Protein 4YQZ (pdb70)

Organism: Thermus thermophilus (strain ATCC BAA-163 / DSM 7039 / HB27) (NCBI:txid262724)

Sequence (913 aa):
KLKGKKALVIAAGQGIGRAIAEAFQREGAEVLGATLHPEKLQGVVPAVRLDARDKEAVFRLIQGLDRLDVLVNAQGVVPVGGLLEATDQDWEEAFLLNAKSVFWAQAALPKAAQGGGSVINIASVAAFKTVPGRFIYSSATKAALVATKAAALEFAPKGVRVNAICPGTVDTPSLRERAGGEEGLRAFAERQLLKRLGRPEEIAALAVYLASDEGAFATGSAFVVDGGSLKLKGKKALVIAAGQGIGRAIAEAFQREGAEVLGATLHPEKLQGVVPAVRLDARDKEAVFRLIQGLDRLDVLVNAQGVVPVGGLLEATDQDWEEAFLLNAKSVFWAQAALPKAAQGGGSVINIASVAAFKTVPGRFIYSATKAALVATKAAALEFAPKGVRVNAICPGTVDTPSLRERAEGLRAFAERQLLKRLGRPEEIAALAVYLASDEGAFATGSAFVVDGGSLKLKGKKALVIAAGQGIGRAIAEAFQREGAEVLGATLHPEKLQGVVPAVRLDARDKEAVFRLIQGLDRLDVLVNAQGVVPVGGLLEATDQDWEEAFLLNAKSVFWAQAALPKAAQGGGSVINIASVAAFKTVPGRFIYSATKAALVATKAAALEFAPKGVRVNAICPGTVDTPSLRERAGGEEGLRAFAERQLLKRLGRPEEIAALAVYLASDEGAFATGSAFVVDGGSLKLKGKKALVIAAGQGIGRAIAEAFQREGAEVLGATLHPEKLQGVVPAVRLDARDKEAVFRLIQGLDRLDVLVNAQGVVPVGGLLEATDQDWEEAFLLNAKSVFWAQAALPKAAQGGGSVINIASVAAFKTVPGRFIYSATKAALVATKAAALEFAPKGVRVNAICPGTVDTPSLRERAGGEEGLRAFAERQLLKRLGRPEEIAALAVYLASDEGAFATGSAFVVDGGSL

B-factor: mean 26.88, std 14.96, range [7.17, 194.05]

Foldseek 3Di:
DQAPAEEEQEQCLWFLSVLLQQLNVVVHYQYEYEHCCCVSCVPRHHYDYDDLLDLVRLLCVQLVDPAHAEYEQPWFDAAWFDDVVDDPVNLVVGLSTLPVSVVSVCNHLVSLVVQEHEYEYEAACLCPFDDHTRHNNNVSRVNRLCLLVSQVVCVVSHYAGEYEHEAFEDIVNVCVVQPHVVSVQVVCCVAPVSHHHYSNVVSVVVCCCRDPNVSVDHSYYHYDYSPSD/DQAPAEEEQEQCQWFLNVLQQQLNVVVHYQYEYEHCCCVSCPPPHHYDYDDLLDLVRLLCVQLPDPAHAEYEQPWFDAAWADPVGDDVVNQVVGLSTLPVSVVSVCNHLVSLVHQEHEYEYEAACLCPFDDHGRVNNNVNRVNRLCLLVSQVVRVVSRYAGEYEHEAFEDIPNCCVVEVNQQVVLCPAPVSHHHYSNVVSVVVVCCRDPVNSVDHSYYHYHYSPSD/DQAPAEEEQEQCLWFLNVLQQQLNVVVHYQYEYEHCCQVSCVVNHHYDHDDLLDLVRLLCVQLPDPAHAEYEQPWFDAAWADPVVDDPVNQVVGLSTQPVSVVSVCNHQVSLVVQEHEYEYEAACLCPFDDHTRVNRNVSRVNRLVLLVSQVVSVVSLYAGEYEHEAFEDIPNVCVVQPNVPGVQVVLCPAPVSHHHYSNVVSVVVNCCRDPVNSPDHSYYHYHYSPSD/DQQPFEEEQEQCQWFLSVLLQQLNVVVRYQYEYEHCDQVSCVVRHHYDYDDLLDLVRLLCVLLVDPAHAEYELPWFDQQWFADVVDDPVNQVVGLSTLPVSVVSVCNHLVSLVVQEHEYEYEAACLCPFDDHGRHNNNVSSVNRLCLLVSQVVCVVSLYAGEYEHEAFEDIPNVQVVLVHPVSVQVVLCVAPNSGHHYSNVVSVVVCCRRDPNVSVDHSYYHYDHNPSD

Secondary structure (DSSP, 8-state):
--TT-EEEEET-SSHHHHHHHHHHHHTT-EEEEEES-GGGGTTTS-EEE--TT-HHHHHHHHHHSS--SEEEE-------B-TTT--HHHHHHHHIIIIIHHHH---TTT--TTS-EEEEEE--GGGT---TTBHHHHHHHHHHH--HHHHHHHGGGTEEEEEEEE-SB--HHHHHHHTHHHHHHHHHHHSTTSS-B-HHHHHHHHHHHHSGGGTT--S-EEEES----/--TT-EEEEET-SSHHHHHHHHHHHHTT-EEEEEES-GGGTTTTS-EEE--TT-HHHHHHHHHTSS--SEEEE-------B-TTT--HHHHHHHHIIIIIHHHH---TTT--TTS-EEEEEE--GGGTS--TTBHHHHHHHHHHH--HHHHHHHGGGTEEEEEEEE-SB--HHHHHH---HHHHHHTSTTSS-B-HHHHHHHHHHHHSGGGTT--S-EEEES----/--TT-EEEEET-SSHHHHHHHHHHHHTT-EEEEEES-GGGGTTTS-EEE--TT-HHHHHHHHHT-S--SEEEE-------B-TTT--HHHHHHHHIIIIIHHHH---TTT--TTS-EEEEEE--GGGT---TTBHHHHHHHHHHH--HHHHHHHGGGTEEEEEEEE-SB--HHHHHHH-SSTTTHHHHHHSTTSSPBPHHHHHHHHHHHHSGGGTT--S-EEEES----/--TT-EEEEET-SSHHHHHHHHHHHHTT-EEEEEES-GGGGTTTS-EEE--TT-HHHHHHHHHH-S--SEEEE-------B-TTT--HHHHHHHHIIIIIHHHH---TTT--TTS-EEEEEE--GGGTS--TTBHHHHHHHHHHH--HHHHHHHGGGTEEEEEEEE-SB--HHHHHHTTSGGGHHHHHHTSTTSS-B-HHHHHHHHHHHHSGGGTT--S-EEEES----

Nearest PDB structures (foldseek):
  4yqz-assembly1_D  TM=9.977E-01  e=5.794E-43  Thermus thermophilus HB27
  4yqz-assembly1_B  TM=9.839E-01  e=4.086E-43  Thermus thermophilus HB27
  8y11-assembly3_C  TM=9.469E-01  e=5.149E-25  Herbaspirillum huttiense
  4avy-assembly1_B  TM=9.047E-01  e=2.108E-19  Pseudomonas aeruginosa PAO1
  6pzm-assembly1_B  TM=8.733E-01  e=2.969E-17  Acinetobacter baumannii

InterPro domains:
  IPR002347 Short-chain dehydrogenase/reductase SDR [PF13561] (12-233)
  IPR002347 Short-chain dehydrogenase/reductase SDR [PR00080] (67-78)
  IPR002347 Short-chain dehydrogenase/reductase SDR [PR00080] (120-128)
  IPR002347 Short-chain dehydrogenase/reductase SDR [PR00080] (140-159)
  IPR002347 Short-chain dehydrogenase/reductase SDR [PR00081] (7-24)
  IPR002347 Short-chain dehydrogenase/reductase SDR [PR00081] (67-78)
  IPR002347 Short-chain dehydrogenase/reductase SDR [PR00081] (114-130)
  IPR002347 Short-chain dehydrogenase/reductase SDR [PR00081] (140-159)
  IPR002347 Short-chain dehydrogenase/reductase SDR [PR00081] (161-178)
  IPR002347 Short-chain dehydrogenase/reductase SDR [PR00081] (196-216)
  IPR020904 Short-chain dehydrogenase/reductase, conserved site [PS00061] (127-155)
  IPR036291 NAD(P)-binding domain superfamily [SSF51735] (4-234)
  IPR051122 SDR DHRS6-like [PTHR43477] (2-234)

Structure (mmCIF, N/CA/C/O backbone):
data_4YQZ
#
_entry.id   4YQZ
#
_cell.length_a   76.436
_cell.length_b   65.752
_cell.length_c   85.759
_cell.angle_alpha   90.000
_cell.angle_beta   95.430
_cell.angle_gamma   90.000
#
_symmetry.space_group_name_H-M   'P 1 21 1'
#
loop_
_entity.id
_entity.type
_entity.pdbx_description
1 polymer 'Putative oxidoreductase'
2 non-polymer 'CHLORIDE ION'
3 water water
#
loop_
_atom_site.group_PDB
_atom_site.id
_atom_site.type_symbol
_atom_site.label_atom_id
_atom_site.label_alt_id
_atom_site.label_comp_id
_atom_site.label_asym_id
_atom_site.label_entity_id
_atom_site.label_seq_id
_atom_site.pdbx_PDB_ins_code
_atom_site.Cartn_x
_atom_site.Cartn_y
_atom_site.Cartn_z
_atom_site.occupancy
_atom_site.B_iso_or_equiv
_atom_site.auth_seq_id
_atom_site.auth_comp_id
_atom_site.auth_asym_id
_atom_site.auth_atom_id
_atom_site.pdbx_PDB_model_num
ATOM 9 N N . LYS A 1 25 ? 20.303 36.334 72.272 1.00 43.06 2 LYS A N 1
ATOM 10 C CA . LYS A 1 25 ? 21.638 36.894 72.408 1.00 40.73 2 LYS A CA 1
ATOM 11 C C . LYS A 1 25 ? 21.904 38.160 71.581 1.00 38.31 2 LYS A C 1
ATOM 12 O O . LYS A 1 25 ? 22.829 38.907 71.894 1.00 33.88 2 LYS A O 1
ATOM 18 N N . LEU A 1 26 ? 21.086 38.437 70.566 1.00 23.17 3 LEU A N 1
ATOM 19 C CA . LEU A 1 26 ? 21.325 39.611 69.723 1.00 23.83 3 LEU A CA 1
ATOM 20 C C . LEU A 1 26 ? 20.152 40.596 69.659 1.00 25.41 3 LEU A C 1
ATOM 21 O O . LEU A 1 26 ? 20.095 41.434 68.757 1.00 22.99 3 LEU A O 1
ATOM 26 N N . LYS A 1 27 ? 19.225 40.515 70.609 1.00 26.29 4 LYS A N 1
ATOM 27 C CA . LYS A 1 27 ? 18.064 41.400 70.585 1.00 28.83 4 LYS A CA 1
ATOM 28 C C . LYS A 1 27 ? 18.487 42.869 70.604 1.00 33.57 4 LYS A C 1
ATOM 29 O O . LYS A 1 27 ? 19.325 43.278 71.405 1.00 33.61 4 LYS A O 1
ATOM 35 N N . GLY A 1 28 ? 17.920 43.653 69.696 1.00 32.28 5 GLY A N 1
ATOM 36 C CA . GLY A 1 28 ? 18.222 45.070 69.632 1.00 33.51 5 GLY A CA 1
ATOM 37 C C . GLY A 1 28 ? 19.431 45.387 68.770 1.00 37.26 5 GLY A C 1
ATOM 38 O O . GLY A 1 28 ? 19.823 46.549 68.654 1.00 46.65 5 GLY A O 1
ATOM 39 N N . LYS A 1 29 ? 20.036 44.364 68.168 1.00 27.48 6 LYS A N 1
ATOM 40 C CA . LYS A 1 29 ? 21.178 44.595 67.282 1.00 22.55 6 LYS A CA 1
ATOM 41 C C . LYS A 1 29 ? 20.741 44.702 65.819 1.00 27.38 6 LYS A C 1
ATOM 42 O O . LYS A 1 29 ? 19.892 43.940 65.357 1.00 34.57 6 LYS A O 1
ATOM 48 N N . LYS A 1 30 ? 21.315 45.664 65.102 1.00 19.46 7 LYS A N 1
ATOM 49 C CA . LYS A 1 30 ? 21.099 45.791 63.670 1.00 18.87 7 LYS A CA 1
ATOM 50 C C . LYS A 1 30 ? 22.313 45.227 62.945 1.00 17.61 7 LYS A C 1
ATOM 51 O O . LYS A 1 30 ? 23.434 45.675 63.160 1.00 23.89 7 LYS A O 1
ATOM 57 N N . ALA A 1 31 ? 22.079 44.233 62.097 1.00 16.94 8 ALA A N 1
ATOM 58 C CA . ALA A 1 31 ? 23.176 43.536 61.444 1.00 16.44 8 ALA A CA 1
ATOM 59 C C . ALA A 1 31 ? 23.037 43.605 59.938 1.00 15.49 8 ALA A C 1
ATOM 60 O O . ALA A 1 31 ? 21.940 43.544 59.406 1.00 17.17 8 ALA A O 1
ATOM 62 N N . LEU A 1 32 ? 24.166 43.740 59.255 1.00 14.88 9 LEU A N 1
ATOM 63 C CA . LEU A 1 32 ? 24.197 43.605 57.810 1.00 14.51 9 LEU A CA 1
ATOM 64 C C . LEU A 1 32 ? 25.116 42.444 57.467 1.00 18.52 9 LEU A C 1
ATOM 65 O O . LEU A 1 32 ? 26.249 42.392 57.939 1.00 16.11 9 LEU A O 1
ATOM 70 N N . VAL A 1 33 ? 24.638 41.509 56.653 1.00 15.96 10 VAL A N 1
ATOM 71 C CA . VAL A 1 33 ? 25.477 40.390 56.238 1.00 15.13 10 VAL A CA 1
ATOM 72 C C . VAL A 1 33 ? 25.696 40.468 54.733 1.00 13.87 10 VAL A C 1
ATOM 73 O O . VAL A 1 33 ? 24.745 40.407 53.956 1.00 15.76 10 VAL A O 1
ATOM 77 N N . ILE A 1 34 ? 26.948 40.653 54.332 1.00 13.26 11 ILE A N 1
ATOM 78 C CA . ILE A 1 34 ? 27.294 40.715 52.917 1.00 13.09 11 ILE A CA 1
ATOM 79 C C . ILE A 1 34 ? 27.598 39.313 52.386 1.00 15.46 11 ILE A C 1
ATOM 80 O O . ILE A 1 34 ? 28.363 38.567 52.992 1.00 17.01 11 ILE A O 1
ATOM 85 N N . ALA A 1 35 ? 26.979 38.987 51.254 1.00 18.70 12 ALA A N 1
ATOM 86 C CA . ALA A 1 35 ? 26.916 37.645 50.661 1.00 20.01 12 ALA A CA 1
ATOM 87 C C . ALA A 1 35 ? 26.104 36.709 51.543 1.00 18.39 12 ALA A C 1
ATOM 88 O O . ALA A 1 35 ? 26.541 35.619 51.910 1.00 17.84 12 ALA A O 1
ATOM 90 N N . ALA A 1 36 ? 24.890 37.145 51.849 1.00 15.55 13 ALA A N 1
ATOM 91 C CA . ALA A 1 36 ? 24.009 36.401 52.738 1.00 20.16 13 ALA A CA 1
ATOM 92 C C . ALA A 1 36 ? 23.152 35.388 51.996 1.00 17.34 13 ALA A C 1
ATOM 93 O O . ALA A 1 36 ? 22.342 34.708 52.611 1.00 19.44 13 ALA A O 1
ATOM 95 N N . GLY A 1 37 ? 23.314 35.300 50.682 1.00 19.32 14 GLY A N 1
ATOM 96 C CA . GLY A 1 37 ? 22.418 34.497 49.856 1.00 20.02 14 GLY A CA 1
ATOM 97 C C . GLY A 1 37 ? 22.516 32.986 50.018 1.00 22.49 14 GLY A C 1
ATOM 98 O O . GLY A 1 37 ? 21.532 32.263 49.824 1.00 23.34 14 GLY A O 1
ATOM 99 N N . GLN A 1 38 ? 23.694 32.493 50.381 1.00 21.10 15 GLN A N 1
ATOM 100 C CA . GLN A 1 38 ? 23.886 31.046 50.503 1.00 23.51 15 GLN A CA 1
ATOM 101 C C . GLN A 1 38 ? 25.045 30.698 51.436 1.00 23.11 15 GLN A C 1
ATOM 102 O O . GLN A 1 38 ? 25.785 31.582 51.866 1.00 19.23 15 GLN A O 1
ATOM 108 N N . GLY A 1 39 ? 25.177 29.411 51.751 1.00 19.50 16 GLY A N 1
ATOM 109 C CA . GLY A 1 39 ? 26.296 28.908 52.531 1.00 20.15 16 GLY A CA 1
ATOM 110 C C . GLY A 1 39 ? 26.479 29.575 53.886 1.00 17.49 16 GLY A C 1
ATOM 111 O O . GLY A 1 39 ? 25.519 29.778 54.628 1.00 18.45 16 GLY A O 1
ATOM 112 N N . ILE A 1 40 ? 27.722 29.911 54.208 1.00 14.88 17 ILE A N 1
ATOM 113 C CA . ILE A 1 40 ? 28.026 30.502 55.511 1.00 16.06 17 ILE A CA 1
ATOM 114 C C . ILE A 1 40 ? 27.311 31.836 55.706 1.00 15.93 17 ILE A C 1
ATOM 115 O O . ILE A 1 40 ? 26.786 32.109 56.790 1.00 15.50 17 ILE A O 1
ATOM 120 N N . GLY A 1 41 ? 27.298 32.669 54.669 1.00 13.96 18 GLY A N 1
ATOM 121 C CA . GLY A 1 41 ? 26.645 33.966 54.762 1.00 14.86 18 GLY A CA 1
ATOM 122 C C . GLY A 1 41 ? 25.195 33.801 55.172 1.00 16.59 18 GLY A C 1
ATOM 123 O O . GLY A 1 41 ? 24.701 34.471 56.080 1.00 17.89 18 GLY A O 1
ATOM 124 N N . ARG A 1 42 ? 24.505 32.878 54.513 1.00 17.33 19 ARG A N 1
ATOM 125 C CA . ARG A 1 42 ? 23.094 32.678 54.784 1.00 18.31 19 ARG A CA 1
ATOM 126 C C . ARG A 1 42 ? 22.864 32.128 56.192 1.00 21.16 19 ARG A C 1
ATOM 127 O O . ARG A 1 42 ? 21.951 32.562 56.910 1.00 20.67 19 ARG A O 1
ATOM 135 N N . ALA A 1 43 ? 23.712 31.185 56.590 1.00 18.32 20 ALA A N 1
ATOM 136 C CA . ALA A 1 43 ? 23.586 30.546 57.892 1.00 19.15 20 ALA A CA 1
ATOM 137 C C . ALA A 1 43 ? 23.754 31.579 59.001 1.00 18.20 20 ALA A C 1
ATOM 138 O O . ALA A 1 43 ? 23.059 31.537 60.007 1.00 15.68 20 ALA A O 1
ATOM 140 N N . ILE A 1 44 ? 24.671 32.516 58.800 1.00 16.50 21 ILE A N 1
ATOM 141 C CA . ILE A 1 44 ? 24.900 33.579 59.774 1.00 16.78 21 ILE A CA 1
ATOM 142 C C . ILE A 1 44 ? 23.718 34.543 59.829 1.00 22.25 21 ILE A C 1
ATOM 143 O O . ILE A 1 44 ? 23.320 34.979 60.913 1.00 16.01 21 ILE A O 1
ATOM 148 N N . ALA A 1 45 ? 23.152 34.884 58.672 1.00 12.99 22 ALA A N 1
ATOM 149 C CA . ALA A 1 45 ? 21.989 35.762 58.678 1.00 15.55 22 ALA A CA 1
ATOM 150 C C . ALA A 1 45 ? 20.810 35.112 59.412 1.00 21.45 22 ALA A C 1
ATOM 151 O O . ALA A 1 45 ? 20.137 35.746 60.236 1.00 19.89 22 ALA A O 1
ATOM 153 N N . GLU A 1 46 ? 20.571 33.838 59.126 1.00 21.99 23 GLU A N 1
ATOM 154 C CA . GLU A 1 46 ? 19.492 33.117 59.782 1.00 19.49 23 GLU A CA 1
ATOM 155 C C . GLU A 1 46 ? 19.727 32.953 61.280 1.00 17.17 23 GLU A C 1
ATOM 156 O O . GLU A 1 46 ? 18.780 33.072 62.078 1.00 21.62 23 GLU A O 1
ATOM 162 N N . ALA A 1 47 ? 20.971 32.689 61.667 1.00 16.57 24 ALA A N 1
ATOM 163 C CA . ALA A 1 47 ? 21.297 32.530 63.085 1.00 16.12 24 ALA A CA 1
ATOM 164 C C . ALA A 1 47 ? 21.122 33.862 63.819 1.00 21.68 24 ALA A C 1
ATOM 165 O O . ALA A 1 47 ? 20.538 33.904 64.896 1.00 23.42 24 ALA A O 1
ATOM 167 N N . PHE A 1 48 ? 21.611 34.948 63.220 1.00 16.37 25 PHE A N 1
ATOM 168 C CA . PHE A 1 48 ? 21.434 36.286 63.793 1.00 16.65 25 PHE A CA 1
ATOM 169 C C . PHE A 1 48 ? 19.962 36.642 64.041 1.00 22.15 25 PHE A C 1
ATOM 170 O O . PHE A 1 48 ? 19.604 37.188 65.082 1.00 22.54 25 PHE A O 1
ATOM 178 N N . GLN A 1 49 ? 19.124 36.362 63.056 1.00 18.98 26 GLN A N 1
ATOM 179 C CA . GLN A 1 49 ? 17.705 36.655 63.150 1.00 22.42 26 GLN A CA 1
ATOM 180 C C . GLN A 1 49 ? 17.038 35.809 64.235 1.00 27.33 26 GLN A C 1
ATOM 181 O O . GLN A 1 49 ? 16.170 36.275 64.974 1.00 24.07 26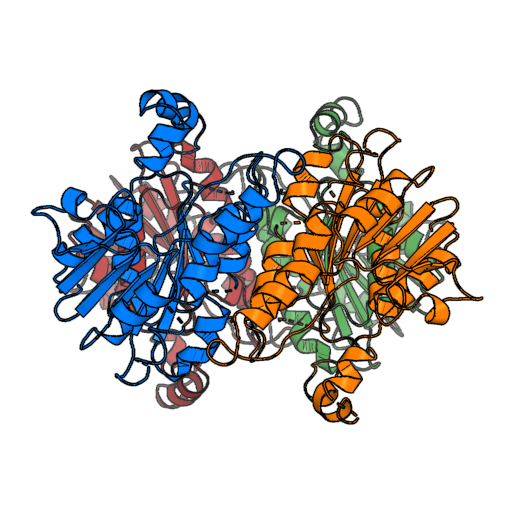 GLN A O 1
ATOM 187 N N . ARG A 1 50 ? 17.465 34.558 64.329 1.00 23.38 27 ARG A N 1
ATOM 188 C CA . ARG A 1 50 ? 16.969 33.650 65.350 1.00 24.16 27 ARG A CA 1
ATOM 189 C C . ARG A 1 50 ? 17.303 34.170 66.751 1.00 26.67 27 ARG A C 1
ATOM 190 O O . ARG A 1 50 ? 16.512 34.028 67.685 1.00 26.75 27 ARG A O 1
ATOM 198 N N . GLU A 1 51 ? 18.474 34.786 66.887 1.00 22.04 28 GLU A N 1
ATOM 199 C CA . GLU A 1 51 ? 18.903 35.359 68.161 1.00 22.89 28 GLU A CA 1
ATOM 200 C C . GLU A 1 51 ? 18.385 36.775 68.361 1.00 23.76 28 GLU A C 1
ATOM 201 O O . GLU A 1 51 ? 18.814 37.474 69.278 1.00 27.62 28 GLU A O 1
ATOM 207 N N . GLY A 1 52 ? 17.468 37.207 67.504 1.00 25.36 29 GLY A N 1
ATOM 208 C CA . GLY A 1 52 ? 16.761 38.443 67.758 1.00 27.88 29 GLY A CA 1
ATOM 209 C C . GLY A 1 52 ? 17.249 39.670 67.027 1.00 25.53 29 GLY A C 1
ATOM 210 O O . GLY A 1 52 ? 16.678 40.747 67.184 1.00 27.73 29 GLY A O 1
ATOM 211 N N . ALA A 1 53 ? 18.300 39.528 66.226 1.00 22.54 30 ALA A N 1
ATOM 212 C CA . ALA A 1 53 ? 18.819 40.668 65.486 1.00 20.40 30 ALA A CA 1
ATOM 213 C C . ALA A 1 53 ? 17.868 41.113 64.375 1.00 20.02 30 ALA A C 1
ATOM 214 O O . ALA A 1 53 ? 17.141 40.301 63.798 1.00 21.11 30 ALA A O 1
ATOM 216 N N . GLU A 1 54 ? 17.859 42.414 64.105 1.00 20.43 31 GLU A N 1
ATOM 217 C CA . GLU A 1 54 ? 17.282 42.936 62.872 1.00 19.47 31 GLU A CA 1
ATOM 218 C C . GLU A 1 54 ? 18.324 42.763 61.785 1.00 19.39 31 GLU A C 1
ATOM 219 O O . GLU A 1 54 ? 19.345 43.434 61.798 1.00 22.24 31 GLU A O 1
ATOM 225 N N . VAL A 1 55 ? 18.071 41.857 60.856 1.00 21.60 32 VAL A N 1
ATOM 226 C CA . VAL A 1 55 ? 19.092 41.478 59.895 1.00 21.69 32 VAL A CA 1
ATOM 227 C C . VAL A 1 55 ? 18.733 41.921 58.493 1.00 19.11 32 VAL A C 1
ATOM 228 O O . VAL A 1 55 ? 17.577 41.822 58.076 1.00 22.06 32 VAL A O 1
ATOM 232 N N . LEU A 1 56 ? 19.730 42.405 57.769 1.00 19.17 33 LEU A N 1
ATOM 233 C CA . LEU A 1 56 ? 19.594 42.630 56.340 1.00 17.48 33 LEU A CA 1
ATOM 234 C C . LEU A 1 56 ? 20.626 41.798 55.612 1.00 17.48 33 LEU A C 1
ATOM 235 O O . LEU A 1 56 ? 21.824 41.923 55.868 1.00 18.47 33 LEU A O 1
ATOM 240 N N . GLY A 1 57 ? 20.163 40.934 54.714 1.00 17.84 34 GLY A N 1
ATOM 241 C CA . GLY A 1 57 ? 21.077 40.128 53.933 1.00 15.53 34 GLY A CA 1
ATOM 242 C C . GLY A 1 57 ? 21.334 40.728 52.573 1.00 15.46 34 GLY A C 1
ATOM 243 O O . GLY A 1 57 ? 20.437 40.828 51.736 1.00 17.88 34 GLY A O 1
ATOM 244 N N . ALA A 1 58 ? 22.572 41.123 52.334 1.00 18.40 35 ALA A N 1
ATOM 245 C CA . ALA A 1 58 ? 22.945 41.652 51.029 1.00 20.27 35 ALA A CA 1
ATOM 246 C C . ALA A 1 58 ? 23.510 40.520 50.193 1.00 18.98 35 ALA A C 1
ATOM 247 O O . ALA A 1 58 ? 24.311 39.730 50.681 1.00 19.48 35 ALA A O 1
ATOM 249 N N . THR A 1 59 ? 23.100 40.442 48.936 1.00 15.96 36 THR A N 1
ATOM 250 C CA . THR A 1 59 ? 23.541 39.344 48.079 1.00 17.63 36 THR A CA 1
ATOM 251 C C . THR A 1 59 ? 23.260 39.666 46.621 1.00 21.62 36 THR A C 1
ATOM 252 O O . THR A 1 59 ? 22.437 40.530 46.326 1.00 24.19 36 THR A O 1
ATOM 256 N N . LEU A 1 60 ? 23.956 38.975 45.721 1.00 20.64 37 LEU A N 1
ATOM 257 C CA . LEU A 1 60 ? 23.666 39.044 44.297 1.00 23.18 37 LEU A CA 1
ATOM 258 C C . LEU A 1 60 ? 22.304 38.453 43.976 1.00 25.28 37 LEU A C 1
ATOM 259 O O . LEU A 1 60 ? 21.677 38.828 42.987 1.00 27.24 37 LEU A O 1
ATOM 264 N N . HIS A 1 61 ? 21.857 37.504 44.793 1.00 23.31 38 HIS A N 1
ATOM 265 C CA . HIS A 1 61 ? 20.593 36.817 44.516 1.00 29.51 38 HIS A CA 1
ATOM 266 C C . HIS A 1 61 ? 19.623 36.867 45.688 1.00 24.78 38 HIS A C 1
ATOM 267 O O . HIS A 1 61 ? 19.384 35.853 46.340 1.00 30.53 38 HIS A O 1
ATOM 274 N N . PRO A 1 62 ? 19.044 38.047 45.946 1.00 28.02 39 PRO A N 1
ATOM 275 C CA . PRO A 1 62 ? 18.117 38.240 47.068 1.00 29.58 39 PRO A CA 1
ATOM 276 C C . PRO A 1 62 ? 16.914 37.297 47.025 1.00 30.18 39 PRO A C 1
ATOM 277 O O . PRO A 1 62 ? 16.381 36.966 48.087 1.00 27.82 39 PRO A O 1
ATOM 281 N N . GLU A 1 63 ? 16.506 36.864 45.832 1.00 28.41 40 GLU A N 1
ATOM 282 C CA . GLU A 1 63 ? 15.383 35.928 45.717 1.00 34.61 40 GLU A CA 1
ATOM 283 C C . GLU A 1 63 ? 15.665 34.626 46.464 1.00 30.74 40 GLU A C 1
ATOM 284 O O . GLU A 1 63 ? 14.734 33.954 46.914 1.00 29.88 40 GLU A O 1
ATOM 290 N N . LYS A 1 64 ? 16.943 34.276 46.610 1.00 28.78 41 LYS A N 1
ATOM 291 C CA . LYS A 1 64 ? 17.324 33.093 47.376 1.00 28.50 41 LYS A CA 1
ATOM 292 C C . LYS A 1 64 ? 16.838 33.211 48.815 1.00 34.73 41 LYS A C 1
ATOM 293 O O . LYS A 1 64 ? 16.640 32.202 49.496 1.00 36.82 41 LYS A O 1
ATOM 299 N N . LEU A 1 65 ? 16.645 34.449 49.271 1.00 29.24 42 LEU A N 1
ATOM 300 C CA . LEU A 1 65 ? 16.262 34.703 50.656 1.00 28.90 42 LEU A CA 1
ATOM 301 C C . LEU A 1 65 ? 14.781 35.051 50.831 1.00 31.08 42 LEU A C 1
ATOM 302 O O . LEU A 1 65 ? 14.361 35.482 51.908 1.00 32.21 42 LEU A O 1
ATOM 307 N N . GLN A 1 66 ? 14.004 34.859 49.771 1.00 28.21 43 GLN A N 1
ATOM 308 C CA . GLN A 1 66 ? 12.562 35.086 49.814 1.00 34.19 43 GLN A CA 1
ATOM 309 C C . GLN A 1 66 ? 11.927 34.342 50.993 1.00 41.13 43 GLN A C 1
ATOM 310 O O . GLN A 1 66 ? 11.941 33.109 51.047 1.00 36.45 43 GLN A O 1
ATOM 316 N N . GLY A 1 67 ? 11.404 35.100 51.952 1.00 41.62 44 GLY A N 1
ATOM 317 C CA . GLY A 1 67 ? 10.741 34.522 53.106 1.00 46.78 44 GLY A CA 1
ATOM 318 C C . GLY A 1 67 ? 11.636 33.938 54.191 1.00 48.79 44 GLY A C 1
ATOM 319 O O . GLY A 1 67 ? 11.153 33.208 55.057 1.00 53.45 44 GLY A O 1
ATOM 320 N N . VAL A 1 68 ? 12.930 34.240 54.171 1.00 43.35 45 VAL A N 1
ATOM 321 C CA . VAL A 1 68 ? 13.774 33.775 55.271 1.00 40.31 45 VAL A CA 1
ATOM 322 C C . VAL A 1 68 ? 14.367 34.958 56.052 1.00 29.95 45 VAL A C 1
ATOM 323 O O . VAL A 1 68 ? 14.229 35.020 57.268 1.00 38.88 45 VAL A O 1
ATOM 327 N N . VAL A 1 69 ? 14.990 35.906 55.357 1.00 26.68 46 VAL A N 1
ATOM 328 C CA . VAL A 1 69 ? 15.595 37.077 55.981 1.00 24.96 46 VAL A CA 1
ATOM 329 C C . VAL A 1 69 ? 15.363 38.269 55.043 1.00 23.45 46 VAL A C 1
ATOM 330 O O . VAL A 1 69 ? 15.313 38.084 53.827 1.00 22.68 46 VAL A O 1
ATOM 334 N N . PRO A 1 70 ? 15.175 39.483 55.595 1.00 24.65 47 PRO A N 1
ATOM 335 C CA . PRO A 1 70 ? 15.115 40.659 54.717 1.00 20.15 47 PRO A CA 1
ATOM 336 C C . PRO A 1 70 ? 16.380 40.777 53.874 1.00 30.63 47 PRO A C 1
ATOM 337 O O . PRO A 1 70 ? 17.481 40.563 54.378 1.00 23.77 47 PRO A O 1
ATOM 341 N N . ALA A 1 71 ? 16.221 41.104 52.598 1.00 22.12 48 ALA A N 1
ATOM 342 C CA . ALA A 1 71 ? 17.348 41.045 51.685 1.00 19.54 48 ALA A CA 1
ATOM 343 C C . ALA A 1 71 ? 17.392 42.229 50.734 1.00 21.03 48 ALA A C 1
ATOM 344 O O . ALA A 1 71 ? 16.368 42.836 50.432 1.00 26.09 48 ALA A O 1
ATOM 346 N N . VAL A 1 72 ? 18.593 42.557 50.271 1.00 17.45 49 VAL A N 1
ATOM 347 C CA . VAL A 1 72 ? 18.770 43.620 49.300 1.00 25.76 49 VAL A CA 1
ATOM 348 C C . VAL A 1 72 ? 19.780 43.142 48.269 1.00 27.86 49 VAL A C 1
ATOM 349 O O . VAL A 1 72 ? 20.657 42.348 48.592 1.00 22.53 49 VAL A O 1
ATOM 353 N N . ARG A 1 73 ? 19.650 43.600 47.028 1.00 23.61 50 ARG A N 1
ATOM 354 C CA . ARG A 1 73 ? 20.618 43.226 46.012 1.00 23.35 50 ARG A CA 1
ATOM 355 C C . ARG A 1 73 ? 21.887 44.035 46.216 1.00 17.57 50 ARG A C 1
ATOM 356 O O . ARG A 1 73 ? 21.845 45.266 46.328 1.00 20.47 50 ARG A O 1
ATOM 364 N N . LEU A 1 74 ? 23.012 43.336 46.292 1.00 19.30 51 LEU A N 1
ATOM 365 C CA . LEU A 1 74 ? 24.314 43.990 46.366 1.00 22.64 51 LEU A CA 1
ATOM 366 C C . LEU A 1 74 ? 25.368 43.144 45.672 1.00 23.49 51 LEU A C 1
ATOM 367 O O . LEU A 1 74 ? 25.494 41.946 45.956 1.00 18.80 51 LEU A O 1
ATOM 372 N N . ASP A 1 75 ? 26.114 43.770 44.766 1.00 17.93 52 ASP A N 1
ATOM 373 C CA . ASP A 1 75 ? 27.290 43.149 44.173 1.00 18.97 52 ASP A CA 1
ATOM 374 C C . ASP A 1 75 ? 28.489 43.696 44.947 1.00 18.75 52 ASP A C 1
ATOM 375 O O . ASP A 1 75 ? 28.809 44.880 44.843 1.00 17.47 52 ASP A O 1
ATOM 380 N N . ALA A 1 76 ? 29.141 42.844 45.729 1.00 14.53 53 ALA A N 1
ATOM 381 C CA . ALA A 1 76 ? 30.204 43.302 46.609 1.00 17.27 53 ALA A CA 1
ATOM 382 C C . ALA A 1 76 ? 31.428 43.797 45.837 1.00 19.77 53 ALA A C 1
ATOM 383 O O . ALA A 1 76 ? 32.309 44.440 46.416 1.00 17.74 53 ALA A O 1
ATOM 385 N N . ARG A 1 77 ? 31.489 43.496 44.541 1.00 18.76 54 ARG A N 1
ATOM 386 C CA . ARG A 1 77 ? 32.554 44.019 43.679 1.00 20.10 54 ARG A CA 1
ATOM 387 C C . ARG A 1 77 ? 32.354 45.502 43.345 1.00 23.92 54 ARG A C 1
ATOM 388 O O . ARG A 1 77 ? 33.254 46.158 42.817 1.00 21.68 54 ARG A O 1
ATOM 396 N N . ASP A 1 78 ? 31.165 46.018 43.647 1.00 19.32 55 ASP A N 1
ATOM 397 C CA . ASP A 1 78 ? 30.770 47.387 43.284 1.00 22.90 55 ASP A CA 1
ATOM 398 C C . ASP A 1 78 ? 31.010 48.338 44.459 1.00 21.70 55 ASP A C 1
ATOM 399 O O . ASP A 1 78 ? 30.179 48.459 45.354 1.00 16.80 55 ASP A O 1
ATOM 404 N N . LYS A 1 79 ? 32.151 49.011 44.456 1.00 19.60 56 LYS A N 1
ATOM 405 C CA . LYS A 1 79 ? 32.489 49.902 45.556 1.00 16.14 56 LYS A CA 1
ATOM 406 C C . LYS A 1 79 ? 31.393 50.909 45.861 1.00 15.32 56 LYS A C 1
ATOM 407 O O . LYS A 1 79 ? 31.017 51.099 47.019 1.00 17.64 56 LYS A O 1
ATOM 413 N N . GLU A 1 80 ? 30.876 51.558 44.821 1.00 16.25 57 GLU A N 1
ATOM 414 C CA . GLU A 1 80 ? 29.875 52.577 45.026 1.00 16.94 57 GLU A CA 1
ATOM 415 C C . GLU A 1 80 ? 28.661 51.999 45.748 1.00 18.68 57 GLU A C 1
ATOM 416 O O . GLU A 1 80 ? 28.113 52.625 46.658 1.00 17.84 57 GLU A O 1
ATOM 422 N N . ALA A 1 81 ? 28.260 50.793 45.356 1.00 20.27 58 ALA A N 1
ATOM 423 C CA . ALA A 1 81 ? 27.073 50.167 45.936 1.00 19.31 58 ALA A CA 1
ATOM 424 C C . ALA A 1 81 ? 27.308 49.757 47.393 1.00 17.47 58 ALA A C 1
ATOM 425 O O . ALA A 1 81 ? 26.404 49.850 48.219 1.00 16.51 58 ALA A O 1
ATOM 427 N N . VAL A 1 82 ? 28.518 49.299 47.697 1.00 14.84 59 VAL A N 1
ATOM 428 C CA . VAL A 1 82 ? 28.902 48.947 49.067 1.00 14.06 59 VAL A CA 1
ATOM 429 C C . VAL A 1 82 ? 28.855 50.175 49.979 1.00 17.65 59 VAL A C 1
ATOM 430 O O . VAL A 1 82 ? 28.251 50.147 51.047 1.00 16.17 59 VAL A O 1
ATOM 434 N N . PHE A 1 83 ? 29.471 51.268 49.545 1.00 17.54 60 PHE A N 1
ATOM 435 C CA . PHE A 1 83 ? 29.440 52.496 50.333 1.00 19.17 60 PHE A CA 1
ATOM 436 C C . PHE A 1 83 ? 28.014 53.042 50.449 1.00 19.54 60 PHE A C 1
ATOM 437 O O . PHE A 1 83 ? 27.604 53.471 51.524 1.00 20.08 60 PHE A O 1
ATOM 445 N N . ARG A 1 84 ? 27.259 53.007 49.357 1.00 19.37 61 ARG A N 1
ATOM 446 C CA . ARG A 1 84 ? 25.886 53.513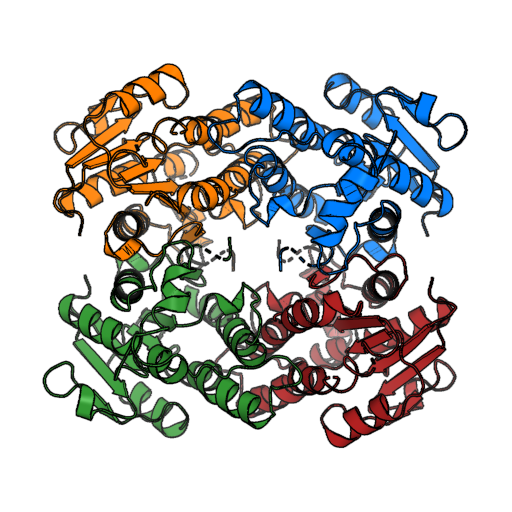 49.364 1.00 21.80 61 ARG A CA 1
ATOM 447 C C . ARG A 1 84 ? 25.014 52.753 50.362 1.00 28.17 61 ARG A C 1
ATOM 448 O O . ARG A 1 84 ? 24.315 53.364 51.182 1.00 18.74 61 ARG A O 1
ATOM 456 N N . LEU A 1 85 ? 25.048 51.423 50.290 1.00 16.45 62 LEU A N 1
ATOM 457 C CA . LEU A 1 85 ? 24.246 50.598 51.197 1.00 19.11 62 LEU A CA 1
ATOM 458 C C . LEU A 1 85 ? 24.552 50.868 52.673 1.00 20.01 62 LEU A C 1
ATOM 459 O O . LEU A 1 85 ? 23.642 51.149 53.446 1.00 21.24 62 LEU A O 1
ATOM 464 N N . ILE A 1 86 ? 25.828 50.766 53.055 1.00 16.03 63 ILE A N 1
ATOM 465 C CA . ILE A 1 86 ? 26.243 50.921 54.463 1.00 15.85 63 ILE A CA 1
ATOM 466 C C . ILE A 1 86 ? 25.991 52.331 54.998 1.00 23.47 63 ILE A C 1
ATOM 467 O O . ILE A 1 86 ? 25.507 52.504 56.119 1.00 22.75 63 ILE A O 1
ATOM 472 N N . GLN A 1 87 ? 26.286 53.338 54.187 1.00 17.99 64 GLN A N 1
ATOM 473 C CA . GLN A 1 87 ? 26.111 54.716 54.618 1.00 26.19 64 GLN A CA 1
ATOM 474 C C . GLN A 1 87 ? 24.624 55.086 54.664 1.00 26.18 64 GLN A C 1
ATOM 475 O O . GLN A 1 87 ? 24.241 56.034 55.338 1.00 28.05 64 GLN A O 1
ATOM 481 N N . GLY A 1 88 ? 23.790 54.309 53.978 1.00 24.90 65 GLY A N 1
ATOM 482 C CA . GLY A 1 88 ? 22.363 54.577 53.933 1.00 26.51 65 GLY A CA 1
ATOM 483 C C . GLY A 1 88 ? 21.581 54.022 55.111 1.00 27.53 65 GLY A C 1
ATOM 484 O O . GLY A 1 88 ? 20.457 54.454 55.364 1.00 24.35 65 GLY A O 1
ATOM 485 N N . LEU A 1 89 ? 22.173 53.069 55.829 1.00 26.44 66 LEU A N 1
ATOM 486 C CA . LEU A 1 89 ? 21.550 52.489 57.020 1.00 24.23 66 LEU A CA 1
ATOM 487 C C . LEU A 1 89 ? 21.501 53.488 58.170 1.00 24.79 66 LEU A C 1
ATOM 488 O O . LEU A 1 89 ? 22.365 54.359 58.282 1.00 23.10 66 LEU A O 1
ATOM 493 N N . ASP A 1 90 ? 20.487 53.374 59.026 1.00 25.67 67 ASP A N 1
ATOM 494 C CA . ASP A 1 90 ? 20.320 54.338 60.108 1.00 30.17 67 ASP A CA 1
ATOM 495 C C . ASP A 1 90 ? 21.269 54.035 61.264 1.00 31.80 67 ASP A C 1
ATOM 496 O O . ASP A 1 90 ? 21.907 54.931 61.815 1.00 38.37 67 ASP A O 1
ATOM 501 N N . ARG A 1 91 ? 21.366 52.763 61.624 1.00 25.33 68 ARG A N 1
ATOM 502 C CA . ARG A 1 91 ? 22.344 52.333 62.604 1.00 25.00 68 ARG A CA 1
ATOM 503 C C . ARG A 1 91 ? 22.825 50.942 62.224 1.00 23.42 68 ARG A C 1
ATOM 504 O O . ARG A 1 91 ? 22.037 50.120 61.751 1.00 26.06 68 ARG A O 1
ATOM 512 N N . LEU A 1 92 ? 24.117 50.695 62.409 1.00 23.00 69 LEU A N 1
ATOM 513 C CA . LEU A 1 92 ? 24.694 49.394 62.111 1.00 21.27 69 LEU A CA 1
ATOM 514 C C . LEU A 1 92 ? 25.512 48.918 63.309 1.00 23.69 69 LEU A C 1
ATOM 515 O O . LEU A 1 92 ? 26.521 49.531 63.649 1.00 21.83 69 LEU A O 1
ATOM 520 N N . ASP A 1 93 ? 25.070 47.838 63.955 1.00 21.64 70 ASP A N 1
ATOM 521 C CA . ASP A 1 93 ? 25.768 47.292 65.119 1.00 19.69 70 ASP A CA 1
ATOM 522 C C . ASP A 1 93 ? 26.737 46.165 64.776 1.00 20.02 70 ASP A C 1
ATOM 523 O O . ASP A 1 93 ? 27.765 46.003 65.432 1.00 18.95 70 ASP A O 1
ATOM 528 N N . VAL A 1 94 ? 26.387 45.358 63.779 1.00 19.17 71 VAL A N 1
ATOM 529 C CA . VAL A 1 94 ? 27.233 44.227 63.393 1.00 14.68 71 VAL A CA 1
ATOM 530 C C . VAL A 1 94 ? 27.343 44.203 61.879 1.00 17.17 71 VAL A C 1
ATOM 531 O O . VAL A 1 94 ? 26.347 44.307 61.170 1.00 15.83 71 VAL A O 1
ATOM 535 N N . LEU A 1 95 ? 28.568 44.104 61.380 1.00 13.66 72 LEU A N 1
ATOM 536 C CA . LEU A 1 95 ? 28.786 43.889 59.962 1.00 11.59 72 LEU A CA 1
ATOM 537 C C . LEU A 1 95 ? 29.478 42.545 59.746 1.00 13.20 72 LEU A C 1
ATOM 538 O O . LEU A 1 95 ? 30.501 42.277 60.367 1.00 14.21 72 LEU A O 1
ATOM 543 N N . VAL A 1 96 ? 28.927 41.706 58.876 1.00 15.84 73 VAL A N 1
ATOM 544 C CA . VAL A 1 96 ? 29.574 40.445 58.523 1.00 12.59 73 VAL A CA 1
ATOM 545 C C . VAL A 1 96 ? 29.976 40.431 57.051 1.00 10.39 73 VAL A C 1
ATOM 546 O O . VAL A 1 96 ? 29.126 40.592 56.170 1.00 12.74 73 VAL A O 1
ATOM 550 N N . ASN A 1 97 ? 31.265 40.229 56.794 1.00 10.15 74 ASN A N 1
ATOM 551 C CA . ASN A 1 97 ? 31.758 40.073 55.436 1.00 9.82 74 ASN A CA 1
ATOM 552 C C . ASN A 1 97 ? 31.937 38.596 55.081 1.00 15.71 74 ASN A C 1
ATOM 553 O O . ASN A 1 97 ? 32.937 37.970 55.447 1.00 12.88 74 ASN A O 1
ATOM 558 N N . ALA A 1 98 ? 30.961 38.040 54.373 1.00 16.71 75 ALA A N 1
ATOM 559 C CA . ALA A 1 98 ? 30.995 36.627 54.006 1.00 14.33 75 ALA A CA 1
ATOM 560 C C . ALA A 1 98 ? 31.252 36.430 52.510 1.00 18.72 75 ALA A C 1
ATOM 561 O O . ALA A 1 98 ? 31.191 35.308 52.004 1.00 18.47 75 ALA A O 1
ATOM 563 N N . GLN A 1 99 ? 31.549 37.520 51.805 1.00 12.62 76 GLN A N 1
ATOM 564 C CA . GLN A 1 99 ? 31.775 37.440 50.368 1.00 13.34 76 GLN A CA 1
ATOM 565 C C . GLN A 1 99 ? 33.124 36.810 50.069 1.00 16.93 76 GLN A C 1
ATOM 566 O O . GLN A 1 99 ? 34.062 36.906 50.866 1.00 16.06 76 GLN A O 1
ATOM 572 N N . GLY A 1 100 ? 33.227 36.158 48.918 1.00 16.51 77 GLY A N 1
ATOM 573 C CA . GLY A 1 100 ? 34.477 35.495 48.584 1.00 14.35 77 GLY A CA 1
ATOM 574 C C . GLY A 1 100 ? 34.365 34.604 47.371 1.00 18.41 77 GLY A C 1
ATOM 575 O O . GLY A 1 100 ? 33.270 34.224 46.957 1.00 19.87 77 GLY A O 1
ATOM 576 N N . VAL A 1 101 ? 35.515 34.270 46.796 1.00 14.93 78 VAL A N 1
ATOM 577 C CA . VAL A 1 101 ? 35.565 33.370 45.659 1.00 14.39 78 VAL A CA 1
ATOM 578 C C . VAL A 1 101 ? 36.818 32.520 45.826 1.00 20.04 78 VAL A C 1
ATOM 579 O O . VAL A 1 101 ? 37.786 32.978 46.428 1.00 12.89 78 VAL A O 1
ATOM 583 N N . VAL A 1 102 ? 36.779 31.273 45.358 1.00 16.48 79 VAL A N 1
ATOM 584 C CA . VAL A 1 102 ? 37.921 30.371 45.516 1.00 17.93 79 VAL A CA 1
ATOM 585 C C . VAL A 1 102 ? 38.522 30.032 44.161 1.00 14.18 79 VAL A C 1
ATOM 586 O O . VAL A 1 102 ? 38.094 29.081 43.514 1.00 16.87 79 VAL A O 1
ATOM 590 N N . PRO A 1 103 ? 39.507 30.819 43.705 1.00 14.20 80 PRO A N 1
ATOM 591 C CA . PRO A 1 103 ? 40.227 30.381 42.510 1.00 16.53 80 PRO A CA 1
ATOM 592 C C . PRO A 1 103 ? 41.010 29.108 42.814 1.00 20.17 80 PRO A C 1
ATOM 593 O O . PRO A 1 103 ? 41.367 28.869 43.975 1.00 16.85 80 PRO A O 1
ATOM 597 N N . VAL A 1 104 ? 41.249 28.285 41.800 1.00 16.00 81 VAL A N 1
ATOM 598 C CA . VAL A 1 104 ? 42.009 27.064 42.009 1.00 15.47 81 VAL A CA 1
ATOM 599 C C . VAL A 1 104 ? 43.234 27.040 41.109 1.00 14.72 81 VAL A C 1
ATOM 600 O O . VAL A 1 104 ? 43.245 27.615 40.015 1.00 17.35 81 VAL A O 1
ATOM 604 N N . GLY A 1 105 ? 44.282 26.388 41.585 1.00 13.36 82 GLY A N 1
ATOM 605 C CA . GLY A 1 105 ? 45.483 26.228 40.791 1.00 13.89 82 GLY A CA 1
ATOM 606 C C . GLY A 1 105 ? 46.724 26.521 41.603 1.00 16.96 82 GLY A C 1
ATOM 607 O O . GLY A 1 105 ? 46.670 27.292 42.568 1.00 14.27 82 GLY A O 1
ATOM 608 N N . GLY A 1 106 ? 47.833 25.898 41.206 1.00 14.30 83 GLY A N 1
ATOM 609 C CA . GLY A 1 106 ? 49.138 26.171 41.777 1.00 12.83 83 GLY A CA 1
ATOM 610 C C . GLY A 1 106 ? 49.724 27.434 41.153 1.00 16.53 83 GLY A C 1
ATOM 611 O O . GLY A 1 106 ? 49.036 28.178 40.458 1.00 15.00 83 GLY A O 1
ATOM 612 N N . LEU A 1 107 ? 51.008 27.665 41.393 1.00 13.68 84 LEU A N 1
ATOM 613 C CA . LEU A 1 107 ? 51.655 28.901 40.979 1.00 17.01 84 LEU A CA 1
ATOM 614 C C . LEU A 1 107 ? 51.577 29.153 39.475 1.00 17.69 84 LEU A C 1
ATOM 615 O O . LEU A 1 107 ? 51.323 30.280 39.032 1.00 12.83 84 LEU A O 1
ATOM 620 N N . LEU A 1 108 ? 51.816 28.108 38.692 1.00 13.51 85 LEU A N 1
ATOM 621 C CA . LEU A 1 108 ? 51.865 28.267 37.245 1.00 19.27 85 LEU A CA 1
ATOM 622 C C . LEU A 1 108 ? 50.477 28.218 36.609 1.00 21.99 85 LEU A C 1
ATOM 623 O O . LEU A 1 108 ? 50.274 28.740 35.513 1.00 22.86 85 LEU A O 1
ATOM 628 N N . GLU A 1 109 ? 49.528 27.579 37.280 1.00 16.03 86 GLU A N 1
ATOM 629 C CA . GLU A 1 109 ? 48.145 27.564 36.789 1.00 17.93 86 GLU A CA 1
ATOM 630 C C . GLU A 1 109 ? 47.470 28.909 37.003 1.00 24.01 86 GLU A C 1
ATOM 631 O O . GLU A 1 109 ? 46.594 29.310 36.229 1.00 20.64 86 GLU A O 1
ATOM 637 N N . ALA A 1 110 ? 47.859 29.591 38.077 1.00 15.53 87 ALA A N 1
ATOM 638 C CA . ALA A 1 110 ? 47.231 30.860 38.442 1.00 17.39 87 ALA A CA 1
ATOM 639 C C . ALA A 1 110 ? 47.444 31.904 37.360 1.00 15.65 87 ALA A C 1
ATOM 640 O O . ALA A 1 110 ? 48.523 31.974 36.773 1.00 17.95 87 ALA A O 1
ATOM 642 N N . THR A 1 111 ? 46.422 32.713 37.090 1.00 13.10 88 THR A N 1
ATOM 643 C CA . THR A 1 111 ? 46.562 33.810 36.118 1.00 18.18 88 THR A CA 1
ATOM 644 C C . THR A 1 111 ? 46.426 35.198 36.745 1.00 14.79 88 THR A C 1
ATOM 645 O O . THR A 1 111 ? 45.940 35.336 37.869 1.00 14.33 88 THR A O 1
ATOM 649 N N . ASP A 1 112 ? 46.814 36.229 35.990 1.00 14.34 89 ASP A N 1
ATOM 650 C CA . ASP A 1 112 ? 46.568 37.606 36.411 1.00 18.11 89 ASP A CA 1
ATOM 651 C C . ASP A 1 112 ? 45.071 37.881 36.607 1.00 17.07 89 ASP A C 1
ATOM 652 O O . ASP A 1 112 ? 44.695 38.609 37.518 1.00 18.95 89 ASP A O 1
ATOM 657 N N . GLN A 1 113 ? 44.220 37.299 35.765 1.00 15.83 90 GLN A N 1
ATOM 658 C CA . GLN A 1 113 ? 42.772 37.474 35.948 1.00 16.50 90 GLN A CA 1
ATOM 659 C C . GLN A 1 113 ? 42.273 36.835 37.260 1.00 17.06 90 GLN A C 1
ATOM 660 O O . GLN A 1 113 ? 41.441 37.426 37.956 1.00 17.75 90 GLN A O 1
ATOM 666 N N . ASP A 1 114 ? 42.763 35.635 37.587 1.00 16.53 91 ASP A N 1
ATOM 667 C CA . ASP A 1 114 ? 42.500 35.018 38.903 1.00 15.71 91 ASP A CA 1
ATOM 668 C C . ASP A 1 114 ? 42.910 35.952 40.038 1.00 15.84 91 ASP A C 1
ATOM 669 O O . ASP A 1 114 ? 42.161 36.172 41.003 1.00 15.92 91 ASP A O 1
ATOM 674 N N . TRP A 1 115 ? 44.133 36.458 39.935 1.00 11.42 92 TRP A N 1
ATOM 675 C CA . TRP A 1 115 ? 44.692 37.339 40.946 1.00 10.93 92 TRP A CA 1
ATOM 676 C C . TRP A 1 115 ? 43.760 38.522 41.183 1.00 12.18 92 TRP A C 1
ATOM 677 O O . TRP A 1 115 ? 43.356 38.813 42.320 1.00 15.30 92 TRP A O 1
ATOM 688 N N . GLU A 1 116 ? 43.422 39.217 40.109 1.00 14.46 93 GLU A N 1
ATOM 689 C CA . GLU A 1 116 ? 42.673 40.447 40.253 1.00 15.22 93 GLU A CA 1
ATOM 690 C C . GLU A 1 116 ? 41.246 40.198 40.740 1.00 17.17 93 GLU A C 1
ATOM 691 O O . GLU A 1 116 ? 40.742 40.952 41.560 1.00 18.81 93 GLU A O 1
ATOM 697 N N . GLU A 1 117 ? 40.603 39.148 40.237 1.00 13.68 94 GLU A N 1
ATOM 698 C CA . GLU A 1 117 ? 39.236 38.843 40.638 1.00 14.17 94 GLU A CA 1
ATOM 699 C C . GLU A 1 117 ? 39.172 38.466 42.113 1.00 16.82 94 GLU A C 1
ATOM 700 O O . GLU A 1 117 ? 38.295 38.927 42.858 1.00 15.06 94 GLU A O 1
ATOM 706 N N . ALA A 1 118 ? 40.104 37.626 42.534 1.00 14.67 95 ALA A N 1
ATOM 707 C CA . ALA A 1 118 ? 40.110 37.141 43.901 1.00 16.08 95 ALA A CA 1
ATOM 708 C C . ALA A 1 118 ? 40.506 38.226 44.908 1.00 14.87 95 ALA A C 1
ATOM 709 O O . ALA A 1 118 ? 39.905 38.327 45.974 1.00 15.66 95 ALA A O 1
ATOM 711 N N . PHE A 1 119 ? 41.524 39.016 44.603 1.00 14.00 96 PHE A N 1
ATOM 712 C CA . PHE A 1 119 ? 41.906 40.071 45.539 1.00 13.45 96 PHE A CA 1
ATOM 713 C C . PHE A 1 119 ? 40.804 41.116 45.633 1.00 13.19 96 PHE A C 1
ATOM 714 O O . PHE A 1 119 ? 40.603 41.720 46.691 1.00 16.47 96 PHE A O 1
ATOM 722 N N . LEU A 1 120 ? 40.091 41.339 44.530 1.00 12.61 97 LEU A N 1
ATOM 723 C CA . LEU A 1 120 ? 38.970 42.278 44.553 1.00 16.76 97 LEU A CA 1
ATOM 724 C C . LEU A 1 120 ? 37.873 41.847 45.524 1.00 15.02 97 LEU A C 1
ATOM 725 O O . LEU A 1 120 ? 37.486 42.608 46.406 1.00 19.99 97 LEU A O 1
ATOM 730 N N . LEU A 1 121 ? 37.365 40.635 45.346 1.00 16.91 98 LEU A N 1
ATOM 731 C CA . LEU A 1 121 ? 36.224 40.190 46.139 1.00 19.28 98 LEU A CA 1
ATOM 732 C C . LEU A 1 121 ? 36.619 39.739 47.556 1.00 19.47 98 LEU A C 1
ATOM 733 O O . LEU A 1 121 ? 35.916 40.054 48.517 1.00 17.51 98 LEU A O 1
ATOM 738 N N . ASN A 1 122 ? 37.726 39.004 47.683 1.00 13.72 99 ASN A N 1
ATOM 739 C CA . ASN A 1 122 ? 38.116 38.431 48.974 1.00 11.39 99 ASN A CA 1
ATOM 740 C C . ASN A 1 122 ? 38.709 39.457 49.946 1.00 19.60 99 ASN A C 1
ATOM 741 O O . ASN A 1 122 ? 38.639 39.263 51.164 1.00 13.93 99 ASN A O 1
ATOM 746 N N . ALA A 1 123 ? 39.293 40.533 49.419 1.00 13.05 100 ALA A N 1
ATOM 747 C CA . ALA A 1 123 ? 40.046 41.467 50.261 1.00 13.34 100 ALA A CA 1
ATOM 748 C C . ALA A 1 123 ? 39.649 42.925 50.033 1.00 16.90 100 ALA A C 1
ATOM 749 O O . ALA A 1 123 ? 39.268 43.625 50.979 1.00 15.90 100 ALA A O 1
ATOM 751 N N . LYS A 1 124 ? 39.727 43.396 48.794 1.00 14.74 101 LYS A N 1
ATOM 752 C CA . LYS A 1 124 ? 39.420 44.806 48.529 1.00 13.55 101 LYS A CA 1
ATOM 753 C C . LYS A 1 124 ? 37.972 45.145 48.878 1.00 13.23 101 LYS A C 1
ATOM 754 O O . LYS A 1 124 ? 37.708 46.210 49.432 1.00 19.27 101 LYS A O 1
ATOM 760 N N . SER A 1 125 ? 37.034 44.253 48.546 1.00 12.88 102 SER A N 1
ATOM 761 C CA . SER A 1 125 ? 35.617 44.424 48.941 1.00 14.03 102 SER A CA 1
ATOM 762 C C . SER A 1 125 ? 35.458 44.671 50.442 1.00 16.03 102 SER A C 1
ATOM 763 O O . SER A 1 125 ? 34.674 45.520 50.874 1.00 15.91 102 SER A O 1
ATOM 766 N N . VAL A 1 126 ? 36.194 43.899 51.237 1.00 13.03 103 VAL A N 1
ATOM 767 C CA . VAL A 1 126 ? 36.161 44.037 52.691 1.00 15.94 103 VAL A CA 1
ATOM 768 C C . VAL A 1 126 ? 36.794 45.359 53.152 1.00 13.72 103 VAL A C 1
ATOM 769 O O . VAL A 1 126 ? 36.320 45.992 54.085 1.00 14.46 103 VAL A O 1
ATOM 773 N N . PHE A 1 127 ? 37.879 45.754 52.499 1.00 13.76 104 PHE A N 1
ATOM 774 C CA . PHE A 1 127 ? 38.496 47.071 52.684 1.00 14.29 104 PHE A CA 1
ATOM 775 C C . PHE A 1 127 ? 37.444 48.166 52.579 1.00 18.26 104 PHE A C 1
ATOM 776 O O . PHE A 1 127 ? 37.294 48.996 53.488 1.00 14.97 104 PHE A O 1
ATOM 784 N N . TRP A 1 128 ? 36.677 48.140 51.491 1.00 14.49 105 TRP A N 1
ATOM 785 C CA . TRP A 1 128 ? 35.631 49.151 51.283 1.00 14.56 105 TRP A CA 1
ATOM 786 C C . TRP A 1 128 ? 34.547 49.080 52.353 1.00 14.75 105 TRP A C 1
ATOM 787 O O . TRP A 1 128 ? 34.103 50.104 52.874 1.00 16.38 105 TRP A O 1
ATOM 798 N N . ALA A 1 129 ? 34.099 47.868 52.661 1.00 14.41 106 ALA A N 1
ATOM 799 C CA . ALA A 1 129 ? 33.006 47.696 53.620 1.00 17.07 106 ALA A CA 1
ATOM 800 C C . ALA A 1 129 ? 33.414 48.249 54.987 1.00 16.43 106 ALA A C 1
ATOM 801 O O . ALA A 1 129 ? 32.633 48.939 55.645 1.00 16.12 106 ALA A O 1
ATOM 811 N N . GLN A 1 131 ? 35.924 50.516 55.515 1.00 17.65 108 GLN A N 1
ATOM 812 C CA . GLN A 1 131 ? 36.025 51.975 55.348 1.00 16.91 108 GLN A CA 1
ATOM 813 C C . GLN A 1 131 ? 34.678 52.667 55.544 1.00 21.24 108 GLN A C 1
ATOM 814 O O . GLN A 1 131 ? 34.596 53.723 56.169 1.00 18.37 108 GLN A O 1
ATOM 820 N N . ALA A 1 132 ? 33.631 52.067 54.988 1.00 17.09 109 ALA A N 1
ATOM 821 C CA . ALA A 1 132 ? 32.287 52.630 55.070 1.00 19.03 109 ALA A CA 1
ATOM 822 C C . ALA A 1 132 ? 31.694 52.495 56.467 1.00 19.88 109 ALA A C 1
ATOM 823 O O . ALA A 1 132 ? 31.109 53.435 56.989 1.00 19.51 109 ALA A O 1
ATOM 825 N N . ALA A 1 133 ? 31.850 51.321 57.063 1.00 18.05 110 ALA A N 1
ATOM 826 C CA . ALA A 1 133 ? 31.145 50.983 58.290 1.00 18.85 110 ALA A CA 1
ATOM 827 C C . ALA A 1 133 ? 31.832 51.456 59.575 1.00 22.82 110 ALA A C 1
ATOM 828 O O . ALA A 1 133 ? 31.154 51.884 60.503 1.00 21.19 110 ALA A O 1
ATOM 830 N N . LEU A 1 134 ? 33.157 51.349 59.655 1.00 19.06 111 LEU A N 1
ATOM 831 C CA . LEU A 1 134 ? 33.849 51.646 60.920 1.00 19.87 111 LEU A CA 1
ATOM 832 C C . LEU A 1 134 ? 33.658 53.091 61.427 1.00 24.06 111 LEU A C 1
ATOM 833 O O . LEU A 1 134 ? 33.390 53.288 62.612 1.00 22.96 111 LEU A O 1
ATOM 838 N N . PRO A 1 135 ? 33.786 54.107 60.550 1.00 24.56 112 PRO A N 1
ATOM 839 C CA . PRO A 1 135 ? 33.562 55.473 61.037 1.00 25.92 112 PRO A CA 1
ATOM 840 C C . PRO A 1 135 ? 32.141 55.681 61.536 1.00 30.00 112 PRO A C 1
ATOM 841 O O . PRO A 1 135 ? 31.908 56.328 62.566 1.00 27.56 112 PRO A O 1
ATOM 845 N N . LYS A 1 136 ? 31.205 55.150 60.757 1.00 31.11 113 LYS A N 1
ATOM 846 C CA . LYS A 1 136 ? 29.790 55.139 61.085 1.00 36.68 113 LYS A CA 1
ATOM 847 C C . LYS A 1 136 ? 29.569 54.532 62.465 1.00 28.10 113 LYS A C 1
ATOM 848 O O . LYS A 1 136 ? 28.876 55.098 63.294 1.00 30.46 113 LYS A O 1
ATOM 862 N N . ALA A 1 138 ? 31.980 53.871 64.901 1.00 24.90 115 ALA A N 1
ATOM 863 C CA . ALA A 1 138 ? 32.672 54.706 65.875 1.00 29.67 115 ALA A CA 1
ATOM 864 C C . ALA A 1 138 ? 31.809 55.899 66.291 1.00 33.46 115 ALA A C 1
ATOM 865 O O . ALA A 1 138 ? 31.729 56.228 67.471 1.00 39.71 115 ALA A O 1
ATOM 867 N N . ALA A 1 139 ? 31.149 56.526 65.319 1.00 36.12 116 ALA A N 1
ATOM 868 C CA . ALA A 1 139 ? 30.328 57.716 65.568 1.00 38.52 116 ALA A CA 1
ATOM 869 C C . ALA A 1 139 ? 28.960 57.370 66.153 1.00 43.04 116 ALA A C 1
ATOM 870 O O . ALA A 1 139 ? 28.189 58.260 66.519 1.00 36.32 116 ALA A O 1
ATOM 872 N N . GLN A 1 140 ? 28.648 56.082 66.233 1.00 43.79 117 GLN A N 1
ATOM 873 C CA . GLN A 1 140 ? 27.398 55.651 66.835 1.00 51.28 117 GLN A CA 1
ATOM 874 C C . GLN A 1 140 ? 27.701 54.850 68.102 1.00 50.83 117 GLN A C 1
ATOM 875 O O . GLN A 1 140 ? 26.877 54.071 68.564 1.00 58.25 117 GLN A O 1
ATOM 881 N N . GLY A 1 141 ? 28.910 55.011 68.634 1.00 38.68 118 GLY A N 1
ATOM 882 C CA . GLY A 1 141 ? 29.252 54.442 69.931 1.00 42.85 118 GLY A CA 1
ATOM 883 C C . GLY A 1 141 ? 30.176 53.236 69.889 1.00 47.82 118 GLY A C 1
ATOM 884 O O . GLY A 1 141 ? 31.152 53.180 70.635 1.00 51.15 118 GLY A O 1
ATOM 885 N N . GLY A 1 142 ? 29.872 52.274 69.018 1.00 41.29 119 GLY A N 1
ATOM 886 C CA . GLY A 1 142 ? 30.677 51.066 68.888 1.00 32.98 119 GLY A CA 1
ATOM 887 C C . GLY A 1 142 ? 30.060 50.058 67.932 1.00 24.02 119 GLY A C 1
ATOM 888 O O . GLY A 1 142 ? 29.074 50.368 67.262 1.00 27.14 119 GLY A O 1
ATOM 889 N N . GLY A 1 143 ? 30.627 48.851 67.868 1.00 22.94 120 GLY A N 1
ATOM 890 C CA . GLY A 1 143 ? 30.097 47.813 66.999 1.00 22.55 120 GLY A CA 1
ATOM 891 C C . GLY A 1 143 ? 30.972 46.569 66.897 1.00 17.58 120 GLY A C 1
ATOM 892 O O . GLY A 1 143 ? 31.970 46.430 67.614 1.00 20.67 120 GLY A O 1
ATOM 893 N N . SER A 1 144 ? 30.595 45.659 66.001 1.00 16.63 121 SER A N 1
ATOM 894 C CA . SER A 1 144 ? 31.355 44.424 65.796 1.00 16.05 121 SER A CA 1
ATOM 895 C C . SER A 1 144 ? 31.429 44.112 64.300 1.00 15.32 121 SER A C 1
ATOM 896 O O . SER A 1 144 ? 30.407 44.067 63.625 1.00 18.69 121 SER A O 1
ATOM 899 N N . VAL A 1 145 ? 32.644 43.922 63.784 1.00 15.24 122 VAL A N 1
ATOM 900 C CA . VAL A 1 145 ? 32.825 43.512 62.394 1.00 14.59 122 VAL A CA 1
ATOM 901 C C . VAL A 1 145 ? 33.409 42.096 62.352 1.00 14.07 122 VAL A C 1
ATOM 902 O O . VAL A 1 145 ? 34.397 41.823 63.015 1.00 14.37 122 VAL A O 1
ATOM 906 N N . ILE A 1 146 ? 32.792 41.216 61.567 1.00 13.38 123 ILE A N 1
ATOM 907 C CA . ILE A 1 146 ? 33.202 39.815 61.486 1.00 12.94 123 ILE A CA 1
ATOM 908 C C . ILE A 1 146 ? 33.512 39.463 60.042 1.00 13.32 123 ILE A C 1
ATOM 909 O O . ILE A 1 146 ? 32.638 39.492 59.175 1.00 13.11 123 ILE A O 1
ATOM 914 N N . ASN A 1 147 ? 34.779 39.159 59.783 1.00 13.80 124 ASN A N 1
ATOM 915 C CA . ASN A 1 147 ? 35.224 38.803 58.451 1.00 12.97 124 ASN A CA 1
ATOM 916 C C . ASN A 1 147 ? 35.401 37.301 58.315 1.00 13.68 124 ASN A C 1
ATOM 917 O O . ASN A 1 147 ? 36.121 36.691 59.103 1.00 14.71 124 ASN A O 1
ATOM 922 N N . ILE A 1 148 ? 34.757 36.700 57.325 1.00 11.29 125 ILE A N 1
ATOM 923 C CA . ILE A 1 148 ? 34.941 35.273 57.102 1.00 11.01 125 ILE A CA 1
ATOM 924 C C . ILE A 1 148 ? 36.151 35.104 56.197 1.00 15.57 125 ILE A C 1
ATOM 925 O O . ILE A 1 148 ? 36.126 35.440 55.010 1.00 15.19 125 ILE A O 1
ATOM 930 N N . ALA A 1 149 ? 37.237 34.627 56.789 1.00 11.93 126 ALA A N 1
ATOM 931 C CA . ALA A 1 149 ? 38.466 34.445 56.048 1.00 13.28 126 ALA A CA 1
ATOM 932 C C . ALA A 1 149 ? 38.526 32.989 55.620 1.00 17.81 126 ALA A C 1
ATOM 933 O O . ALA A 1 149 ? 37.617 32.492 54.937 1.00 17.22 126 ALA A O 1
ATOM 935 N N . SER A 1 150 ? 39.557 32.294 56.084 1.00 18.27 127 SER A N 1
ATOM 936 C CA . SER A 1 150 ? 39.762 30.880 55.762 1.00 18.10 127 SER A CA 1
ATOM 937 C C . SER A 1 150 ? 40.998 30.404 56.491 1.00 15.81 127 SER A C 1
ATOM 938 O O . SER A 1 150 ? 41.908 31.194 56.760 1.00 14.88 127 SER A O 1
ATOM 941 N N . VAL A 1 151 ? 41.058 29.109 56.776 1.00 15.70 128 VAL A N 1
ATOM 942 C CA . VAL A 1 151 ? 42.246 28.552 57.407 1.00 17.67 128 VAL A CA 1
ATOM 943 C C . VAL A 1 151 ? 43.404 28.600 56.406 1.00 17.49 128 VAL A C 1
ATOM 944 O O . VAL A 1 151 ? 44.564 28.501 56.783 1.00 16.13 128 VAL A O 1
ATOM 948 N N . ALA A 1 152 ? 43.083 28.796 55.132 1.00 17.58 129 ALA A N 1
ATOM 949 C CA . ALA A 1 152 ? 44.106 28.973 54.094 1.00 19.31 129 ALA A CA 1
ATOM 950 C C . ALA A 1 152 ? 45.025 30.172 54.352 1.00 20.85 129 ALA A C 1
ATOM 951 O O . ALA A 1 152 ? 46.126 30.247 53.786 1.00 18.06 129 ALA A O 1
ATOM 953 N N . ALA A 1 153 ? 44.581 31.108 55.192 1.00 11.91 130 ALA A N 1
ATOM 954 C CA . ALA A 1 153 ? 45.423 32.234 55.589 1.00 13.87 130 ALA A CA 1
ATOM 955 C C . ALA A 1 153 ? 46.647 31.769 56.377 1.00 17.87 130 ALA A C 1
ATOM 956 O O . ALA A 1 153 ? 47.655 32.471 56.433 1.00 24.12 130 ALA A O 1
ATOM 958 N N . PHE A 1 154 ? 46.541 30.588 56.988 1.00 15.17 131 PHE A N 1
ATOM 959 C CA . PHE A 1 154 ? 47.606 30.040 57.836 1.00 18.07 131 PHE A CA 1
ATOM 960 C C . PHE A 1 154 ? 48.207 28.750 57.267 1.00 18.21 131 PHE A C 1
ATOM 961 O O . PHE A 1 154 ? 49.404 28.492 57.400 1.00 23.94 131 PHE A O 1
ATOM 969 N N . LYS A 1 155 ? 47.369 27.938 56.639 1.00 17.41 132 LYS A N 1
ATOM 970 C CA . LYS A 1 155 ? 47.767 26.588 56.243 1.00 13.03 132 LYS A CA 1
ATOM 971 C C . LYS A 1 155 ? 47.840 26.424 54.718 1.00 18.96 132 LYS A C 1
ATOM 972 O O . LYS A 1 155 ? 46.852 26.570 54.003 1.00 16.28 132 LYS A O 1
ATOM 978 N N . THR A 1 156 ? 49.041 26.144 54.236 1.00 15.00 133 THR A N 1
ATOM 979 C CA . THR A 1 156 ? 49.300 25.894 52.827 1.00 12.83 133 THR A CA 1
ATOM 980 C C . THR A 1 156 ? 48.768 24.545 52.348 1.00 21.46 133 THR A C 1
ATOM 981 O O . THR A 1 156 ? 49.125 23.505 52.903 1.00 18.80 133 THR A O 1
ATOM 985 N N . VAL A 1 157 ? 47.940 24.551 51.311 1.00 16.39 134 VAL A N 1
ATOM 986 C CA . VAL A 1 157 ? 47.502 23.298 50.696 1.00 19.01 134 VAL A CA 1
ATOM 987 C C . VAL A 1 157 ? 47.660 23.388 49.195 1.00 19.96 134 VAL A C 1
ATOM 988 O O . VAL A 1 157 ? 47.636 24.488 48.633 1.00 24.29 134 VAL A O 1
ATOM 992 N N . PRO A 1 158 ? 47.805 22.233 48.534 1.00 20.91 135 PRO A N 1
ATOM 993 C CA . PRO A 1 158 ? 48.016 22.265 47.086 1.00 20.22 135 PRO A CA 1
ATOM 994 C C . PRO A 1 158 ? 46.875 22.959 46.349 1.00 21.44 135 PRO A C 1
ATOM 995 O O . PRO A 1 158 ? 45.691 22.866 46.731 1.00 18.77 135 PRO A O 1
ATOM 999 N N . GLY A 1 159 ? 47.258 23.717 45.336 1.00 17.55 136 GLY A N 1
ATOM 1000 C CA . GLY A 1 159 ? 46.322 24.260 44.376 1.00 19.94 136 GLY A CA 1
ATOM 1001 C C . GLY A 1 159 ? 45.498 25.421 44.889 1.00 18.85 136 GLY A C 1
ATOM 1002 O O . GLY A 1 159 ? 44.410 25.672 44.379 1.00 15.37 136 GLY A O 1
ATOM 1003 N N . ARG A 1 160 ? 46.007 26.131 45.890 1.00 14.61 137 ARG A N 1
ATOM 1004 C CA . ARG A 1 160 ? 45.301 27.299 46.412 1.00 11.46 137 ARG A CA 1
ATOM 1005 C C . ARG A 1 160 ? 46.203 28.523 46.506 1.00 11.54 137 ARG A C 1
ATOM 1006 O O . ARG A 1 160 ? 46.125 29.277 47.476 1.00 13.88 137 ARG A O 1
ATOM 1014 N N . PHE A 1 161 ? 47.029 28.739 45.485 1.00 13.12 138 PHE A N 1
ATOM 1015 C CA . PHE A 1 161 ? 48.040 29.785 45.538 1.00 11.87 138 PHE A CA 1
ATOM 1016 C C . PHE A 1 161 ? 47.417 31.168 45.756 1.00 11.92 138 PHE A C 1
ATOM 1017 O O . PHE A 1 161 ? 47.742 31.857 46.735 1.00 11.91 138 PHE A O 1
ATOM 1025 N N . ILE A 1 162 ? 46.536 31.568 44.844 1.00 10.45 139 ILE A N 1
ATOM 1026 C CA . ILE A 1 162 ? 45.919 32.887 44.922 1.00 13.36 139 ILE A CA 1
ATOM 1027 C C . ILE A 1 162 ? 45.018 32.972 46.146 1.00 12.99 139 ILE A C 1
ATOM 1028 O O . ILE A 1 162 ? 45.014 33.979 46.866 1.00 11.54 139 ILE A O 1
ATOM 1033 N N . TYR A 1 163 ? 44.227 31.930 46.373 1.00 8.58 140 TYR A N 1
ATOM 1034 C CA . TYR A 1 163 ? 43.254 31.970 47.469 1.00 13.61 140 TYR A CA 1
ATOM 1035 C C . TYR A 1 163 ? 43.899 32.238 48.829 1.00 11.95 140 TYR A C 1
ATOM 1036 O O . TYR A 1 163 ? 43.389 33.066 49.601 1.00 11.45 140 TYR A O 1
ATOM 1045 N N A SER A 1 164 ? 45.011 31.565 49.112 0.46 9.81 141 SER A N 1
ATOM 1046 N N B SER A 1 164 ? 45.003 31.552 49.115 0.54 9.51 141 SER A N 1
ATOM 1047 C CA A SER A 1 164 ? 45.682 31.720 50.405 0.46 11.33 141 SER A CA 1
ATOM 1048 C CA B SER A 1 164 ? 45.690 31.712 50.401 0.54 11.37 141 SER A CA 1
ATOM 1049 C C A SER A 1 164 ? 46.250 33.130 50.567 0.46 11.13 141 SER A C 1
ATOM 1050 C C B SER A 1 164 ? 46.239 33.131 50.562 0.54 11.10 141 SER A C 1
ATOM 1051 O O A SER A 1 164 ? 46.177 33.716 51.651 0.46 11.04 141 SER A O 1
ATOM 1052 O O B SER A 1 164 ? 46.140 33.724 51.641 0.54 10.69 141 SER A O 1
ATOM 1057 N N . ALA A 1 165 ? 46.809 33.674 49.492 1.00 11.14 142 ALA A N 1
ATOM 1058 C CA . ALA A 1 165 ? 47.343 35.032 49.533 1.00 9.63 142 ALA A CA 1
ATOM 1059 C C . ALA A 1 165 ? 46.257 36.047 49.886 1.00 12.10 142 ALA A C 1
ATOM 1060 O O . ALA A 1 165 ? 46.493 36.934 50.704 1.00 9.24 142 ALA A O 1
ATOM 1062 N N . THR A 1 166 ? 45.080 35.917 49.269 1.00 11.60 143 THR A N 1
ATOM 1063 C CA . THR A 1 166 ? 43.988 36.859 49.542 1.00 12.51 143 THR A CA 1
ATOM 1064 C C . THR A 1 166 ? 43.539 36.723 50.986 1.00 14.86 143 THR A C 1
ATOM 1065 O O . THR A 1 166 ? 43.235 37.701 51.663 1.00 10.41 143 THR A O 1
ATOM 1069 N N . LYS A 1 167 ? 43.488 35.500 51.469 1.00 10.93 144 LYS A N 1
ATOM 1070 C CA . LYS A 1 167 ? 42.974 35.295 52.818 1.00 14.10 144 LYS A CA 1
ATOM 1071 C C . LYS A 1 167 ? 44.003 35.704 53.900 1.00 9.25 144 LYS A C 1
ATOM 1072 O O . LYS A 1 167 ? 43.613 36.145 54.983 1.00 10.89 144 LYS A O 1
ATOM 1078 N N . ALA A 1 168 ? 45.297 35.598 53.611 1.00 9.73 145 ALA A N 1
ATOM 1079 C CA . ALA A 1 168 ? 46.303 36.097 54.546 1.00 10.37 145 ALA A CA 1
ATOM 1080 C C . ALA A 1 168 ? 46.225 37.626 54.606 1.00 8.57 145 ALA A C 1
ATOM 1081 O O . ALA A 1 168 ? 46.335 38.237 55.692 1.00 10.78 145 ALA A O 1
ATOM 1083 N N . ALA A 1 169 ? 46.001 38.241 53.444 1.00 9.39 146 ALA A N 1
ATOM 1084 C CA . ALA A 1 169 ? 45.825 39.688 53.390 1.00 12.84 146 ALA A CA 1
ATOM 1085 C C . ALA A 1 169 ? 44.631 40.072 54.254 1.00 14.13 146 ALA A C 1
ATOM 1086 O O . ALA A 1 169 ? 44.725 41.000 55.053 1.00 10.80 146 ALA A O 1
ATOM 1088 N N . LEU A 1 170 ? 43.527 39.339 54.109 1.00 12.92 147 LEU A N 1
ATOM 1089 C CA . LEU A 1 170 ? 42.310 39.639 54.863 1.00 9.63 147 LEU A CA 1
ATOM 1090 C C . LEU A 1 170 ? 42.522 39.566 56.377 1.00 12.44 147 LEU A C 1
ATOM 1091 O O . LEU A 1 170 ? 42.004 40.406 57.127 1.00 9.95 147 LEU A O 1
ATOM 1096 N N . VAL A 1 171 ? 43.258 38.557 56.844 1.00 10.75 148 VAL A N 1
ATOM 1097 C CA . VAL A 1 171 ? 43.506 38.443 58.283 1.00 10.69 148 VAL A CA 1
ATOM 1098 C C . VAL A 1 171 ? 44.362 39.621 58.783 1.00 7.50 148 VAL A C 1
ATOM 1099 O O . VAL A 1 171 ? 44.095 40.170 59.848 1.00 10.42 148 VAL A O 1
ATOM 1103 N N . ALA A 1 172 ? 45.374 40.020 58.009 1.00 10.05 149 ALA A N 1
ATOM 1104 C CA . ALA A 1 172 ? 46.224 41.150 58.385 1.00 13.95 149 ALA A CA 1
ATOM 1105 C C . ALA A 1 172 ? 45.402 42.443 58.481 1.00 12.70 149 ALA A C 1
ATOM 1106 O O . ALA A 1 172 ? 45.599 43.270 59.390 1.00 11.01 149 ALA A O 1
ATOM 1116 N N . THR A 1 174 ? 42.151 42.617 59.072 1.00 10.38 151 THR A N 1
ATOM 1117 C CA . THR A 1 174 ? 41.271 42.472 60.232 1.00 13.51 151 THR A CA 1
ATOM 1118 C C . THR A 1 174 ? 41.979 42.959 61.497 1.00 14.91 151 THR A C 1
ATOM 1119 O O . THR A 1 174 ? 41.416 43.705 62.315 1.00 11.53 151 THR A O 1
ATOM 1123 N N . LYS A 1 175 ? 43.219 42.520 61.660 1.00 9.23 152 LYS A N 1
ATOM 1124 C CA . LYS A 1 175 ? 43.999 42.885 62.834 1.00 13.63 152 LYS A CA 1
ATOM 1125 C C . LYS A 1 175 ? 44.368 44.364 62.825 1.00 12.68 152 LYS A C 1
ATOM 1126 O O . LYS A 1 175 ? 44.341 45.022 63.866 1.00 10.69 152 LYS A O 1
ATOM 1132 N N . ALA A 1 176 ? 44.718 44.892 61.660 1.00 12.96 153 ALA A N 1
ATOM 1133 C CA . ALA A 1 176 ? 45.020 46.323 61.552 1.00 15.06 153 ALA A CA 1
ATOM 1134 C C . ALA A 1 176 ? 43.812 47.186 61.921 1.00 14.31 153 ALA A C 1
ATOM 1135 O O . ALA A 1 176 ? 43.927 48.165 62.662 1.00 14.58 153 ALA A O 1
ATOM 1137 N N . ALA A 1 177 ? 42.655 46.837 61.374 1.00 13.85 154 ALA A N 1
ATOM 1138 C CA . ALA A 1 177 ? 41.418 47.553 61.694 1.00 14.97 154 ALA A CA 1
ATOM 1139 C C . ALA A 1 177 ? 41.100 47.442 63.185 1.00 19.11 154 ALA A C 1
ATOM 1140 O O . ALA A 1 177 ? 40.703 48.423 63.823 1.00 17.38 154 ALA A O 1
ATOM 1142 N N . ALA A 1 178 ? 41.297 46.252 63.740 1.00 13.34 155 ALA A N 1
ATOM 1143 C CA . ALA A 1 178 ? 41.014 46.015 65.165 1.00 17.29 155 ALA A CA 1
ATOM 1144 C C . ALA A 1 178 ? 41.834 46.931 66.057 1.00 16.14 155 ALA A C 1
ATOM 1145 O O . ALA A 1 178 ? 41.299 47.572 66.955 1.00 16.46 155 ALA A O 1
ATOM 1147 N N . LEU A 1 179 ? 43.140 46.998 65.809 1.00 16.19 156 LEU A N 1
ATOM 1148 C CA . LEU A 1 179 ? 43.988 47.867 66.607 1.00 18.05 156 LEU A CA 1
ATOM 1149 C C . LEU A 1 179 ? 43.547 49.319 66.527 1.00 22.12 156 LEU A C 1
ATOM 1150 O O . LEU A 1 179 ? 43.456 50.009 67.553 1.00 18.84 156 LEU A O 1
ATOM 1155 N N . GLU A 1 180 ? 43.288 49.789 65.311 1.00 17.33 157 GLU A N 1
ATOM 1156 C CA . GLU A 1 180 ? 43.045 51.217 65.119 1.00 18.57 157 GLU A CA 1
ATOM 1157 C C . GLU A 1 180 ? 41.718 51.634 65.766 1.00 20.89 157 GLU A C 1
ATOM 1158 O O . GLU A 1 180 ? 41.614 52.722 66.333 1.00 19.61 157 GLU A O 1
ATOM 1164 N N . PHE A 1 181 ? 40.717 50.762 65.726 1.00 21.41 158 PHE A N 1
ATOM 1165 C CA . PHE A 1 181 ? 39.385 51.151 66.194 1.00 23.99 158 PHE A CA 1
ATOM 1166 C C . PHE A 1 181 ? 38.978 50.603 67.565 1.00 20.40 158 PHE A C 1
ATOM 1167 O O . PHE A 1 181 ? 37.876 50.882 68.049 1.00 25.92 158 PHE A O 1
ATOM 1175 N N . ALA A 1 182 ? 39.875 49.870 68.214 1.00 19.12 159 ALA A N 1
ATOM 1176 C CA . ALA A 1 182 ? 39.623 49.391 69.569 1.00 28.45 159 ALA A CA 1
ATOM 1177 C C . ALA A 1 182 ? 39.297 50.541 70.536 1.00 32.32 159 ALA A C 1
ATOM 1178 O O . ALA A 1 182 ? 38.334 50.441 71.294 1.00 29.40 159 ALA A O 1
ATOM 1180 N N . PRO A 1 183 ? 40.069 51.650 70.499 1.00 34.88 160 PRO A N 1
ATOM 1181 C CA . PRO A 1 183 ? 39.699 52.740 71.415 1.00 33.28 160 PRO A CA 1
ATOM 1182 C C . PRO A 1 183 ? 38.339 53.374 71.102 1.00 35.36 160 PRO A C 1
ATOM 1183 O O . PRO A 1 183 ? 37.873 54.222 71.864 1.00 35.12 160 PRO A O 1
ATOM 1187 N N . LYS A 1 184 ? 37.722 52.984 69.992 1.00 29.33 161 LYS A N 1
ATOM 1188 C CA . LYS A 1 184 ? 36.459 53.578 69.574 1.00 33.81 161 LYS A CA 1
ATOM 1189 C C . LYS A 1 184 ? 35.267 52.644 69.780 1.00 36.82 161 LYS A C 1
ATOM 1190 O O . LYS A 1 184 ? 34.153 52.955 69.360 1.00 44.67 161 LYS A O 1
ATOM 1196 N N . GLY A 1 185 ? 35.503 51.498 70.412 1.00 34.00 162 GLY A N 1
ATOM 1197 C CA . GLY A 1 185 ? 34.433 50.554 70.686 1.00 32.99 162 GLY A CA 1
ATOM 1198 C C . GLY A 1 185 ? 34.035 49.631 69.541 1.00 36.00 162 GLY A C 1
ATOM 1199 O O . GLY A 1 185 ? 32.992 48.969 69.601 1.00 32.12 162 GLY A O 1
ATOM 1200 N N . VAL A 1 186 ? 34.847 49.570 68.489 1.00 24.82 163 VAL A N 1
ATOM 1201 C CA . VAL A 1 186 ? 34.530 48.669 67.396 1.00 22.75 163 VAL A CA 1
ATOM 1202 C C . VAL A 1 186 ? 35.480 47.472 67.394 1.00 23.95 163 VAL A C 1
ATOM 1203 O O . VAL A 1 186 ? 36.691 47.631 67.252 1.00 26.78 163 VAL A O 1
ATOM 1207 N N . ARG A 1 187 ? 34.920 46.286 67.590 1.00 14.85 164 ARG A N 1
ATOM 1208 C CA . ARG A 1 187 ? 35.683 45.040 67.542 1.00 14.08 164 ARG A CA 1
ATOM 1209 C C . ARG A 1 187 ? 35.764 44.562 66.097 1.00 15.86 164 ARG A C 1
ATOM 1210 O O . ARG A 1 187 ? 34.793 44.666 65.349 1.00 17.96 164 ARG A O 1
ATOM 1218 N N . VAL A 1 188 ? 36.923 44.049 65.696 1.00 13.10 165 VAL A N 1
ATOM 1219 C CA . VAL A 1 188 ? 37.054 43.460 64.376 1.00 12.73 165 VAL A CA 1
ATOM 1220 C C . VAL A 1 188 ? 37.719 42.091 64.516 1.00 12.18 165 VAL A C 1
ATOM 1221 O O . VAL A 1 188 ? 38.803 41.985 65.074 1.00 17.63 165 VAL A O 1
ATOM 1225 N N . ASN A 1 189 ? 37.073 41.048 64.013 1.00 11.96 166 ASN A N 1
ATOM 1226 C CA . ASN A 1 189 ? 37.597 39.691 64.146 1.00 11.58 166 ASN A CA 1
ATOM 1227 C C . ASN A 1 189 ? 37.388 38.896 62.880 1.00 11.32 166 ASN A C 1
ATOM 1228 O O . ASN A 1 189 ? 36.523 39.233 62.074 1.00 11.47 166 ASN A O 1
ATOM 1233 N N . ALA A 1 190 ? 38.154 37.820 62.726 1.00 13.45 167 ALA A N 1
ATO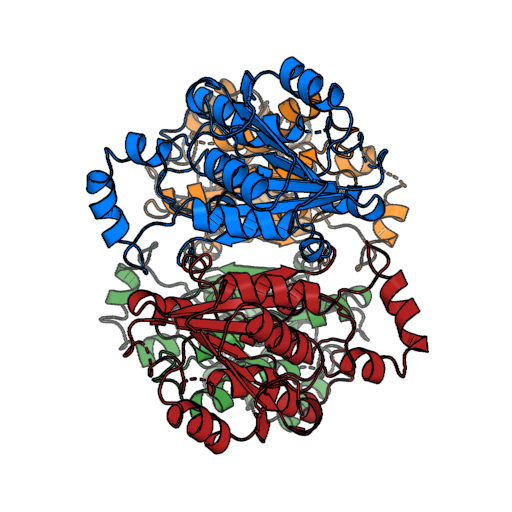M 1234 C CA . ALA A 1 190 ? 37.969 36.938 61.588 1.00 12.27 167 ALA A CA 1
ATOM 1235 C C . ALA A 1 190 ? 37.664 35.525 62.063 1.00 14.54 167 ALA A C 1
ATOM 1236 O O . ALA A 1 190 ? 38.181 35.079 63.087 1.00 17.85 167 ALA A O 1
ATOM 1238 N N . ILE A 1 191 ? 36.792 34.836 61.333 1.00 11.49 168 ILE A N 1
ATOM 1239 C CA . ILE A 1 191 ? 36.615 33.406 61.524 1.00 12.39 168 ILE A CA 1
ATOM 1240 C C . ILE A 1 191 ? 37.255 32.725 60.316 1.00 14.92 168 ILE A C 1
ATOM 1241 O O . ILE A 1 191 ? 37.042 33.142 59.170 1.00 15.94 168 ILE A O 1
ATOM 1246 N N . CYS A 1 192 ? 38.053 31.701 60.578 1.00 10.67 169 CYS A N 1
ATOM 1247 C CA . CYS A 1 192 ? 38.833 31.036 59.539 1.00 10.72 169 CYS A CA 1
ATOM 1248 C C . CYS A 1 192 ? 38.373 29.604 59.375 1.00 14.25 169 CYS A C 1
ATOM 1249 O O . CYS A 1 192 ? 38.962 28.701 59.960 1.00 12.84 169 CYS A O 1
ATOM 1252 N N . PRO A 1 193 ? 37.309 29.393 58.593 1.00 15.14 170 PRO A N 1
ATOM 1253 C CA . PRO A 1 193 ? 36.812 28.028 58.411 1.00 16.35 170 PRO A CA 1
ATOM 1254 C C . PRO A 1 193 ? 37.738 27.137 57.607 1.00 20.16 170 PRO A C 1
ATOM 1255 O O . PRO A 1 193 ? 38.495 27.607 56.739 1.00 13.14 170 PRO A O 1
ATOM 1259 N N . GLY A 1 194 ? 37.645 25.840 57.879 1.00 13.38 171 GLY A N 1
ATOM 1260 C CA . GLY A 1 194 ? 38.247 24.845 57.012 1.00 15.47 171 GLY A CA 1
ATOM 1261 C C . GLY A 1 194 ? 37.266 24.490 55.913 1.00 21.29 171 GLY A C 1
ATOM 1262 O O . GLY A 1 194 ? 36.628 25.365 55.333 1.00 20.64 171 GLY A O 1
ATOM 1263 N N . THR A 1 195 ? 37.120 23.198 55.646 1.00 18.44 172 THR A N 1
ATOM 1264 C CA . THR A 1 195 ? 36.243 22.724 54.584 1.00 17.46 172 THR A CA 1
ATOM 1265 C C . THR A 1 195 ? 34.815 22.585 55.092 1.00 22.71 172 THR A C 1
ATOM 1266 O O . THR A 1 195 ? 34.521 21.675 55.864 1.00 20.07 172 THR A O 1
ATOM 1270 N N . VAL A 1 196 ? 33.950 23.506 54.669 1.00 22.47 173 VAL A N 1
ATOM 1271 C CA . VAL A 1 196 ? 32.554 23.546 55.097 1.00 18.90 173 VAL A CA 1
ATOM 1272 C C . VAL A 1 196 ? 31.625 23.247 53.922 1.00 15.87 173 VAL A C 1
ATOM 1273 O O . VAL A 1 196 ? 31.767 23.820 52.840 1.00 19.23 173 VAL A O 1
ATOM 1277 N N . ASP A 1 197 ? 30.681 22.336 54.140 1.00 17.67 174 ASP A N 1
ATOM 1278 C CA . ASP A 1 197 ? 29.720 21.939 53.114 1.00 16.01 174 ASP A CA 1
ATOM 1279 C C . ASP A 1 197 ? 28.807 23.109 52.766 1.00 20.82 174 ASP A C 1
ATOM 1280 O O . ASP A 1 197 ? 27.940 23.501 53.551 1.00 24.09 174 ASP A O 1
ATOM 1285 N N . THR A 1 198 ? 29.038 23.682 51.591 1.00 21.69 175 THR A N 1
ATOM 1286 C CA . THR A 1 198 ? 28.294 24.845 51.122 1.00 24.22 175 THR A CA 1
ATOM 1287 C C . THR A 1 198 ? 27.918 24.625 49.671 1.00 22.00 175 THR A C 1
ATOM 1288 O O . THR A 1 198 ? 28.489 23.763 49.013 1.00 19.83 175 THR A O 1
ATOM 1292 N N . PRO A 1 199 ? 26.955 25.403 49.162 1.00 22.07 176 PRO A N 1
ATOM 1293 C CA . PRO A 1 199 ? 26.681 25.262 47.729 1.00 25.70 176 PRO A CA 1
ATOM 1294 C C . PRO A 1 199 ? 27.904 25.552 46.854 1.00 25.21 176 PRO A C 1
ATOM 1295 O O . PRO A 1 199 ? 28.043 24.926 45.809 1.00 21.84 176 PRO A O 1
ATOM 1299 N N . SER A 1 200 ? 28.791 26.453 47.264 1.00 18.19 177 SER A N 1
ATOM 1300 C CA . SER A 1 200 ? 29.920 26.754 46.391 1.00 18.02 177 SER A CA 1
ATOM 1301 C C . SER A 1 200 ? 30.908 25.591 46.426 1.00 26.03 177 SER A C 1
ATOM 1302 O O . SER A 1 200 ? 31.525 25.269 45.413 1.00 26.54 177 SER A O 1
ATOM 1305 N N . LEU A 1 201 ? 31.039 24.947 47.582 1.00 21.35 178 LEU A N 1
ATOM 1306 C CA . LEU A 1 201 ? 31.889 23.768 47.675 1.00 21.99 178 LEU A CA 1
ATOM 1307 C C . LEU A 1 201 ? 31.345 22.620 46.829 1.00 18.36 178 LEU A C 1
ATOM 1308 O O . LEU A 1 201 ? 32.103 21.930 46.153 1.00 19.40 178 LEU A O 1
ATOM 1313 N N . ARG A 1 202 ? 30.029 22.421 46.878 1.00 19.61 179 ARG A N 1
ATOM 1314 C CA . ARG A 1 202 ? 29.397 21.340 46.140 1.00 23.84 179 ARG A CA 1
ATOM 1315 C C . ARG A 1 202 ? 29.615 21.499 44.644 1.00 27.31 179 ARG A C 1
ATOM 1316 O O . ARG A 1 202 ? 29.866 20.518 43.958 1.00 26.67 179 ARG A O 1
ATOM 1324 N N . GLU A 1 203 ? 29.519 22.723 44.132 1.00 23.29 180 GLU A N 1
ATOM 1325 C CA . GLU A 1 203 ? 29.711 22.905 42.700 1.00 22.71 180 GLU A CA 1
ATOM 1326 C C . GLU A 1 203 ? 31.188 22.702 42.332 1.00 20.94 180 GLU A C 1
ATOM 1327 O O . GLU A 1 203 ? 31.476 22.205 41.255 1.00 23.92 180 GLU A O 1
ATOM 1333 N N . ARG A 1 204 ? 32.121 23.056 43.218 1.00 18.82 181 ARG A N 1
ATOM 1334 C CA . ARG A 1 204 ? 33.542 22.757 42.947 1.00 22.88 181 ARG A CA 1
ATOM 1335 C C . ARG A 1 204 ? 33.876 21.264 43.029 1.00 20.80 181 ARG A C 1
ATOM 1336 O O . ARG A 1 204 ? 34.673 20.757 42.232 1.00 25.81 181 ARG A O 1
ATOM 1344 N N . ALA A 1 205 ? 33.255 20.562 43.970 1.00 19.74 182 ALA A N 1
ATOM 1345 C CA . ALA A 1 205 ? 33.543 19.142 44.186 1.00 23.49 182 ALA A CA 1
ATOM 1346 C C . ALA A 1 205 ? 32.498 18.177 43.595 1.00 24.48 182 ALA A C 1
ATOM 1347 O O . ALA A 1 205 ? 32.653 16.963 43.692 1.00 38.45 182 ALA A O 1
ATOM 1349 N N . GLY A 1 206 ? 31.441 18.709 42.992 1.00 23.07 183 GLY A N 1
ATOM 1350 C CA . GLY A 1 206 ? 30.469 17.892 42.282 1.00 30.47 183 GLY A CA 1
ATOM 1351 C C . GLY A 1 206 ? 29.441 17.160 43.131 1.00 34.26 183 GLY A C 1
ATOM 1352 O O . GLY A 1 206 ? 29.313 15.927 43.058 1.00 32.62 183 GLY A O 1
ATOM 1353 N N . GLY A 1 207 ? 28.695 17.909 43.934 1.00 41.21 184 GLY A N 1
ATOM 1354 C CA . GLY A 1 207 ? 27.623 17.320 44.716 1.00 40.06 184 GLY A CA 1
ATOM 1355 C C . GLY A 1 207 ? 28.110 16.810 46.057 1.00 40.64 184 GLY A C 1
ATOM 1356 O O . GLY A 1 207 ? 29.306 16.834 46.339 1.00 42.21 184 GLY A O 1
ATOM 1357 N N . GLU A 1 208 ? 27.194 16.331 46.891 1.00 41.06 185 GLU A N 1
ATOM 1358 C CA . GLU A 1 208 ? 27.594 15.933 48.232 1.00 45.01 185 GLU A CA 1
ATOM 1359 C C . GLU A 1 208 ? 28.244 14.553 48.262 1.00 39.96 185 GLU A C 1
ATOM 1360 O O . GLU A 1 208 ? 28.946 14.218 49.217 1.00 41.81 185 GLU A O 1
ATOM 1366 N N . GLU A 1 209 ? 28.043 13.742 47.233 1.00 36.84 186 GLU A N 1
ATOM 1367 C CA . GLU A 1 209 ? 28.794 12.499 47.229 1.00 43.17 186 GLU A CA 1
ATOM 1368 C C . GLU A 1 209 ? 30.148 12.687 46.570 1.00 45.01 186 GLU A C 1
ATOM 1369 O O . GLU A 1 209 ? 31.075 11.924 46.836 1.00 45.03 186 GLU A O 1
ATOM 1375 N N . GLY A 1 210 ? 30.270 13.714 45.734 1.00 41.80 187 GLY A N 1
ATOM 1376 C CA . GLY A 1 210 ? 31.590 14.207 45.391 1.00 43.28 187 GLY A CA 1
ATOM 1377 C C . GLY A 1 210 ? 32.296 14.541 46.700 1.00 35.59 187 GLY A C 1
ATOM 1378 O O . GLY A 1 210 ? 33.471 14.248 46.882 1.00 38.83 187 GLY A O 1
ATOM 1379 N N . LEU A 1 211 ? 31.544 15.120 47.633 1.00 30.41 188 LEU A N 1
ATOM 1380 C CA . LEU A 1 211 ? 32.081 15.511 48.929 1.00 34.82 188 LEU A CA 1
ATOM 1381 C C . LEU A 1 211 ? 32.314 14.338 49.870 1.00 36.27 188 LEU A C 1
ATOM 1382 O O . LEU A 1 211 ? 33.069 14.468 50.827 1.00 34.91 188 LEU A O 1
ATOM 1387 N N . ARG A 1 212 ? 31.680 13.199 49.611 1.00 44.00 189 ARG A N 1
ATOM 1388 C CA . ARG A 1 212 ? 31.834 12.068 50.519 1.00 46.02 189 ARG A CA 1
ATOM 1389 C C . ARG A 1 212 ? 33.285 11.602 50.515 1.00 46.10 189 ARG A C 1
ATOM 1390 O O . ARG A 1 212 ? 33.812 11.194 51.551 1.00 38.42 189 ARG A O 1
ATOM 1398 N N . ALA A 1 213 ? 33.930 11.707 49.352 1.00 57.67 190 ALA A N 1
ATOM 1399 C CA . ALA A 1 213 ? 35.327 11.309 49.178 1.00 58.52 190 ALA A CA 1
ATOM 1400 C C . ALA A 1 213 ? 36.263 12.086 50.088 1.00 54.81 190 ALA A C 1
ATOM 1401 O O . ALA A 1 213 ? 37.063 11.504 50.814 1.00 59.95 190 ALA A O 1
ATOM 1403 N N . PHE A 1 214 ? 36.176 13.409 50.020 1.00 54.45 191 PHE A N 1
ATOM 1404 C CA . PHE A 1 214 ? 37.037 14.267 50.824 1.00 61.01 191 PHE A CA 1
ATOM 1405 C C . PHE A 1 214 ? 36.657 14.233 52.300 1.00 57.35 191 PHE A C 1
ATOM 1406 O O . PHE A 1 214 ? 37.532 14.328 53.158 1.00 61.98 191 PHE A O 1
ATOM 1414 N N . ALA A 1 215 ? 35.363 14.098 52.590 1.00 52.18 192 ALA A N 1
ATOM 1415 C CA . ALA A 1 215 ? 34.901 13.921 53.960 1.00 43.13 192 ALA A CA 1
ATOM 1416 C C . ALA A 1 215 ? 35.561 12.689 54.582 1.00 39.56 192 ALA A C 1
ATOM 1417 O O . ALA A 1 215 ? 35.856 12.657 55.779 1.00 37.71 192 ALA A O 1
ATOM 1419 N N . GLU A 1 216 ? 35.777 11.672 53.758 1.00 34.43 193 GLU A N 1
ATOM 1420 C CA . GLU A 1 216 ? 36.507 10.486 54.175 1.00 45.96 193 GLU A CA 1
ATOM 1421 C C . GLU A 1 216 ? 37.965 10.786 54.522 1.00 44.40 193 GLU A C 1
ATOM 1422 O O . GLU A 1 216 ? 38.559 10.076 55.322 1.00 40.96 193 GLU A O 1
ATOM 1428 N N . ARG A 1 217 ? 38.539 11.829 53.926 1.00 52.26 194 ARG A N 1
ATOM 1429 C CA . ARG A 1 217 ? 39.939 12.167 54.192 1.00 59.81 194 ARG A CA 1
ATOM 1430 C C . ARG A 1 217 ? 40.146 13.004 55.453 1.00 58.91 194 ARG A C 1
ATOM 1431 O O . ARG A 1 217 ? 41.244 13.034 56.005 1.00 69.75 194 ARG A O 1
ATOM 1439 N N . GLN A 1 218 ? 39.091 13.662 55.917 1.00 47.02 195 GLN A N 1
ATOM 1440 C CA . GLN A 1 218 ? 39.175 14.481 57.118 1.00 42.20 195 GLN A CA 1
ATOM 1441 C C . GLN A 1 218 ? 39.416 13.651 58.377 1.00 44.62 195 GLN A C 1
ATOM 1442 O O . GLN A 1 218 ? 39.060 12.476 58.434 1.00 40.03 195 GLN A O 1
ATOM 1448 N N . LEU A 1 219 ? 40.024 14.273 59.384 1.00 45.05 196 LEU A N 1
ATOM 1449 C CA . LEU A 1 219 ? 40.245 13.626 60.673 1.00 41.52 196 LEU A CA 1
ATOM 1450 C C . LEU A 1 219 ? 38.931 13.198 61.302 1.00 36.67 196 LEU A C 1
ATOM 1451 O O . LEU A 1 219 ? 38.797 12.078 61.793 1.00 40.66 196 LEU A O 1
ATOM 1456 N N . LEU A 1 220 ? 37.962 14.105 61.280 1.00 30.42 197 LEU A N 1
ATOM 1457 C CA . LEU A 1 220 ? 36.658 13.866 61.890 1.00 36.33 197 LEU A CA 1
ATOM 1458 C C . LEU A 1 220 ? 35.739 13.067 60.990 1.00 34.06 197 LEU A C 1
ATOM 1459 O O . LEU A 1 220 ? 34.579 12.850 61.329 1.00 37.25 197 LEU A O 1
ATOM 1464 N N . LYS A 1 221 ? 36.257 12.670 59.829 1.00 34.53 198 LYS A N 1
ATOM 1465 C CA . LYS A 1 221 ? 35.506 11.893 58.848 1.00 32.86 198 LYS A CA 1
ATOM 1466 C C . LYS A 1 221 ? 34.229 12.594 58.373 1.00 31.79 198 LYS A C 1
ATOM 1467 O O . LYS A 1 221 ? 33.299 11.950 57.890 1.00 34.74 198 LYS A O 1
ATOM 1473 N N . ARG A 1 222 ? 34.199 13.917 58.492 1.00 30.43 199 ARG A N 1
ATOM 1474 C CA . ARG A 1 222 ? 33.093 14.703 57.967 1.00 29.16 199 ARG A CA 1
ATOM 1475 C C . ARG A 1 222 ? 33.509 16.149 57.751 1.00 30.01 199 ARG A C 1
ATOM 1476 O O . ARG A 1 222 ? 34.523 16.602 58.286 1.00 29.49 199 ARG A O 1
ATOM 1484 N N . LEU A 1 223 ? 32.711 16.864 56.963 1.00 23.42 200 LEU A N 1
ATOM 1485 C CA . LEU A 1 223 ? 32.954 18.270 56.678 1.00 22.77 200 LEU A CA 1
ATOM 1486 C C . LEU A 1 223 ? 32.206 19.164 57.661 1.00 22.58 200 LEU A C 1
ATOM 1487 O O . LEU A 1 223 ? 31.230 18.738 58.283 1.00 25.97 200 LEU A O 1
ATOM 1492 N N . GLY A 1 224 ? 32.647 20.413 57.778 1.00 20.74 201 GLY A N 1
ATOM 1493 C CA . GLY A 1 224 ? 31.993 21.354 58.655 1.00 19.76 201 GLY A CA 1
ATOM 1494 C C . GLY A 1 224 ? 30.613 21.733 58.151 1.00 23.15 201 GLY A C 1
ATOM 1495 O O . GLY A 1 224 ? 30.282 21.559 56.978 1.00 20.64 201 GLY A O 1
ATOM 1496 N N . ARG A 1 225 ? 29.801 22.249 59.061 1.00 19.49 202 ARG A N 1
ATOM 1497 C CA . ARG A 1 225 ? 28.478 22.730 58.720 1.00 19.59 202 ARG A CA 1
ATOM 1498 C C . ARG A 1 225 ? 28.432 24.248 58.824 1.00 19.11 202 ARG A C 1
ATOM 1499 O O . ARG A 1 225 ? 29.045 24.815 59.727 1.00 18.71 202 ARG A O 1
ATOM 1507 N N . PRO A 1 226 ? 27.711 24.914 57.902 1.00 17.36 203 PRO A N 1
ATOM 1508 C CA . PRO A 1 226 ? 27.573 26.371 57.999 1.00 17.71 203 PRO A CA 1
ATOM 1509 C C . PRO A 1 226 ? 27.042 26.808 59.366 1.00 17.29 203 PRO A C 1
ATOM 1510 O O . PRO A 1 226 ? 27.446 27.851 59.851 1.00 15.25 203 PRO A O 1
ATOM 1514 N N . GLU A 1 227 ? 26.149 26.019 59.969 1.00 14.57 204 GLU A N 1
ATOM 1515 C CA . GLU A 1 227 ? 25.618 26.333 61.299 1.00 18.04 204 GLU A CA 1
ATOM 1516 C C . GLU A 1 227 ? 26.712 26.406 62.377 1.00 21.06 204 GLU A C 1
ATOM 1517 O O . GLU A 1 227 ? 26.608 27.187 63.327 1.00 17.30 204 GLU A O 1
ATOM 1523 N N . GLU A 1 228 ? 27.749 25.581 62.234 1.00 17.41 205 GLU A N 1
ATOM 1524 C CA . GLU A 1 228 ? 28.856 25.569 63.191 1.00 17.93 205 GLU A CA 1
ATOM 1525 C C . GLU A 1 228 ? 29.627 26.887 63.122 1.00 22.00 205 GLU A C 1
ATOM 1526 O O . GLU A 1 228 ? 30.089 27.414 64.136 1.00 19.33 205 GLU A O 1
ATOM 1532 N N . ILE A 1 229 ? 29.728 27.441 61.923 1.00 17.09 206 ILE A N 1
ATOM 1533 C CA . ILE A 1 229 ? 30.385 28.731 61.766 1.00 13.39 206 ILE A CA 1
ATOM 1534 C C . ILE A 1 229 ? 29.476 29.858 62.251 1.00 15.46 206 ILE A C 1
ATOM 1535 O O . ILE A 1 229 ? 29.929 30.796 62.911 1.00 15.33 206 ILE A O 1
ATOM 1540 N N . ALA A 1 230 ? 28.185 29.745 61.958 1.00 15.87 207 ALA A N 1
ATOM 1541 C CA . ALA A 1 230 ? 27.230 30.781 62.350 1.00 19.13 207 ALA A CA 1
ATOM 1542 C C . ALA A 1 230 ? 27.185 30.961 63.867 1.00 18.21 207 ALA A C 1
ATOM 1543 O O . ALA A 1 230 ? 27.087 32.090 64.363 1.00 15.24 207 ALA A O 1
ATOM 1545 N N . ALA A 1 231 ? 27.265 29.857 64.609 1.00 12.16 208 ALA A N 1
ATOM 1546 C CA . ALA A 1 231 ? 27.135 29.946 66.066 1.00 13.91 208 ALA A CA 1
ATOM 1547 C C . ALA A 1 231 ? 28.308 30.732 66.640 1.00 15.80 208 ALA A C 1
ATOM 1548 O O . ALA A 1 231 ? 28.170 31.429 67.640 1.00 14.36 208 ALA A O 1
ATOM 1550 N N . LEU A 1 232 ? 29.470 30.618 65.997 1.00 15.41 209 LEU A N 1
ATOM 1551 C CA . LEU A 1 232 ? 30.638 31.336 66.480 1.00 11.32 209 LEU A CA 1
ATOM 1552 C C . LEU A 1 232 ? 30.477 32.817 66.154 1.00 13.71 209 LEU A C 1
ATOM 1553 O O . LEU A 1 232 ? 30.840 33.666 66.961 1.00 13.13 209 LEU A O 1
ATOM 1558 N N . ALA A 1 233 ? 29.920 33.129 64.984 1.00 12.19 210 ALA A N 1
ATOM 1559 C CA . ALA A 1 233 ? 29.641 34.528 64.635 1.00 14.55 210 ALA A CA 1
ATOM 1560 C C . ALA A 1 233 ? 28.671 35.157 65.641 1.00 13.96 210 ALA A C 1
ATOM 1561 O O . ALA A 1 233 ? 28.807 36.327 66.003 1.00 16.20 210 ALA A O 1
ATOM 1563 N N . VAL A 1 234 ? 27.678 34.386 66.079 1.00 11.80 211 VAL A N 1
ATOM 1564 C CA . VAL A 1 234 ? 26.707 34.906 67.041 1.00 13.61 211 VAL A CA 1
ATOM 1565 C C . VAL A 1 234 ? 27.475 35.337 68.288 1.00 15.65 211 VAL A C 1
ATOM 1566 O O . VAL A 1 234 ? 27.280 36.446 68.790 1.00 18.14 211 VAL A O 1
ATOM 1570 N N . TYR A 1 235 ? 28.386 34.481 68.748 1.00 14.56 212 TYR A N 1
ATOM 1571 C CA . TYR A 1 235 ? 29.238 34.830 69.877 1.00 16.04 212 TYR A CA 1
ATOM 1572 C C . TYR A 1 235 ? 29.966 36.167 69.670 1.00 13.41 212 TYR A C 1
ATOM 1573 O O . TYR A 1 235 ? 29.896 37.038 70.535 1.00 15.48 212 TYR A O 1
ATOM 1582 N N . LEU A 1 236 ? 30.659 36.325 68.544 1.00 15.06 213 LEU A N 1
ATOM 1583 C CA . LEU A 1 236 ? 31.425 37.549 68.275 1.00 15.29 213 LEU A CA 1
ATOM 1584 C C . LEU A 1 236 ? 30.526 38.790 68.166 1.00 20.35 213 LEU A C 1
ATOM 1585 O O . LEU A 1 236 ? 30.941 39.891 68.532 1.00 16.01 213 LEU A O 1
ATOM 1590 N N . ALA A 1 237 ? 29.301 38.615 67.671 1.00 13.45 214 ALA A N 1
ATOM 1591 C CA . ALA A 1 237 ? 28.371 39.735 67.530 1.00 18.88 214 ALA A CA 1
ATOM 1592 C C . ALA A 1 237 ? 27.741 40.118 68.872 1.00 21.43 214 ALA A C 1
ATOM 1593 O O . ALA A 1 237 ? 27.301 41.255 69.061 1.00 22.13 214 ALA A O 1
ATOM 1595 N N . SER A 1 238 ? 27.702 39.164 69.796 1.00 18.26 215 SER A N 1
ATOM 1596 C CA . SER A 1 238 ? 26.984 39.344 71.060 1.00 20.61 215 SER A CA 1
ATOM 1597 C C . SER A 1 238 ? 27.751 40.228 72.039 1.00 19.93 215 SER A C 1
ATOM 1598 O O . SER A 1 238 ? 28.960 40.459 71.879 1.00 14.68 215 SER A O 1
ATOM 1601 N N . ASP A 1 239 ? 27.044 40.697 73.064 1.00 18.88 216 ASP A N 1
ATOM 1602 C CA . ASP A 1 239 ? 27.672 41.451 74.135 1.00 19.89 216 ASP A CA 1
ATOM 1603 C C . ASP A 1 239 ? 28.763 40.619 74.828 1.00 22.44 216 ASP A C 1
ATOM 1604 O O . ASP A 1 239 ? 29.758 41.170 75.292 1.00 22.65 216 ASP A O 1
ATOM 1609 N N . GLU A 1 240 ? 28.585 39.298 74.883 1.00 16.57 217 GLU A N 1
ATOM 1610 C CA . GLU A 1 240 ? 29.612 38.413 75.452 1.00 17.13 217 GLU A CA 1
ATOM 1611 C C . GLU A 1 240 ? 30.852 38.237 74.565 1.00 15.38 217 GLU A C 1
ATOM 1612 O O . GLU A 1 240 ? 31.874 37.715 75.019 1.00 18.76 217 GLU A O 1
ATOM 1618 N N . GLY A 1 241 ? 30.773 38.663 73.310 1.00 16.13 218 GLY A N 1
ATOM 1619 C CA . GLY A 1 241 ? 31.937 38.631 72.429 1.00 15.84 218 GLY A CA 1
ATOM 1620 C C . GLY A 1 241 ? 32.773 39.900 72.474 1.00 19.52 218 GLY A C 1
ATOM 1621 O O . GLY A 1 241 ? 33.739 40.054 71.722 1.00 17.70 218 GLY A O 1
ATOM 1622 N N . ALA A 1 242 ? 32.430 40.799 73.390 1.00 17.52 219 ALA A N 1
ATOM 1623 C CA . ALA A 1 242 ? 32.965 42.163 73.376 1.00 18.57 219 ALA A CA 1
ATOM 1624 C C . ALA A 1 242 ? 34.439 42.291 73.770 1.00 19.99 219 ALA A C 1
ATOM 1625 O O . ALA A 1 242 ? 35.039 43.348 73.565 1.00 16.75 219 ALA A O 1
ATOM 1627 N N . PHE A 1 243 ? 35.032 41.238 74.329 1.00 12.80 220 PHE A N 1
ATOM 1628 C CA . PHE A 1 243 ? 36.445 41.322 74.718 1.00 15.87 220 PHE A CA 1
ATOM 1629 C C . PHE A 1 243 ? 37.338 40.677 73.672 1.00 18.70 220 PHE A C 1
ATOM 1630 O O . PHE A 1 243 ? 38.543 40.608 73.845 1.00 17.53 220 PHE A O 1
ATOM 1638 N N . ALA A 1 244 ? 36.735 40.179 72.598 1.00 15.74 221 ALA A N 1
ATOM 1639 C CA . ALA A 1 244 ? 37.506 39.607 71.505 1.00 17.89 221 ALA A CA 1
ATOM 1640 C C . ALA A 1 244 ? 37.668 40.642 70.410 1.00 13.96 221 ALA A C 1
ATOM 1641 O O . ALA A 1 244 ? 36.676 41.150 69.861 1.00 14.50 221 ALA A O 1
ATOM 1643 N N . THR A 1 245 ? 38.910 40.998 70.105 1.00 17.64 222 THR A N 1
ATOM 1644 C CA . THR A 1 245 ? 39.152 41.826 68.935 1.00 15.48 222 THR A CA 1
ATOM 1645 C C . THR A 1 245 ? 40.536 41.522 68.412 1.00 16.38 222 THR A C 1
ATOM 1646 O O . THR A 1 245 ? 41.470 41.246 69.179 1.00 17.03 222 THR A O 1
ATOM 1650 N N . GLY A 1 246 ? 40.666 41.549 67.094 1.00 14.32 223 GLY A N 1
ATOM 1651 C CA . GLY A 1 246 ? 41.939 41.211 66.487 1.00 11.58 223 GLY A CA 1
ATOM 1652 C C . GLY A 1 246 ? 42.207 39.725 66.445 1.00 11.30 223 GLY A C 1
ATOM 1653 O O . GLY A 1 246 ? 43.308 39.306 66.082 1.00 17.47 223 GLY A O 1
ATOM 1654 N N . SER A 1 247 ? 41.203 38.915 66.780 1.00 15.37 224 SER A N 1
ATOM 1655 C CA . SER A 1 247 ? 41.385 37.464 66.756 1.00 10.33 224 SER A CA 1
ATOM 1656 C C . SER A 1 247 ? 41.028 36.822 65.409 1.00 12.26 224 SER A C 1
ATOM 1657 O O . SER A 1 247 ? 40.182 37.323 64.681 1.00 14.01 224 SER A O 1
ATOM 1660 N N . ALA A 1 248 ? 41.674 35.703 65.110 1.00 13.39 225 ALA A N 1
ATOM 1661 C CA . ALA A 1 248 ? 41.333 34.867 63.965 1.00 13.28 225 ALA A CA 1
ATOM 1662 C C . ALA A 1 248 ? 40.982 33.475 64.464 1.00 22.48 225 ALA A C 1
ATOM 1663 O O . ALA A 1 248 ? 41.867 32.686 64.779 1.00 18.48 225 ALA A O 1
ATOM 1665 N N . PHE A 1 249 ? 39.692 33.185 64.545 1.00 14.54 226 PHE A N 1
ATOM 1666 C CA . PHE A 1 249 ? 39.197 31.931 65.085 1.00 16.99 226 PHE A CA 1
ATOM 1667 C C . PHE A 1 249 ? 39.187 30.803 64.067 1.00 17.03 226 PHE A C 1
ATOM 1668 O O . PHE A 1 249 ? 38.391 30.829 63.128 1.00 15.08 226 PHE A O 1
ATOM 1676 N N . VAL A 1 250 ? 40.037 29.802 64.261 1.00 11.89 227 VAL A N 1
ATOM 1677 C CA . VAL A 1 250 ? 40.088 28.688 63.320 1.00 14.15 227 VAL A CA 1
ATOM 1678 C C . VAL A 1 250 ? 39.045 27.636 63.680 1.00 19.91 227 VAL A C 1
ATOM 1679 O O . VAL A 1 250 ? 39.004 27.170 64.813 1.00 18.38 227 VAL A O 1
ATOM 1683 N N . VAL A 1 251 ? 38.212 27.266 62.709 1.00 15.78 228 VAL A N 1
ATOM 1684 C CA . VAL A 1 251 ? 37.269 26.164 62.861 1.00 16.32 228 VAL A CA 1
ATOM 1685 C C . VAL A 1 251 ? 37.410 25.265 61.637 1.00 17.73 228 VAL A C 1
ATOM 1686 O O . VAL A 1 251 ? 36.796 25.526 60.598 1.00 14.86 228 VAL A O 1
ATOM 1690 N N . ASP A 1 252 ? 38.243 24.229 61.752 1.00 14.60 229 ASP A N 1
ATOM 1691 C CA . ASP A 1 252 ? 38.727 23.519 60.572 1.00 18.05 229 ASP A CA 1
ATOM 1692 C C . ASP A 1 252 ? 38.818 22.007 60.743 1.00 14.39 229 ASP A C 1
ATOM 1693 O O . ASP A 1 252 ? 39.422 21.338 59.915 1.00 13.85 229 ASP A O 1
ATOM 1698 N N . GLY A 1 253 ? 38.222 21.485 61.814 1.00 15.91 230 GLY A N 1
ATOM 1699 C CA . GLY A 1 253 ? 38.185 20.056 62.040 1.00 23.01 230 GLY A CA 1
ATOM 1700 C C . GLY A 1 253 ? 39.552 19.436 62.237 1.00 17.91 230 GLY A C 1
ATOM 1701 O O . GLY A 1 253 ? 39.737 18.241 62.017 1.00 16.91 230 GLY A O 1
ATOM 1702 N N . GLY A 1 254 ? 40.511 20.259 62.644 1.00 15.03 231 GLY A N 1
ATOM 1703 C CA . GLY A 1 254 ? 41.867 19.814 62.867 1.00 17.46 231 GLY A CA 1
ATOM 1704 C C . GLY A 1 254 ? 42.706 19.675 61.610 1.00 16.90 231 GLY A C 1
ATOM 1705 O O . GLY A 1 254 ? 43.831 19.205 61.684 1.00 21.00 231 GLY A O 1
ATOM 1714 N N . SER A 1 256 ? 44.348 21.735 59.813 1.00 19.61 233 SER A N 1
ATOM 1715 C CA . SER A 1 256 ? 45.624 22.452 59.773 1.00 19.41 233 SER A CA 1
ATOM 1716 C C . SER A 1 256 ? 46.609 21.982 60.844 1.00 23.59 233 SER A C 1
ATOM 1717 O O . SER A 1 256 ? 47.682 22.564 60.996 1.00 25.18 233 SER A O 1
ATOM 1720 N N . LEU A 1 257 ? 46.265 20.926 61.576 1.00 15.98 234 LEU A N 1
ATOM 1721 C CA . LEU A 1 257 ? 47.203 20.386 62.554 1.00 19.68 234 LEU A CA 1
ATOM 1722 C C . LEU A 1 257 ? 48.336 19.660 61.822 1.00 30.84 234 LEU A C 1
ATOM 1723 O O . LEU A 1 257 ? 48.096 18.822 60.948 1.00 36.41 234 LEU A O 1
ATOM 1737 N N . LYS B 1 25 ? 80.954 31.265 50.830 1.00 21.00 2 LYS B N 1
ATOM 1738 C CA . LYS B 1 25 ? 79.622 30.676 51.011 1.00 15.27 2 LYS B CA 1
ATOM 1739 C C . LYS B 1 25 ? 78.858 30.486 49.688 1.00 23.87 2 LYS B C 1
ATOM 1740 O O . LYS B 1 25 ? 78.010 29.594 49.586 1.00 22.64 2 LYS B O 1
ATOM 1746 N N . LEU B 1 26 ? 79.143 31.312 48.679 1.00 20.21 3 LEU B N 1
ATOM 1747 C CA . LEU B 1 26 ? 78.367 31.258 47.428 1.00 21.70 3 LEU B CA 1
ATOM 1748 C C . LEU B 1 26 ? 79.227 31.099 46.180 1.00 21.20 3 LEU B C 1
ATOM 1749 O O . LEU B 1 26 ? 78.814 31.519 45.102 1.00 19.10 3 LEU B O 1
ATOM 1754 N N . LYS B 1 27 ? 80.405 30.492 46.320 1.00 21.03 4 LYS B N 1
ATOM 1755 C CA . LYS B 1 27 ? 81.304 30.292 45.183 1.00 27.93 4 LYS B CA 1
ATOM 1756 C C . LYS B 1 27 ? 80.619 29.600 44.013 1.00 26.82 4 LYS B C 1
ATOM 1757 O O . LYS B 1 27 ? 80.113 28.488 44.148 1.00 23.08 4 LYS B O 1
ATOM 1763 N N . GLY B 1 28 ? 80.612 30.257 42.863 1.00 30.15 5 GLY B N 1
ATOM 1764 C CA . GLY B 1 28 ? 80.090 29.643 41.660 1.00 35.73 5 GLY B CA 1
ATOM 1765 C C . GLY B 1 28 ? 78.593 29.775 41.444 1.00 37.82 5 GLY B C 1
ATOM 1766 O O . GLY B 1 28 ? 78.091 29.400 40.384 1.00 41.93 5 GLY B O 1
ATOM 1767 N N . LYS B 1 29 ? 77.873 30.293 42.437 1.00 25.89 6 LYS B N 1
ATOM 1768 C CA . LYS B 1 29 ? 76.437 30.509 42.288 1.00 23.56 6 LYS B CA 1
ATOM 1769 C C . LYS B 1 29 ? 76.148 31.730 41.427 1.00 21.19 6 LYS B C 1
ATOM 1770 O O . LYS B 1 29 ? 76.823 32.750 41.532 1.00 28.31 6 LYS B O 1
ATOM 1776 N N . LYS B 1 30 ? 75.132 31.625 40.579 1.00 18.17 7 LYS B N 1
ATOM 1777 C CA . LYS B 1 30 ? 74.637 32.775 39.822 1.00 15.53 7 LYS B CA 1
ATOM 1778 C C . LYS B 1 30 ? 73.376 33.315 40.491 1.00 13.96 7 LYS B C 1
ATOM 1779 O O . LYS B 1 30 ? 72.400 32.576 40.661 1.00 18.89 7 LYS B O 1
ATOM 1785 N N . ALA B 1 31 ? 73.395 34.592 40.871 1.00 12.84 8 ALA B N 1
ATOM 1786 C CA . ALA B 1 31 ? 72.275 35.189 41.601 1.00 10.28 8 ALA B CA 1
ATOM 1787 C C . ALA B 1 31 ? 71.666 36.369 40.840 1.00 16.56 8 ALA B C 1
ATOM 1788 O O . ALA B 1 31 ? 72.380 37.136 40.203 1.00 16.40 8 ALA B O 1
ATOM 1790 N N . LEU B 1 32 ? 70.340 36.489 40.881 1.00 11.20 9 LEU B N 1
ATOM 1791 C CA . LEU B 1 32 ? 69.664 37.689 40.403 1.00 11.40 9 LEU B CA 1
ATOM 1792 C C . LEU B 1 32 ? 69.017 38.353 41.613 1.00 16.85 9 LEU B C 1
ATOM 1793 O O . LEU B 1 32 ? 68.280 37.697 42.352 1.00 13.87 9 LEU B O 1
ATOM 1798 N N . VAL B 1 33 ? 69.295 39.641 41.822 1.00 9.44 10 VAL B N 1
ATOM 1799 C CA . VAL B 1 33 ? 68.639 40.392 42.895 1.00 9.14 10 VAL B CA 1
ATOM 1800 C C . VAL B 1 33 ? 67.755 41.475 42.265 1.00 17.21 10 VAL B C 1
ATOM 1801 O O . VAL B 1 33 ? 68.241 42.338 41.533 1.00 14.02 10 VAL B O 1
ATOM 1805 N N . ILE B 1 34 ? 66.454 41.417 42.527 1.00 12.62 11 ILE B N 1
ATOM 1806 C CA . ILE B 1 34 ? 65.547 42.415 41.968 1.00 12.25 11 ILE B CA 1
ATOM 1807 C C . ILE B 1 34 ? 65.398 43.552 42.971 1.00 12.07 11 ILE B C 1
ATOM 1808 O O . ILE B 1 34 ? 65.200 43.296 44.161 1.00 16.97 11 ILE B O 1
ATOM 1813 N N . ALA B 1 35 ? 65.495 44.791 42.475 1.00 13.39 12 ALA B N 1
ATOM 1814 C CA . ALA B 1 35 ? 65.601 46.027 43.274 1.00 12.29 12 ALA B CA 1
ATOM 1815 C C . ALA B 1 35 ? 66.894 46.021 44.083 1.00 14.68 12 ALA B C 1
ATOM 1816 O O . ALA B 1 35 ? 66.901 46.216 45.299 1.00 17.95 12 ALA B O 1
ATOM 1818 N N . ALA B 1 36 ? 68.000 45.805 43.374 1.00 15.80 13 ALA B N 1
ATOM 1819 C CA . ALA B 1 36 ? 69.321 45.712 43.977 1.00 18.78 13 ALA B CA 1
ATOM 1820 C C . ALA B 1 36 ? 69.995 47.075 44.110 1.00 16.48 13 ALA B C 1
ATOM 1821 O O . ALA B 1 36 ? 71.143 47.160 44.529 1.00 17.39 13 ALA B O 1
ATOM 1823 N N . GLY B 1 37 ? 69.291 48.135 43.747 1.00 15.98 14 GLY B N 1
ATOM 1824 C CA . GLY B 1 37 ? 69.925 49.437 43.608 1.00 18.02 14 GLY B CA 1
ATOM 1825 C C . GLY B 1 37 ? 70.209 50.155 44.918 1.00 22.06 14 GLY B C 1
ATOM 1826 O O . GLY B 1 37 ? 71.133 50.953 45.013 1.00 22.11 14 GLY B O 1
ATOM 1827 N N . GLN B 1 38 ? 69.415 49.879 45.944 1.00 15.28 15 GLN B N 1
ATOM 1828 C CA . GLN B 1 38 ? 69.624 50.574 47.197 1.00 21.09 15 GLN B CA 1
ATOM 1829 C C . GLN B 1 38 ? 69.140 49.746 48.367 1.00 19.63 15 GLN B C 1
ATOM 1830 O O . GLN B 1 38 ? 68.512 48.706 48.173 1.00 22.46 15 GLN B O 1
ATOM 1836 N N . GLY B 1 39 ? 69.448 50.205 49.572 1.00 17.85 16 GLY B N 1
ATOM 1837 C CA . GLY B 1 39 ? 68.886 49.598 50.769 1.00 16.65 16 GLY B CA 1
ATOM 1838 C C . GLY B 1 39 ? 69.190 48.116 50.935 1.00 15.81 16 GLY B C 1
ATOM 1839 O O . GLY B 1 39 ? 70.319 47.681 50.741 1.00 14.84 16 GLY B O 1
ATOM 1840 N N . ILE B 1 40 ? 68.177 47.339 51.302 1.00 19.31 17 ILE B N 1
ATOM 1841 C CA . ILE B 1 40 ? 68.395 45.925 51.579 1.00 10.90 17 ILE B CA 1
ATOM 1842 C C . ILE B 1 40 ? 68.821 45.173 50.317 1.00 13.84 17 ILE B C 1
ATOM 1843 O O . ILE B 1 40 ? 69.723 44.336 50.371 1.00 17.41 17 ILE B O 1
ATOM 1848 N N . GLY B 1 41 ? 68.196 45.477 49.180 1.00 11.36 18 GLY B N 1
ATOM 1849 C CA . GLY B 1 41 ? 68.539 44.799 47.933 1.00 15.34 18 GLY B CA 1
ATOM 1850 C C . GLY B 1 41 ? 70.005 44.997 47.576 1.00 13.20 18 GLY B C 1
ATOM 1851 O O . GLY B 1 41 ? 70.712 44.067 47.172 1.00 10.66 18 GLY B O 1
ATOM 1852 N N . ARG B 1 42 ? 70.465 46.231 47.710 1.00 11.95 19 ARG B N 1
ATOM 1853 C CA . ARG B 1 42 ? 71.861 46.522 47.449 1.00 12.82 19 ARG B CA 1
ATOM 1854 C C . ARG B 1 42 ? 72.803 45.791 48.400 1.00 11.59 19 ARG B C 1
ATOM 1855 O O . ARG B 1 42 ? 73.817 45.265 47.970 1.00 13.68 19 ARG B O 1
ATOM 1863 N N . ALA B 1 43 ? 72.481 45.777 49.689 1.00 14.32 20 ALA B N 1
ATOM 1864 C CA . ALA B 1 43 ? 73.339 45.101 50.653 1.00 17.12 20 ALA B CA 1
ATOM 1865 C C . ALA B 1 43 ? 73.418 43.624 50.318 1.00 18.44 20 ALA B C 1
ATOM 1866 O O . ALA B 1 43 ? 74.471 43.007 50.445 1.00 14.76 20 ALA B O 1
ATOM 1868 N N . ILE B 1 44 ? 72.299 43.054 49.877 1.00 15.27 21 ILE B N 1
ATOM 1869 C CA . ILE B 1 44 ? 72.282 41.638 49.535 1.00 13.60 21 ILE B CA 1
ATOM 1870 C C . ILE B 1 44 ? 73.138 41.378 48.289 1.00 10.22 21 ILE B C 1
ATOM 1871 O O . ILE B 1 44 ? 73.941 40.453 48.264 1.00 13.03 21 ILE B O 1
ATOM 1876 N N . ALA B 1 45 ? 73.013 42.222 47.274 1.00 13.26 22 ALA B N 1
ATOM 1877 C CA . ALA B 1 45 ? 73.835 42.048 46.071 1.00 16.00 22 ALA B CA 1
ATOM 1878 C C . ALA B 1 45 ? 75.336 42.134 46.384 1.00 18.11 22 ALA B C 1
ATOM 1879 O O . ALA B 1 45 ? 76.125 41.316 45.906 1.00 14.78 22 ALA B O 1
ATOM 1881 N N . GLU B 1 46 ? 75.737 43.110 47.195 1.00 17.15 23 GLU B N 1
ATOM 1882 C CA . GLU B 1 46 ? 77.157 43.243 47.559 1.00 16.01 23 GLU B CA 1
ATOM 1883 C C . GLU B 1 46 ? 77.655 42.090 48.428 1.00 19.05 23 GLU B C 1
ATOM 1884 O O . GLU B 1 46 ? 78.763 41.583 48.227 1.00 19.63 23 GLU B O 1
ATOM 1890 N N . ALA B 1 47 ? 76.838 41.667 49.387 1.00 14.29 24 ALA B N 1
ATOM 1891 C CA . ALA B 1 47 ? 77.195 40.529 50.235 1.00 15.34 24 ALA B CA 1
ATOM 1892 C C . ALA B 1 47 ? 77.374 39.245 49.416 1.00 15.22 24 ALA B C 1
ATOM 1893 O O . ALA B 1 47 ? 78.309 38.466 49.657 1.00 15.42 24 ALA B O 1
ATOM 1895 N N . PHE B 1 48 ? 76.483 39.025 48.450 1.00 16.08 25 PHE B N 1
ATOM 1896 C CA . PHE B 1 48 ? 76.552 37.834 47.600 1.00 16.43 25 PHE B CA 1
ATOM 1897 C C . PHE B 1 48 ? 77.865 37.816 46.826 1.00 19.18 25 PHE B C 1
ATOM 1898 O O . PHE B 1 48 ? 78.540 36.787 46.694 1.00 15.68 25 PHE B O 1
ATOM 1906 N N . GLN B 1 49 ? 78.239 38.980 46.326 1.00 16.30 26 GLN B N 1
ATOM 1907 C CA . GLN B 1 49 ? 79.485 39.095 45.578 1.00 22.54 26 GLN B CA 1
ATOM 1908 C C . GLN B 1 49 ? 80.714 38.836 46.454 1.00 27.37 26 GLN B C 1
ATOM 1909 O O . GLN B 1 49 ? 81.655 38.168 46.018 1.00 28.40 26 GLN B O 1
ATOM 1915 N N . ARG B 1 50 ? 80.701 39.339 47.691 1.00 20.82 27 ARG B N 1
ATOM 1916 C CA . ARG B 1 50 ? 81.806 39.097 48.620 1.00 20.42 27 ARG B CA 1
ATOM 1917 C C . ARG B 1 50 ? 81.915 37.620 48.947 1.00 18.04 27 ARG B C 1
ATOM 1918 O O . ARG B 1 50 ? 82.996 37.136 49.261 1.00 25.43 27 ARG B O 1
ATOM 1926 N N . GLU B 1 51 ? 80.795 36.904 48.864 1.00 15.00 28 GLU B N 1
ATOM 1927 C CA . GLU B 1 51 ? 80.778 35.465 49.148 1.00 14.88 28 GLU B CA 1
ATOM 1928 C C . GLU B 1 51 ? 80.935 34.617 47.886 1.00 17.66 28 GLU B C 1
ATOM 1929 O O . GLU B 1 51 ? 80.645 33.418 47.894 1.00 24.61 28 GLU B O 1
ATOM 1935 N N . GLY B 1 52 ? 81.410 35.231 46.811 1.00 20.79 29 GLY B N 1
ATOM 1936 C CA . GLY B 1 52 ? 81.834 34.483 45.638 1.00 24.23 29 GLY B CA 1
ATOM 1937 C C . GLY B 1 52 ? 80.819 34.249 44.529 1.00 26.12 29 GLY B C 1
ATOM 1938 O O . GLY B 1 52 ? 81.134 33.601 43.538 1.00 23.93 29 GLY B O 1
ATOM 1939 N N . ALA B 1 53 ? 79.600 34.760 44.677 1.00 22.58 30 ALA B N 1
ATOM 1940 C CA . ALA B 1 53 ? 78.557 34.527 43.667 1.00 16.08 30 ALA B CA 1
ATOM 1941 C C . ALA B 1 53 ? 78.727 35.455 42.472 1.00 17.98 30 ALA B C 1
ATOM 1942 O O . ALA B 1 53 ? 79.251 36.562 42.610 1.00 18.30 30 ALA B O 1
ATOM 1944 N N . GLU B 1 54 ? 78.322 34.984 41.301 1.00 20.63 31 GLU B N 1
ATOM 1945 C CA . GLU B 1 54 ? 78.158 35.861 40.144 1.00 21.62 31 GLU B CA 1
ATOM 1946 C C . GLU B 1 54 ? 76.804 36.516 40.259 1.00 18.93 31 GLU B C 1
ATOM 1947 O O . GLU B 1 54 ? 75.778 35.844 40.138 1.00 22.59 31 GLU B O 1
ATOM 1953 N N . VAL B 1 55 ? 76.797 37.823 40.479 1.00 14.47 32 VAL B N 1
ATOM 1954 C CA . VAL B 1 55 ? 75.554 38.531 40.794 1.00 14.58 32 VAL B CA 1
ATOM 1955 C C . VAL B 1 55 ? 75.135 39.442 39.656 1.00 15.37 32 VAL B C 1
ATOM 1956 O O . VAL B 1 55 ? 75.963 40.145 39.085 1.00 16.94 32 VAL B O 1
ATOM 1960 N N . LEU B 1 56 ? 73.848 39.425 39.333 1.00 12.31 33 LEU B N 1
ATOM 1961 C CA . LEU B 1 56 ? 73.270 40.447 38.479 1.00 13.33 33 LEU B CA 1
ATOM 1962 C C . LEU B 1 56 ? 72.258 41.238 39.303 1.00 17.90 33 LEU B C 1
ATOM 1963 O O . LEU B 1 56 ? 71.305 40.670 39.842 1.00 13.91 33 LEU B O 1
ATOM 1968 N N . GLY B 1 57 ? 72.468 42.540 39.427 1.00 14.27 34 GLY B N 1
ATOM 1969 C CA . GLY B 1 57 ? 71.531 43.364 40.176 1.00 12.28 34 GLY B CA 1
ATOM 1970 C C . GLY B 1 57 ? 70.565 44.041 39.224 1.00 16.98 34 GLY B C 1
ATOM 1971 O O . GLY B 1 57 ? 70.992 44.770 38.339 1.00 18.89 34 GLY B O 1
ATOM 1972 N N . ALA B 1 58 ? 69.270 43.804 39.390 1.00 14.09 35 ALA B N 1
ATOM 1973 C CA . ALA B 1 58 ? 68.284 44.457 38.538 1.00 14.39 35 ALA B CA 1
ATOM 1974 C C . ALA B 1 58 ? 67.568 45.536 39.321 1.00 17.68 35 ALA B C 1
ATOM 1975 O O . ALA B 1 58 ? 67.223 45.337 40.478 1.00 23.08 35 ALA B O 1
ATOM 1977 N N . THR B 1 59 ? 67.336 46.682 38.690 1.00 16.52 36 THR B N 1
ATOM 1978 C CA . THR B 1 59 ? 66.879 47.843 39.437 1.00 17.57 36 THR B CA 1
ATOM 1979 C C . THR B 1 59 ? 66.421 48.962 38.509 1.00 19.32 36 THR B C 1
ATOM 1980 O O . THR B 1 59 ? 66.822 49.018 37.344 1.00 17.01 36 THR B O 1
ATOM 1984 N N . LEU B 1 60 ? 65.570 49.848 39.018 1.00 17.48 37 LEU B N 1
ATOM 1985 C CA . LEU B 1 60 ? 65.228 51.048 38.266 1.00 19.13 37 LEU B CA 1
ATOM 1986 C C . LEU B 1 60 ? 66.434 51.955 38.110 1.00 19.01 37 LEU B C 1
ATOM 1987 O O . LEU B 1 60 ? 66.433 52.847 37.260 1.00 23.61 37 LEU B O 1
ATOM 1992 N N . HIS B 1 61 ? 67.456 51.741 38.937 1.00 19.89 38 HIS B N 1
ATOM 1993 C CA . HIS B 1 61 ? 68.611 52.643 38.960 1.00 20.69 38 HIS B CA 1
ATOM 1994 C C . HIS B 1 61 ? 69.942 51.914 38.894 1.00 17.26 38 HIS B C 1
ATOM 1995 O O . HIS B 1 61 ? 70.673 51.865 39.884 1.00 18.25 38 HIS B O 1
ATOM 2002 N N . PRO B 1 62 ? 70.255 51.320 37.736 1.00 18.87 39 PRO B N 1
ATOM 2003 C CA . PRO B 1 62 ? 71.486 50.524 37.673 1.00 19.17 39 PRO B CA 1
ATOM 2004 C C . PRO B 1 62 ? 72.733 51.380 37.880 1.00 19.88 39 PRO B C 1
ATOM 2005 O O . PRO B 1 62 ? 73.772 50.864 38.290 1.00 20.87 39 PRO B O 1
ATOM 2009 N N . GLU B 1 63 ? 72.621 52.679 37.611 1.00 16.09 40 GLU B N 1
ATOM 2010 C CA . GLU B 1 63 ? 73.734 53.591 37.828 1.00 19.99 40 GLU B CA 1
ATOM 2011 C C . GLU B 1 63 ? 74.215 53.555 39.289 1.00 22.00 40 GLU B C 1
ATOM 2012 O O . GLU B 1 63 ? 75.364 53.878 39.570 1.00 23.56 40 GLU B O 1
ATOM 2018 N N . LYS B 1 64 ? 73.344 53.156 40.215 1.00 17.61 41 LYS B N 1
ATOM 2019 C CA . LYS B 1 64 ? 73.740 53.096 41.615 1.00 23.11 41 LYS B CA 1
ATOM 2020 C C . LYS B 1 64 ? 74.711 51.933 41.872 1.00 26.54 41 LYS B C 1
ATOM 2021 O O . LYS B 1 64 ? 75.529 51.998 42.795 1.00 22.32 41 LYS B O 1
ATOM 2027 N N . LEU B 1 65 ? 74.636 50.896 41.036 1.00 14.22 42 LEU B N 1
ATOM 2028 C CA . LEU B 1 65 ? 75.442 49.681 41.207 1.00 16.38 42 LEU B CA 1
ATOM 2029 C C . LEU B 1 65 ? 76.697 49.619 40.342 1.00 18.89 42 LEU B C 1
ATOM 2030 O O . LEU B 1 65 ? 77.586 48.799 40.576 1.00 20.67 42 LEU B O 1
ATOM 2035 N N . GLN B 1 66 ? 76.771 50.470 39.327 1.00 20.31 43 GLN B N 1
ATOM 2036 C CA . GLN B 1 66 ? 77.788 50.276 38.312 1.00 17.29 43 GLN B CA 1
ATOM 2037 C C . GLN B 1 66 ? 79.203 50.385 38.900 1.00 17.84 43 GLN B C 1
ATOM 2038 O O . GLN B 1 66 ? 79.449 51.128 39.862 1.00 19.11 43 GLN B O 1
ATOM 2044 N N . GLY B 1 67 ? 80.110 49.574 38.360 1.00 18.62 44 GLY B N 1
ATOM 2045 C CA . GLY B 1 67 ? 81.484 49.511 38.824 1.00 19.92 44 GLY B CA 1
ATOM 2046 C C . GLY B 1 67 ? 81.646 48.520 39.966 1.00 21.34 44 GLY B C 1
ATOM 2047 O O . GLY B 1 67 ? 82.703 47.902 40.135 1.00 25.27 44 GLY B O 1
ATOM 2048 N N . VAL B 1 68 ? 80.588 48.376 40.745 1.00 15.61 45 VAL B N 1
ATOM 2049 C CA . VAL B 1 68 ? 80.606 47.550 41.953 1.00 17.70 45 VAL B CA 1
ATOM 2050 C C . VAL B 1 68 ? 79.970 46.191 41.692 1.00 18.98 45 VAL B C 1
ATOM 2051 O O . VAL B 1 68 ? 80.587 45.153 41.959 1.00 25.93 45 VAL B O 1
ATOM 2055 N N . VAL B 1 69 ? 78.755 46.201 41.144 1.00 19.49 46 VAL B N 1
ATOM 2056 C CA . VAL B 1 69 ? 78.010 44.982 40.837 1.00 17.73 46 VAL B CA 1
ATOM 2057 C C . VAL B 1 69 ? 77.489 45.042 39.401 1.00 17.81 46 VAL B C 1
ATOM 2058 O O . VAL B 1 69 ? 76.999 46.086 38.978 1.00 17.88 46 VAL B O 1
ATOM 2062 N N . PRO B 1 70 ? 77.573 43.928 38.649 1.00 18.69 47 PRO B N 1
ATOM 2063 C CA . PRO B 1 70 ? 76.945 43.939 37.322 1.00 14.45 47 PRO B CA 1
ATOM 2064 C C . PRO B 1 70 ? 75.460 44.249 37.450 1.00 17.07 47 PRO B C 1
ATOM 2065 O O . PRO B 1 70 ? 74.798 43.679 38.306 1.00 13.22 47 PRO B O 1
ATOM 2069 N N . ALA B 1 71 ? 74.946 45.147 36.616 1.00 16.16 48 ALA B N 1
ATOM 2070 C CA . ALA B 1 71 ? 73.596 45.648 36.814 1.00 15.49 48 ALA B CA 1
ATOM 2071 C C . ALA B 1 71 ? 72.847 45.790 35.503 1.00 15.56 48 ALA B C 1
ATOM 2072 O O . ALA B 1 71 ? 73.450 46.029 34.447 1.00 17.67 48 ALA B O 1
ATOM 2074 N N . VAL B 1 72 ? 71.525 45.656 35.583 1.00 14.51 49 VAL B N 1
ATOM 2075 C CA . VAL B 1 72 ? 70.639 45.912 34.443 1.00 17.00 49 VAL B CA 1
ATOM 2076 C C . VAL B 1 72 ? 69.419 46.706 34.893 1.00 17.06 49 VAL B C 1
ATOM 2077 O O . VAL B 1 72 ? 69.020 46.626 36.047 1.00 16.44 49 VAL B O 1
ATOM 2081 N N . ARG B 1 73 ? 68.824 47.477 33.984 1.00 17.66 50 ARG B N 1
ATOM 2082 C CA . ARG B 1 73 ? 67.614 48.201 34.334 1.00 14.05 50 ARG B CA 1
ATOM 2083 C C . ARG B 1 73 ? 66.419 47.259 34.251 1.00 16.92 50 ARG B C 1
ATOM 2084 O O . ARG B 1 73 ? 66.263 46.529 33.272 1.00 16.39 50 ARG B O 1
ATOM 2092 N N . LEU B 1 74 ? 65.607 47.254 35.304 1.00 17.07 51 LEU B N 1
ATOM 2093 C CA . LEU B 1 74 ? 64.351 46.513 35.319 1.00 16.85 51 LEU B CA 1
ATOM 2094 C C . LEU B 1 74 ? 63.332 47.260 36.161 1.00 20.01 51 LEU B C 1
ATOM 2095 O O . LEU B 1 74 ? 63.604 47.621 37.306 1.00 17.64 51 LEU B O 1
ATOM 2100 N N . ASP B 1 75 ? 62.160 47.475 35.585 1.00 16.86 52 ASP B N 1
ATOM 2101 C CA . ASP B 1 75 ? 60.997 47.927 36.331 1.00 14.92 52 ASP B CA 1
ATOM 2102 C C . ASP B 1 75 ? 60.188 46.705 36.724 1.00 16.83 52 ASP B C 1
ATOM 2103 O O . ASP B 1 75 ? 59.565 46.067 35.862 1.00 16.11 52 ASP B O 1
ATOM 2108 N N . ALA B 1 76 ? 60.175 46.381 38.013 1.00 16.53 53 ALA B N 1
ATOM 2109 C CA . ALA B 1 76 ? 59.508 45.162 38.456 1.00 18.16 53 ALA B CA 1
ATOM 2110 C C . ALA B 1 76 ? 57.980 45.233 38.265 1.00 18.32 53 ALA B C 1
ATOM 2111 O O . ALA B 1 76 ? 57.301 44.215 38.356 1.00 17.31 53 ALA B O 1
ATOM 2113 N N . ARG B 1 77 ? 57.440 46.418 37.981 1.00 17.31 54 ARG B N 1
ATOM 2114 C CA . ARG B 1 77 ? 56.003 46.558 37.706 1.00 16.60 54 ARG B CA 1
ATOM 2115 C C . ARG B 1 77 ? 55.604 46.049 36.315 1.00 18.95 54 ARG B C 1
ATOM 2116 O O . ARG B 1 77 ? 54.425 45.867 36.037 1.00 20.23 54 ARG B O 1
ATOM 2124 N N . ASP B 1 78 ? 56.594 45.845 35.443 1.00 19.20 55 ASP B N 1
ATOM 2125 C CA . ASP B 1 78 ? 56.373 45.461 34.044 1.00 16.42 55 ASP B CA 1
ATOM 2126 C C . ASP B 1 78 ? 56.507 43.944 33.892 1.00 20.33 55 ASP B C 1
ATOM 2127 O O . ASP B 1 78 ? 57.621 43.419 33.869 1.00 17.01 55 ASP B O 1
ATOM 2132 N N . LYS B 1 79 ? 55.380 43.248 33.752 1.00 20.58 56 LYS B N 1
ATOM 2133 C CA . LYS B 1 79 ? 55.391 41.782 33.751 1.00 21.39 56 LYS B CA 1
ATOM 2134 C C . LYS B 1 79 ? 56.265 41.195 32.639 1.00 19.00 56 LYS B C 1
ATOM 2135 O O . LYS B 1 79 ? 57.025 40.255 32.878 1.00 18.85 56 LYS B O 1
ATOM 2141 N N . GLU B 1 80 ? 56.140 41.752 31.439 1.00 19.81 57 GLU B N 1
ATOM 2142 C CA . GLU B 1 80 ? 56.883 41.292 30.261 1.00 20.56 57 GLU B CA 1
ATOM 2143 C C . GLU B 1 80 ? 58.381 41.407 30.489 1.00 18.99 57 GLU B C 1
ATOM 2144 O O . GLU B 1 80 ? 59.137 40.504 30.141 1.00 20.52 57 GLU B O 1
ATOM 2150 N N . ALA B 1 81 ? 58.796 42.520 31.089 1.00 21.32 58 ALA B N 1
ATOM 2151 C CA . ALA B 1 81 ? 60.207 42.774 31.380 1.00 21.93 58 ALA B CA 1
ATOM 2152 C C . ALA B 1 81 ? 60.762 41.768 32.372 1.00 15.10 58 ALA B C 1
ATOM 2153 O O . ALA B 1 81 ? 61.901 41.323 32.255 1.00 16.90 58 ALA B O 1
ATOM 2155 N N . VAL B 1 82 ? 59.961 41.437 33.377 1.00 16.31 59 VAL B N 1
ATOM 2156 C CA . VAL B 1 82 ? 60.387 40.499 34.398 1.00 15.94 59 VAL B CA 1
ATOM 2157 C C . VAL B 1 82 ? 60.613 39.113 33.798 1.00 18.13 59 VAL B C 1
ATOM 2158 O O . VAL B 1 82 ? 61.645 38.484 34.035 1.00 15.72 59 VAL B O 1
ATOM 2162 N N . PHE B 1 83 ? 59.656 38.639 33.007 1.00 19.75 60 PHE B N 1
ATOM 2163 C CA . PHE B 1 83 ? 59.803 37.320 32.398 1.00 16.57 60 PHE B CA 1
ATOM 2164 C C . PHE B 1 83 ? 60.982 37.295 31.422 1.00 17.37 60 PHE B C 1
ATOM 2165 O O . PHE B 1 83 ? 61.703 36.302 31.342 1.00 21.10 60 PHE B O 1
ATOM 2173 N N . ARG B 1 84 ? 61.161 38.384 30.679 1.00 19.59 61 ARG B N 1
ATOM 2174 C CA . ARG B 1 84 ? 62.194 38.446 29.647 1.00 21.98 61 ARG B CA 1
ATOM 2175 C C . ARG B 1 84 ? 63.575 38.340 30.270 1.00 22.17 61 ARG B C 1
ATOM 2176 O O . ARG B 1 84 ? 64.437 37.592 29.794 1.00 19.30 61 ARG B O 1
ATOM 2184 N N . LEU B 1 85 ? 63.790 39.096 31.340 1.00 19.80 62 LEU B N 1
ATOM 2185 C CA . LEU B 1 85 ? 65.075 39.053 32.026 1.00 18.50 62 LEU B CA 1
ATOM 2186 C C . LEU B 1 85 ? 65.358 37.672 32.569 1.00 17.01 62 LEU B C 1
ATOM 2187 O O . LEU B 1 85 ? 66.419 37.120 32.339 1.00 19.36 62 LEU B O 1
ATOM 2192 N N . ILE B 1 86 ? 64.403 37.123 33.311 1.00 15.54 63 ILE B N 1
ATOM 2193 C CA . ILE B 1 86 ? 64.637 35.850 33.974 1.00 18.82 63 ILE B CA 1
ATOM 2194 C C . ILE B 1 86 ? 64.795 34.696 32.981 1.00 19.42 63 ILE B C 1
ATOM 2195 O O . ILE B 1 86 ? 65.726 33.908 33.096 1.00 17.75 63 ILE B O 1
ATOM 2200 N N . GLN B 1 87 ? 63.905 34.612 31.996 1.00 19.72 64 GLN B N 1
ATOM 2201 C CA . GLN B 1 87 ? 63.956 33.509 31.053 1.00 21.41 64 GLN B CA 1
ATOM 2202 C C . GLN B 1 87 ? 65.164 33.634 30.127 1.00 26.45 64 GLN B C 1
ATOM 2203 O O . GLN B 1 87 ? 65.599 32.650 29.533 1.00 25.31 64 GLN B O 1
ATOM 2209 N N . GLY B 1 88 ? 65.719 34.838 30.037 1.00 24.85 65 GLY B N 1
ATOM 2210 C CA . GLY B 1 88 ? 66.904 35.068 29.226 1.00 25.90 65 GLY B CA 1
ATOM 2211 C C . GLY B 1 88 ? 68.224 34.678 29.879 1.00 29.19 65 GLY B C 1
ATOM 2212 O O . GLY B 1 88 ? 69.269 34.649 29.220 1.00 31.45 65 GLY B O 1
ATOM 2213 N N . LEU B 1 89 ? 68.200 34.379 31.173 1.00 24.38 66 LEU B N 1
ATOM 2214 C CA . LEU B 1 89 ? 69.435 34.036 31.865 1.00 27.55 66 LEU B CA 1
ATOM 2215 C C . LEU B 1 89 ? 69.826 32.602 31.541 1.00 32.60 66 LEU B C 1
ATOM 2216 O O . LEU B 1 89 ? 68.964 31.737 31.380 1.00 34.98 66 LEU B O 1
ATOM 2221 N N . ASP B 1 90 ? 71.130 32.375 31.401 1.00 33.09 67 ASP B N 1
ATOM 2222 C CA . ASP B 1 90 ? 71.684 31.052 31.122 1.00 47.48 67 ASP B CA 1
ATOM 2223 C C . ASP B 1 90 ? 71.292 30.056 32.204 1.00 46.45 67 ASP B C 1
ATOM 2224 O O . ASP B 1 90 ? 70.801 28.954 31.932 1.00 56.96 67 ASP B O 1
ATOM 2229 N N . ARG B 1 91 ? 71.518 30.473 33.440 1.00 34.12 68 ARG B N 1
ATOM 2230 C CA . ARG B 1 91 ? 71.355 29.638 34.612 1.00 43.47 68 ARG B CA 1
ATOM 2231 C C . ARG B 1 91 ? 71.037 30.579 35.743 1.00 33.00 68 ARG B C 1
ATOM 2232 O O . ARG B 1 91 ? 71.485 31.728 35.741 1.00 28.54 68 ARG B O 1
ATOM 2240 N N . LEU B 1 92 ? 70.268 30.101 36.705 1.00 23.31 69 LEU B N 1
ATOM 2241 C CA . LEU B 1 92 ? 69.883 30.947 37.815 1.00 19.63 69 LEU B CA 1
ATOM 2242 C C . LEU B 1 92 ? 69.813 30.120 39.097 1.00 21.62 69 LEU B C 1
ATOM 2243 O O . LEU B 1 92 ? 68.891 29.329 39.264 1.00 26.02 69 LEU B O 1
ATOM 2248 N N . ASP B 1 93 ? 70.797 30.285 39.983 1.00 17.64 70 ASP B N 1
ATOM 2249 C CA . ASP B 1 93 ? 70.827 29.518 41.239 1.00 15.26 70 ASP B CA 1
ATOM 2250 C C . ASP B 1 93 ? 70.049 30.187 42.381 1.00 17.36 70 ASP B C 1
ATOM 2251 O O . ASP B 1 93 ? 69.504 29.505 43.252 1.00 15.84 70 ASP B O 1
ATOM 2256 N N . VAL B 1 94 ? 70.037 31.516 42.391 1.00 12.57 71 VAL B N 1
ATOM 2257 C CA . VAL B 1 94 ? 69.444 32.283 43.494 1.00 11.75 71 VAL B CA 1
ATOM 2258 C C . VAL B 1 94 ? 68.649 33.465 42.945 1.00 11.45 71 VAL B C 1
ATOM 2259 O O . VAL B 1 94 ? 69.142 34.198 42.073 1.00 13.11 71 VAL B O 1
ATOM 2263 N N . LEU B 1 95 ? 67.424 33.629 43.432 1.00 11.11 72 LEU B N 1
ATOM 2264 C CA . LEU B 1 95 ? 66.625 34.797 43.089 1.00 12.96 72 LEU B CA 1
ATOM 2265 C C . LEU B 1 95 ? 66.238 35.524 44.356 1.00 10.38 72 LEU B C 1
ATOM 2266 O O . LEU B 1 95 ? 65.662 34.922 45.252 1.00 12.26 72 LEU B O 1
ATOM 2271 N N . VAL B 1 96 ? 66.528 36.817 44.421 1.00 9.93 73 VAL B N 1
ATOM 2272 C CA . VAL B 1 96 ? 66.081 37.634 45.545 1.00 9.48 73 VAL B CA 1
ATOM 2273 C C . VAL B 1 96 ? 65.083 38.669 45.080 1.00 13.11 73 VAL B C 1
ATOM 2274 O O . VAL B 1 96 ? 65.395 39.468 44.185 1.00 15.29 73 VAL B O 1
ATOM 2278 N N . ASN B 1 97 ? 63.890 38.665 45.675 1.00 8.94 74 ASN B N 1
ATOM 2279 C CA . ASN B 1 97 ? 62.908 39.703 45.418 1.00 9.14 74 ASN B CA 1
ATOM 2280 C C . ASN B 1 97 ? 62.948 40.728 46.532 1.00 14.09 74 ASN B C 1
ATOM 2281 O O . ASN B 1 97 ? 62.350 40.525 47.586 1.00 11.52 74 ASN B O 1
ATOM 2286 N N . ALA B 1 98 ? 63.680 41.812 46.318 1.00 9.89 75 ALA B N 1
ATOM 2287 C CA . ALA B 1 98 ? 63.800 42.852 47.328 1.00 9.42 75 ALA B CA 1
ATOM 2288 C C . ALA B 1 98 ? 63.009 44.108 46.951 1.00 10.93 75 ALA B C 1
ATOM 2289 O O . ALA B 1 98 ? 63.158 45.156 47.583 1.00 14.50 75 ALA B O 1
ATOM 2291 N N . GLN B 1 99 ? 62.169 44.004 45.933 1.00 12.70 76 GLN B N 1
ATOM 2292 C CA . GLN B 1 99 ? 61.358 45.147 45.497 1.00 15.45 76 GLN B CA 1
ATOM 2293 C C . GLN B 1 99 ? 60.236 45.442 46.496 1.00 19.69 76 GLN B C 1
ATOM 2294 O O . GLN B 1 99 ? 59.708 44.533 47.127 1.00 15.45 76 GLN B O 1
ATOM 2300 N N . GLY B 1 100 ? 59.867 46.711 46.642 1.00 18.25 77 GLY B N 1
ATOM 2301 C CA . GLY B 1 100 ? 58.724 47.050 47.479 1.00 13.03 77 GLY B CA 1
ATOM 2302 C C . GLY B 1 100 ? 58.500 48.533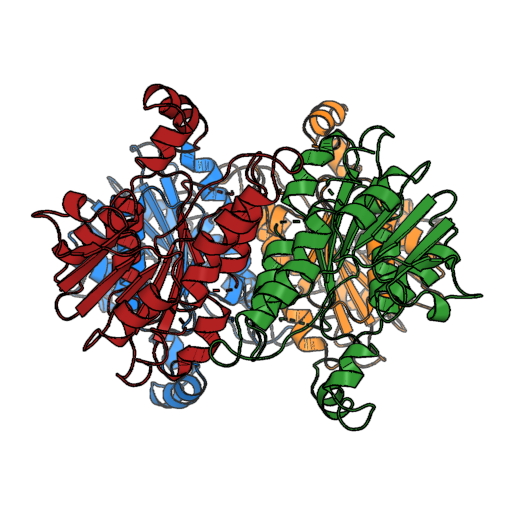 47.701 1.00 18.01 77 GLY B C 1
ATOM 2303 O O . GLY B 1 100 ? 59.361 49.367 47.393 1.00 17.40 77 GLY B O 1
ATOM 2304 N N . VAL B 1 101 ? 57.328 48.857 48.233 1.00 12.52 78 VAL B N 1
ATOM 2305 C CA . VAL B 1 101 ? 56.978 50.235 48.556 1.00 17.75 78 VAL B CA 1
ATOM 2306 C C . VAL B 1 101 ? 56.222 50.226 49.886 1.00 21.38 78 VAL B C 1
ATOM 2307 O O . VAL B 1 101 ? 55.533 49.259 50.200 1.00 16.05 78 VAL B O 1
ATOM 2311 N N . VAL B 1 102 ? 56.370 51.286 50.676 1.00 17.41 79 VAL B N 1
ATOM 2312 C CA . VAL B 1 102 ? 55.725 51.355 51.983 1.00 19.49 79 VAL B CA 1
ATOM 2313 C C . VAL B 1 102 ? 54.729 52.499 52.004 1.00 22.65 79 VAL B C 1
ATOM 2314 O O . VAL B 1 102 ? 55.096 53.631 52.336 1.00 15.93 79 VAL B O 1
ATOM 2318 N N . PRO B 1 103 ? 53.468 52.224 51.635 1.00 18.96 80 PRO B N 1
ATOM 2319 C CA . PRO B 1 103 ? 52.495 53.314 51.774 1.00 17.03 80 PRO B CA 1
ATOM 2320 C C . PRO B 1 103 ? 52.211 53.552 53.249 1.00 20.85 80 PRO B C 1
ATOM 2321 O O . PRO B 1 103 ? 52.389 52.646 54.062 1.00 19.32 80 PRO B O 1
ATOM 2325 N N . VAL B 1 104 ? 51.810 54.762 53.605 1.00 23.65 81 VAL B N 1
ATOM 2326 C CA . VAL B 1 104 ? 51.532 55.041 55.001 1.00 23.39 81 VAL B CA 1
ATOM 2327 C C . VAL B 1 104 ? 50.075 55.427 55.139 1.00 21.69 81 VAL B C 1
ATOM 2328 O O . VAL B 1 104 ? 49.480 55.994 54.220 1.00 20.23 81 VAL B O 1
ATOM 2332 N N . GLY B 1 105 ? 49.504 55.102 56.287 1.00 21.32 82 GLY B N 1
ATOM 2333 C CA . GLY B 1 105 ? 48.138 55.481 56.580 1.00 20.43 82 GLY B CA 1
ATOM 2334 C C . GLY B 1 105 ? 47.325 54.380 57.229 1.00 22.11 82 GLY B C 1
ATOM 2335 O O . GLY B 1 105 ? 47.574 53.190 57.027 1.00 17.36 82 GLY B O 1
ATOM 2336 N N . GLY B 1 106 ? 46.352 54.792 58.029 1.00 20.11 83 GLY B N 1
ATOM 2337 C CA . GLY B 1 106 ? 45.363 53.883 58.573 1.00 23.74 83 GLY B CA 1
ATOM 2338 C C . GLY B 1 106 ? 44.278 53.553 57.563 1.00 22.07 83 GLY B C 1
ATOM 2339 O O . GLY B 1 106 ? 44.367 53.922 56.384 1.00 20.01 83 GLY B O 1
ATOM 2340 N N . LEU B 1 107 ? 43.257 52.840 58.029 1.00 21.03 84 LEU B N 1
ATOM 2341 C CA . LEU B 1 107 ? 42.167 52.365 57.186 1.00 21.22 84 LEU B CA 1
ATOM 2342 C C . LEU B 1 107 ? 41.530 53.473 56.351 1.00 23.93 84 LEU B C 1
ATOM 2343 O O . LEU B 1 107 ? 41.320 53.319 55.144 1.00 21.89 84 LEU B O 1
ATOM 2348 N N . LEU B 1 108 ? 41.232 54.598 56.988 1.00 20.87 85 LEU B N 1
ATOM 2349 C CA . LEU B 1 108 ? 40.482 55.651 56.305 1.00 24.69 85 LEU B CA 1
ATOM 2350 C C . LEU B 1 108 ? 41.396 56.513 55.449 1.00 28.27 85 LEU B C 1
ATOM 2351 O O . LEU B 1 108 ? 40.950 57.170 54.503 1.00 29.76 85 LEU B O 1
ATOM 2356 N N . GLU B 1 109 ? 42.678 56.511 55.792 1.00 26.60 86 GLU B N 1
ATOM 2357 C CA . GLU B 1 109 ? 43.680 57.272 55.058 1.00 28.43 86 GLU B CA 1
ATOM 2358 C C . GLU B 1 109 ? 44.002 56.567 53.756 1.00 26.95 86 GLU B C 1
ATOM 2359 O O . GLU B 1 109 ? 44.183 57.210 52.724 1.00 28.39 86 GLU B O 1
ATOM 2365 N N . ALA B 1 110 ? 44.085 55.239 53.825 1.00 24.18 87 ALA B N 1
ATOM 2366 C CA . ALA B 1 110 ? 44.437 54.415 52.674 1.00 22.89 87 ALA B CA 1
ATOM 2367 C C . ALA B 1 110 ? 43.514 54.645 51.480 1.00 21.13 87 ALA B C 1
ATOM 2368 O O . ALA B 1 110 ? 42.299 54.736 51.626 1.00 22.10 87 ALA B O 1
ATOM 2370 N N . THR B 1 111 ? 44.101 54.710 50.292 1.00 16.99 88 THR B N 1
ATOM 2371 C CA . THR B 1 111 ? 43.337 54.915 49.067 1.00 23.40 88 THR B CA 1
ATOM 2372 C C . THR B 1 111 ? 43.392 53.694 48.157 1.00 28.31 88 THR B C 1
ATOM 2373 O O . THR B 1 111 ? 44.265 52.841 48.314 1.00 20.55 88 THR B O 1
ATOM 2377 N N . ASP B 1 112 ? 42.479 53.619 47.189 1.00 21.82 89 ASP B N 1
ATOM 2378 C CA . ASP B 1 112 ? 42.531 52.525 46.221 1.00 28.10 89 ASP B CA 1
ATOM 2379 C C . ASP B 1 112 ? 43.812 52.580 45.383 1.00 23.15 89 ASP B C 1
ATOM 2380 O O . ASP B 1 112 ? 44.342 51.549 44.989 1.00 17.74 89 ASP B O 1
ATOM 2385 N N . GLN B 1 113 ? 44.309 53.782 45.111 1.00 17.54 90 GLN B N 1
ATOM 2386 C CA . GLN B 1 113 ? 45.584 53.910 44.402 1.00 26.27 90 GLN B CA 1
ATOM 2387 C C . GLN B 1 113 ? 46.753 53.341 45.220 1.00 18.74 90 GLN B C 1
ATOM 2388 O O . GLN B 1 113 ? 47.633 52.663 44.654 1.00 20.43 90 GLN B O 1
ATOM 2394 N N . ASP B 1 114 ? 46.774 53.630 46.530 1.00 20.83 91 ASP B N 1
ATOM 2395 C CA . ASP B 1 114 ? 47.747 53.030 47.457 1.00 20.10 91 ASP B CA 1
ATOM 2396 C C . ASP B 1 114 ? 47.689 51.518 47.363 1.00 17.24 91 ASP B C 1
ATOM 2397 O O . ASP B 1 114 ? 48.713 50.834 47.247 1.00 18.16 91 ASP B O 1
ATOM 2402 N N . TRP B 1 115 ? 46.467 51.004 47.424 1.00 16.47 92 TRP B N 1
ATOM 2403 C CA . TRP B 1 115 ? 46.222 49.563 47.350 1.00 15.61 92 TRP B CA 1
ATOM 2404 C C . TRP B 1 115 ? 46.807 48.953 46.081 1.00 16.33 92 TRP B C 1
ATOM 2405 O O . TRP B 1 115 ? 47.581 48.005 46.138 1.00 17.94 92 TRP B O 1
ATOM 2416 N N . GLU B 1 116 ? 46.408 49.482 44.929 1.00 19.68 93 GLU B N 1
ATOM 2417 C CA . GLU B 1 116 ? 46.860 48.945 43.652 1.00 20.35 93 GLU B CA 1
ATOM 2418 C C . GLU B 1 116 ? 48.374 49.010 43.518 1.00 18.26 93 GLU B C 1
ATOM 2419 O O . GLU B 1 116 ? 48.999 48.040 43.118 1.00 17.82 93 GLU B O 1
ATOM 2425 N N . GLU B 1 117 ? 48.964 50.146 43.861 1.00 15.55 94 GLU B N 1
ATOM 2426 C CA . GLU B 1 117 ? 50.402 50.300 43.649 1.00 17.86 94 GLU B CA 1
ATOM 2427 C C . GLU B 1 117 ? 51.195 49.389 44.578 1.00 18.58 94 GLU B C 1
ATOM 2428 O O . GLU B 1 117 ? 52.197 48.804 44.177 1.00 20.04 94 GLU B O 1
ATOM 2434 N N . ALA B 1 118 ? 50.750 49.258 45.820 1.00 14.30 95 ALA B N 1
ATOM 2435 C CA . ALA B 1 118 ? 51.497 48.439 46.766 1.00 12.63 95 ALA B CA 1
ATOM 2436 C C . ALA B 1 118 ? 51.268 46.957 46.490 1.00 14.57 95 ALA B C 1
ATOM 2437 O O . ALA B 1 118 ? 52.202 46.180 46.568 1.00 14.47 95 ALA B O 1
ATOM 2439 N N . PHE B 1 119 ? 50.044 46.547 46.162 1.00 12.65 96 PHE B N 1
ATOM 2440 C CA . PHE B 1 119 ? 49.857 45.134 45.836 1.00 13.84 96 PHE B CA 1
ATOM 2441 C C . PHE B 1 119 ? 50.575 44.744 44.534 1.00 13.44 96 PHE B C 1
ATOM 2442 O O . PHE B 1 119 ? 51.034 43.615 44.412 1.00 16.76 96 PHE B O 1
ATOM 2450 N N . LEU B 1 120 ? 50.665 45.657 43.575 1.00 14.42 97 LEU B N 1
ATOM 2451 C CA . LEU B 1 120 ? 51.411 45.387 42.338 1.00 10.99 97 LEU B CA 1
ATOM 2452 C C . LEU B 1 120 ? 52.896 45.128 42.602 1.00 13.34 97 LEU B C 1
ATOM 2453 O O . LEU B 1 120 ? 53.437 44.088 42.217 1.00 17.45 97 LEU B O 1
ATOM 2458 N N . LEU B 1 121 ? 53.548 46.055 43.279 1.00 12.64 98 LEU B N 1
ATOM 2459 C CA . LEU B 1 121 ? 54.994 45.952 43.479 1.00 17.94 98 LEU B CA 1
ATOM 2460 C C . LEU B 1 121 ? 55.364 44.948 44.565 1.00 19.67 98 LEU B C 1
ATOM 2461 O O . LEU B 1 121 ? 56.304 44.166 44.391 1.00 15.14 98 LEU B O 1
ATOM 2466 N N . ASN B 1 122 ? 54.650 44.985 45.691 1.00 14.60 99 ASN B N 1
ATOM 2467 C CA . ASN B 1 122 ? 55.020 44.157 46.859 1.00 11.89 99 ASN B CA 1
ATOM 2468 C C . ASN B 1 122 ? 54.674 42.696 46.715 1.00 11.69 99 ASN B C 1
ATOM 2469 O O . ASN B 1 122 ? 55.286 41.831 47.379 1.00 12.44 99 ASN B O 1
ATOM 2474 N N . ALA B 1 123 ? 53.683 42.407 45.881 1.00 10.15 100 ALA B N 1
ATOM 2475 C CA . ALA B 1 123 ? 53.169 41.040 45.799 1.00 8.21 100 ALA B CA 1
ATOM 2476 C C . ALA B 1 123 ? 53.033 40.505 44.376 1.00 8.94 100 ALA B C 1
ATOM 2477 O O . ALA B 1 123 ? 53.587 39.452 44.052 1.00 11.83 100 ALA B O 1
ATOM 2479 N N . LYS B 1 124 ? 52.298 41.205 43.515 1.00 9.59 101 LYS B N 1
ATOM 2480 C CA . LYS B 1 124 ? 52.065 40.684 42.173 1.00 10.30 101 LYS B CA 1
ATOM 2481 C C . LYS B 1 124 ? 53.368 40.541 41.372 1.00 16.80 101 LYS B C 1
ATOM 2482 O O . LYS B 1 124 ? 53.535 39.575 40.632 1.00 13.60 101 LYS B O 1
ATOM 2488 N N . SER B 1 125 ? 54.306 41.465 41.539 1.00 10.74 102 SER B N 1
ATOM 2489 C CA . SER B 1 125 ? 55.562 41.364 40.803 1.00 14.79 102 SER B CA 1
ATOM 2490 C C . SER B 1 125 ? 56.398 40.167 41.277 1.00 11.73 102 SER B C 1
ATOM 2491 O O . SER B 1 125 ? 57.175 39.606 40.509 1.00 11.75 102 SER B O 1
ATOM 2494 N N . VAL B 1 126 ? 56.210 39.771 42.535 1.00 13.01 103 VAL B N 1
ATOM 2495 C CA . VAL B 1 126 ? 56.870 38.590 43.075 1.00 13.60 103 VAL B CA 1
ATOM 2496 C C . VAL B 1 126 ? 56.203 37.314 42.528 1.00 13.40 103 VAL B C 1
ATOM 2497 O O . VAL B 1 126 ? 56.877 36.323 42.221 1.00 11.75 103 VAL B O 1
ATOM 2501 N N . PHE B 1 127 ? 54.879 37.350 42.424 1.00 14.03 104 PHE B N 1
ATOM 2502 C CA . PHE B 1 127 ? 54.103 36.329 41.710 1.00 17.43 104 PHE B CA 1
ATOM 2503 C C . PHE B 1 127 ? 54.723 36.077 40.332 1.00 13.81 104 PHE B C 1
ATOM 2504 O O . PHE B 1 127 ? 55.004 34.935 39.962 1.00 10.15 104 PHE B O 1
ATOM 2512 N N . TRP B 1 128 ? 54.956 37.152 39.594 1.00 11.01 105 TRP B N 1
ATOM 2513 C CA . TRP B 1 128 ? 55.503 37.046 38.230 1.00 15.46 105 TRP B CA 1
ATOM 2514 C C . TRP B 1 128 ? 56.922 36.502 38.226 1.00 15.81 105 TRP B C 1
ATOM 2515 O O . TRP B 1 128 ? 57.251 35.592 37.453 1.00 12.60 105 TRP B O 1
ATOM 2526 N N . ALA B 1 129 ? 57.762 37.063 39.097 1.00 11.98 106 ALA B N 1
ATOM 2527 C CA . ALA B 1 129 ? 59.160 36.637 39.185 1.00 14.75 106 ALA B CA 1
ATOM 2528 C C . ALA B 1 129 ? 59.238 35.141 39.502 1.00 15.27 106 ALA B C 1
ATOM 2529 O O . ALA B 1 129 ? 60.072 34.421 38.957 1.00 14.19 106 ALA B O 1
ATOM 2539 N N . GLN B 1 131 ? 56.810 32.862 38.895 1.00 13.81 108 GLN B N 1
ATOM 2540 C CA . GLN B 1 131 ? 56.278 32.138 37.736 1.00 12.79 108 GLN B CA 1
ATOM 2541 C C . GLN B 1 131 ? 57.346 31.989 36.683 1.00 14.22 108 GLN B C 1
ATOM 2542 O O . GLN B 1 131 ? 57.430 30.962 36.010 1.00 14.55 108 GLN B O 1
ATOM 2548 N N . ALA B 1 132 ? 58.166 33.022 36.523 1.00 11.76 109 ALA B N 1
ATOM 2549 C CA . ALA B 1 132 ? 59.248 32.939 35.547 1.00 13.10 109 ALA B CA 1
ATOM 2550 C C . ALA B 1 132 ? 60.376 32.023 36.033 1.00 17.44 109 ALA B C 1
ATOM 2551 O O . ALA B 1 132 ? 60.859 31.164 35.283 1.00 21.93 109 ALA B O 1
ATOM 2553 N N . ALA B 1 133 ? 60.779 32.175 37.291 1.00 15.43 110 ALA B N 1
ATOM 2554 C CA . ALA B 1 133 ? 62.011 31.554 37.765 1.00 20.04 110 ALA B CA 1
ATOM 2555 C C . ALA B 1 133 ? 61.863 30.109 38.211 1.00 20.48 110 ALA B C 1
ATOM 2556 O O . ALA B 1 133 ? 62.744 29.299 37.945 1.00 20.38 110 ALA B O 1
ATOM 2558 N N . LEU B 1 134 ? 60.779 29.780 38.908 1.00 13.62 111 LEU B N 1
ATOM 2559 C CA . LEU B 1 134 ? 60.687 28.449 39.520 1.00 13.20 111 LEU B CA 1
ATOM 2560 C C . LEU B 1 134 ? 60.739 27.290 38.509 1.00 18.55 111 LEU B C 1
ATOM 2561 O O . LEU B 1 134 ? 61.491 26.341 38.732 1.00 19.91 111 LEU B O 1
ATOM 2566 N N . PRO B 1 135 ? 59.965 27.354 37.403 1.00 19.50 112 PRO B N 1
ATOM 2567 C CA . PRO B 1 135 ? 60.061 26.275 36.402 1.00 20.95 112 PRO B CA 1
ATOM 2568 C C . PRO B 1 135 ? 61.456 26.130 35.803 1.00 21.98 112 PRO B C 1
ATOM 2569 O O . PRO B 1 135 ? 61.914 25.025 35.502 1.00 22.31 112 PRO B O 1
ATOM 2573 N N . LYS B 1 136 ? 62.111 27.266 35.604 1.00 16.86 113 LYS B N 1
ATOM 2574 C CA . LYS B 1 136 ? 63.464 27.294 35.059 1.00 21.42 113 LYS B CA 1
ATOM 2575 C C . LYS B 1 136 ? 64.433 26.619 36.028 1.00 18.95 113 LYS B C 1
ATOM 2576 O O . LYS B 1 136 ? 65.224 25.762 35.634 1.00 24.23 113 LYS B O 1
ATOM 2590 N N . ALA B 1 138 ? 63.630 24.513 38.418 1.00 21.70 115 ALA B N 1
ATOM 2591 C CA . ALA B 1 138 ? 63.230 23.113 38.550 1.00 24.83 115 ALA B CA 1
ATOM 2592 C C . ALA B 1 138 ? 63.873 22.258 37.459 1.00 29.18 115 ALA B C 1
ATOM 2593 O O . ALA B 1 138 ? 64.305 21.138 37.705 1.00 31.34 115 ALA B O 1
ATOM 2595 N N . ALA B 1 139 ? 63.956 22.807 36.257 1.00 21.97 116 ALA B N 1
ATOM 2596 C CA . ALA B 1 139 ? 64.502 22.066 35.130 1.00 26.12 116 ALA B CA 1
ATOM 2597 C C . ALA B 1 139 ? 66.035 22.111 35.086 1.00 29.38 116 ALA B C 1
ATOM 2598 O O . ALA B 1 139 ? 66.658 21.361 34.334 1.00 30.41 116 ALA B O 1
ATOM 2600 N N . GLN B 1 140 ? 66.640 22.980 35.890 1.00 27.29 117 GLN B N 1
ATOM 2601 C CA . GLN B 1 140 ? 68.095 23.155 35.867 1.00 34.06 117 GLN B CA 1
ATOM 2602 C C . GLN B 1 140 ? 68.764 22.926 37.214 1.00 41.67 117 GLN B C 1
ATOM 2603 O O . GLN B 1 140 ? 69.632 23.705 37.604 1.00 48.43 117 GLN B O 1
ATOM 2609 N N . GLY B 1 141 ? 68.368 21.885 37.935 1.00 42.33 118 GLY B N 1
ATOM 2610 C CA . GLY B 1 141 ? 69.048 21.548 39.177 1.00 47.87 118 GLY B CA 1
ATOM 2611 C C . GLY B 1 141 ? 68.754 22.435 40.383 1.00 41.04 118 GLY B C 1
ATOM 2612 O O . GLY B 1 141 ? 69.623 22.651 41.241 1.00 39.33 118 GLY B O 1
ATOM 2613 N N . GLY B 1 142 ? 67.535 22.963 40.439 1.00 28.95 119 GLY B N 1
ATOM 2614 C CA . GLY B 1 142 ? 67.038 23.624 41.630 1.00 25.56 119 GLY B CA 1
ATOM 2615 C C . GLY B 1 142 ? 67.585 25.011 41.876 1.00 23.40 119 GLY B C 1
ATOM 2616 O O . GLY B 1 142 ? 68.182 25.622 40.991 1.00 26.15 119 GLY B O 1
ATOM 2617 N N . GLY B 1 143 ? 67.391 25.505 43.095 1.00 21.86 120 GLY B N 1
ATOM 2618 C CA . GLY B 1 143 ? 67.825 26.843 43.439 1.00 16.60 120 GLY B CA 1
ATOM 2619 C C . GLY B 1 143 ? 67.119 27.360 44.678 1.00 19.71 120 GLY B C 1
ATOM 2620 O O . GLY B 1 143 ? 66.414 26.621 45.367 1.00 15.87 120 GLY B O 1
ATOM 2621 N N . SER B 1 144 ? 67.308 28.643 44.946 1.00 11.52 121 SER B N 1
ATOM 2622 C CA . SER B 1 144 ? 66.856 29.260 46.184 1.00 10.48 121 SER B CA 1
ATOM 2623 C C . SER B 1 144 ? 66.231 30.605 45.855 1.00 18.21 121 SER B C 1
ATOM 2624 O O . SER B 1 144 ? 66.845 31.417 45.162 1.00 13.69 121 SER B O 1
ATOM 2627 N N . VAL B 1 145 ? 65.004 30.826 46.329 1.00 11.17 122 VAL B N 1
ATOM 2628 C CA . VAL B 1 145 ? 64.303 32.079 46.111 1.00 11.86 122 VAL B CA 1
ATOM 2629 C C . VAL B 1 145 ? 64.103 32.731 47.464 1.00 12.65 122 VAL B C 1
ATOM 2630 O O . VAL B 1 145 ? 63.585 32.110 48.387 1.00 11.77 122 VAL B O 1
ATOM 2634 N N . ILE B 1 146 ? 64.544 33.977 47.596 1.00 8.64 123 ILE B N 1
ATOM 2635 C CA . ILE B 1 146 ? 64.428 34.671 48.867 1.00 8.37 123 ILE B CA 1
ATOM 2636 C C . ILE B 1 146 ? 63.554 35.918 48.691 1.00 11.96 123 ILE B C 1
ATOM 2637 O O . ILE B 1 146 ? 63.916 36.832 47.950 1.00 10.57 123 ILE B O 1
ATOM 2642 N N . ASN B 1 147 ? 62.405 35.955 49.371 1.00 8.97 124 ASN B N 1
ATOM 2643 C CA . ASN B 1 147 ? 61.526 37.106 49.281 1.00 9.28 124 ASN B CA 1
ATOM 2644 C C . ASN B 1 147 ? 61.718 38.020 50.496 1.00 13.76 124 ASN B C 1
ATOM 2645 O O . ASN B 1 147 ? 61.712 37.559 51.630 1.00 15.06 124 ASN B O 1
ATOM 2650 N N . ILE B 1 148 ? 61.940 39.309 50.261 1.00 10.98 125 ILE B N 1
ATOM 2651 C CA . ILE B 1 148 ? 62.067 40.237 51.382 1.00 9.73 125 ILE B CA 1
ATOM 2652 C C . ILE B 1 148 ? 60.661 40.749 51.697 1.00 15.09 125 ILE B C 1
ATOM 2653 O O . ILE B 1 148 ? 60.076 41.539 50.945 1.00 15.84 125 ILE B O 1
ATOM 2658 N N . ALA B 1 149 ? 60.082 40.231 52.772 1.00 11.64 126 ALA B N 1
ATOM 2659 C CA . ALA B 1 149 ? 58.749 40.648 53.179 1.00 9.70 126 ALA B CA 1
ATOM 2660 C C . ALA B 1 149 ? 58.869 41.753 54.225 1.00 17.01 126 ALA B C 1
ATOM 2661 O O . ALA B 1 149 ? 59.453 42.798 53.954 1.00 14.42 126 ALA B O 1
ATOM 2663 N N . SER B 1 150 ? 58.313 41.516 55.410 1.00 15.29 127 SER B N 1
ATOM 2664 C CA . SER B 1 150 ? 58.361 42.469 56.520 1.00 15.21 127 SER B CA 1
ATOM 2665 C C . SER B 1 150 ? 57.730 41.825 57.730 1.00 12.84 127 SER B C 1
ATOM 2666 O O . SER B 1 150 ? 56.872 40.952 57.604 1.00 14.68 127 SER B O 1
ATOM 2669 N N . VAL B 1 151 ? 58.137 42.279 58.905 1.00 10.00 128 VAL B N 1
ATOM 2670 C CA . VAL B 1 151 ? 57.541 41.758 60.121 1.00 10.40 128 VAL B CA 1
ATOM 2671 C C . VAL B 1 151 ? 56.094 42.259 60.212 1.00 16.39 128 VAL B C 1
ATOM 2672 O O . VAL B 1 151 ? 55.286 41.702 60.942 1.00 19.21 128 VAL B O 1
ATOM 2676 N N . ALA B 1 152 ? 55.763 43.275 59.416 1.00 17.04 129 ALA B N 1
ATOM 2677 C CA . ALA B 1 152 ? 54.376 43.736 59.285 1.00 17.47 129 ALA B CA 1
ATOM 2678 C C . ALA B 1 152 ? 53.422 42.635 58.807 1.00 15.35 129 ALA B C 1
ATOM 2679 O O . ALA B 1 152 ? 52.204 42.775 58.939 1.00 19.30 129 ALA B O 1
ATOM 2681 N N . ALA B 1 153 ? 53.959 41.554 58.246 1.00 13.86 130 ALA B N 1
ATOM 2682 C CA . ALA B 1 153 ? 53.119 40.429 57.857 1.00 17.45 130 ALA B CA 1
ATOM 2683 C C . ALA B 1 153 ? 52.515 39.756 59.083 1.00 20.97 130 ALA B C 1
ATOM 2684 O O . ALA B 1 153 ? 51.495 39.079 58.980 1.00 20.79 130 ALA B O 1
ATOM 2686 N N . PHE B 1 154 ? 53.164 39.934 60.232 1.00 18.41 131 PHE B N 1
ATOM 2687 C CA . PHE B 1 154 ? 52.764 39.252 61.467 1.00 21.34 131 PHE B CA 1
ATOM 2688 C C . PHE B 1 154 ? 52.347 40.222 62.561 1.00 21.56 131 PHE B C 1
ATOM 2689 O O . PHE B 1 154 ? 51.475 39.918 63.376 1.00 20.27 131 PHE B O 1
ATOM 2697 N N . LYS B 1 155 ? 53.002 41.375 62.592 1.00 18.15 132 LYS B N 1
ATOM 2698 C CA . LYS B 1 155 ? 52.839 42.330 63.679 1.00 18.00 132 LYS B CA 1
ATOM 2699 C C . LYS B 1 155 ? 52.114 43.586 63.201 1.00 24.19 132 LYS B C 1
ATOM 2700 O O . LYS B 1 155 ? 52.571 44.278 62.289 1.00 17.61 132 LYS B O 1
ATOM 2706 N N . THR B 1 156 ? 50.974 43.856 63.823 1.00 23.31 133 THR B N 1
ATOM 2707 C CA . THR B 1 156 ? 50.185 45.053 63.562 1.00 24.89 133 THR B CA 1
ATOM 2708 C C . THR B 1 156 ? 50.797 46.313 64.186 1.00 27.25 133 THR B C 1
ATOM 2709 O O . THR B 1 156 ? 51.038 46.357 65.400 1.00 27.87 133 THR B O 1
ATOM 2713 N N . VAL B 1 157 ? 51.024 47.336 63.370 1.00 27.84 134 VAL B N 1
ATOM 2714 C CA . VAL B 1 157 ? 51.459 48.641 63.873 1.00 32.96 134 VAL B CA 1
ATOM 2715 C C . VAL B 1 157 ? 50.636 49.759 63.218 1.00 32.95 134 VAL B C 1
ATOM 2716 O O . VAL B 1 157 ? 50.150 49.599 62.098 1.00 37.78 134 VAL B O 1
ATOM 2720 N N . PRO B 1 158 ? 50.469 50.893 63.916 1.00 30.76 135 PRO B N 1
ATOM 2721 C CA . PRO B 1 158 ? 49.606 51.944 63.351 1.00 31.94 135 PRO B CA 1
ATOM 2722 C C . PRO B 1 158 ? 50.143 52.496 62.030 1.00 27.63 135 PRO B C 1
ATOM 2723 O O . PRO B 1 158 ? 51.358 52.516 61.809 1.00 25.96 135 PRO B O 1
ATOM 2727 N N . GLY B 1 159 ? 49.238 52.901 61.146 1.00 22.55 136 GLY B N 1
ATOM 2728 C CA . GLY B 1 159 ? 49.638 53.598 59.942 1.00 18.83 136 GLY B CA 1
ATOM 2729 C C . GLY B 1 159 ? 50.183 52.692 58.860 1.00 25.09 136 GLY B C 1
ATOM 2730 O O . GLY B 1 159 ? 50.809 53.168 57.921 1.00 27.59 136 GLY B O 1
ATOM 2731 N N . ARG B 1 160 ? 49.936 51.391 58.969 1.00 16.57 137 ARG B N 1
ATOM 2732 C CA . ARG B 1 160 ? 50.451 50.460 57.969 1.00 16.76 137 ARG B CA 1
ATOM 2733 C C . ARG B 1 160 ? 49.387 49.517 57.443 1.00 19.80 137 ARG B C 1
ATOM 2734 O O . ARG B 1 160 ? 49.654 48.330 57.232 1.00 16.46 137 ARG B O 1
ATOM 2742 N N . PHE B 1 161 ? 48.183 50.038 57.208 1.00 15.79 138 PHE B N 1
ATOM 2743 C CA . PHE B 1 161 ? 47.088 49.163 56.809 1.00 15.53 138 PHE B CA 1
ATOM 2744 C C . PHE B 1 161 ? 47.396 48.438 55.491 1.00 17.81 138 PHE B C 1
ATOM 2745 O O . PHE B 1 161 ? 47.405 47.208 55.449 1.00 12.75 138 PHE B O 1
ATOM 2753 N N . ILE B 1 162 ? 47.649 49.185 54.420 1.00 12.22 139 ILE B N 1
ATOM 2754 C CA . ILE B 1 162 ? 47.929 48.538 53.135 1.00 16.43 139 ILE B CA 1
ATOM 2755 C C . ILE B 1 162 ? 49.211 47.682 53.169 1.00 15.66 139 ILE B C 1
ATOM 2756 O O . ILE B 1 162 ? 49.218 46.522 52.739 1.00 12.41 139 ILE B O 1
ATOM 2761 N N . TYR B 1 163 ? 50.289 48.258 53.685 1.00 16.18 140 TYR B N 1
ATOM 2762 C CA . TYR B 1 163 ? 51.584 47.570 53.731 1.00 17.76 140 TYR B CA 1
ATOM 2763 C C . TYR B 1 163 ? 51.488 46.183 54.373 1.00 12.98 140 TYR B C 1
ATOM 2764 O O . TYR B 1 163 ? 51.979 45.199 53.808 1.00 14.23 140 TYR B O 1
ATOM 2773 N N . SER B 1 164 ? 50.845 46.110 55.534 1.00 12.59 141 SER B N 1
ATOM 2774 C CA . SER B 1 164 ? 50.682 44.848 56.251 1.00 18.58 141 SER B CA 1
ATOM 2775 C C . SER B 1 164 ? 49.949 43.794 55.423 1.00 14.94 141 SER B C 1
ATOM 2776 O O . SER B 1 164 ? 50.328 42.615 55.422 1.00 10.56 141 SER B O 1
ATOM 2779 N N . ALA B 1 165 ? 48.880 44.214 54.752 1.00 11.03 142 ALA B N 1
ATOM 2780 C CA . ALA B 1 165 ? 48.121 43.298 53.896 1.00 12.66 142 ALA B CA 1
ATOM 2781 C C . ALA B 1 165 ? 48.994 42.702 52.786 1.00 12.41 142 ALA B C 1
ATOM 2782 O O . ALA B 1 165 ? 48.950 41.489 52.532 1.00 8.86 142 ALA B O 1
ATOM 2784 N N . THR B 1 166 ? 49.777 43.538 52.120 1.00 11.47 143 THR B N 1
ATOM 2785 C CA . THR B 1 166 ? 50.612 43.044 51.018 1.00 10.66 143 THR B CA 1
ATOM 2786 C C . THR B 1 166 ? 51.674 42.071 51.507 1.00 11.21 143 THR B C 1
ATOM 2787 O O . THR B 1 166 ? 51.939 41.066 50.860 1.00 11.71 143 THR B O 1
ATOM 2791 N N . LYS B 1 167 ? 52.272 42.347 52.659 1.00 11.29 144 LYS B N 1
ATOM 2792 C CA . LYS B 1 167 ? 53.365 41.500 53.132 1.00 10.13 144 LYS B CA 1
ATOM 2793 C C . LYS B 1 167 ? 52.859 40.181 53.709 1.00 11.76 144 LYS B C 1
ATOM 2794 O O . LYS B 1 167 ? 53.536 39.155 53.609 1.00 10.47 144 LYS B O 1
ATOM 2800 N N . ALA B 1 168 ? 51.668 40.189 54.305 1.00 10.64 145 ALA B N 1
ATOM 2801 C CA . ALA B 1 168 ? 51.034 38.934 54.675 1.00 9.32 145 ALA B CA 1
ATOM 2802 C C . ALA B 1 168 ? 50.708 38.097 53.428 1.00 10.35 145 ALA B C 1
ATOM 2803 O O . ALA B 1 168 ? 50.878 36.875 53.429 1.00 8.56 145 ALA B O 1
ATOM 2805 N N . ALA B 1 169 ? 50.196 38.736 52.374 1.00 9.66 146 ALA B N 1
ATOM 2806 C CA . ALA B 1 169 ? 49.970 37.994 51.130 1.00 9.43 146 ALA B CA 1
ATOM 2807 C C . ALA B 1 169 ? 51.287 37.371 50.657 1.00 12.09 146 ALA B C 1
ATOM 2808 O O . ALA B 1 169 ? 51.326 36.203 50.271 1.00 10.72 146 ALA B O 1
ATOM 2810 N N . LEU B 1 170 ? 52.368 38.139 50.736 1.00 8.77 147 LEU B N 1
ATOM 2811 C CA . LEU B 1 170 ? 53.659 37.678 50.221 1.00 11.08 147 LEU B CA 1
ATOM 2812 C C . LEU B 1 170 ? 54.170 36.469 51.019 1.00 11.85 147 LEU B C 1
ATOM 2813 O O . LEU B 1 170 ? 54.712 35.529 50.462 1.00 11.03 147 LEU B O 1
ATOM 2818 N N . VAL B 1 171 ? 53.976 36.472 52.326 1.00 10.32 148 VAL B N 1
ATOM 2819 C CA . VAL B 1 171 ? 54.442 35.331 53.117 1.00 7.17 148 VAL B CA 1
ATOM 2820 C C . VAL B 1 171 ? 53.628 34.089 52.770 1.00 10.77 148 VAL B C 1
ATOM 2821 O O . VAL B 1 171 ? 54.176 32.995 52.636 1.00 11.49 148 VAL B O 1
ATOM 2825 N N . ALA B 1 172 ? 52.321 34.258 52.586 1.00 9.58 149 ALA B N 1
ATOM 2826 C CA . ALA B 1 172 ? 51.484 33.126 52.173 1.00 11.11 149 ALA B CA 1
ATOM 2827 C C . ALA B 1 172 ? 51.931 32.561 50.818 1.00 10.52 149 ALA B C 1
ATOM 2828 O O . ALA B 1 172 ? 51.982 31.335 50.621 1.00 10.11 149 ALA B O 1
ATOM 2838 N N . THR B 1 174 ? 54.939 32.762 49.524 1.00 8.96 151 THR B N 1
ATOM 2839 C CA . THR B 1 174 ? 56.235 32.131 49.758 1.00 10.71 151 THR B CA 1
ATOM 2840 C C . THR B 1 174 ? 56.038 30.682 50.192 1.00 9.54 151 THR B C 1
ATOM 2841 O O . THR B 1 174 ? 56.632 29.766 49.626 1.00 10.29 151 THR B O 1
ATOM 2845 N N . LYS B 1 175 ? 55.173 30.470 51.171 1.00 7.35 152 LYS B N 1
ATOM 2846 C CA . LYS B 1 175 ? 54.919 29.121 51.670 1.00 12.00 152 LYS B CA 1
ATOM 2847 C C . LYS B 1 175 ? 54.254 28.235 50.613 1.00 9.77 152 LYS B C 1
ATOM 2848 O O . LYS B 1 175 ? 54.582 27.048 50.475 1.00 9.60 152 LYS B O 1
ATOM 2854 N N . ALA B 1 176 ? 53.327 28.807 49.854 1.00 11.17 153 ALA B N 1
ATOM 2855 C CA . ALA B 1 176 ? 52.653 28.032 48.814 1.00 13.93 153 ALA B CA 1
ATOM 2856 C C . ALA B 1 176 ? 53.634 27.567 47.741 1.00 12.19 153 ALA B C 1
ATOM 2857 O O . ALA B 1 176 ? 53.604 26.410 47.310 1.00 12.05 153 ALA B O 1
ATOM 2859 N N . ALA B 1 177 ? 54.499 28.474 47.318 1.00 10.04 154 ALA B N 1
ATOM 2860 C CA . ALA B 1 177 ? 55.481 28.149 46.294 1.00 9.37 154 ALA B CA 1
ATOM 2861 C C . ALA B 1 177 ? 56.467 27.128 46.843 1.00 9.58 154 ALA B C 1
ATOM 2862 O O . ALA B 1 177 ? 56.897 26.238 46.124 1.00 10.79 154 ALA B O 1
ATOM 2864 N N . ALA B 1 178 ? 56.831 27.278 48.114 1.00 11.23 155 ALA B N 1
ATOM 2865 C CA . ALA B 1 178 ? 57.801 26.381 48.724 1.00 10.45 155 ALA B CA 1
ATOM 2866 C C . ALA B 1 178 ? 57.259 24.958 48.730 1.00 9.07 155 ALA B C 1
ATOM 2867 O O . ALA B 1 178 ? 57.956 24.026 48.323 1.00 9.99 155 ALA B O 1
ATOM 2869 N N . LEU B 1 179 ? 56.006 24.780 49.148 1.00 9.36 156 LEU B N 1
ATOM 2870 C CA . LEU B 1 179 ? 55.418 23.435 49.118 1.00 13.45 156 LEU B CA 1
ATOM 2871 C C . LEU B 1 179 ? 55.384 22.846 47.716 1.00 9.71 156 LEU B C 1
ATOM 2872 O O . LEU B 1 179 ? 55.747 21.682 47.514 1.00 10.63 156 LEU B O 1
ATOM 2877 N N . GLU B 1 180 ? 54.946 23.644 46.746 1.00 12.21 157 GLU B N 1
ATOM 2878 C CA . GLU B 1 180 ? 54.754 23.134 45.387 1.00 13.10 157 GLU B CA 1
ATOM 2879 C C . GLU B 1 180 ? 56.072 22.773 44.725 1.00 17.92 157 GLU B C 1
ATOM 2880 O O . GLU B 1 180 ? 56.139 21.789 43.992 1.00 15.02 157 GLU B O 1
ATOM 2886 N N . PHE B 1 181 ? 57.129 23.540 44.989 1.00 13.75 158 PHE B N 1
ATOM 2887 C CA . PHE B 1 181 ? 58.388 23.267 44.292 1.00 18.90 158 PHE B CA 1
ATOM 2888 C C . PHE B 1 181 ? 59.480 22.596 45.117 1.00 15.22 158 PHE B C 1
ATOM 2889 O O . PHE B 1 181 ? 60.573 22.338 44.589 1.00 12.87 158 PHE B O 1
ATOM 2897 N N . ALA B 1 182 ? 59.204 22.303 46.388 1.00 10.70 159 ALA B N 1
ATOM 2898 C CA . ALA B 1 182 ? 60.151 21.502 47.170 1.00 23.05 159 ALA B CA 1
ATOM 2899 C C . ALA B 1 182 ? 60.561 20.204 46.445 1.00 22.71 159 ALA B C 1
ATOM 2900 O O . ALA B 1 182 ? 61.746 19.841 46.460 1.00 18.21 159 ALA B O 1
ATOM 2902 N N . PRO B 1 183 ? 59.597 19.505 45.797 1.00 19.12 160 PRO B N 1
ATOM 2903 C CA . PRO B 1 183 ? 60.044 18.259 45.162 1.00 14.57 160 PRO B CA 1
ATOM 2904 C C . PRO B 1 183 ? 60.980 18.445 43.975 1.00 21.67 160 PRO B C 1
ATOM 2905 O O . PRO B 1 183 ? 61.476 17.448 43.466 1.00 20.76 160 PRO B O 1
ATOM 2909 N N . LYS B 1 184 ? 61.210 19.684 43.553 1.00 17.99 161 LYS B N 1
ATOM 2910 C CA . LYS B 1 184 ? 62.020 19.976 42.376 1.00 20.43 161 LYS B CA 1
ATOM 2911 C C . LYS B 1 184 ? 63.348 20.649 42.721 1.00 24.35 161 LYS B C 1
ATOM 2912 O O . LYS B 1 184 ? 63.999 21.237 41.856 1.00 24.67 161 LYS B O 1
ATOM 2918 N N . GLY B 1 185 ? 63.748 20.563 43.984 1.00 18.72 162 GLY B N 1
ATOM 2919 C CA . GLY B 1 185 ? 65.015 21.131 44.417 1.00 21.52 162 GLY B CA 1
ATOM 2920 C C . GLY B 1 185 ? 65.048 22.646 44.560 1.00 19.72 162 GLY B C 1
ATOM 2921 O O . GLY B 1 185 ? 66.130 23.239 44.663 1.00 20.69 162 GLY B O 1
ATOM 2922 N N . VAL B 1 186 ? 63.874 23.276 44.576 1.00 17.25 163 VAL B N 1
ATOM 2923 C CA . VAL B 1 186 ? 63.786 24.723 44.774 1.00 14.69 163 VAL B CA 1
ATOM 2924 C C . VAL B 1 186 ? 63.348 25.059 46.202 1.00 16.99 163 VAL B C 1
ATOM 2925 O O . VAL B 1 186 ? 62.411 24.470 46.729 1.00 23.23 163 VAL B O 1
ATOM 2929 N N . ARG B 1 187 ? 64.053 25.978 46.840 1.00 9.19 164 ARG B N 1
ATOM 2930 C CA . ARG B 1 187 ? 63.671 26.438 48.168 1.00 8.70 164 ARG B CA 1
ATOM 2931 C C . ARG B 1 187 ? 63.054 27.813 48.011 1.00 16.47 164 ARG B C 1
ATOM 2932 O O . ARG B 1 187 ? 63.536 28.621 47.210 1.00 12.92 164 ARG B O 1
ATOM 2940 N N . VAL B 1 188 ? 61.983 28.080 48.751 1.00 9.09 165 VAL B N 1
ATOM 2941 C CA . VAL B 1 188 ? 61.424 29.429 48.765 1.00 10.51 165 VAL B CA 1
ATOM 2942 C C . VAL B 1 188 ? 61.221 29.902 50.201 1.00 10.11 165 VAL B C 1
ATOM 2943 O O . VAL B 1 188 ? 60.492 29.272 50.969 1.00 9.77 165 VAL B O 1
ATOM 2947 N N . ASN B 1 189 ? 61.840 31.030 50.553 1.00 8.01 166 ASN B N 1
ATOM 2948 C CA . ASN B 1 189 ? 61.815 31.542 51.927 1.00 8.91 166 ASN B CA 1
ATOM 2949 C C . ASN B 1 189 ? 61.625 33.045 51.958 1.00 10.56 166 ASN B C 1
ATOM 2950 O O . ASN B 1 189 ? 61.892 33.740 50.972 1.00 12.01 166 ASN B O 1
ATOM 2955 N N . ALA B 1 190 ? 61.160 33.554 53.091 1.00 7.88 167 ALA B N 1
ATOM 2956 C CA . ALA B 1 190 ? 61.022 34.984 53.228 1.00 10.08 167 ALA B CA 1
ATOM 2957 C C . ALA B 1 190 ? 61.867 35.448 54.402 1.00 14.79 167 ALA B C 1
ATOM 2958 O O . ALA B 1 190 ? 61.966 34.744 55.405 1.00 15.95 167 ALA B O 1
ATOM 2960 N N . ILE B 1 191 ? 62.470 36.623 54.275 1.00 10.95 168 ILE B N 1
ATOM 2961 C CA . ILE B 1 191 ? 63.019 37.303 55.437 1.00 14.04 168 ILE B CA 1
ATOM 2962 C C . ILE B 1 191 ? 62.077 38.436 55.769 1.00 11.50 168 ILE B C 1
ATOM 2963 O O . ILE B 1 191 ? 61.617 39.143 54.861 1.00 11.19 168 ILE B O 1
ATOM 2968 N N . CYS B 1 192 ? 61.789 38.621 57.059 1.00 9.31 169 CYS B N 1
ATOM 2969 C CA . CYS B 1 192 ? 60.827 39.634 57.484 1.00 12.50 169 CYS B CA 1
ATOM 2970 C C . CYS B 1 192 ? 61.498 40.671 58.387 1.00 11.80 169 CYS B C 1
ATOM 2971 O O . CYS B 1 192 ? 61.518 40.517 59.615 1.00 10.56 169 CYS B O 1
ATOM 2974 N N . PRO B 1 193 ? 62.061 41.727 57.780 1.00 14.62 170 PRO B N 1
ATOM 2975 C CA . PRO B 1 193 ? 62.800 42.724 58.563 1.00 13.58 170 PRO B CA 1
ATOM 2976 C C . PRO B 1 193 ? 61.889 43.621 59.372 1.00 16.44 170 PRO B C 1
ATOM 2977 O O . PRO B 1 193 ? 60.735 43.840 58.993 1.00 14.18 170 PRO B O 1
ATOM 2981 N N . GLY B 1 194 ? 62.425 44.166 60.456 1.00 12.74 171 GLY B N 1
ATOM 2982 C CA . GLY B 1 194 ? 61.743 45.206 61.195 1.00 15.26 171 GLY B CA 1
ATOM 2983 C C . GLY B 1 194 ? 62.152 46.504 60.537 1.00 22.36 171 GLY B C 1
ATOM 2984 O O . GLY B 1 194 ? 62.210 46.591 59.310 1.00 20.71 171 GLY B O 1
ATOM 2985 N N . THR B 1 195 ? 62.463 47.505 61.348 1.00 18.83 172 THR B N 1
ATOM 2986 C CA . THR B 1 195 ? 62.787 48.831 60.831 1.00 19.35 172 THR B CA 1
ATOM 2987 C C . THR B 1 195 ? 64.268 48.943 60.526 1.00 19.82 172 THR B C 1
ATOM 2988 O O . THR B 1 195 ? 65.095 48.967 61.442 1.00 22.11 172 THR B O 1
ATOM 2992 N N . VAL B 1 196 ? 64.592 49.007 59.233 1.00 17.92 173 VAL B N 1
ATOM 2993 C CA . VAL B 1 196 ? 65.980 49.025 58.781 1.00 15.83 173 VAL B CA 1
ATOM 2994 C C . VAL B 1 196 ? 66.325 50.395 58.193 1.00 16.93 173 VAL B C 1
ATOM 2995 O O . VAL B 1 196 ? 65.576 50.941 57.393 1.00 20.29 173 VAL B O 1
ATOM 2999 N N . ASP B 1 197 ? 67.443 50.960 58.636 1.00 17.90 174 ASP B N 1
ATOM 3000 C CA . ASP B 1 197 ? 67.948 52.221 58.095 1.00 18.69 174 ASP B CA 1
ATOM 3001 C C . ASP B 1 197 ? 68.247 52.082 56.602 1.00 27.03 174 ASP B C 1
ATOM 3002 O O . ASP B 1 197 ? 69.178 51.378 56.213 1.00 23.77 174 ASP B O 1
ATOM 3007 N N . THR B 1 198 ? 67.440 52.742 55.777 1.00 25.59 175 THR B N 1
ATOM 3008 C CA . THR B 1 198 ? 67.579 52.707 54.321 1.00 31.96 175 THR B CA 1
ATOM 3009 C C . THR B 1 198 ? 67.305 54.102 53.797 1.00 33.70 175 THR B C 1
ATOM 3010 O O . THR B 1 198 ? 66.725 54.921 54.514 1.00 24.41 175 THR B O 1
ATOM 3014 N N . PRO B 1 199 ? 67.715 54.389 52.546 1.00 36.78 176 PRO B N 1
ATOM 3015 C CA . PRO B 1 199 ? 67.411 55.717 52.005 1.00 40.25 176 PRO B CA 1
ATOM 3016 C C . PRO B 1 199 ? 65.911 56.014 51.995 1.00 34.43 176 PRO B C 1
ATOM 3017 O O . PRO B 1 199 ? 65.519 57.147 52.274 1.00 31.39 176 PRO B O 1
ATOM 3021 N N . SER B 1 200 ? 65.086 55.010 51.705 1.00 34.21 177 SER B N 1
ATOM 3022 C CA . SER B 1 200 ? 63.640 55.219 51.669 1.00 35.57 177 SER B CA 1
ATOM 3023 C C . SER B 1 200 ? 63.089 55.552 53.057 1.00 28.80 177 SER B C 1
ATOM 3024 O O . SER B 1 200 ? 62.246 56.437 53.197 1.00 33.79 177 SER B O 1
ATOM 3027 N N . LEU B 1 201 ? 63.583 54.862 54.081 1.00 33.22 178 LEU B N 1
ATOM 3028 C CA . LEU B 1 201 ? 63.203 55.165 55.462 1.00 31.43 178 LEU B CA 1
ATOM 3029 C C . LEU B 1 201 ? 63.594 56.583 55.865 1.00 32.23 178 LEU B C 1
ATOM 3030 O O . LEU B 1 201 ? 62.811 57.306 56.495 1.00 29.68 178 LEU B O 1
ATOM 3035 N N . ARG B 1 202 ? 64.814 56.975 55.514 1.00 29.49 179 ARG B N 1
ATOM 3036 C CA . ARG B 1 202 ? 65.310 58.303 55.867 1.00 42.01 179 ARG B CA 1
ATOM 3037 C C . ARG B 1 202 ? 64.458 59.390 55.213 1.00 52.23 179 ARG B C 1
ATOM 3038 O O . ARG B 1 202 ? 64.168 60.416 55.829 1.00 57.60 179 ARG B O 1
ATOM 3046 N N . GLU B 1 203 ? 64.047 59.153 53.970 1.00 54.23 180 GLU B N 1
ATOM 3047 C CA . GLU B 1 203 ? 63.166 60.088 53.273 1.00 58.66 180 GLU B CA 1
ATOM 3048 C C . GLU B 1 203 ? 61.786 60.106 53.916 1.00 59.47 180 GLU B C 1
ATOM 3049 O O . GLU B 1 203 ? 61.170 61.165 54.040 1.00 64.25 180 GLU B O 1
ATOM 3055 N N . ARG B 1 204 ? 61.305 58.929 54.311 1.00 56.12 181 ARG B N 1
ATOM 3056 C CA . ARG B 1 204 ? 60.039 58.817 55.020 1.00 53.83 181 ARG B CA 1
ATOM 3057 C C . ARG B 1 204 ? 60.106 59.622 56.312 1.00 57.03 181 ARG B C 1
ATOM 3058 O O . ARG B 1 204 ? 59.262 60.480 56.566 1.00 62.39 181 ARG B O 1
ATOM 3066 N N . ALA B 1 205 ? 61.126 59.352 57.118 1.00 54.86 182 ALA B N 1
ATOM 3067 C CA . ALA B 1 205 ? 61.347 60.113 58.338 1.00 57.23 182 ALA B CA 1
ATOM 3068 C C . ALA B 1 205 ? 61.775 61.538 58.002 1.00 58.39 182 ALA B C 1
ATOM 3069 O O . ALA B 1 205 ? 61.409 62.486 58.693 1.00 58.19 182 ALA B O 1
ATOM 3071 N N . GLU B 1 209 ? 66.038 63.220 60.131 1.00 75.71 186 GLU B N 1
ATOM 3072 C CA . GLU B 1 209 ? 66.941 63.038 61.267 1.00 79.83 186 GLU B CA 1
ATOM 3073 C C . GLU B 1 209 ? 66.353 63.291 62.675 1.00 83.27 186 GLU B C 1
ATOM 3074 O O . GLU B 1 209 ? 67.041 63.887 63.506 1.00 87.67 186 GLU B O 1
ATOM 3076 N N . GLY B 1 210 ? 65.131 62.840 62.984 1.00 83.06 187 GLY B N 1
ATOM 3077 C CA . GLY B 1 210 ? 64.275 62.046 62.116 1.00 80.09 187 GLY B CA 1
ATOM 3078 C C . GLY B 1 210 ? 64.407 60.570 62.412 1.00 77.96 187 GLY B C 1
ATOM 3079 O O . GLY B 1 210 ? 63.497 59.948 62.961 1.00 79.36 187 GLY B O 1
ATOM 3080 N N . LEU B 1 211 ? 65.550 60.010 62.032 1.00 74.72 188 LEU B N 1
ATOM 3081 C CA . LEU B 1 211 ? 65.894 58.640 62.379 1.00 70.74 188 LEU B CA 1
ATOM 3082 C C . LEU B 1 211 ? 65.999 58.503 63.891 1.00 66.03 188 LEU B C 1
ATOM 3083 O O . LEU B 1 211 ? 65.609 57.485 64.462 1.00 60.07 188 LEU B O 1
ATOM 3088 N N . ARG B 1 212 ? 66.531 59.547 64.522 1.00 66.13 189 ARG B N 1
ATOM 3089 C CA . ARG B 1 212 ? 66.809 59.546 65.953 1.00 59.92 189 ARG B CA 1
ATOM 3090 C C . ARG B 1 212 ? 65.557 59.266 66.780 1.00 56.87 189 ARG B C 1
ATOM 3091 O O . ARG B 1 212 ? 65.553 58.376 67.629 1.00 50.90 189 ARG B O 1
ATOM 3093 N N . ALA B 1 213 ? 64.496 60.022 66.521 1.00 61.34 190 ALA B N 1
ATOM 3094 C CA . ALA B 1 213 ? 63.239 59.844 67.235 1.00 64.25 190 ALA B CA 1
ATOM 3095 C C . ALA B 1 213 ? 62.665 58.446 67.011 1.00 70.33 190 ALA B C 1
ATOM 3096 O O . ALA B 1 213 ? 61.969 57.909 67.872 1.00 75.82 190 ALA B O 1
ATOM 3098 N N . PHE B 1 214 ? 62.964 57.858 65.858 1.00 69.92 191 PHE B N 1
ATOM 3099 C CA . PHE B 1 214 ? 62.468 56.524 65.534 1.00 74.20 191 PHE B CA 1
ATOM 3100 C C . PHE B 1 214 ? 63.371 55.419 66.080 1.00 66.97 191 PHE B C 1
ATOM 3101 O O . PHE B 1 214 ? 62.940 54.276 66.233 1.00 66.57 191 PHE B O 1
ATOM 3109 N N . ALA B 1 215 ? 64.621 55.762 66.373 1.00 58.84 192 ALA B N 1
ATOM 3110 C CA . ALA B 1 215 ? 65.551 54.806 66.963 1.00 50.34 192 ALA B CA 1
ATOM 3111 C C . ALA B 1 215 ? 65.374 54.735 68.481 1.00 46.74 192 ALA B C 1
ATOM 3112 O O . ALA B 1 215 ? 65.556 53.677 69.083 1.00 41.90 192 ALA B O 1
ATOM 3114 N N . GLU B 1 216 ? 65.020 55.865 69.091 1.00 48.64 193 GLU B N 1
ATOM 3115 C CA . GLU B 1 216 ? 64.793 55.920 70.534 1.00 52.23 193 GLU B CA 1
ATOM 3116 C C . GLU B 1 216 ? 63.683 54.961 70.960 1.00 53.48 193 GLU B C 1
ATOM 3117 O O . GLU B 1 216 ? 63.778 54.315 72.000 1.00 55.51 193 GLU B O 1
ATOM 3123 N N . ARG B 1 217 ? 62.637 54.850 70.149 1.00 58.19 194 ARG B N 1
ATOM 3124 C CA . ARG B 1 217 ? 61.533 53.961 70.494 1.00 63.49 194 ARG B CA 1
ATOM 3125 C C . ARG B 1 217 ? 61.701 52.560 69.903 1.00 55.92 194 ARG B C 1
ATOM 3126 O O . ARG B 1 217 ? 60.718 51.896 69.580 1.00 54.55 194 ARG B O 1
ATOM 3134 N N . GLN B 1 218 ? 62.953 52.127 69.763 1.00 50.61 195 GLN B N 1
ATOM 3135 C CA . GLN B 1 218 ? 63.280 50.732 69.460 1.00 38.91 195 GLN B CA 1
ATOM 3136 C C . GLN B 1 218 ? 63.894 50.104 70.712 1.00 34.34 195 GLN B C 1
ATOM 3137 O O . GLN B 1 218 ? 64.618 50.779 71.445 1.00 3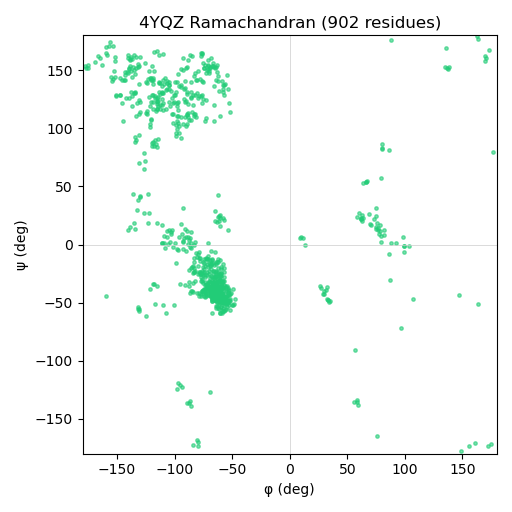0.53 195 GLN B O 1
ATOM 3143 N N . LEU B 1 219 ? 63.589 48.833 70.971 1.00 36.99 196 LEU B N 1
ATOM 3144 C CA . LEU B 1 219 ? 64.124 48.134 72.147 1.00 37.82 196 LEU B CA 1
ATOM 3145 C C . LEU B 1 219 ? 65.635 48.220 72.214 1.00 36.52 196 LEU B C 1
ATOM 3146 O O . LEU B 1 219 ? 66.212 48.434 73.280 1.00 42.43 196 LEU B O 1
ATOM 3151 N N . LEU B 1 220 ? 66.273 48.061 71.061 1.00 33.19 197 LEU B N 1
ATOM 3152 C CA . LEU B 1 220 ? 67.724 48.073 70.989 1.00 31.46 197 LEU B CA 1
ATOM 3153 C C . LEU B 1 220 ? 68.238 49.497 70.863 1.00 31.86 197 LEU B C 1
ATOM 3154 O O . LEU B 1 220 ? 69.444 49.725 70.766 1.00 40.27 197 LEU B O 1
ATOM 3159 N N . LYS B 1 221 ? 67.309 50.449 70.864 1.00 34.27 198 LYS B N 1
ATOM 3160 C CA . LYS B 1 221 ? 67.625 51.876 70.760 1.00 31.19 198 LYS B CA 1
ATOM 3161 C C . LYS B 1 221 ? 68.362 52.237 69.465 1.00 33.45 198 LYS B C 1
ATOM 3162 O O . LYS B 1 221 ? 69.100 53.228 69.410 1.00 29.83 198 LYS B O 1
ATOM 3168 N N . ARG B 1 222 ? 68.139 51.446 68.420 1.00 32.93 199 ARG B N 1
ATOM 3169 C CA . ARG B 1 222 ? 68.770 51.701 67.131 1.00 34.51 199 ARG B CA 1
ATOM 3170 C C . ARG B 1 222 ? 68.007 51.014 66.004 1.00 34.76 199 ARG B C 1
ATOM 3171 O O . ARG B 1 222 ? 67.196 50.129 66.248 1.00 34.73 199 ARG B O 1
ATOM 3179 N N . LEU B 1 223 ? 68.284 51.415 64.770 1.00 30.05 200 LEU B N 1
ATOM 3180 C CA . LEU B 1 223 ? 67.632 50.817 63.612 1.00 30.06 200 LEU B CA 1
ATOM 3181 C C . LEU B 1 223 ? 68.410 49.607 63.118 1.00 19.87 200 LEU B C 1
ATOM 3182 O O . LEU B 1 223 ? 69.604 49.485 63.375 1.00 22.23 200 LEU B O 1
ATOM 3187 N N . GLY B 1 224 ? 67.743 48.727 62.384 1.00 19.20 201 GLY B N 1
ATOM 3188 C CA . GLY B 1 224 ? 68.429 47.609 61.758 1.00 15.98 201 GLY B CA 1
ATOM 3189 C C . GLY B 1 224 ? 69.385 48.108 60.684 1.00 20.78 201 GLY B C 1
ATOM 3190 O O . GLY B 1 224 ? 69.221 49.223 60.164 1.00 16.84 201 GLY B O 1
ATOM 3191 N N . ARG B 1 225 ? 70.403 47.307 60.381 1.00 15.37 202 ARG B N 1
ATOM 3192 C CA . ARG B 1 225 ? 71.311 47.590 59.266 1.00 22.91 202 ARG B CA 1
ATOM 3193 C C . ARG B 1 225 ? 71.045 46.638 58.088 1.00 14.20 202 ARG B C 1
ATOM 3194 O O . ARG B 1 225 ? 70.768 45.461 58.291 1.00 17.93 202 ARG B O 1
ATOM 3202 N N . PRO B 1 226 ? 71.111 47.156 56.853 1.00 16.31 203 PRO B N 1
ATOM 3203 C CA . PRO B 1 226 ? 70.898 46.332 55.658 1.00 17.39 203 PRO B CA 1
ATOM 3204 C C . PRO B 1 226 ? 71.821 45.125 55.662 1.00 16.32 203 PRO B C 1
ATOM 3205 O O . PRO B 1 226 ? 71.419 44.030 55.271 1.00 14.34 203 PRO B O 1
ATOM 3209 N N . GLU B 1 227 ? 73.048 45.330 56.137 1.00 17.44 204 GLU B N 1
ATOM 3210 C CA . GLU B 1 227 ? 74.016 44.243 56.233 1.00 16.89 204 GLU B CA 1
ATOM 3211 C C . GLU B 1 227 ? 73.540 43.099 57.127 1.00 19.07 204 GLU B C 1
ATOM 3212 O O . GLU B 1 227 ? 73.890 41.937 56.894 1.00 15.03 204 GLU B O 1
ATOM 3218 N N . GLU B 1 228 ? 72.749 43.417 58.152 1.00 13.42 205 GLU B N 1
ATOM 3219 C CA . GLU B 1 228 ? 72.223 42.392 59.050 1.00 15.42 205 GLU B CA 1
ATOM 3220 C C . GLU B 1 228 ? 71.218 41.494 58.322 1.00 16.27 205 GLU B C 1
ATOM 3221 O O . GLU B 1 228 ? 71.162 40.284 58.555 1.00 15.10 205 GLU B O 1
ATOM 3227 N N . ILE B 1 229 ? 70.440 42.076 57.420 1.00 11.17 206 ILE B N 1
ATOM 3228 C CA . ILE B 1 229 ? 69.527 41.282 56.604 1.00 10.56 206 ILE B CA 1
ATOM 3229 C C . ILE B 1 229 ? 70.314 40.499 55.555 1.00 13.36 206 ILE B C 1
ATOM 3230 O O . ILE B 1 229 ? 70.030 39.315 55.276 1.00 13.60 206 ILE B O 1
ATOM 3235 N N . ALA B 1 230 ? 71.317 41.149 54.973 1.00 13.33 207 ALA B N 1
ATOM 3236 C CA . ALA B 1 230 ? 72.044 40.533 53.865 1.00 11.50 207 ALA B CA 1
ATOM 3237 C C . ALA B 1 230 ? 72.753 39.244 54.287 1.00 12.87 207 ALA B C 1
ATOM 3238 O O . ALA B 1 230 ? 72.790 38.283 53.517 1.00 13.34 207 ALA B O 1
ATOM 3240 N N . ALA B 1 231 ? 73.297 39.215 55.505 1.00 11.27 208 ALA B N 1
ATOM 3241 C CA . ALA B 1 231 ? 74.033 38.037 55.976 1.00 14.42 208 ALA B CA 1
ATOM 3242 C C . ALA B 1 231 ? 73.089 36.850 56.131 1.00 14.52 208 ALA B C 1
ATOM 3243 O O . ALA B 1 231 ? 73.469 35.697 55.910 1.00 12.89 208 ALA B O 1
ATOM 3245 N N . LEU B 1 232 ? 71.847 37.130 56.503 1.00 14.27 209 LEU B N 1
ATOM 3246 C CA . LEU B 1 232 ? 70.855 36.058 56.554 1.00 9.36 209 LEU B CA 1
ATOM 3247 C C . LEU B 1 232 ? 70.488 35.588 55.141 1.00 11.99 209 LEU B C 1
ATOM 3248 O O . LEU B 1 232 ? 70.280 34.389 54.913 1.00 11.31 209 LEU B O 1
ATOM 3253 N N . ALA B 1 233 ? 70.406 36.511 54.182 1.00 10.74 210 ALA B N 1
ATOM 3254 C CA . ALA B 1 233 ? 70.113 36.121 52.801 1.00 11.53 210 ALA B CA 1
ATOM 3255 C C . ALA B 1 233 ? 71.232 35.218 52.262 1.00 12.88 210 ALA B C 1
ATOM 3256 O O . ALA B 1 233 ? 70.973 34.267 51.519 1.00 11.38 210 ALA B O 1
ATOM 3258 N N . VAL B 1 234 ? 72.472 35.502 52.655 1.00 10.22 211 VAL B N 1
ATOM 3259 C CA . VAL B 1 234 ? 73.591 34.647 52.258 1.00 12.17 211 VAL B CA 1
ATOM 3260 C C . VAL B 1 234 ? 73.401 33.219 52.774 1.00 13.48 211 VAL B C 1
ATOM 3261 O O . VAL B 1 234 ? 73.609 32.251 52.026 1.00 14.37 211 VAL B O 1
ATOM 3265 N N . TYR B 1 235 ? 72.976 33.076 54.029 1.00 13.03 212 TYR B N 1
ATOM 3266 C CA . TYR B 1 235 ? 72.708 31.741 54.566 1.00 13.21 212 TYR B CA 1
ATOM 3267 C C . TYR B 1 235 ? 71.654 31.030 53.711 1.00 12.61 212 TYR B C 1
ATOM 3268 O O . TYR B 1 235 ? 71.847 29.884 53.297 1.00 12.80 212 TYR B O 1
ATOM 3277 N N . LEU B 1 236 ? 70.542 31.716 53.449 1.00 10.10 213 LEU B N 1
ATOM 3278 C CA . LEU B 1 236 ? 69.442 31.111 52.703 1.00 12.84 213 LEU B CA 1
ATOM 3279 C C . LEU B 1 236 ? 69.849 30.759 51.269 1.00 14.64 213 LEU B C 1
ATOM 3280 O O . LEU B 1 236 ? 69.388 29.758 50.709 1.00 15.14 213 LEU B O 1
ATOM 3285 N N . ALA B 1 237 ? 70.706 31.582 50.679 1.00 9.05 214 ALA B N 1
ATOM 3286 C CA . ALA B 1 237 ? 71.162 31.345 49.309 1.00 15.10 214 ALA B CA 1
ATOM 3287 C C . ALA B 1 237 ? 72.152 30.181 49.227 1.00 14.40 214 ALA B C 1
ATOM 3288 O O . ALA B 1 237 ? 72.270 29.531 48.183 1.00 14.71 214 ALA B O 1
ATOM 3290 N N . SER B 1 238 ? 72.869 29.947 50.321 1.00 15.72 215 SER B N 1
ATOM 3291 C CA . SER B 1 238 ? 73.972 28.998 50.365 1.00 13.79 215 SER B CA 1
ATOM 3292 C C . SER B 1 238 ? 73.518 27.537 50.436 1.00 18.73 215 SER B C 1
ATOM 3293 O O . SER B 1 238 ? 72.377 27.239 50.772 1.00 13.79 215 SER B O 1
ATOM 3296 N N . ASP B 1 239 ? 74.433 26.627 50.117 1.00 16.75 216 ASP B N 1
ATOM 3297 C CA . ASP B 1 239 ? 74.168 25.202 50.254 1.00 20.76 216 ASP B CA 1
ATOM 3298 C C . ASP B 1 239 ? 73.751 24.839 51.677 1.00 17.76 216 ASP B C 1
ATOM 3299 O O . ASP B 1 239 ? 72.907 23.966 51.886 1.00 19.58 216 ASP B O 1
ATOM 3304 N N . GLU B 1 240 ? 74.333 25.523 52.657 1.00 16.97 217 GLU B N 1
ATOM 3305 C CA . GLU B 1 240 ? 74.018 25.253 54.050 1.00 14.02 217 GLU B CA 1
ATOM 3306 C C . GLU B 1 240 ? 72.620 25.759 54.449 1.00 12.78 217 GLU B C 1
ATOM 3307 O O . GLU B 1 240 ? 72.120 25.424 55.525 1.00 14.65 217 GLU B O 1
ATOM 3313 N N . GLY B 1 241 ? 71.997 26.560 53.587 1.00 15.70 218 GLY B N 1
ATOM 3314 C CA . GLY B 1 241 ? 70.637 27.035 53.834 1.00 15.54 218 GLY B CA 1
ATOM 3315 C C . GLY B 1 241 ? 69.582 26.142 53.196 1.00 15.03 218 GLY B C 1
ATOM 3316 O O . GLY B 1 241 ? 68.388 26.406 53.286 1.00 13.54 218 GLY B O 1
ATOM 3317 N N . ALA B 1 242 ? 70.023 25.053 52.573 1.00 12.56 219 ALA B N 1
ATOM 3318 C CA . ALA B 1 242 ? 69.122 24.238 51.744 1.00 10.33 219 ALA B CA 1
ATOM 3319 C C . ALA B 1 242 ? 68.006 23.497 52.473 1.00 12.54 219 ALA B C 1
ATOM 3320 O O . ALA B 1 242 ? 67.073 23.023 51.820 1.00 15.62 219 ALA B O 1
ATOM 3322 N N . PHE B 1 243 ? 68.104 23.362 53.800 1.00 13.22 220 PHE B N 1
ATOM 3323 C CA . PHE B 1 243 ? 67.075 22.647 54.552 1.00 8.94 220 PHE B CA 1
ATOM 3324 C C . PHE B 1 243 ? 65.983 23.587 55.016 1.00 15.73 220 PHE B C 1
ATOM 3325 O O . PHE B 1 243 ? 64.985 23.166 55.605 1.00 14.47 220 PHE B O 1
ATOM 3333 N N . ALA B 1 244 ? 66.185 24.876 54.784 1.00 11.47 221 ALA B N 1
ATOM 3334 C CA . ALA B 1 244 ? 65.134 25.841 55.060 1.00 11.41 221 ALA B CA 1
ATOM 3335 C C . ALA B 1 244 ? 64.301 26.032 53.813 1.00 15.40 221 ALA B C 1
ATOM 3336 O O . ALA B 1 244 ? 64.832 26.404 52.763 1.00 13.47 221 ALA B O 1
ATOM 3338 N N . THR B 1 245 ? 63.004 25.783 53.924 1.00 11.16 222 THR B N 1
ATOM 3339 C CA . THR B 1 245 ? 62.084 26.186 52.865 1.00 10.42 222 THR B CA 1
ATOM 3340 C C . THR B 1 245 ? 60.682 26.392 53.435 1.00 10.59 222 THR B C 1
ATOM 3341 O O . THR B 1 245 ? 60.238 25.651 54.312 1.00 11.85 222 THR B O 1
ATOM 3345 N N . GLY B 1 246 ? 59.994 27.419 52.941 1.00 9.03 223 GLY B N 1
ATOM 3346 C CA . GLY B 1 246 ? 58.684 27.777 53.459 1.00 10.48 223 GLY B CA 1
ATOM 3347 C C . GLY B 1 246 ? 58.766 28.537 54.770 1.00 10.18 223 GLY B C 1
ATOM 3348 O O . GLY B 1 246 ? 57.753 28.695 55.452 1.00 13.00 223 GLY B O 1
ATOM 3349 N N . SER B 1 247 ? 59.970 28.976 55.134 1.00 11.05 224 SER B N 1
ATOM 3350 C CA . SER B 1 247 ? 60.182 29.701 56.382 1.00 13.14 224 SER B CA 1
ATOM 3351 C C . SER B 1 247 ? 60.084 31.202 56.198 1.00 11.92 224 SER B C 1
ATOM 3352 O O . SER B 1 247 ? 60.408 31.740 55.143 1.00 14.80 224 SER B O 1
ATOM 3355 N N . ALA B 1 248 ? 59.659 31.873 57.257 1.00 9.91 225 ALA B N 1
ATOM 3356 C CA . ALA B 1 248 ? 59.649 33.327 57.298 1.00 12.11 225 ALA B CA 1
ATOM 3357 C C . ALA B 1 248 ? 60.502 33.748 58.479 1.00 17.26 225 ALA B C 1
ATOM 3358 O O . ALA B 1 248 ? 60.091 33.599 59.630 1.00 20.46 225 ALA B O 1
ATOM 3360 N N . PHE B 1 249 ? 61.709 34.214 58.193 1.00 9.81 226 PHE B N 1
ATOM 3361 C CA . PHE B 1 249 ? 62.681 34.562 59.237 1.00 12.59 226 PHE B CA 1
ATOM 3362 C C . PHE B 1 249 ? 62.519 36.016 59.680 1.00 14.71 226 PHE B C 1
ATOM 3363 O O . PHE B 1 249 ? 62.805 36.939 58.906 1.00 15.35 226 PHE B O 1
ATOM 3371 N N . VAL B 1 250 ? 62.098 36.221 60.925 1.00 13.48 227 VAL B N 1
ATOM 3372 C CA . VAL B 1 250 ? 61.926 37.576 61.454 1.00 13.99 227 VAL B CA 1
ATOM 3373 C C . VAL B 1 250 ? 63.255 38.149 61.946 1.00 12.87 227 VAL B C 1
ATOM 3374 O O . VAL B 1 250 ? 63.982 37.485 62.688 1.00 14.33 227 VAL B O 1
ATOM 3378 N N . VAL B 1 251 ? 63.593 39.359 61.495 1.00 10.23 228 VAL B N 1
ATOM 3379 C CA . VAL B 1 251 ? 64.775 40.068 62.002 1.00 10.63 228 VAL B CA 1
ATOM 3380 C C . VAL B 1 251 ? 64.343 41.492 62.271 1.00 13.74 228 VAL B C 1
ATOM 3381 O O . VAL B 1 251 ? 64.375 42.342 61.363 1.00 12.69 228 VAL B O 1
ATOM 3385 N N . ASP B 1 252 ? 63.919 41.758 63.508 1.00 14.77 229 ASP B N 1
ATOM 3386 C CA . ASP B 1 252 ? 63.158 42.968 63.781 1.00 14.80 229 ASP B CA 1
ATOM 3387 C C . ASP B 1 252 ? 63.532 43.667 65.073 1.00 15.08 229 ASP B C 1
ATOM 3388 O O . ASP B 1 252 ? 62.764 44.498 65.548 1.00 19.05 229 ASP B O 1
ATOM 3393 N N . GLY B 1 253 ? 64.677 43.315 65.661 1.00 13.66 230 GLY B N 1
ATOM 3394 C CA . GLY B 1 253 ? 65.117 43.989 66.881 1.00 14.83 230 GLY B CA 1
ATOM 3395 C C . GLY B 1 253 ? 64.148 43.802 68.032 1.00 17.65 230 GLY B C 1
ATOM 3396 O O . GLY B 1 253 ? 64.095 44.605 68.969 1.00 19.78 230 GLY B O 1
ATOM 3397 N N . GLY B 1 254 ? 63.360 42.739 67.951 1.00 14.42 231 GLY B N 1
ATOM 3398 C CA . GLY B 1 254 ? 62.443 42.388 69.016 1.00 14.86 231 GLY B CA 1
ATOM 3399 C C . GLY B 1 254 ? 61.176 43.213 68.984 1.00 21.49 231 GLY B C 1
ATOM 3400 O O . GLY B 1 254 ? 60.389 43.153 69.918 1.00 23.22 231 GLY B O 1
ATOM 3409 N N . SER B 1 256 ? 58.417 42.941 67.495 1.00 18.10 233 SER B N 1
ATOM 3410 C CA . SER B 1 256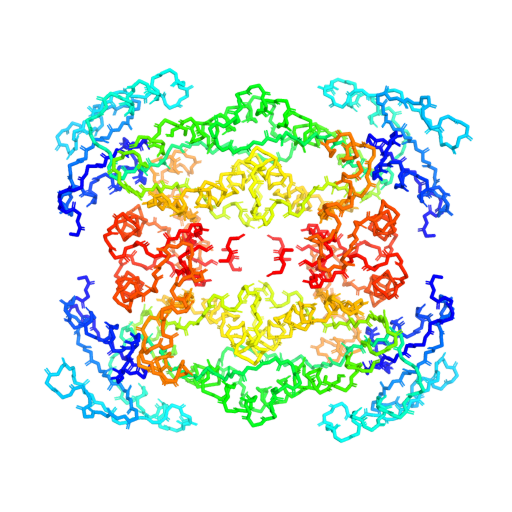 ? 57.122 42.265 67.478 1.00 23.39 233 SER B CA 1
ATOM 3411 C C . SER B 1 256 ? 56.875 41.427 68.735 1.00 26.31 233 SER B C 1
ATOM 3412 O O . SER B 1 256 ? 55.864 40.729 68.834 1.00 22.72 233 SER B O 1
ATOM 3415 N N . LEU B 1 257 ? 57.784 41.515 69.701 1.00 19.13 234 LEU B N 1
ATOM 3416 C CA . LEU B 1 257 ? 57.614 40.811 70.973 1.00 22.56 234 LEU B CA 1
ATOM 3417 C C . LEU B 1 257 ? 56.506 41.462 71.788 1.00 32.45 234 LEU B C 1
ATOM 3418 O O . LEU B 1 257 ? 55.640 40.775 72.333 1.00 30.77 234 LEU B O 1
ATOM 3432 N N . LYS C 1 25 ? 83.953 35.308 60.870 1.00 35.11 2 LYS C N 1
ATOM 3433 C CA . LYS C 1 25 ? 82.670 35.847 61.322 1.00 21.87 2 LYS C CA 1
ATOM 3434 C C . LYS C 1 25 ? 82.479 35.876 62.846 1.00 28.79 2 LYS C C 1
ATOM 3435 O O . LYS C 1 25 ? 81.615 36.608 63.343 1.00 27.54 2 LYS C O 1
ATOM 3441 N N . LEU C 1 26 ? 83.280 35.108 63.588 1.00 23.46 3 LEU C N 1
ATOM 3442 C CA . LEU C 1 26 ? 83.158 35.104 65.040 1.00 23.20 3 LEU C CA 1
ATOM 3443 C C . LEU C 1 26 ? 84.470 35.498 65.741 1.00 26.54 3 LEU C C 1
ATOM 3444 O O . LEU C 1 26 ? 84.721 35.111 66.884 1.00 23.74 3 LEU C O 1
ATOM 3449 N N . LYS C 1 27 ? 85.286 36.291 65.056 1.00 22.56 4 LYS C N 1
ATOM 3450 C CA . LYS C 1 27 ? 86.586 36.681 65.576 1.00 26.01 4 LYS C CA 1
ATOM 3451 C C . LYS C 1 27 ? 86.491 37.383 66.927 1.00 26.90 4 LYS C C 1
ATOM 3452 O O . LYS C 1 27 ? 85.731 38.327 67.086 1.00 25.59 4 LYS C O 1
ATOM 3458 N N . GLY C 1 28 ? 87.264 36.913 67.900 1.00 30.95 5 GLY C N 1
ATOM 3459 C CA . GLY C 1 28 ? 87.256 37.502 69.228 1.00 31.48 5 GLY C CA 1
ATOM 3460 C C . GLY C 1 28 ? 85.997 37.246 70.043 1.00 31.39 5 GLY C C 1
ATOM 3461 O O . GLY C 1 28 ? 85.755 37.944 71.023 1.00 35.46 5 GLY C O 1
ATOM 3462 N N . LYS C 1 29 ? 85.192 36.257 69.651 1.00 26.47 6 LYS C N 1
ATOM 3463 C CA . LYS C 1 29 ? 84.037 35.874 70.464 1.00 29.79 6 LYS C CA 1
ATOM 3464 C C . LYS C 1 29 ? 84.355 34.655 71.340 1.00 29.73 6 LYS C C 1
ATOM 3465 O O . LYS C 1 29 ? 85.024 33.711 70.904 1.00 28.15 6 LYS C O 1
ATOM 3471 N N . LYS C 1 30 ? 83.860 34.688 72.573 1.00 20.53 7 LYS C N 1
ATOM 3472 C CA . LYS C 1 30 ? 83.941 33.548 73.478 1.00 22.40 7 LYS C CA 1
ATOM 3473 C C . LYS C 1 30 ? 82.578 32.870 73.577 1.00 19.08 7 LYS C C 1
ATOM 3474 O O . LYS C 1 30 ? 81.588 33.495 73.950 1.00 20.90 7 LYS C O 1
ATOM 3480 N N . ALA C 1 31 ? 82.542 31.587 73.246 1.00 18.35 8 ALA C N 1
ATOM 3481 C CA . ALA C 1 31 ? 81.296 30.846 73.148 1.00 17.73 8 ALA C CA 1
ATOM 3482 C C . ALA C 1 31 ? 81.290 29.595 74.025 1.00 22.75 8 ALA C C 1
ATOM 3483 O O . ALA C 1 31 ? 82.280 28.872 74.108 1.00 27.92 8 ALA C O 1
ATOM 3485 N N . LEU C 1 32 ? 80.153 29.343 74.658 1.00 17.98 9 LEU C N 1
ATOM 3486 C CA . LEU C 1 32 ? 79.935 28.113 75.395 1.00 19.16 9 LEU C CA 1
ATOM 3487 C C . LEU C 1 32 ? 78.814 27.343 74.699 1.00 20.79 9 LEU C C 1
ATOM 3488 O O . LEU C 1 32 ? 77.723 27.880 74.514 1.00 21.03 9 LEU C O 1
ATOM 3493 N N . VAL C 1 33 ? 79.084 26.106 74.297 1.00 19.65 10 VAL C N 1
ATOM 3494 C CA . VAL C 1 33 ? 78.040 25.248 73.741 1.00 18.71 10 VAL C CA 1
ATOM 3495 C C . VAL C 1 33 ? 77.707 24.119 74.709 1.00 21.06 10 VAL C C 1
ATOM 3496 O O . VAL C 1 33 ? 78.558 23.274 74.993 1.00 19.00 10 VAL C O 1
ATOM 3500 N N . ILE C 1 34 ? 76.476 24.106 75.218 1.00 15.94 11 ILE C N 1
ATOM 3501 C CA . ILE C 1 34 ? 76.031 23.020 76.089 1.00 19.24 11 ILE C CA 1
ATOM 3502 C C . ILE C 1 34 ? 75.489 21.829 75.265 1.00 14.56 11 ILE C C 1
ATOM 3503 O O . ILE C 1 34 ? 74.666 22.006 74.359 1.00 16.31 11 ILE C O 1
ATOM 3508 N N . ALA C 1 35 ? 75.970 20.632 75.600 1.00 19.85 12 ALA C N 1
ATOM 3509 C CA . ALA C 1 35 ? 75.766 19.390 74.829 1.00 19.53 12 ALA C CA 1
ATOM 3510 C C . ALA C 1 35 ? 76.464 19.458 73.472 1.00 20.45 12 ALA C C 1
ATOM 3511 O O . ALA C 1 35 ? 75.854 19.232 72.424 1.00 20.15 12 ALA C O 1
ATOM 3513 N N . ALA C 1 36 ? 77.757 19.752 73.518 1.00 21.04 13 ALA C N 1
ATOM 3514 C CA . ALA C 1 36 ? 78.565 19.970 72.329 1.00 20.71 13 ALA C CA 1
ATOM 3515 C C . ALA C 1 36 ? 79.232 18.691 71.859 1.00 22.10 13 ALA C C 1
ATOM 3516 O O . ALA C 1 36 ? 80.038 18.721 70.934 1.00 20.03 13 ALA C O 1
ATOM 3518 N N . GLY C 1 37 ? 78.905 17.581 72.511 1.00 25.61 14 GLY C N 1
ATOM 3519 C CA . GLY C 1 37 ? 79.618 16.332 72.309 1.00 26.53 14 GLY C CA 1
ATOM 3520 C C . GLY C 1 37 ? 79.246 15.569 71.052 1.00 27.47 14 GLY C C 1
ATOM 3521 O O . GLY C 1 37 ? 80.033 14.765 70.555 1.00 26.26 14 GLY C O 1
ATOM 3522 N N . GLN C 1 38 ? 78.047 15.812 70.533 1.00 21.41 15 GLN C N 1
ATOM 3523 C CA . GLN C 1 38 ? 77.588 15.132 69.333 1.00 20.49 15 GLN C CA 1
ATOM 3524 C C . GLN C 1 38 ? 76.455 15.891 68.661 1.00 21.40 15 GLN C C 1
ATOM 3525 O O . GLN C 1 38 ? 75.910 16.836 69.229 1.00 24.37 15 GLN C O 1
ATOM 3531 N N . GLY C 1 39 ? 76.114 15.467 67.449 1.00 18.85 16 GLY C N 1
ATOM 3532 C CA . GLY C 1 39 ? 74.964 16.000 66.732 1.00 20.13 16 GLY C CA 1
ATOM 3533 C C . GLY C 1 39 ? 75.025 17.488 66.472 1.00 21.48 16 GLY C C 1
ATOM 3534 O O . GLY C 1 39 ? 76.060 18.021 66.095 1.00 19.69 16 GLY C O 1
ATOM 3535 N N . ILE C 1 40 ? 73.898 18.166 66.659 1.00 19.85 17 ILE C N 1
ATOM 3536 C CA . ILE C 1 40 ? 73.819 19.598 66.367 1.00 14.18 17 ILE C CA 1
ATOM 3537 C C . ILE C 1 40 ? 74.767 20.409 67.246 1.00 15.70 17 ILE C C 1
ATOM 3538 O O . ILE C 1 40 ? 75.421 21.333 66.767 1.00 18.69 17 ILE C O 1
ATOM 3543 N N . GLY C 1 41 ? 74.883 20.036 68.518 1.00 15.46 18 GLY C N 1
ATOM 3544 C CA . GLY C 1 41 ? 75.788 20.741 69.416 1.00 15.57 18 GLY C CA 1
ATOM 3545 C C . GLY C 1 41 ? 77.227 20.716 68.938 1.00 19.24 18 GLY C C 1
ATOM 3546 O O . GLY C 1 41 ? 77.918 21.733 68.953 1.00 15.74 18 GLY C O 1
ATOM 3547 N N . ARG C 1 42 ? 77.678 19.548 68.502 1.00 17.23 19 ARG C N 1
ATOM 3548 C CA . ARG C 1 42 ? 79.036 19.404 68.008 1.00 19.79 19 ARG C CA 1
ATOM 3549 C C . ARG C 1 42 ? 79.268 20.191 66.723 1.00 19.09 19 ARG C C 1
ATOM 3550 O O . ARG C 1 42 ? 80.313 20.828 66.554 1.00 17.02 19 ARG C O 1
ATOM 3558 N N . ALA C 1 43 ? 78.295 20.154 65.816 1.00 18.05 20 ALA C N 1
ATOM 3559 C CA . ALA C 1 43 ? 78.426 20.896 64.572 1.00 17.67 20 ALA C CA 1
ATOM 3560 C C . ALA C 1 43 ? 78.525 22.395 64.843 1.00 17.56 20 ALA C C 1
ATOM 3561 O O . ALA C 1 43 ? 79.291 23.094 64.197 1.00 18.63 20 ALA C O 1
ATOM 3563 N N . ILE C 1 44 ? 77.737 22.884 65.791 1.00 14.40 21 ILE C N 1
ATOM 3564 C CA . ILE C 1 44 ? 77.811 24.292 66.161 1.00 15.34 21 ILE C CA 1
ATOM 3565 C C . ILE C 1 44 ? 79.188 24.656 66.758 1.00 18.09 21 ILE C C 1
ATOM 3566 O O . ILE C 1 44 ? 79.783 25.673 66.379 1.00 16.48 21 ILE C O 1
ATOM 3571 N N . ALA C 1 45 ? 79.711 23.829 67.667 1.00 18.15 22 ALA C N 1
ATOM 3572 C CA . ALA C 1 45 ? 81.018 24.122 68.258 1.00 20.40 22 ALA C CA 1
ATOM 3573 C C . ALA C 1 45 ? 82.113 24.127 67.184 1.00 22.04 22 ALA C C 1
ATOM 3574 O O . ALA C 1 45 ? 82.929 25.040 67.141 1.00 20.86 22 ALA C O 1
ATOM 3576 N N . GLU C 1 46 ? 82.109 23.126 66.306 1.00 17.06 23 GLU C N 1
ATOM 3577 C CA . GLU C 1 46 ? 83.094 23.053 65.223 1.00 21.88 23 GLU C CA 1
ATOM 3578 C C . GLU C 1 46 ? 82.988 24.254 64.274 1.00 21.10 23 GLU C C 1
ATOM 3579 O O . GLU C 1 46 ? 84.009 24.819 63.860 1.00 23.04 23 GLU C O 1
ATOM 3585 N N . ALA C 1 47 ? 81.760 24.637 63.934 1.00 17.52 24 ALA C N 1
ATOM 3586 C CA . ALA C 1 47 ? 81.534 25.765 63.029 1.00 20.98 24 ALA C CA 1
ATOM 3587 C C . ALA C 1 47 ? 81.969 27.073 63.675 1.00 20.92 24 ALA C C 1
ATOM 3588 O O . ALA C 1 47 ? 82.555 27.930 63.012 1.00 22.74 24 ALA C O 1
ATOM 3590 N N . PHE C 1 48 ? 81.672 27.224 64.965 1.00 21.22 25 PHE C N 1
ATOM 3591 C CA . PHE C 1 48 ? 82.043 28.429 65.697 1.00 16.11 25 PHE C CA 1
ATOM 3592 C C . PHE C 1 48 ? 83.557 28.581 65.663 1.00 20.47 25 PHE C C 1
ATOM 3593 O O . PHE C 1 48 ? 84.067 29.664 65.411 1.00 22.04 25 PHE C O 1
ATOM 3601 N N . GLN C 1 49 ? 84.261 27.479 65.899 1.00 19.66 26 GLN C N 1
ATOM 3602 C CA . GLN C 1 49 ? 85.727 27.505 65.988 1.00 21.04 26 GLN C CA 1
ATOM 3603 C C . GLN C 1 49 ? 86.330 27.796 64.623 1.00 22.39 26 GLN C C 1
ATOM 3604 O O . GLN C 1 49 ? 87.328 28.499 64.507 1.00 22.15 26 GLN C O 1
ATOM 3610 N N . ARG C 1 50 ? 85.701 27.259 63.583 1.00 22.70 27 ARG C N 1
ATOM 3611 C CA . ARG C 1 50 ? 86.133 27.521 62.223 1.00 28.24 27 ARG C CA 1
ATOM 3612 C C . ARG C 1 50 ? 85.998 29.005 61.878 1.00 23.86 27 ARG C C 1
ATOM 3613 O O . ARG C 1 50 ? 86.795 29.546 61.115 1.00 23.83 27 ARG C O 1
ATOM 3621 N N . GLU C 1 51 ? 85.000 29.662 62.458 1.00 22.19 28 GLU C N 1
ATOM 3622 C CA . GLU C 1 51 ? 84.742 31.073 62.192 1.00 22.42 28 GLU C CA 1
ATOM 3623 C C . GLU C 1 51 ? 85.461 32.023 63.149 1.00 26.54 28 GLU C C 1
ATOM 3624 O O . GLU C 1 51 ? 85.133 33.210 63.215 1.00 27.28 28 GLU C O 1
ATOM 3630 N N . GLY C 1 52 ? 86.426 31.502 63.902 1.00 25.98 29 GLY C N 1
ATOM 3631 C CA . GLY C 1 52 ? 87.281 32.347 64.719 1.00 25.96 29 GLY C CA 1
ATOM 3632 C C . GLY C 1 52 ? 86.970 32.470 66.197 1.00 22.87 29 GLY C C 1
ATOM 3633 O O . GLY C 1 52 ? 87.735 33.077 66.935 1.00 24.01 29 GLY C O 1
ATOM 3634 N N . ALA C 1 53 ? 85.858 31.898 66.646 1.00 21.02 30 ALA C N 1
ATOM 3635 C CA . ALA C 1 53 ? 85.489 31.987 68.055 1.00 19.16 30 ALA C CA 1
ATOM 3636 C C . ALA C 1 53 ? 86.379 31.131 68.950 1.00 26.53 30 ALA C C 1
ATOM 3637 O O . ALA C 1 53 ? 86.887 30.102 68.519 1.00 27.73 30 ALA C O 1
ATOM 3639 N N . GLU C 1 54 ? 86.566 31.567 70.196 1.00 20.49 31 GLU C N 1
ATOM 3640 C CA . GLU C 1 54 ? 87.085 30.688 71.235 1.00 22.71 31 GLU C CA 1
ATOM 3641 C C . GLU C 1 54 ? 85.908 29.914 71.794 1.00 26.63 31 GLU C C 1
ATOM 3642 O O . GLU C 1 54 ? 84.969 30.508 72.321 1.00 28.08 31 GLU C O 1
ATOM 3648 N N . VAL C 1 55 ? 85.950 28.594 71.689 1.00 24.09 32 VAL C N 1
ATOM 3649 C CA . VAL C 1 55 ? 84.792 27.795 72.047 1.00 20.62 32 VAL C CA 1
ATOM 3650 C C . VAL C 1 55 ? 85.087 26.826 73.178 1.00 22.36 32 VAL C C 1
ATOM 3651 O O . VAL C 1 55 ? 86.147 26.229 73.220 1.00 25.97 32 VAL C O 1
ATOM 3655 N N . LEU C 1 56 ? 84.120 26.659 74.074 1.00 24.85 33 LEU C N 1
ATOM 3656 C CA . LEU C 1 56 ? 84.169 25.614 75.083 1.00 26.43 33 LEU C CA 1
ATOM 3657 C C . LEU C 1 56 ? 82.942 24.729 74.915 1.00 26.58 33 LEU C C 1
ATOM 3658 O O . LEU C 1 56 ? 81.802 25.195 74.998 1.00 23.18 33 LEU C O 1
ATOM 3663 N N . GLY C 1 57 ? 83.177 23.457 74.634 1.00 21.77 34 GLY C N 1
ATOM 3664 C CA . GLY C 1 57 ? 82.094 22.513 74.467 1.00 20.32 34 GLY C CA 1
ATOM 3665 C C . GLY C 1 57 ? 81.835 21.741 75.743 1.00 22.31 34 GLY C C 1
ATOM 3666 O O . GLY C 1 57 ? 82.667 20.932 76.165 1.00 24.00 34 GLY C O 1
ATOM 3667 N N . ALA C 1 58 ? 80.695 22.021 76.373 1.00 21.42 35 ALA C N 1
ATOM 3668 C CA . ALA C 1 58 ? 80.303 21.338 77.597 1.00 20.89 35 ALA C CA 1
ATOM 3669 C C . ALA C 1 58 ? 79.487 20.125 77.213 1.00 20.36 35 ALA C C 1
ATOM 3670 O O . ALA C 1 58 ? 78.612 20.209 76.351 1.00 19.58 35 ALA C O 1
ATOM 3672 N N . THR C 1 59 ? 79.771 18.991 77.836 1.00 21.25 36 THR C N 1
ATOM 3673 C CA . THR C 1 59 ? 79.121 17.750 77.446 1.00 22.33 36 THR C CA 1
ATOM 3674 C C . THR C 1 59 ? 79.256 16.671 78.519 1.00 24.36 36 THR C C 1
ATOM 3675 O O . THR C 1 59 ? 80.185 16.699 79.319 1.00 27.25 36 THR C O 1
ATOM 3679 N N . LEU C 1 60 ? 78.315 15.728 78.541 1.00 23.90 37 LEU C N 1
ATOM 3680 C CA . LEU C 1 60 ? 78.464 14.541 79.380 1.00 23.28 37 LEU C CA 1
ATOM 3681 C C . LEU C 1 60 ? 79.671 13.731 78.950 1.00 26.22 37 LEU C C 1
ATOM 3682 O O . LEU C 1 60 ? 80.232 12.977 79.740 1.00 28.76 37 LEU C O 1
ATOM 3687 N N . HIS C 1 61 ? 80.071 13.895 77.693 1.00 25.93 38 HIS C N 1
ATOM 3688 C CA . HIS C 1 61 ? 81.065 13.014 77.091 1.00 29.53 38 HIS C CA 1
ATOM 3689 C C . HIS C 1 61 ? 82.248 13.756 76.462 1.00 30.97 38 HIS C C 1
ATOM 3690 O O . HIS C 1 61 ? 82.472 13.673 75.252 1.00 27.88 38 HIS C O 1
ATOM 3697 N N . PRO C 1 62 ? 83.046 14.442 77.297 1.00 31.14 39 PRO C N 1
ATOM 3698 C CA . PRO C 1 62 ? 84.133 15.284 76.789 1.00 30.46 39 PRO C CA 1
ATOM 3699 C C . PRO C 1 62 ? 85.161 14.496 75.972 1.00 32.06 39 PRO C C 1
ATOM 3700 O O . PRO C 1 62 ? 85.870 15.076 75.155 1.00 31.85 39 PRO C O 1
ATOM 3704 N N . GLU C 1 63 ? 85.220 13.185 76.171 1.00 27.87 40 GLU C N 1
ATOM 3705 C CA . GLU C 1 63 ? 86.156 12.360 75.416 1.00 28.97 40 GLU C CA 1
ATOM 3706 C C . GLU C 1 63 ? 85.913 12.450 73.906 1.00 28.39 40 GLU C C 1
ATOM 3707 O O . GLU C 1 63 ? 86.831 12.269 73.115 1.00 31.44 40 GLU C O 1
ATOM 3713 N N . LYS C 1 64 ? 84.689 12.766 73.507 1.00 27.80 41 LYS C N 1
ATOM 3714 C CA . LYS C 1 64 ? 84.356 12.826 72.081 1.00 31.02 41 LYS C CA 1
ATOM 3715 C C . LYS C 1 64 ? 84.925 14.058 71.377 1.00 32.17 41 LYS C C 1
ATOM 3716 O O . LYS C 1 64 ? 84.971 14.113 70.154 1.00 33.59 41 LYS C O 1
ATOM 3722 N N . LEU C 1 65 ? 85.348 15.048 72.152 1.00 28.61 42 LEU C N 1
ATOM 3723 C CA . LEU C 1 65 ? 85.799 16.310 71.583 1.00 26.38 42 LEU C CA 1
ATOM 3724 C C . LEU C 1 65 ? 87.306 16.542 71.673 1.00 32.54 42 LEU C C 1
ATOM 3725 O O . LEU C 1 65 ? 87.799 17.563 71.191 1.00 32.11 42 LEU C O 1
ATOM 3730 N N . GLN C 1 66 ? 88.036 15.629 72.307 1.00 34.70 43 GLN C N 1
ATOM 3731 C CA . GLN C 1 66 ? 89.467 15.847 72.487 1.00 43.33 43 GLN C CA 1
ATOM 3732 C C . GLN C 1 66 ? 90.151 15.944 71.122 1.00 42.71 43 GLN C C 1
ATOM 3733 O O . GLN C 1 66 ? 89.893 15.139 70.226 1.00 40.43 43 GLN C O 1
ATOM 3739 N N . GLY C 1 67 ? 90.990 16.964 70.959 1.00 42.46 44 GLY C N 1
ATOM 3740 C CA . GLY C 1 67 ? 91.601 17.247 69.672 1.00 44.67 44 GLY C CA 1
ATOM 3741 C C . GLY C 1 67 ? 90.628 17.775 68.627 1.00 50.70 44 GLY C C 1
ATOM 3742 O O . GLY C 1 67 ? 90.919 17.745 67.433 1.00 53.61 44 GLY C O 1
ATOM 3743 N N . VAL C 1 68 ? 89.464 18.248 69.067 1.00 49.44 45 VAL C N 1
ATOM 3744 C CA . VAL C 1 68 ? 88.486 18.845 68.155 1.00 44.85 45 VAL C CA 1
ATOM 3745 C C . VAL C 1 68 ? 88.114 20.252 68.620 1.00 44.13 45 VAL C C 1
ATOM 3746 O O . VAL C 1 68 ? 88.320 21.232 67.903 1.00 43.37 45 VAL C O 1
ATOM 3750 N N . VAL C 1 69 ? 87.551 20.333 69.821 1.00 37.66 46 VAL C N 1
ATOM 3751 C CA . VAL C 1 69 ? 87.281 21.602 70.484 1.00 30.97 46 VAL C CA 1
ATOM 3752 C C . VAL C 1 69 ? 87.612 21.448 71.959 1.00 32.17 46 VAL C C 1
ATOM 3753 O O . VAL C 1 69 ? 87.539 20.342 72.496 1.00 30.02 46 VAL C O 1
ATOM 3757 N N . PRO C 1 70 ? 87.988 22.552 72.620 1.00 32.45 47 PRO C N 1
ATOM 3758 C CA . PRO C 1 70 ? 88.186 22.496 74.072 1.00 29.49 47 PRO C CA 1
ATOM 3759 C C . PRO C 1 70 ? 86.903 22.026 74.764 1.00 29.57 47 PRO C C 1
ATOM 3760 O O . PRO C 1 70 ? 85.810 22.440 74.377 1.00 26.13 47 PRO C O 1
ATOM 3764 N N . ALA C 1 71 ? 87.031 21.148 75.752 1.00 29.48 48 ALA C N 1
ATOM 3765 C CA . ALA C 1 71 ? 85.859 20.472 76.299 1.00 28.91 48 ALA C CA 1
ATOM 3766 C C . ALA C 1 71 ? 85.804 20.529 77.816 1.00 28.35 48 ALA C C 1
ATOM 3767 O O . ALA C 1 71 ? 86.828 20.630 78.478 1.00 28.43 48 ALA C O 1
ATOM 3769 N N . VAL C 1 72 ? 84.601 20.454 78.368 1.00 29.36 49 VAL C N 1
ATOM 3770 C CA . VAL C 1 72 ? 84.457 20.385 79.813 1.00 32.97 49 VAL C CA 1
ATOM 3771 C C . VAL C 1 72 ? 83.293 19.459 80.129 1.00 31.25 49 VAL C C 1
ATOM 3772 O O . VAL C 1 72 ? 82.300 19.444 79.408 1.00 25.23 49 VAL C O 1
ATOM 3776 N N . ARG C 1 73 ? 83.431 18.656 81.176 1.00 30.70 50 ARG C N 1
ATOM 3777 C CA . ARG C 1 73 ? 82.359 17.755 81.558 1.00 24.87 50 ARG C CA 1
ATOM 3778 C C . ARG C 1 73 ? 81.273 18.554 82.245 1.00 25.28 50 ARG C C 1
ATOM 3779 O O . ARG C 1 73 ? 81.553 19.324 83.170 1.00 26.16 50 ARG C O 1
ATOM 3787 N N . LEU C 1 74 ? 80.038 18.384 81.777 1.00 25.26 51 LEU C N 1
ATOM 3788 C CA . LEU C 1 74 ? 78.892 19.077 82.345 1.00 29.15 51 LEU C CA 1
ATOM 3789 C C . LEU C 1 74 ? 77.623 18.261 82.171 1.00 28.99 51 LEU C C 1
ATOM 3790 O O . LEU C 1 74 ? 77.297 17.831 81.062 1.00 24.68 51 LEU C O 1
ATOM 3795 N N . ASP C 1 75 ? 76.917 18.045 83.273 1.00 23.43 52 ASP C N 1
ATOM 3796 C CA . ASP C 1 75 ? 75.597 17.439 83.222 1.00 24.98 52 ASP C CA 1
ATOM 3797 C C . ASP C 1 75 ? 74.576 18.544 83.370 1.00 23.90 52 ASP C C 1
ATOM 3798 O O . ASP C 1 75 ? 74.361 19.036 84.470 1.00 26.46 52 ASP C O 1
ATOM 3803 N N . ALA C 1 76 ? 73.936 18.913 82.265 1.00 22.64 53 ALA C N 1
ATOM 3804 C CA . ALA C 1 76 ? 73.034 20.059 82.234 1.00 27.31 53 ALA C CA 1
ATOM 3805 C C . ALA C 1 76 ? 71.831 19.882 83.171 1.00 30.88 53 ALA C C 1
ATOM 3806 O O . ALA C 1 76 ? 71.109 20.841 83.467 1.00 24.95 53 ALA C O 1
ATOM 3808 N N . ARG C 1 77 ? 71.630 18.662 83.659 1.00 27.24 54 ARG C N 1
ATOM 3809 C CA . ARG C 1 77 ? 70.557 18.397 84.613 1.00 24.76 54 ARG C CA 1
ATOM 3810 C C . ARG C 1 77 ? 70.937 18.840 86.020 1.00 25.97 54 ARG C C 1
ATOM 3811 O O . ARG C 1 77 ? 70.093 18.888 86.914 1.00 26.03 54 ARG C O 1
ATOM 3819 N N . ASP C 1 78 ? 72.216 19.158 86.204 1.00 26.65 55 ASP C N 1
ATOM 3820 C CA . ASP C 1 78 ? 72.758 19.559 87.498 1.00 23.10 55 ASP C CA 1
ATOM 3821 C C . ASP C 1 78 ? 72.797 21.081 87.591 1.00 21.03 55 ASP C C 1
ATOM 3822 O O . ASP C 1 78 ? 73.686 21.714 87.016 1.00 26.33 55 ASP C O 1
ATOM 3827 N N . LYS C 1 79 ? 71.837 21.666 88.308 1.00 20.68 56 LYS C N 1
ATOM 3828 C CA . LYS C 1 79 ? 71.714 23.125 88.375 1.00 19.85 56 LYS C CA 1
ATOM 3829 C C . LYS C 1 79 ? 72.986 23.797 88.874 1.00 27.87 56 LYS C C 1
ATOM 3830 O O . LYS C 1 79 ? 73.451 24.788 88.297 1.00 25.56 56 LYS C O 1
ATOM 3836 N N . GLU C 1 80 ? 73.547 23.254 89.949 1.00 32.27 57 GLU C N 1
ATOM 3837 C CA . GLU C 1 80 ? 74.726 23.845 90.571 1.00 32.10 57 GLU C CA 1
ATOM 3838 C C . GLU C 1 80 ? 75.912 23.854 89.615 1.00 29.52 57 GLU C C 1
ATOM 3839 O O . GLU C 1 80 ? 76.637 24.845 89.531 1.00 26.13 57 GLU C O 1
ATOM 3845 N N . ALA C 1 81 ? 76.101 22.746 88.899 1.00 28.90 58 ALA C N 1
ATOM 3846 C CA . ALA C 1 81 ? 77.192 22.633 87.937 1.00 28.45 58 ALA C CA 1
ATOM 3847 C C . ALA C 1 81 ? 77.017 23.614 86.783 1.00 22.82 58 ALA C C 1
ATOM 3848 O O . ALA C 1 81 ? 77.997 24.154 86.267 1.00 26.50 58 ALA C O 1
ATOM 3850 N N . VAL C 1 82 ? 75.772 23.841 86.375 1.00 27.50 59 VAL C N 1
ATOM 3851 C CA . VAL C 1 82 ? 75.512 24.754 85.277 1.00 28.76 59 VAL C CA 1
ATOM 3852 C C . VAL C 1 82 ? 75.854 26.185 85.688 1.00 24.40 59 VAL C C 1
ATOM 3853 O O . VAL C 1 82 ? 76.544 26.904 84.962 1.00 22.53 59 VAL C O 1
ATOM 3857 N N . PHE C 1 83 ? 75.371 26.601 86.852 1.00 23.23 60 PHE C N 1
ATOM 3858 C CA . PHE C 1 83 ? 75.697 27.934 87.356 1.00 27.70 60 PHE C CA 1
ATOM 3859 C C . PHE C 1 83 ? 77.194 28.114 87.587 1.00 28.58 60 PHE C C 1
ATOM 3860 O O . PHE C 1 83 ? 77.748 29.158 87.271 1.00 29.93 60 PHE C O 1
ATOM 3868 N N . ARG C 1 84 ? 77.842 27.093 88.135 1.00 29.30 61 ARG C N 1
ATOM 3869 C CA . ARG C 1 84 ? 79.259 27.193 88.474 1.00 30.40 61 ARG C CA 1
ATOM 3870 C C . ARG C 1 84 ? 80.139 27.363 87.235 1.00 35.87 61 ARG C C 1
ATOM 3871 O O . ARG C 1 84 ? 81.102 28.136 87.251 1.00 27.36 61 ARG C O 1
ATOM 3879 N N . LEU C 1 85 ? 79.822 26.639 86.167 1.00 30.11 62 LEU C N 1
ATOM 3880 C CA . LEU C 1 85 ? 80.605 26.762 84.953 1.00 27.49 62 LEU C CA 1
ATOM 3881 C C . LEU C 1 85 ? 80.403 28.146 84.337 1.00 24.65 62 LEU C C 1
ATOM 3882 O O . LEU C 1 85 ? 81.357 28.827 83.982 1.00 28.29 62 LEU C O 1
ATOM 3887 N N . ILE C 1 86 ? 79.149 28.558 84.212 1.00 25.07 63 ILE C N 1
ATOM 3888 C CA . ILE C 1 86 ? 78.843 29.800 83.521 1.00 25.56 63 ILE C CA 1
ATOM 3889 C C . ILE C 1 86 ? 79.381 30.993 84.318 1.00 29.64 63 ILE C C 1
ATOM 3890 O O . ILE C 1 86 ? 80.027 31.884 83.762 1.00 31.46 63 ILE C O 1
ATOM 3895 N N . GLN C 1 87 ? 79.160 30.989 85.625 1.00 30.51 64 GLN C N 1
ATOM 3896 C CA . GLN C 1 87 ? 79.622 32.099 86.456 1.00 31.98 64 GLN C CA 1
ATOM 3897 C C . GLN C 1 87 ? 81.142 32.118 86.573 1.00 30.67 64 GLN C C 1
ATOM 3898 O O . GLN C 1 87 ? 81.734 33.162 86.828 1.00 34.49 64 GLN C O 1
ATOM 3904 N N . GLY C 1 88 ? 81.771 30.971 86.348 1.00 30.72 65 GLY C N 1
ATOM 3905 C CA . GLY C 1 88 ? 83.220 30.870 86.405 1.00 35.07 65 GLY C CA 1
ATOM 3906 C C . GLY C 1 88 ? 83.966 31.319 85.157 1.00 37.13 65 GLY C C 1
ATOM 3907 O O . GLY C 1 88 ? 85.190 31.386 85.157 1.00 39.82 65 GLY C O 1
ATOM 3908 N N . LEU C 1 89 ? 83.240 31.625 84.088 1.00 35.21 66 LEU C N 1
ATOM 3909 C CA . LEU C 1 89 ? 83.870 32.112 82.857 1.00 31.86 66 LEU C CA 1
ATOM 3910 C C . LEU C 1 89 ? 84.167 33.611 82.950 1.00 35.39 66 LEU C C 1
ATOM 3911 O O . LEU C 1 89 ? 83.380 34.367 83.517 1.00 33.74 66 LEU C O 1
ATOM 3916 N N . ASP C 1 90 ? 85.308 34.031 82.410 1.00 42.26 67 ASP C N 1
ATOM 3917 C CA . ASP C 1 90 ? 85.717 35.438 82.450 1.00 49.82 67 ASP C CA 1
ATOM 3918 C C . ASP C 1 90 ? 84.749 36.317 81.667 1.00 50.72 67 ASP C C 1
ATOM 3919 O O . ASP C 1 90 ? 84.249 37.328 82.162 1.00 55.82 67 ASP C O 1
ATOM 3924 N N . ARG C 1 91 ? 84.522 35.926 80.421 1.00 37.93 68 ARG C N 1
ATOM 3925 C CA . ARG C 1 91 ? 83.619 36.635 79.532 1.00 32.35 68 ARG C CA 1
ATOM 3926 C C . ARG C 1 91 ? 82.913 35.596 78.679 1.00 25.08 68 ARG C C 1
ATOM 3927 O O . ARG C 1 91 ? 83.526 34.611 78.268 1.00 26.93 68 ARG C O 1
ATOM 3935 N N . LEU C 1 92 ? 81.628 35.820 78.429 1.00 25.96 69 LEU C N 1
ATOM 3936 C CA . LEU C 1 92 ? 80.828 34.946 77.582 1.00 21.05 69 LEU C CA 1
ATOM 3937 C C . LEU C 1 92 ? 80.077 35.793 76.568 1.00 21.33 69 LEU C C 1
ATOM 3938 O O . LEU C 1 92 ? 79.204 36.581 76.938 1.00 27.73 69 LEU C O 1
ATOM 3943 N N . ASP C 1 93 ? 80.440 35.653 75.297 1.00 18.37 70 ASP C N 1
ATOM 3944 C CA . ASP C 1 93 ? 79.774 36.372 74.220 1.00 19.28 70 ASP C CA 1
ATOM 3945 C C . ASP C 1 93 ? 78.608 35.579 73.634 1.00 17.89 70 ASP C C 1
ATOM 3946 O O . ASP C 1 93 ? 77.615 36.156 73.216 1.00 17.61 70 ASP C O 1
ATOM 3951 N N . VAL C 1 94 ? 78.744 34.259 73.578 1.00 15.40 71 VAL C N 1
ATOM 3952 C CA . VAL C 1 94 ? 77.730 33.428 72.949 1.00 19.12 71 VAL C CA 1
ATOM 3953 C C . VAL C 1 94 ? 77.429 32.228 73.843 1.00 21.35 71 VAL C C 1
ATOM 3954 O O . VAL C 1 94 ? 78.344 31.573 74.330 1.00 19.23 71 VAL C O 1
ATOM 3958 N N . LEU C 1 95 ? 76.149 31.965 74.088 1.00 18.07 72 LEU C N 1
ATOM 3959 C CA . LEU C 1 95 ? 75.743 30.742 74.778 1.00 13.99 72 LEU C CA 1
ATOM 3960 C C . LEU C 1 95 ? 74.830 29.933 73.861 1.00 15.42 72 LEU C C 1
ATOM 3961 O O . LEU C 1 95 ? 73.864 30.472 73.323 1.00 14.71 72 LEU C O 1
ATOM 3966 N N . VAL C 1 96 ? 75.130 28.650 73.673 1.00 13.90 73 VAL C N 1
ATOM 3967 C CA . VAL C 1 96 ? 74.255 27.792 72.887 1.00 15.37 73 VAL C CA 1
ATOM 3968 C C . VAL C 1 96 ? 73.724 26.648 73.738 1.00 20.80 73 VAL C C 1
ATOM 3969 O O . VAL C 1 96 ? 74.496 25.878 74.297 1.00 19.12 73 VAL C O 1
ATOM 3973 N N . ASN C 1 97 ? 72.403 26.541 73.836 1.00 13.02 74 ASN C N 1
ATOM 3974 C CA . ASN C 1 97 ? 71.777 25.438 74.548 1.00 12.16 74 ASN C CA 1
ATOM 3975 C C . ASN C 1 97 ? 71.336 24.366 73.568 1.00 20.44 74 ASN C C 1
ATOM 3976 O O . ASN C 1 97 ? 70.247 24.451 73.003 1.00 15.24 74 ASN C O 1
ATOM 3981 N N . ALA C 1 98 ? 72.188 23.373 73.343 1.00 15.87 75 ALA C N 1
ATOM 3982 C CA . ALA C 1 98 ? 71.865 22.316 72.389 1.00 12.92 75 ALA C CA 1
ATOM 3983 C C . ALA C 1 98 ? 71.482 21.014 73.081 1.00 17.33 75 ALA C C 1
ATOM 3984 O O . ALA C 1 98 ? 71.385 19.963 72.430 1.00 14.94 75 ALA C O 1
ATOM 3986 N N . GLN C 1 99 ? 71.248 21.084 74.389 1.00 20.20 76 GLN C N 1
ATOM 3987 C CA . GLN C 1 99 ? 70.902 19.896 75.149 1.00 20.17 76 GLN C CA 1
ATOM 3988 C C . GLN C 1 99 ? 69.471 19.516 74.831 1.00 19.84 76 GLN C C 1
ATOM 3989 O O . GLN C 1 99 ? 68.672 20.363 74.475 1.00 18.27 76 GLN C O 1
ATOM 3995 N N . GLY C 1 100 ? 69.148 18.233 74.929 1.00 20.29 77 GLY C N 1
ATOM 3996 C CA . GLY C 1 100 ? 67.784 17.816 74.690 1.00 19.08 77 GLY C CA 1
ATOM 3997 C C . GLY C 1 100 ? 67.620 16.318 74.602 1.00 26.81 77 GLY C C 1
ATOM 3998 O O . GLY C 1 100 ? 68.576 15.586 74.343 1.00 21.62 77 GLY C O 1
ATOM 3999 N N . VAL C 1 101 ? 66.398 15.862 74.844 1.00 20.11 78 VAL C N 1
ATOM 4000 C CA . VAL C 1 101 ? 66.070 14.454 74.689 1.00 20.29 78 VAL C CA 1
ATOM 4001 C C . VAL C 1 101 ? 64.742 14.388 73.943 1.00 19.21 78 VAL C C 1
ATOM 4002 O O . VAL C 1 101 ? 63.929 15.310 74.051 1.00 20.83 78 VAL C O 1
ATOM 4006 N N . VAL C 1 102 ? 64.530 13.323 73.171 1.00 18.07 79 VAL C N 1
ATOM 4007 C CA . VAL C 1 102 ? 63.303 13.184 72.395 1.00 12.07 79 VAL C CA 1
ATOM 4008 C C . VAL C 1 102 ? 62.539 11.938 72.791 1.00 21.80 79 VAL C C 1
ATOM 4009 O O . VAL C 1 102 ? 62.730 10.875 72.179 1.00 18.61 79 VAL C O 1
ATOM 4013 N N . PRO C 1 103 ? 61.671 12.048 73.818 1.00 19.96 80 PRO C N 1
ATOM 4014 C CA . PRO C 1 103 ? 60.808 10.905 74.119 1.00 22.38 80 PRO C CA 1
ATOM 4015 C C . PRO C 1 103 ? 59.795 10.721 73.005 1.00 20.04 80 PRO C C 1
ATOM 4016 O O . PRO C 1 103 ? 59.457 11.688 72.329 1.00 16.67 80 PRO C O 1
ATOM 4020 N N . VAL C 1 104 ? 59.333 9.497 72.796 1.00 21.61 81 VAL C N 1
ATOM 4021 C CA . VAL C 1 104 ? 58.325 9.261 71.776 1.00 16.87 81 VAL C CA 1
ATOM 4022 C C . VAL C 1 104 ? 57.070 8.674 72.394 1.00 16.51 81 VAL C C 1
ATOM 4023 O O . VAL C 1 104 ? 57.118 8.023 73.437 1.00 20.52 81 VAL C O 1
ATOM 4027 N N . GLY C 1 105 ? 55.936 8.911 71.749 1.00 16.61 82 GLY C N 1
ATOM 4028 C CA . GLY C 1 105 ? 54.687 8.355 72.220 1.00 18.69 82 GLY C CA 1
ATOM 4029 C C . GLY C 1 105 ? 53.556 9.351 72.129 1.00 16.86 82 GLY C C 1
ATOM 4030 O O . GLY C 1 105 ? 53.768 10.573 72.179 1.00 19.82 82 GLY C O 1
ATOM 4031 N N . GLY C 1 106 ? 52.349 8.822 71.979 1.00 17.68 83 GLY C N 1
ATOM 4032 C CA . GLY C 1 106 ? 51.156 9.645 72.012 1.00 17.37 83 GLY C CA 1
ATOM 4033 C C . GLY C 1 106 ? 50.742 9.863 73.456 1.00 20.83 83 GLY C C 1
ATOM 4034 O O . GLY C 1 106 ? 51.457 9.475 74.381 1.00 22.74 83 GLY C O 1
ATOM 4035 N N . LEU C 1 107 ? 49.578 10.466 73.649 1.00 23.83 84 LEU C N 1
ATOM 4036 C CA . LEU C 1 107 ? 49.141 10.865 74.983 1.00 25.51 84 LEU C CA 1
ATOM 4037 C C . LEU C 1 107 ? 49.159 9.712 75.979 1.00 20.16 84 LEU C C 1
ATOM 4038 O O . LEU C 1 107 ? 49.617 9.869 77.112 1.00 25.44 84 LEU C O 1
ATOM 4043 N N . LEU C 1 108 ? 48.657 8.554 75.557 1.00 18.91 85 LEU C N 1
ATOM 4044 C CA . LEU C 1 108 ? 48.473 7.434 76.471 1.00 20.36 85 LEU C CA 1
ATOM 4045 C C . LEU C 1 108 ? 49.744 6.605 76.631 1.00 20.55 85 LEU C C 1
ATOM 4046 O O . LEU C 1 108 ? 49.884 5.865 77.602 1.00 28.21 85 LEU C O 1
ATOM 4051 N N . GLU C 1 109 ? 50.668 6.728 75.685 1.00 19.75 86 GLU C N 1
ATOM 4052 C CA . GLU C 1 109 ? 51.956 6.026 75.777 1.00 19.67 86 GLU C CA 1
ATOM 4053 C C . GLU C 1 109 ? 52.935 6.787 76.661 1.00 20.30 86 GLU C C 1
ATOM 4054 O O . GLU C 1 109 ? 53.757 6.181 77.352 1.00 23.98 86 GLU C O 1
ATOM 4060 N N . ALA C 1 110 ? 52.812 8.113 76.664 1.00 17.09 87 ALA C N 1
ATOM 4061 C CA . ALA C 1 110 ? 53.683 8.986 77.452 1.00 17.24 87 ALA C CA 1
ATOM 4062 C C . ALA C 1 110 ? 53.540 8.767 78.958 1.00 17.76 87 ALA C C 1
ATOM 4063 O O . ALA C 1 110 ? 52.437 8.553 79.480 1.00 19.99 87 ALA C O 1
ATOM 4065 N N . THR C 1 111 ? 54.664 8.841 79.659 1.00 17.37 88 THR C N 1
ATOM 4066 C CA . THR C 1 111 ? 54.684 8.595 81.095 1.00 21.64 88 THR C CA 1
ATOM 4067 C C . THR C 1 111 ? 55.143 9.822 81.882 1.00 21.52 88 THR C C 1
ATOM 4068 O O . THR C 1 111 ? 55.676 10.773 81.310 1.00 19.10 88 THR C O 1
ATOM 4072 N N . ASP C 1 112 ? 54.916 9.791 83.192 1.00 22.89 89 ASP C N 1
ATOM 4073 C CA . ASP C 1 112 ? 55.434 10.817 84.099 1.00 20.26 89 ASP C CA 1
ATOM 4074 C C . ASP C 1 112 ? 56.958 10.864 84.058 1.00 22.01 89 ASP C C 1
ATOM 4075 O O . ASP C 1 112 ? 57.577 11.915 84.247 1.00 18.41 89 ASP C O 1
ATOM 4080 N N . GLN C 1 113 ? 57.560 9.706 83.819 1.00 18.16 90 GLN C N 1
ATOM 4081 C CA . GLN C 1 113 ? 59.004 9.616 83.709 1.00 22.69 90 GLN C CA 1
ATOM 4082 C C . GLN C 1 113 ? 59.468 10.413 82.500 1.00 20.48 90 GLN C C 1
ATOM 4083 O O . GLN C 1 113 ? 60.406 11.207 82.598 1.00 19.16 90 GLN C O 1
ATOM 4089 N N . ASP C 1 114 ? 58.796 10.192 81.366 1.00 18.05 91 ASP C N 1
ATOM 4090 C CA . ASP C 1 114 ? 59.050 10.945 80.141 1.00 19.55 91 ASP C CA 1
ATOM 4091 C C . ASP C 1 114 ? 58.891 12.430 80.405 1.00 20.12 91 ASP C C 1
ATOM 4092 O O . ASP C 1 114 ? 59.703 13.231 79.975 1.00 17.63 91 ASP C O 1
ATOM 4097 N N . TRP C 1 115 ? 57.802 12.786 81.077 1.00 17.44 92 TRP C N 1
ATOM 4098 C CA . TRP C 1 115 ? 57.485 14.191 81.356 1.00 16.07 92 TRP C CA 1
ATOM 4099 C C . TRP C 1 115 ? 58.597 14.849 82.155 1.00 18.63 92 TRP C C 1
ATOM 4100 O O . TRP C 1 115 ? 59.162 15.866 81.743 1.00 18.27 92 TRP C O 1
ATOM 4111 N N . GLU C 1 116 ? 58.904 14.267 83.310 1.00 16.25 93 GLU C N 1
ATOM 4112 C CA . GLU C 1 116 ? 59.900 14.846 84.200 1.00 19.08 93 GLU C CA 1
ATOM 4113 C C . GLU C 1 116 ? 61.274 14.932 83.543 1.00 22.42 93 GLU C C 1
ATOM 4114 O O . GLU C 1 116 ? 61.940 15.948 83.665 1.00 17.51 93 GLU C O 1
ATOM 4120 N N . GLU C 1 117 ? 61.691 13.878 82.842 1.00 17.29 94 GLU C N 1
ATOM 4121 C CA . GLU C 1 117 ? 63.021 13.865 82.237 1.00 19.37 94 GLU C CA 1
ATOM 4122 C C . GLU C 1 117 ? 63.158 14.899 81.117 1.00 21.78 94 GLU C C 1
ATOM 4123 O O . GLU C 1 117 ? 64.169 15.605 81.038 1.00 19.90 94 GLU C O 1
ATOM 4129 N N . ALA C 1 118 ? 62.138 14.985 80.261 1.00 18.75 95 ALA C N 1
ATOM 4130 C CA . ALA C 1 118 ? 62.165 15.891 79.119 1.00 18.66 95 ALA C CA 1
ATOM 4131 C C . ALA C 1 118 ? 62.012 17.348 79.553 1.00 15.91 95 ALA C C 1
ATOM 4132 O O . ALA C 1 118 ? 62.705 18.220 79.062 1.00 14.19 95 ALA C O 1
ATOM 4134 N N . PHE C 1 119 ? 61.115 17.627 80.487 1.00 16.36 96 PHE C N 1
ATOM 4135 C CA . PHE C 1 119 ? 61.004 19.007 80.940 1.00 16.14 96 PHE C CA 1
ATOM 4136 C C . PHE C 1 119 ? 62.260 19.469 81.683 1.00 19.58 96 PHE C C 1
ATOM 4137 O O . PHE C 1 119 ? 62.654 20.638 81.573 1.00 18.30 96 PHE C O 1
ATOM 4145 N N . LEU C 1 120 ? 62.898 18.556 82.414 1.00 16.57 97 LEU C N 1
ATOM 4146 C CA . LEU C 1 120 ? 64.154 18.875 83.092 1.00 19.91 97 LEU C CA 1
ATOM 4147 C C . LEU C 1 120 ? 65.224 19.279 82.093 1.00 20.85 97 LEU C C 1
ATOM 4148 O O . LEU C 1 120 ? 65.756 20.387 82.159 1.00 16.70 97 LEU C O 1
ATOM 4153 N N . LEU C 1 121 ? 65.536 18.389 81.155 1.00 18.70 98 LEU C N 1
ATOM 4154 C CA . LEU C 1 121 ? 66.643 18.657 80.228 1.00 24.45 98 LEU C CA 1
ATOM 4155 C C . LEU C 1 121 ? 66.298 19.678 79.132 1.00 24.45 98 LEU C C 1
ATOM 4156 O O . LEU C 1 121 ? 67.124 20.529 78.799 1.00 16.94 98 LEU C O 1
ATOM 4161 N N . ASN C 1 122 ? 65.099 19.589 78.558 1.00 14.24 99 ASN C N 1
ATOM 4162 C CA . ASN C 1 122 ? 64.795 20.401 77.382 1.00 14.23 99 ASN C CA 1
ATOM 4163 C C . ASN C 1 122 ? 64.476 21.848 77.711 1.00 18.53 99 ASN C C 1
ATOM 4164 O O . ASN C 1 122 ? 64.580 22.711 76.845 1.00 18.25 99 ASN C O 1
ATOM 4169 N N . ALA C 1 123 ? 64.037 22.092 78.942 1.00 17.95 100 ALA C N 1
ATOM 4170 C CA . ALA C 1 123 ? 63.489 23.396 79.314 1.00 15.88 100 ALA C CA 1
ATOM 4171 C C . ALA C 1 123 ? 64.078 23.930 80.620 1.00 14.36 100 ALA C C 1
ATOM 4172 O O . ALA C 1 123 ? 64.604 25.040 80.660 1.00 16.87 100 ALA C O 1
ATOM 4174 N N . LYS C 1 124 ? 64.016 23.152 81.696 1.00 16.64 101 LYS C N 1
ATOM 4175 C CA . LYS C 1 124 ? 64.480 23.685 82.980 1.00 18.87 101 LYS C CA 1
ATOM 4176 C C . LYS C 1 124 ? 65.993 23.946 82.962 1.00 17.87 101 LYS C C 1
ATOM 4177 O O . LYS C 1 124 ? 66.467 24.920 83.542 1.00 16.88 101 LYS C O 1
ATOM 4183 N N . SER C 1 125 ? 66.756 23.079 82.300 1.00 16.78 102 SER C N 1
ATOM 4184 C CA . SER C 1 125 ? 68.198 23.296 82.242 1.00 20.00 102 SER C CA 1
ATOM 4185 C C . SER C 1 125 ? 68.532 24.582 81.473 1.00 19.87 102 SER C C 1
ATOM 4186 O O . SER C 1 125 ? 69.541 25.232 81.745 1.00 20.75 102 SER C O 1
ATOM 4189 N N . VAL C 1 126 ? 67.686 24.942 80.509 1.00 17.06 103 VAL C N 1
ATOM 4190 C CA . VAL C 1 126 ? 67.883 26.175 79.747 1.00 17.00 103 VAL C CA 1
ATOM 4191 C C . VAL C 1 126 ? 67.506 27.387 80.596 1.00 18.07 103 VAL C C 1
ATOM 4192 O O . VAL C 1 126 ? 68.160 28.429 80.543 1.00 20.04 103 VAL C O 1
ATOM 4196 N N . PHE C 1 127 ? 66.440 27.241 81.382 1.00 14.51 104 PHE C N 1
ATOM 4197 C CA . PHE C 1 127 ? 66.066 28.221 82.407 1.00 18.04 104 PHE C CA 1
ATOM 4198 C C . PHE C 1 127 ? 67.273 28.556 83.284 1.00 20.73 104 PHE C C 1
ATOM 4199 O O . PHE C 1 127 ? 67.627 29.729 83.454 1.00 19.46 104 PHE C O 1
ATOM 4207 N N . TRP C 1 128 ? 67.916 27.518 83.810 1.00 16.84 105 TRP C N 1
ATOM 4208 C CA . TRP C 1 128 ? 69.085 27.694 84.669 1.00 21.80 105 TRP C CA 1
ATOM 4209 C C . TRP C 1 128 ? 70.210 28.401 83.917 1.00 17.68 105 TRP C C 1
ATOM 4210 O O . TRP C 1 128 ? 70.765 29.381 84.403 1.00 19.54 105 TRP C O 1
ATOM 4221 N N . ALA C 1 129 ? 70.527 27.908 82.724 1.00 18.90 106 ALA C N 1
ATOM 4222 C CA . ALA C 1 129 ? 71.647 28.452 81.960 1.00 19.23 106 ALA C CA 1
ATOM 4223 C C . ALA C 1 129 ? 71.446 29.934 81.637 1.00 20.33 106 ALA C C 1
ATOM 4224 O O . ALA C 1 129 ? 72.392 30.725 81.706 1.00 19.09 106 ALA C O 1
ATOM 4234 N N . GLN C 1 131 ? 69.434 32.012 83.375 1.00 16.69 108 GLN C N 1
ATOM 4235 C CA . GLN C 1 131 ? 69.513 32.732 84.644 1.00 18.23 108 GLN C CA 1
ATOM 4236 C C . GLN C 1 131 ? 70.964 33.083 84.980 1.00 23.31 108 GLN C C 1
ATOM 4237 O O . GLN C 1 131 ? 71.261 34.179 85.478 1.00 21.00 108 GLN C O 1
ATOM 4243 N N . ALA C 1 132 ? 71.863 32.146 84.699 1.00 18.35 109 ALA C N 1
ATOM 4244 C CA . ALA C 1 132 ? 73.281 32.331 84.985 1.00 26.57 109 ALA C CA 1
ATOM 4245 C C . ALA C 1 132 ? 73.951 33.269 83.986 1.00 26.26 109 ALA C C 1
ATOM 4246 O O . ALA C 1 132 ? 74.782 34.103 84.352 1.00 25.64 109 ALA C O 1
ATOM 4248 N N . ALA C 1 133 ? 73.589 33.135 82.717 1.00 18.28 110 ALA C N 1
ATOM 4249 C CA . ALA C 1 133 ? 74.332 33.811 81.655 1.00 17.62 110 ALA C CA 1
ATOM 4250 C C . ALA C 1 133 ? 73.865 35.236 81.371 1.00 21.71 110 ALA C C 1
ATOM 4251 O O . ALA C 1 133 ? 74.675 36.117 81.136 1.00 22.23 110 ALA C O 1
ATOM 4253 N N . LEU C 1 134 ? 72.559 35.456 81.350 1.00 21.09 111 LEU C N 1
ATOM 4254 C CA . LEU C 1 134 ? 72.026 36.731 80.851 1.00 20.74 111 LEU C CA 1
ATOM 4255 C C . LEU C 1 134 ? 72.424 37.983 81.694 1.00 26.14 111 LEU C C 1
ATOM 4256 O O . LEU C 1 134 ? 72.793 39.017 81.117 1.00 23.32 111 LEU C O 1
ATOM 4261 N N . PRO C 1 135 ? 72.360 37.904 83.041 1.00 26.67 112 PRO C N 1
ATOM 4262 C CA . PRO C 1 135 ? 72.821 39.088 83.786 1.00 27.47 112 PRO C CA 1
ATOM 4263 C C . PRO C 1 135 ? 74.296 39.385 83.528 1.00 26.39 112 PRO C C 1
ATOM 4264 O O . PRO C 1 135 ? 74.702 40.544 83.467 1.00 26.53 112 PRO C O 1
ATOM 4268 N N . LYS C 1 136 ? 75.082 38.326 83.373 1.00 22.06 113 LYS C N 1
ATOM 4269 C CA . LYS C 1 136 ? 76.501 38.442 83.052 1.00 23.48 113 LYS C CA 1
ATOM 4270 C C . LYS C 1 136 ? 76.694 39.157 81.720 1.00 26.32 113 LYS C C 1
ATOM 4271 O O . LYS C 1 136 ? 77.415 40.150 81.639 1.00 22.84 113 LYS C O 1
ATOM 4285 N N . ALA C 1 138 ? 74.493 40.934 80.073 1.00 21.78 115 ALA C N 1
ATOM 4286 C CA . ALA C 1 138 ? 73.928 42.268 80.183 1.00 27.67 115 ALA C CA 1
ATOM 4287 C C . ALA C 1 138 ? 74.944 43.262 80.751 1.00 31.41 115 ALA C C 1
ATOM 4288 O O . ALA C 1 138 ? 74.988 44.415 80.333 1.00 28.07 115 ALA C O 1
ATOM 4290 N N . ALA C 1 139 ? 75.765 42.815 81.694 1.00 28.94 116 ALA C N 1
ATOM 4291 C CA . ALA C 1 139 ? 76.717 43.719 82.334 1.00 31.59 116 ALA C CA 1
ATOM 4292 C C . ALA C 1 139 ? 77.887 44.064 81.417 1.00 37.14 116 ALA C C 1
ATOM 4293 O O . ALA C 1 139 ? 78.530 45.098 81.588 1.00 36.58 116 ALA C O 1
ATOM 4295 N N . GLN C 1 140 ? 78.171 43.204 80.444 1.00 35.01 117 GLN C N 1
ATOM 4296 C CA . GLN C 1 140 ? 79.292 43.461 79.544 1.00 42.85 117 GLN C CA 1
ATOM 4297 C C . GLN C 1 140 ? 78.818 44.209 78.299 1.00 41.58 117 GLN C C 1
ATOM 4298 O O . GLN C 1 140 ? 79.617 44.590 77.443 1.00 41.55 117 GLN C O 1
ATOM 4304 N N . GLY C 1 141 ? 77.510 44.422 78.209 1.00 32.80 118 GLY C N 1
ATOM 4305 C CA . GLY C 1 141 ? 76.956 45.266 77.172 1.00 35.98 118 GLY C CA 1
ATOM 4306 C C . GLY C 1 141 ? 76.409 44.537 75.961 1.00 34.00 118 GLY C C 1
ATOM 4307 O O . GLY C 1 141 ? 76.020 45.163 74.976 1.00 29.53 118 GLY C O 1
ATOM 4308 N N . GLY C 1 142 ? 76.370 43.212 76.013 1.00 24.50 119 GLY C N 1
ATOM 4309 C CA . GLY C 1 142 ? 75.749 42.491 74.923 1.00 20.01 119 GLY C CA 1
ATOM 4310 C C . GLY C 1 142 ? 76.105 41.029 74.911 1.00 19.70 119 GLY C C 1
ATOM 4311 O O . GLY C 1 142 ? 76.907 40.565 75.713 1.00 24.00 119 GLY C O 1
ATOM 4312 N N . GLY C 1 143 ? 75.515 40.296 73.980 1.00 16.02 120 GLY C N 1
ATOM 4313 C CA . GLY C 1 143 ? 75.798 38.881 73.885 1.00 17.10 120 GLY C CA 1
ATOM 4314 C C . GLY C 1 143 ? 74.714 38.227 73.071 1.00 18.83 120 GLY C C 1
ATOM 4315 O O . GLY C 1 143 ? 73.782 38.895 72.631 1.00 17.69 120 GLY C O 1
ATOM 4316 N N . SER C 1 144 ? 74.835 36.919 72.875 1.00 15.21 121 SER C N 1
ATOM 4317 C CA . SER C 1 144 ? 73.866 36.197 72.072 1.00 15.83 121 SER C CA 1
ATOM 4318 C C . SER C 1 144 ? 73.608 34.831 72.685 1.00 18.59 121 SER C C 1
ATOM 4319 O O . SER C 1 144 ? 74.540 34.074 72.932 1.00 18.89 121 SER C O 1
ATOM 4322 N N . VAL C 1 145 ? 72.339 34.537 72.939 1.00 16.31 122 VAL C N 1
ATOM 4323 C CA . VAL C 1 145 ? 71.937 33.225 73.397 1.00 14.48 122 VAL C CA 1
ATOM 4324 C C . VAL C 1 145 ? 71.145 32.538 72.288 1.00 20.17 122 VAL C C 1
ATOM 4325 O O . VAL C 1 145 ? 70.241 33.129 71.700 1.00 15.02 122 VAL C O 1
ATOM 4329 N N . ILE C 1 146 ? 71.507 31.297 71.989 1.00 11.33 123 ILE C N 1
ATOM 4330 C CA . ILE C 1 146 ? 70.878 30.543 70.916 1.00 10.66 123 ILE C CA 1
ATOM 4331 C C . ILE C 1 146 ? 70.348 29.238 71.480 1.00 21.04 123 ILE C C 1
ATOM 4332 O O . ILE C 1 146 ? 71.123 28.392 71.913 1.00 16.13 123 ILE C O 1
ATOM 4337 N N . ASN C 1 147 ? 69.029 29.086 71.491 1.00 14.62 124 ASN C N 1
ATOM 4338 C CA . ASN C 1 147 ? 68.406 27.878 72.017 1.00 15.55 124 ASN C CA 1
ATOM 4339 C C . ASN C 1 147 ? 68.007 26.958 70.872 1.00 13.10 124 ASN C C 1
ATOM 4340 O O . ASN C 1 147 ? 67.347 27.376 69.917 1.00 12.88 124 ASN C O 1
ATOM 4345 N N . ILE C 1 148 ? 68.406 25.701 70.951 1.00 13.36 125 ILE C N 1
ATOM 4346 C CA . ILE C 1 148 ? 67.993 24.756 69.931 1.00 12.34 125 ILE C CA 1
ATOM 4347 C C . ILE C 1 148 ? 66.684 24.112 70.363 1.00 14.98 125 ILE C C 1
ATOM 4348 O O . ILE C 1 148 ? 66.656 23.219 71.225 1.00 15.33 125 ILE C O 1
ATOM 4353 N N . ALA C 1 149 ? 65.595 24.595 69.771 1.00 10.80 126 ALA C N 1
ATOM 4354 C CA . ALA C 1 149 ? 64.273 24.098 70.085 1.00 13.24 126 ALA C CA 1
ATOM 4355 C C . ALA C 1 149 ? 63.923 22.996 69.097 1.00 14.65 126 ALA C C 1
ATOM 4356 O O . ALA C 1 149 ? 64.664 22.019 68.962 1.00 16.82 126 ALA C O 1
ATOM 4358 N N . SER C 1 150 ? 62.822 23.171 68.379 1.00 12.56 127 SER C N 1
ATOM 4359 C CA . SER C 1 150 ? 62.375 22.198 67.379 1.00 10.53 127 SER C CA 1
ATOM 4360 C C . SER C 1 150 ? 61.145 22.743 66.702 1.00 13.36 127 SER C C 1
ATOM 4361 O O . SER C 1 150 ? 60.380 23.519 67.299 1.00 14.69 127 SER C O 1
ATOM 4364 N N . VAL C 1 151 ? 60.939 22.344 65.455 1.00 12.87 128 VAL C N 1
ATOM 4365 C CA . VAL C 1 151 ? 59.721 22.731 64.760 1.00 11.41 128 VAL C CA 1
ATOM 4366 C C . VAL C 1 151 ? 58.503 22.105 65.467 1.00 13.86 128 VAL C C 1
ATOM 4367 O O . VAL C 1 151 ? 57.377 22.569 65.301 1.00 13.40 128 VAL C O 1
ATOM 4371 N N . ALA C 1 152 ? 58.745 21.093 66.304 1.00 14.86 129 ALA C N 1
ATOM 4372 C CA . ALA C 1 152 ? 57.688 20.492 67.129 1.00 16.70 129 ALA C CA 1
ATOM 4373 C C . ALA C 1 152 ? 57.001 21.519 68.032 1.00 17.03 129 ALA C C 1
ATOM 4374 O O . ALA C 1 152 ? 55.889 21.280 68.528 1.00 15.85 129 ALA C O 1
ATOM 4376 N N . ALA C 1 153 ? 57.669 22.646 68.269 1.00 13.78 130 ALA C N 1
ATOM 4377 C CA . ALA C 1 153 ? 57.069 23.735 69.040 1.00 13.70 130 ALA C CA 1
ATOM 4378 C C . ALA C 1 153 ? 55.869 24.355 68.320 1.00 18.18 130 ALA C C 1
ATOM 4379 O O . ALA C 1 153 ? 55.021 24.983 68.952 1.00 25.68 130 ALA C O 1
ATOM 4381 N N . PHE C 1 154 ? 55.816 24.193 66.997 1.00 12.84 131 PHE C N 1
ATOM 4382 C CA . PHE C 1 154 ? 54.779 24.822 66.179 1.00 16.09 131 PHE C CA 1
ATOM 4383 C C . PHE C 1 154 ? 53.910 23.812 65.453 1.00 21.45 131 PHE C C 1
ATOM 4384 O O . PHE C 1 154 ? 52.716 24.046 65.242 1.00 24.60 131 PHE C O 1
ATOM 4392 N N . LYS C 1 155 ? 54.523 22.696 65.062 1.00 16.74 132 LYS C N 1
ATOM 4393 C CA . LYS C 1 155 ? 53.893 21.721 64.188 1.00 16.27 132 LYS C CA 1
ATOM 4394 C C . LYS C 1 155 ? 53.620 20.412 64.930 1.00 24.01 132 LYS C C 1
ATOM 4395 O O . LYS C 1 155 ? 54.540 19.762 65.418 1.00 18.32 132 LYS C O 1
ATOM 4401 N N . THR C 1 156 ? 52.349 20.034 65.001 1.00 16.64 133 THR C N 1
ATOM 4402 C CA . THR C 1 156 ? 51.934 18.801 65.667 1.00 20.59 133 THR C CA 1
ATOM 4403 C C . THR C 1 156 ? 52.162 17.574 64.787 1.00 19.38 133 THR C C 1
ATOM 4404 O O . THR C 1 156 ? 51.691 17.523 63.649 1.00 18.93 133 THR C O 1
ATOM 4408 N N . VAL C 1 157 ? 52.881 16.587 65.302 1.00 21.34 134 VAL C N 1
ATOM 4409 C CA . VAL C 1 157 ? 53.052 15.339 64.568 1.00 19.17 134 VAL C CA 1
ATOM 4410 C C . VAL C 1 157 ? 52.762 14.181 65.500 1.00 26.67 134 VAL C C 1
ATOM 4411 O O . VAL C 1 157 ? 52.935 14.305 66.711 1.00 22.53 134 VAL C O 1
ATOM 4415 N N . PRO C 1 158 ? 52.327 13.046 64.933 1.00 22.18 135 PRO C N 1
ATOM 4416 C CA . PRO C 1 158 ? 52.041 11.875 65.762 1.00 24.19 135 PRO C CA 1
ATOM 4417 C C . PRO C 1 158 ? 53.232 11.477 66.626 1.00 20.34 135 PRO C C 1
ATOM 4418 O O . PRO C 1 158 ? 54.392 11.648 66.233 1.00 20.30 135 PRO C O 1
ATOM 4422 N N . GLY C 1 159 ? 52.939 10.986 67.818 1.00 17.68 136 GLY C N 1
ATOM 4423 C CA . GLY C 1 159 ? 53.965 10.396 68.653 1.00 17.41 136 GLY C CA 1
ATOM 4424 C C . GLY C 1 159 ? 54.954 11.341 69.304 1.00 14.76 136 GLY C C 1
ATOM 4425 O O . GLY C 1 159 ? 56.034 10.909 69.697 1.00 17.79 136 GLY C O 1
ATOM 4426 N N . ARG C 1 160 ? 54.600 12.614 69.449 1.00 14.50 137 ARG C N 1
ATOM 4427 C CA . ARG C 1 160 ? 55.525 13.577 70.061 1.00 12.67 137 ARG C CA 1
ATOM 4428 C C . ARG C 1 160 ? 54.855 14.422 71.128 1.00 16.18 137 ARG C C 1
ATOM 4429 O O . ARG C 1 160 ? 55.163 15.606 71.256 1.00 14.93 137 ARG C O 1
ATOM 4437 N N . PHE C 1 161 ? 53.967 13.809 71.919 1.00 15.76 138 PHE C N 1
ATOM 4438 C CA . PHE C 1 161 ? 53.190 14.570 72.892 1.00 14.81 138 PHE C CA 1
ATOM 4439 C C . PHE C 1 161 ? 54.080 15.333 73.881 1.00 17.53 138 PHE C C 1
ATOM 4440 O O . PHE C 1 161 ? 53.982 16.566 74.000 1.00 14.81 138 PHE C O 1
ATOM 4448 N N . ILE C 1 162 ? 54.953 14.617 74.587 1.00 12.15 139 ILE C N 1
ATOM 4449 C CA . ILE C 1 162 ? 55.803 15.275 75.585 1.00 15.43 139 ILE C CA 1
ATOM 4450 C C . ILE C 1 162 ? 56.817 16.222 74.931 1.00 13.42 139 ILE C C 1
ATOM 4451 O O . ILE C 1 162 ? 57.022 17.346 75.384 1.00 13.99 139 ILE C O 1
ATOM 4456 N N . TYR C 1 163 ? 57.474 15.743 73.880 1.00 11.58 140 TYR C N 1
ATOM 4457 C CA . TYR C 1 163 ? 58.493 16.539 73.187 1.00 11.67 140 TYR C CA 1
ATOM 4458 C C . TYR C 1 163 ? 57.993 17.910 72.749 1.00 13.92 140 TYR C C 1
ATOM 4459 O O . TYR C 1 163 ? 58.638 18.931 73.027 1.00 13.97 140 TYR C O 1
ATOM 4468 N N . SER C 1 164 ? 56.843 17.941 72.081 1.00 13.20 141 SER C N 1
ATOM 4469 C CA . SER C 1 164 ? 56.339 19.210 71.558 1.00 12.56 141 SER C CA 1
ATOM 4470 C C . SER C 1 164 ? 55.998 20.162 72.711 1.00 13.38 141 SER C C 1
ATOM 4471 O O . SER C 1 164 ? 56.192 21.370 72.599 1.00 13.49 141 SER C O 1
ATOM 4474 N N . ALA C 1 165 ? 55.524 19.614 73.827 1.00 12.76 142 ALA C N 1
ATOM 4475 C CA . ALA C 1 165 ? 55.170 20.468 74.956 1.00 14.95 142 ALA C CA 1
ATOM 4476 C C . ALA C 1 165 ? 56.407 21.155 75.504 1.00 16.45 142 ALA C C 1
ATOM 4477 O O . ALA C 1 165 ? 56.360 22.351 75.834 1.00 12.82 142 ALA C O 1
ATOM 4479 N N . THR C 1 166 ? 57.508 20.409 75.611 1.00 13.28 143 THR C N 1
ATOM 4480 C CA . THR C 1 166 ? 58.735 20.969 76.177 1.00 12.93 143 THR C CA 1
ATOM 4481 C C . THR C 1 166 ? 59.329 22.003 75.211 1.00 12.66 143 THR C C 1
ATOM 4482 O O . THR C 1 166 ? 59.858 23.036 75.639 1.00 15.88 143 THR C O 1
ATOM 4486 N N . LYS C 1 167 ? 59.206 21.761 73.911 1.00 12.31 144 LYS C N 1
ATOM 4487 C CA . LYS C 1 167 ? 59.809 22.699 72.959 1.00 11.86 144 LYS C CA 1
ATOM 4488 C C . LYS C 1 167 ? 58.970 23.981 72.798 1.00 15.91 144 LYS C C 1
ATOM 4489 O O . LYS C 1 167 ? 59.521 25.049 72.578 1.00 12.57 144 LYS C O 1
ATOM 4495 N N . ALA C 1 168 ? 57.647 23.885 72.930 1.00 13.95 145 ALA C N 1
ATOM 4496 C CA . ALA C 1 168 ? 56.808 25.091 72.934 1.00 15.11 145 ALA C CA 1
ATOM 4497 C C . ALA C 1 168 ? 57.121 25.966 74.148 1.00 11.07 145 ALA C C 1
ATOM 4498 O O . ALA C 1 168 ? 57.145 27.200 74.068 1.00 12.38 145 ALA C O 1
ATOM 4500 N N . ALA C 1 169 ? 57.337 25.314 75.290 1.00 12.76 146 ALA C N 1
ATOM 4501 C CA . ALA C 1 169 ? 57.747 26.007 76.512 1.00 13.96 146 ALA C CA 1
ATOM 4502 C C . ALA C 1 169 ? 59.058 26.735 76.263 1.00 14.83 146 ALA C C 1
ATOM 4503 O O . ALA C 1 169 ? 59.192 2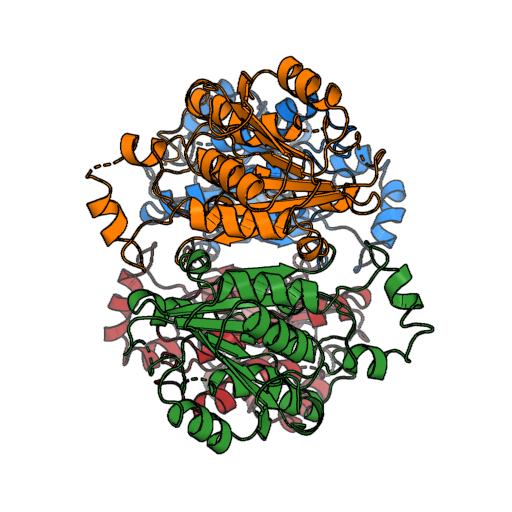7.918 76.580 1.00 12.23 146 ALA C O 1
ATOM 4505 N N . LEU C 1 170 ? 60.012 26.041 75.647 1.00 10.88 147 LEU C N 1
ATOM 4506 C CA . LEU C 1 170 ? 61.320 26.636 75.368 1.00 15.12 147 LEU C CA 1
ATOM 4507 C C . LEU C 1 170 ? 61.248 27.864 74.440 1.00 12.78 147 LEU C C 1
ATOM 4508 O O . LEU C 1 170 ? 61.922 28.877 74.667 1.00 10.65 147 LEU C O 1
ATOM 4513 N N . VAL C 1 171 ? 60.427 27.797 73.403 1.00 9.74 148 VAL C N 1
ATOM 4514 C CA . VAL C 1 171 ? 60.285 28.972 72.539 1.00 15.63 148 VAL C CA 1
ATOM 4515 C C . VAL C 1 171 ? 59.683 30.158 73.319 1.00 13.34 148 VAL C C 1
ATOM 4516 O O . VAL C 1 171 ? 60.133 31.306 73.172 1.00 10.44 148 VAL C O 1
ATOM 4520 N N . ALA C 1 172 ? 58.689 29.904 74.172 1.00 11.36 149 ALA C N 1
ATOM 4521 C CA . ALA C 1 172 ? 58.119 31.009 74.935 1.00 12.25 149 ALA C CA 1
ATOM 4522 C C . ALA C 1 172 ? 59.147 31.621 75.900 1.00 16.24 149 ALA C C 1
ATOM 4523 O O . ALA C 1 172 ? 59.193 32.845 76.081 1.00 12.50 149 ALA C O 1
ATOM 4533 N N . THR C 1 174 ? 62.352 31.623 75.408 1.00 13.65 151 THR C N 1
ATOM 4534 C CA . THR C 1 174 ? 63.280 32.344 74.529 1.00 15.68 151 THR C CA 1
ATOM 4535 C C . THR C 1 174 ? 62.771 33.759 74.298 1.00 15.72 151 THR C C 1
ATOM 4536 O O . THR C 1 174 ? 63.512 34.744 74.428 1.00 15.36 151 THR C O 1
ATOM 4540 N N . LYS C 1 175 ? 61.490 33.879 73.979 1.00 11.32 152 LYS C N 1
ATOM 4541 C CA . LYS C 1 175 ? 60.945 35.207 73.671 1.00 15.87 152 LYS C CA 1
ATOM 4542 C C . LYS C 1 175 ? 60.841 36.086 74.928 1.00 12.56 152 LYS C C 1
ATOM 4543 O O . LYS C 1 175 ? 61.068 37.310 74.881 1.00 13.89 152 LYS C O 1
ATOM 4549 N N . ALA C 1 176 ? 60.479 35.467 76.050 1.00 15.06 153 ALA C N 1
ATOM 4550 C CA . ALA C 1 176 ? 60.353 36.197 77.317 1.00 18.67 153 ALA C CA 1
ATOM 4551 C C . ALA C 1 176 ? 61.700 36.772 77.734 1.00 19.50 153 ALA C C 1
ATOM 4552 O O . ALA C 1 176 ? 61.800 37.942 78.101 1.00 16.48 153 ALA C O 1
ATOM 4554 N N . ALA C 1 177 ? 62.741 35.948 77.679 1.00 18.18 154 ALA C N 1
ATOM 4555 C CA . ALA C 1 177 ? 64.090 36.427 77.977 1.00 19.48 154 ALA C CA 1
ATOM 4556 C C . ALA C 1 177 ? 64.543 37.496 76.977 1.00 13.28 154 ALA C C 1
ATOM 4557 O O . ALA C 1 177 ? 65.203 38.469 77.354 1.00 16.78 154 ALA C O 1
ATOM 4559 N N . ALA C 1 178 ? 64.215 37.296 75.707 1.00 13.77 155 ALA C N 1
ATOM 4560 C CA . ALA C 1 178 ? 64.580 38.250 74.660 1.00 15.28 155 ALA C CA 1
ATOM 4561 C C . ALA C 1 178 ? 64.028 39.642 74.962 1.00 16.78 155 ALA C C 1
ATOM 4562 O O . ALA C 1 178 ? 64.734 40.641 74.862 1.00 17.37 155 ALA C O 1
ATOM 4564 N N . LEU C 1 179 ? 62.760 39.691 75.344 1.00 14.84 156 LEU C N 1
ATOM 4565 C CA . LEU C 1 179 ? 62.115 40.958 75.644 1.00 19.17 156 LEU C CA 1
ATOM 4566 C C . LEU C 1 179 ? 62.783 41.606 76.854 1.00 19.42 156 LEU C C 1
ATOM 4567 O O . LEU C 1 179 ? 63.087 42.805 76.838 1.00 20.89 156 LEU C O 1
ATOM 4572 N N . GLU C 1 180 ? 63.033 40.812 77.892 1.00 14.69 157 GLU C N 1
ATOM 4573 C CA . GLU C 1 180 ? 63.565 41.361 79.126 1.00 20.15 157 GLU C CA 1
ATOM 4574 C C . GLU C 1 180 ? 64.960 41.934 78.935 1.00 29.10 157 GLU C C 1
ATOM 4575 O O . GLU C 1 180 ? 65.297 42.949 79.542 1.00 25.67 157 GLU C O 1
ATOM 4581 N N . PHE C 1 181 ? 65.769 41.315 78.078 1.00 20.53 158 PHE C N 1
ATOM 4582 C CA . PHE C 1 181 ? 67.169 41.718 78.012 1.00 22.09 158 PHE C CA 1
ATOM 4583 C C . PHE C 1 181 ? 67.561 42.464 76.745 1.00 17.32 158 PHE C C 1
ATOM 4584 O O . PHE C 1 181 ? 68.722 42.837 76.591 1.00 19.37 158 PHE C O 1
ATOM 4592 N N . ALA C 1 182 ? 66.597 42.691 75.854 1.00 19.59 159 ALA C N 1
ATOM 4593 C CA . ALA C 1 182 ? 66.841 43.494 74.654 1.00 23.04 159 ALA C CA 1
ATOM 4594 C C . ALA C 1 182 ? 67.437 44.874 74.977 1.00 23.28 159 ALA C C 1
ATOM 4595 O O . ALA C 1 182 ? 68.357 45.313 74.284 1.00 25.62 159 ALA C O 1
ATOM 4597 N N . PRO C 1 183 ? 66.920 45.573 76.014 1.00 24.39 160 PRO C N 1
ATOM 4598 C CA . PRO C 1 183 ? 67.517 46.893 76.267 1.00 27.75 160 PRO C CA 1
ATOM 4599 C C . PRO C 1 183 ? 68.986 46.841 76.672 1.00 28.50 160 PRO C C 1
ATOM 4600 O O . PRO C 1 183 ? 69.665 47.864 76.624 1.00 26.43 160 PRO C O 1
ATOM 4604 N N . LYS C 1 184 ? 69.458 45.658 77.053 1.00 22.80 161 LYS C N 1
ATOM 4605 C CA . LYS C 1 184 ? 70.846 45.454 77.459 1.00 27.83 161 LYS C CA 1
ATOM 4606 C C . LYS C 1 184 ? 71.734 45.009 76.301 1.00 32.88 161 LYS C C 1
ATOM 4607 O O . LYS C 1 184 ? 72.918 44.733 76.496 1.00 32.95 161 LYS C O 1
ATOM 4613 N N . GLY C 1 185 ? 71.159 44.908 75.107 1.00 32.43 162 GLY C N 1
ATOM 4614 C CA . GLY C 1 185 ? 71.920 44.496 73.942 1.00 35.08 162 GLY C CA 1
ATOM 4615 C C . GLY C 1 185 ? 72.200 43.000 73.873 1.00 36.19 162 GLY C C 1
ATOM 4616 O O . GLY C 1 185 ? 73.032 42.546 73.085 1.00 42.26 162 GLY C O 1
ATOM 4617 N N . VAL C 1 186 ? 71.518 42.230 74.708 1.00 22.95 163 VAL C N 1
ATOM 4618 C CA . VAL C 1 186 ? 71.663 40.781 74.680 1.00 23.06 163 VAL C CA 1
ATOM 4619 C C . VAL C 1 186 ? 70.527 40.167 73.861 1.00 25.95 163 VAL C C 1
ATOM 4620 O O . VAL C 1 186 ? 69.354 40.382 74.171 1.00 28.88 163 VAL C O 1
ATOM 4624 N N . ARG C 1 187 ? 70.858 39.413 72.818 1.00 13.83 164 ARG C N 1
ATOM 4625 C CA . ARG C 1 187 ? 69.811 38.778 72.016 1.00 12.97 164 ARG C CA 1
ATOM 4626 C C . ARG C 1 187 ? 69.586 37.320 72.450 1.00 18.19 164 ARG C C 1
ATOM 4627 O O . ARG C 1 187 ? 70.513 36.616 72.891 1.00 18.03 164 ARG C O 1
ATOM 4635 N N . VAL C 1 188 ? 68.336 36.886 72.351 1.00 14.30 165 VAL C N 1
ATOM 4636 C CA . VAL C 1 188 ? 67.956 35.525 72.671 1.00 16.62 165 VAL C CA 1
ATOM 4637 C C . VAL C 1 188 ? 67.075 35.033 71.529 1.00 15.87 165 VAL C C 1
ATOM 4638 O O . VAL C 1 188 ? 66.040 35.627 71.240 1.00 18.29 165 VAL C O 1
ATOM 4642 N N . ASN C 1 189 ? 67.481 33.951 70.882 1.00 11.60 166 ASN C N 1
ATOM 4643 C CA . ASN C 1 189 ? 66.751 33.434 69.725 1.00 10.93 166 ASN C CA 1
ATOM 4644 C C . ASN C 1 189 ? 66.699 31.920 69.797 1.00 11.13 166 ASN C C 1
ATOM 4645 O O . ASN C 1 189 ? 67.514 31.297 70.482 1.00 11.83 166 ASN C O 1
ATOM 4650 N N . ALA C 1 190 ? 65.754 31.340 69.077 1.00 10.77 167 ALA C N 1
ATOM 4651 C CA . ALA C 1 190 ? 65.647 29.890 68.993 1.00 12.66 167 ALA C CA 1
ATOM 4652 C C . ALA C 1 190 ? 65.815 29.474 67.550 1.00 20.06 167 ALA C C 1
ATOM 4653 O O . ALA C 1 190 ? 65.356 30.179 66.638 1.00 19.48 167 ALA C O 1
ATOM 4655 N N . ILE C 1 191 ? 66.513 28.359 67.339 1.00 12.27 168 ILE C N 1
ATOM 4656 C CA . ILE C 1 191 ? 66.477 27.706 66.052 1.00 10.43 168 ILE C CA 1
ATOM 4657 C C . ILE C 1 191 ? 65.595 26.486 66.226 1.00 13.93 168 ILE C C 1
ATOM 4658 O O . ILE C 1 191 ? 65.750 25.758 67.200 1.00 14.02 168 ILE C O 1
ATOM 4663 N N . CYS C 1 192 ? 64.675 26.279 65.288 1.00 13.64 169 CYS C N 1
ATOM 4664 C CA . CYS C 1 192 ? 63.695 25.209 65.377 1.00 17.24 169 CYS C CA 1
ATOM 4665 C C . CYS C 1 192 ? 63.894 24.213 64.235 1.00 11.12 169 CYS C C 1
ATOM 4666 O O . CYS C 1 192 ? 63.265 24.321 63.180 1.00 10.75 169 CYS C O 1
ATOM 4669 N N . PRO C 1 193 ? 64.774 23.230 64.451 1.00 13.32 170 PRO C N 1
ATOM 4670 C CA . PRO C 1 193 ? 65.039 22.275 63.372 1.00 13.34 170 PRO C CA 1
ATOM 4671 C C . PRO C 1 193 ? 63.915 21.279 63.191 1.00 12.45 170 PRO C C 1
ATOM 4672 O O . PRO C 1 193 ? 63.147 21.000 64.127 1.00 12.94 170 PRO C O 1
ATOM 4676 N N . GLY C 1 194 ? 63.844 20.736 61.979 1.00 12.47 171 GLY C N 1
ATOM 4677 C CA . GLY C 1 194 ? 63.015 19.588 61.690 1.00 13.70 171 GLY C CA 1
ATOM 4678 C C . GLY C 1 194 ? 63.801 18.334 62.013 1.00 18.73 171 GLY C C 1
ATOM 4679 O O . GLY C 1 194 ? 64.497 18.271 63.036 1.00 18.10 171 GLY C O 1
ATOM 4680 N N . THR C 1 195 ? 63.687 17.324 61.161 1.00 15.61 172 THR C N 1
ATOM 4681 C CA . THR C 1 195 ? 64.380 16.064 61.409 1.00 15.88 172 THR C CA 1
ATOM 4682 C C . THR C 1 195 ? 65.811 16.125 60.883 1.00 18.78 172 THR C C 1
ATOM 4683 O O . THR C 1 195 ? 66.040 16.226 59.674 1.00 16.95 172 THR C O 1
ATOM 4687 N N . VAL C 1 196 ? 66.769 16.074 61.809 1.00 17.78 173 VAL C N 1
ATOM 4688 C CA . VAL C 1 196 ? 68.184 16.210 61.480 1.00 19.43 173 VAL C CA 1
ATOM 4689 C C . VAL C 1 196 ? 68.926 14.894 61.744 1.00 17.34 173 VAL C C 1
ATOM 4690 O O . VAL C 1 196 ? 68.675 14.213 62.749 1.00 18.18 173 VAL C O 1
ATOM 4694 N N . ASP C 1 197 ? 69.834 14.545 60.834 1.00 17.60 174 ASP C N 1
ATOM 4695 C CA . ASP C 1 197 ? 70.597 13.312 60.922 1.00 19.83 174 ASP C CA 1
ATOM 4696 C C . ASP C 1 197 ? 71.635 13.455 62.023 1.00 25.57 174 ASP C C 1
ATOM 4697 O O . ASP C 1 197 ? 72.613 14.185 61.873 1.00 28.37 174 ASP C O 1
ATOM 4702 N N . THR C 1 198 ? 71.388 12.781 63.143 1.00 23.34 175 THR C N 1
ATOM 4703 C CA . THR C 1 198 ? 72.268 12.833 64.315 1.00 24.57 175 THR C CA 1
ATOM 4704 C C . THR C 1 198 ? 72.403 11.436 64.873 1.00 29.04 175 THR C C 1
ATOM 4705 O O . THR C 1 198 ? 71.556 10.586 64.586 1.00 25.70 175 THR C O 1
ATOM 4709 N N . PRO C 1 199 ? 73.451 11.191 65.688 1.00 33.06 176 PRO C N 1
ATOM 4710 C CA . PRO C 1 199 ? 73.597 9.869 66.307 1.00 33.76 176 PRO C CA 1
ATOM 4711 C C . PRO C 1 199 ? 72.361 9.460 67.099 1.00 29.35 176 PRO C C 1
ATOM 4712 O O . PRO C 1 199 ? 71.997 8.290 67.072 1.00 27.23 176 PRO C O 1
ATOM 4716 N N . SER C 1 200 ? 71.706 10.404 67.770 1.00 27.91 177 SER C N 1
ATOM 4717 C CA . SER C 1 200 ? 70.522 10.056 68.556 1.00 33.27 177 SER C CA 1
ATOM 4718 C C . SER C 1 200 ? 69.292 9.765 67.682 1.00 36.26 177 SER C C 1
ATOM 4719 O O . SER C 1 200 ? 68.400 9.019 68.085 1.00 38.39 177 SER C O 1
ATOM 4722 N N . LEU C 1 201 ? 69.231 10.341 66.489 1.00 33.76 178 LEU C N 1
ATOM 4723 C CA . LEU C 1 201 ? 68.165 9.968 65.565 1.00 34.51 178 LEU C CA 1
ATOM 4724 C C . LEU C 1 201 ? 68.393 8.536 65.085 1.00 35.87 178 LEU C C 1
ATOM 4725 O O . LEU C 1 201 ? 67.465 7.722 65.041 1.00 34.12 178 LEU C O 1
ATOM 4730 N N . ARG C 1 202 ? 69.634 8.213 64.746 1.00 33.52 179 ARG C N 1
ATOM 4731 C CA . ARG C 1 202 ? 69.927 6.855 64.299 1.00 39.19 179 ARG C CA 1
ATOM 4732 C C . ARG C 1 202 ? 69.773 5.832 65.433 1.00 40.99 179 ARG C C 1
ATOM 4733 O O . ARG C 1 202 ? 69.432 4.684 65.169 1.00 43.59 179 ARG C O 1
ATOM 4741 N N . GLU C 1 203 ? 69.978 6.249 66.684 1.00 44.70 180 GLU C N 1
ATOM 4742 C CA . GLU C 1 203 ? 69.771 5.365 67.839 1.00 54.83 180 GLU C CA 1
ATOM 4743 C C . GLU C 1 203 ? 68.304 4.941 67.961 1.00 56.67 180 GLU C C 1
ATOM 4744 O O . GLU C 1 203 ? 68.000 3.896 68.530 1.00 57.54 180 GLU C O 1
ATOM 4750 N N . ARG C 1 204 ? 67.394 5.756 67.430 1.00 57.22 181 ARG C N 1
ATOM 4751 C CA . ARG C 1 204 ? 65.965 5.485 67.572 1.00 60.92 181 ARG C CA 1
ATOM 4752 C C . ARG C 1 204 ? 65.328 5.103 66.230 1.00 66.56 181 ARG C C 1
ATOM 4753 O O . ARG C 1 204 ? 64.126 4.837 66.151 1.00 69.52 181 ARG C O 1
ATOM 4761 N N . ALA C 1 205 ? 66.146 5.057 65.182 1.00 66.74 182 ALA C N 1
ATOM 4762 C CA . ALA C 1 205 ? 65.686 4.634 63.861 1.00 67.32 182 ALA C CA 1
ATOM 4763 C C . ALA C 1 205 ? 66.275 3.277 63.481 1.00 76.48 182 ALA C C 1
ATOM 4764 O O . ALA C 1 205 ? 65.546 2.359 63.105 1.00 74.83 182 ALA C O 1
ATOM 4766 N N . GLY C 1 206 ? 67.596 3.153 63.576 1.00 85.96 183 GLY C N 1
ATOM 4767 C CA . GLY C 1 206 ? 68.260 1.900 63.262 1.00 91.64 183 GLY C CA 1
ATOM 4768 C C . GLY C 1 206 ? 69.755 2.017 63.032 1.00 93.76 183 GLY C C 1
ATOM 4769 O O . GLY C 1 206 ? 70.540 1.272 63.621 1.00 97.78 183 GLY C O 1
ATOM 4770 N N . GLY C 1 207 ? 70.152 2.947 62.168 1.00 89.28 184 GLY C N 1
ATOM 4771 C CA . GLY C 1 207 ? 71.553 3.119 61.830 1.00 87.76 184 GLY C CA 1
ATOM 4772 C C . GLY C 1 207 ? 71.736 3.568 60.395 1.00 86.11 184 GLY C C 1
ATOM 4773 O O . GLY C 1 207 ? 72.546 4.452 60.111 1.00 84.28 184 GLY C O 1
ATOM 4774 N N . GLU C 1 208 ? 70.981 2.957 59.485 1.00 87.02 185 GLU C N 1
ATOM 4775 C CA . GLU C 1 208 ? 70.992 3.384 58.092 1.00 86.60 185 GLU C CA 1
ATOM 4776 C C . GLU C 1 208 ? 69.749 2.925 57.331 1.00 91.67 185 GLU C C 1
ATOM 4777 O O . GLU C 1 208 ? 69.160 3.712 56.595 1.00 92.93 185 GLU C O 1
ATOM 4783 N N . GLU C 1 209 ? 69.340 1.672 57.511 1.00 94.72 186 GLU C N 1
ATOM 4784 C CA . GLU C 1 209 ? 68.374 1.074 56.591 1.00 96.37 186 GLU C CA 1
ATOM 4785 C C . GLU C 1 209 ? 66.981 1.707 56.632 1.00 92.94 186 GLU C C 1
ATOM 4786 O O . GLU C 1 209 ? 66.247 1.649 55.645 1.00 96.99 186 GLU C O 1
ATOM 4792 N N . GLY C 1 210 ? 66.611 2.326 57.747 1.00 83.18 187 GLY C N 1
ATOM 4793 C CA . GLY C 1 210 ? 65.343 3.032 57.781 1.00 76.34 187 GLY C CA 1
ATOM 4794 C C . GLY C 1 210 ? 64.916 3.657 59.092 1.00 72.61 187 GLY C C 1
ATOM 4795 O O . GLY C 1 210 ? 64.087 3.051 59.767 1.00 74.27 187 GLY C O 1
ATOM 4796 N N . LEU C 1 211 ? 65.419 4.834 59.490 1.00 66.42 188 LEU C N 1
ATOM 4797 C CA . LEU C 1 211 ? 66.502 5.646 58.892 1.00 60.14 188 LEU C CA 1
ATOM 4798 C C . LEU C 1 211 ? 66.350 6.068 57.411 1.00 69.48 188 LEU C C 1
ATOM 4799 O O . LEU C 1 211 ? 65.801 7.138 57.133 1.00 68.73 188 LEU C O 1
ATOM 4801 N N . ARG C 1 212 ? 66.858 5.265 56.475 1.00 70.78 189 ARG C N 1
ATOM 4802 C CA . ARG C 1 212 ? 66.697 5.544 55.043 1.00 64.70 189 ARG C CA 1
ATOM 4803 C C . ARG C 1 212 ? 65.229 5.624 54.623 1.00 57.89 189 ARG C C 1
ATOM 4804 O O . ARG C 1 212 ? 64.861 6.424 53.756 1.00 46.96 189 ARG C O 1
ATOM 4806 N N . ALA C 1 213 ? 64.398 4.786 55.236 1.00 56.88 190 ALA C N 1
ATOM 4807 C CA . ALA C 1 213 ? 62.978 4.745 54.921 1.00 56.41 190 ALA C CA 1
ATOM 4808 C C . ALA C 1 213 ? 62.322 6.078 55.249 1.00 53.36 190 ALA C C 1
ATOM 4809 O O . ALA C 1 213 ? 61.578 6.631 54.436 1.00 54.95 190 ALA C O 1
ATOM 4811 N N . PHE C 1 214 ? 62.609 6.595 56.437 1.00 43.56 191 PHE C N 1
ATOM 4812 C CA . PHE C 1 214 ? 62.066 7.877 56.848 1.00 51.67 191 PHE C CA 1
ATOM 4813 C C . PHE C 1 214 ? 62.571 9.015 55.959 1.00 45.64 191 PHE C C 1
ATOM 4814 O O . PHE C 1 214 ? 61.789 9.872 55.551 1.00 41.82 191 PHE C O 1
ATOM 4822 N N . ALA C 1 215 ? 63.867 9.009 55.652 1.00 39.05 192 ALA C N 1
ATOM 4823 C CA . ALA C 1 215 ? 64.444 10.015 54.757 1.00 33.34 192 ALA C CA 1
ATOM 4824 C C . ALA C 1 215 ? 63.727 10.062 53.399 1.00 38.98 192 ALA C C 1
ATOM 4825 O O . ALA C 1 215 ? 63.322 11.142 52.942 1.00 29.41 192 ALA C O 1
ATOM 4827 N N . GLU C 1 216 ? 63.567 8.896 52.769 1.00 39.74 193 GLU C N 1
ATOM 4828 C CA . GLU C 1 216 ? 62.917 8.778 51.457 1.00 50.22 193 GLU C CA 1
ATOM 4829 C C . GLU C 1 216 ? 61.539 9.406 51.433 1.00 47.10 193 GLU C C 1
ATOM 4830 O O . GLU C 1 216 ? 61.140 10.029 50.451 1.00 50.75 193 GLU C O 1
ATOM 4836 N N . ARG C 1 217 ? 60.812 9.223 52.521 1.00 37.40 194 ARG C N 1
ATOM 4837 C CA . ARG C 1 217 ? 59.473 9.753 52.623 1.00 44.55 194 ARG C CA 1
ATOM 4838 C C . ARG C 1 217 ? 59.449 11.267 52.850 1.00 44.98 194 ARG C C 1
ATOM 4839 O O . ARG C 1 217 ? 58.418 11.901 52.584 1.00 43.26 194 ARG C O 1
ATOM 4847 N N . GLN C 1 218 ? 60.536 11.860 53.345 1.00 33.18 195 GLN C N 1
ATOM 4848 C CA . GLN C 1 218 ? 60.481 13.311 53.500 1.00 21.24 195 GLN C CA 1
ATOM 4849 C C . GLN C 1 218 ? 60.347 14.113 52.227 1.00 17.19 195 GLN C C 1
ATOM 4850 O O . GLN C 1 218 ? 60.707 13.655 51.154 1.00 21.64 195 GLN C O 1
ATOM 4856 N N . LEU C 1 219 ? 59.745 15.296 52.361 1.00 21.61 196 LEU C N 1
ATOM 4857 C CA . LEU C 1 219 ? 59.564 16.189 51.218 1.00 20.80 196 LEU C CA 1
ATOM 4858 C C . LEU C 1 219 ? 60.866 16.337 50.400 1.00 19.87 196 LEU C C 1
ATOM 4859 O O . LEU C 1 219 ? 60.864 16.206 49.170 1.00 16.83 196 LEU C O 1
ATOM 4864 N N . LEU C 1 220 ? 61.979 16.571 51.087 1.00 16.97 197 LEU C N 1
ATOM 4865 C CA . LEU C 1 220 ? 63.260 16.751 50.392 1.00 14.70 197 LEU C CA 1
ATOM 4866 C C . LEU C 1 220 ? 63.987 15.444 50.124 1.00 15.86 197 LEU C C 1
ATOM 4867 O O . LEU C 1 220 ? 65.067 15.439 49.513 1.00 18.46 197 LEU C O 1
ATOM 4872 N N . LYS C 1 221 ? 63.399 14.344 50.579 1.00 16.83 198 LYS C N 1
ATOM 4873 C CA . LYS C 1 221 ? 63.975 12.996 50.424 1.00 18.16 198 LYS C CA 1
ATOM 4874 C C . LYS C 1 221 ? 65.326 12.855 51.123 1.00 18.23 198 LYS C C 1
ATOM 4875 O O . LYS C 1 221 ? 66.100 11.954 50.823 1.00 19.23 198 LYS C O 1
ATOM 4881 N N . ARG C 1 222 ? 65.572 13.726 52.091 1.00 17.29 199 ARG C N 1
ATOM 4882 C CA . ARG C 1 222 ? 66.761 13.637 52.916 1.00 18.25 199 ARG C CA 1
ATOM 4883 C C . ARG C 1 222 ? 66.466 14.233 54.286 1.00 23.15 199 ARG C C 1
ATOM 4884 O O . ARG C 1 222 ? 65.509 14.984 54.449 1.00 24.05 199 ARG C O 1
ATOM 4892 N N . LEU C 1 223 ? 67.289 13.889 55.266 1.00 18.86 200 LEU C N 1
ATOM 4893 C CA . LEU C 1 223 ? 67.219 14.531 56.565 1.00 17.72 200 LEU C CA 1
ATOM 4894 C C . LEU C 1 223 ? 68.083 15.792 56.544 1.00 15.60 200 LEU C C 1
ATOM 4895 O O . LEU C 1 223 ? 68.925 15.955 55.670 1.00 19.16 200 LEU C O 1
ATOM 4900 N N . GLY C 1 224 ? 67.886 16.679 57.505 1.00 14.91 201 GLY C N 1
ATOM 4901 C CA . GLY C 1 224 ? 68.751 17.844 57.627 1.00 16.83 201 GLY C CA 1
ATOM 4902 C C . GLY C 1 224 ? 70.136 17.432 58.116 1.00 19.00 201 GLY C C 1
ATOM 4903 O O . GLY C 1 224 ? 70.285 16.377 58.739 1.00 19.49 201 GLY C O 1
ATOM 4904 N N . ARG C 1 225 ? 71.150 18.234 57.790 1.00 14.30 202 ARG C N 1
ATOM 4905 C CA . ARG C 1 225 ? 72.516 18.020 58.281 1.00 16.12 202 ARG C CA 1
ATOM 4906 C C . ARG C 1 225 ? 72.779 18.956 59.447 1.00 14.44 202 ARG C C 1
ATOM 4907 O O . ARG C 1 225 ? 72.363 20.111 59.405 1.00 14.58 202 ARG C O 1
ATOM 4915 N N . PRO C 1 226 ? 73.472 18.469 60.490 1.00 14.06 203 PRO C N 1
ATOM 4916 C CA . PRO C 1 226 ? 73.851 19.351 61.601 1.00 17.96 203 PRO C CA 1
ATOM 4917 C C . PRO C 1 226 ? 74.520 20.649 61.123 1.00 17.28 203 PRO C C 1
ATOM 4918 O O . PRO C 1 226 ? 74.274 21.724 61.676 1.00 16.51 203 PRO C O 1
ATOM 4922 N N . GLU C 1 227 ? 75.344 20.558 60.087 1.00 16.18 204 GLU C N 1
ATOM 4923 C CA . GLU C 1 227 ? 75.999 21.756 59.551 1.00 17.90 204 GLU C CA 1
ATOM 4924 C C . GLU C 1 227 ? 75.013 22.816 59.031 1.00 19.43 204 GLU C C 1
ATOM 4925 O O . GLU C 1 227 ? 75.324 24.002 59.016 1.00 15.13 204 GLU C O 1
ATOM 4931 N N . GLU C 1 228 ? 73.823 22.395 58.611 1.00 16.75 205 GLU C N 1
ATOM 4932 C CA . GLU C 1 228 ? 72.823 23.351 58.136 1.00 13.19 205 GLU C CA 1
ATOM 4933 C C . GLU C 1 228 ? 72.251 24.134 59.302 1.00 15.92 205 GLU C C 1
ATOM 4934 O O . GLU C 1 228 ? 71.944 25.329 59.178 1.00 15.30 205 GLU C O 1
ATOM 4940 N N . ILE C 1 229 ? 72.114 23.479 60.452 1.00 11.80 206 ILE C N 1
ATOM 4941 C CA . ILE C 1 229 ? 71.700 24.224 61.633 1.00 14.37 206 ILE C CA 1
ATOM 4942 C C . ILE C 1 229 ? 72.865 25.099 62.118 1.00 14.62 206 ILE C C 1
ATOM 4943 O O . ILE C 1 229 ? 72.670 26.257 62.486 1.00 14.33 206 ILE C O 1
ATOM 4948 N N . ALA C 1 230 ? 74.079 24.548 62.107 1.00 12.07 207 ALA C N 1
ATOM 4949 C CA . ALA C 1 230 ? 75.262 25.260 62.615 1.00 14.73 207 ALA C CA 1
ATOM 4950 C C . ALA C 1 230 ? 75.540 26.601 61.899 1.00 12.85 207 ALA C C 1
ATOM 4951 O O . ALA C 1 230 ? 75.888 27.589 62.547 1.00 15.94 207 ALA C O 1
ATOM 4953 N N . ALA C 1 231 ? 75.393 26.639 60.575 1.00 15.81 208 ALA C N 1
ATOM 4954 C CA . ALA C 1 231 ? 75.614 27.880 59.817 1.00 14.32 208 ALA C CA 1
ATOM 4955 C C . ALA C 1 231 ? 74.644 28.990 60.228 1.00 14.29 208 ALA C C 1
ATOM 4956 O O . ALA C 1 231 ? 75.004 30.165 60.237 1.00 11.67 208 ALA C O 1
ATOM 4958 N N . LEU C 1 232 ? 73.409 28.615 60.557 1.00 11.43 209 LEU C N 1
ATOM 4959 C CA . LEU C 1 232 ? 72.444 29.600 61.044 1.00 15.20 209 LEU C CA 1
ATOM 4960 C C . LEU C 1 232 ? 72.838 30.106 62.430 1.00 11.08 209 LEU C C 1
ATOM 4961 O O . LEU C 1 232 ? 72.717 31.303 62.720 1.00 11.55 209 LEU C O 1
ATOM 4966 N N . ALA C 1 233 ? 73.314 29.195 63.276 1.00 9.91 210 ALA C N 1
ATOM 4967 C CA . ALA C 1 233 ? 73.850 29.545 64.591 1.00 11.71 210 ALA C CA 1
ATOM 4968 C C . ALA C 1 233 ? 74.993 30.546 64.464 1.00 11.67 210 ALA C C 1
ATOM 4969 O O . ALA C 1 233 ? 75.110 31.477 65.281 1.00 13.96 210 ALA C O 1
ATOM 4971 N N . VAL C 1 234 ? 75.835 30.363 63.446 1.00 13.26 211 VAL C N 1
ATOM 4972 C CA . VAL C 1 234 ? 76.931 31.310 63.211 1.00 13.79 211 VAL C CA 1
ATOM 4973 C C . VAL C 1 234 ? 76.382 32.700 62.931 1.00 14.61 211 VAL C C 1
ATOM 4974 O O . VAL C 1 234 ? 76.864 33.683 63.506 1.00 14.60 211 VAL C O 1
ATOM 4978 N N . TYR C 1 235 ? 75.374 32.792 62.064 1.00 13.10 212 TYR C N 1
ATOM 4979 C CA . TYR C 1 235 ? 74.737 34.082 61.813 1.00 14.42 212 TYR C CA 1
ATOM 4980 C C . TYR C 1 235 ? 74.254 34.742 63.112 1.00 16.59 212 TYR C C 1
ATOM 4981 O O . TYR C 1 235 ? 74.537 35.916 63.376 1.00 13.32 212 TYR C O 1
ATOM 4990 N N . LEU C 1 236 ? 73.537 33.976 63.924 1.00 10.76 213 LEU C N 1
ATOM 4991 C CA . LEU C 1 236 ? 72.921 34.527 65.129 1.00 13.87 213 LEU C CA 1
ATOM 4992 C C . LEU C 1 236 ? 73.961 34.947 66.160 1.00 15.20 213 LEU C C 1
ATOM 4993 O O . LEU C 1 236 ? 73.745 35.893 66.928 1.00 15.25 213 LEU C O 1
ATOM 4998 N N . ALA C 1 237 ? 75.084 34.245 66.178 1.00 15.47 214 ALA C N 1
ATOM 4999 C CA . ALA C 1 237 ? 76.154 34.551 67.127 1.00 18.57 214 ALA C CA 1
ATOM 5000 C C . ALA C 1 237 ? 76.966 35.765 66.678 1.00 21.66 214 ALA C C 1
ATOM 5001 O O . ALA C 1 237 ? 77.567 36.454 67.505 1.00 22.23 214 ALA C O 1
ATOM 5003 N N . SER C 1 238 ? 76.975 36.015 65.373 1.00 17.98 215 SER C N 1
ATOM 5004 C CA . SER C 1 238 ? 77.829 37.031 64.771 1.00 18.27 215 SER C CA 1
ATOM 5005 C C . SER C 1 238 ? 77.283 38.433 64.995 1.00 18.81 215 SER C C 1
ATOM 5006 O O . SER C 1 238 ? 76.113 38.605 65.326 1.00 14.79 215 SER C O 1
ATOM 5009 N N . ASP C 1 239 ? 78.127 39.438 64.773 1.00 18.44 216 ASP C N 1
ATOM 5010 C CA . ASP C 1 239 ? 77.686 40.821 64.892 1.00 20.98 216 ASP C CA 1
ATOM 5011 C C . ASP C 1 239 ? 76.588 41.127 63.863 1.00 20.35 216 ASP C C 1
ATOM 5012 O O . ASP C 1 239 ? 75.714 41.945 64.115 1.00 21.30 216 ASP C O 1
ATOM 5017 N N . GLU C 1 240 ? 76.614 40.455 62.714 1.00 18.21 217 GLU C N 1
ATOM 5018 C CA . GLU C 1 240 ? 75.565 40.642 61.719 1.00 16.00 217 GLU C CA 1
ATOM 5019 C C . GLU C 1 240 ? 74.201 40.095 62.157 1.00 15.66 217 GLU C C 1
ATOM 5020 O O . GLU C 1 240 ? 73.178 40.431 61.552 1.00 16.88 217 GLU C O 1
ATOM 5026 N N . GLY C 1 241 ? 74.197 39.243 63.179 1.00 14.87 218 GLY C N 1
ATOM 5027 C CA . GLY C 1 241 ? 72.974 38.730 63.771 1.00 11.69 218 GLY C CA 1
ATOM 5028 C C . GLY C 1 241 ? 72.396 39.619 64.870 1.00 17.88 218 GLY C C 1
ATOM 5029 O O . GLY C 1 241 ? 71.418 39.259 65.503 1.00 14.64 218 GLY C O 1
ATOM 5030 N N . ALA C 1 242 ? 72.975 40.795 65.087 1.00 15.24 219 ALA C N 1
ATOM 5031 C CA . ALA C 1 242 ? 72.632 41.580 66.279 1.00 20.77 219 ALA C CA 1
ATOM 5032 C C . ALA C 1 242 ? 71.231 42.198 66.259 1.00 15.37 219 ALA C C 1
ATOM 5033 O O . ALA C 1 242 ? 70.759 42.663 67.301 1.00 19.26 219 ALA C O 1
ATOM 5035 N N . PHE C 1 243 ? 70.555 42.195 65.110 1.00 14.07 220 PHE C N 1
ATOM 5036 C CA . PHE C 1 243 ? 69.201 42.752 65.035 1.00 15.33 220 PHE C CA 1
ATOM 5037 C C . PHE C 1 243 ? 68.122 41.682 65.150 1.00 16.95 220 PHE C C 1
ATOM 5038 O O . PHE C 1 243 ? 66.935 41.994 65.152 1.00 20.40 220 PHE C O 1
ATOM 5046 N N . ALA C 1 244 ? 68.527 40.416 65.209 1.00 11.58 221 ALA C N 1
ATOM 5047 C CA . ALA C 1 244 ? 67.569 39.360 65.480 1.00 12.97 221 ALA C CA 1
ATOM 5048 C C . ALA C 1 244 ? 67.486 39.139 66.982 1.00 14.77 221 ALA C C 1
ATOM 5049 O O . ALA C 1 244 ? 68.505 38.888 67.645 1.00 14.33 221 ALA C O 1
ATOM 5051 N N . THR C 1 245 ? 66.283 39.248 67.531 1.00 13.14 222 THR C N 1
ATOM 5052 C CA . THR C 1 245 ? 66.085 38.769 68.890 1.00 14.81 222 THR C CA 1
ATOM 5053 C C . THR C 1 245 ? 64.619 38.423 69.112 1.00 14.10 222 THR C C 1
ATOM 5054 O O . THR C 1 245 ? 63.721 39.057 68.568 1.00 16.07 222 THR C O 1
ATOM 5058 N N . GLY C 1 246 ? 64.390 37.381 69.897 1.00 12.07 223 GLY C N 1
ATOM 5059 C CA . GLY C 1 246 ? 63.048 36.889 70.134 1.00 10.73 223 GLY C CA 1
ATOM 5060 C C . GLY C 1 246 ? 62.485 36.116 68.951 1.00 11.71 223 GLY C C 1
ATOM 5061 O O . GLY C 1 246 ? 61.279 35.842 68.898 1.00 13.06 223 GLY C O 1
ATOM 5062 N N . SER C 1 247 ? 63.352 35.757 68.009 1.00 13.29 224 SER C N 1
ATOM 5063 C CA . SER C 1 247 ? 62.903 35.037 66.825 1.00 16.20 224 SER C CA 1
ATOM 5064 C C . SER C 1 247 ? 63.041 33.530 66.985 1.00 11.61 224 SER C C 1
ATOM 5065 O O . SER C 1 247 ? 63.917 33.041 67.690 1.00 13.42 224 SER C O 1
ATOM 5068 N N . ALA C 1 248 ? 62.166 32.801 66.302 1.00 10.33 225 ALA C N 1
ATOM 5069 C CA . ALA C 1 248 ? 62.270 31.351 66.219 1.00 10.57 225 ALA C CA 1
ATOM 5070 C C . ALA C 1 248 ? 62.412 30.968 64.746 1.00 15.59 225 ALA C C 1
ATOM 5071 O O . ALA C 1 248 ? 61.466 31.084 63.967 1.00 20.81 225 ALA C O 1
ATOM 5073 N N . PHE C 1 249 ? 63.608 30.540 64.375 1.00 14.72 226 PHE C N 1
ATOM 5074 C CA . PHE C 1 249 ? 63.968 30.253 62.993 1.00 8.54 226 PHE C CA 1
ATOM 5075 C C . PHE C 1 249 ? 63.699 28.797 62.650 1.00 12.22 226 PHE C C 1
ATOM 5076 O O . PHE C 1 249 ? 64.394 27.905 63.143 1.00 15.77 226 PHE C O 1
ATOM 5084 N N . VAL C 1 250 ? 62.692 28.547 61.819 1.00 10.07 227 VAL C N 1
ATOM 5085 C CA . VAL C 1 250 ? 62.355 27.174 61.456 1.00 8.88 227 VAL C CA 1
ATOM 5086 C C . VAL C 1 250 ? 63.235 26.717 60.309 1.00 11.50 227 VAL C C 1
ATOM 5087 O O . VAL C 1 250 ? 63.365 27.417 59.314 1.00 13.67 227 VAL C O 1
ATOM 5091 N N . VAL C 1 251 ? 63.863 25.559 60.482 1.00 10.51 228 VAL C N 1
ATOM 5092 C CA . VAL C 1 251 ? 64.684 24.957 59.445 1.00 9.78 228 VAL C CA 1
ATOM 5093 C C . VAL C 1 251 ? 64.286 23.492 59.400 1.00 13.94 228 VAL C C 1
ATOM 5094 O O . VAL C 1 251 ? 64.869 22.671 60.106 1.00 10.70 228 VAL C O 1
ATOM 5098 N N . ASP C 1 252 ? 63.271 23.176 58.603 1.00 9.51 229 ASP C N 1
ATOM 5099 C CA . ASP C 1 252 ? 62.587 21.885 58.744 1.00 10.52 229 ASP C CA 1
ATOM 5100 C C . ASP C 1 252 ? 62.299 21.139 57.444 1.00 10.28 229 ASP C C 1
ATOM 5101 O O . ASP C 1 252 ? 61.463 20.231 57.418 1.00 11.55 229 ASP C O 1
ATOM 5106 N N . GLY C 1 253 ? 62.990 21.505 56.376 1.00 12.17 230 GLY C N 1
ATOM 5107 C CA . GLY C 1 253 ? 62.844 20.814 55.105 1.00 10.34 230 GLY C CA 1
ATOM 5108 C C . GLY C 1 253 ? 61.428 20.920 54.564 1.00 10.52 230 GLY C C 1
ATOM 5109 O O . GLY C 1 253 ? 60.992 20.090 53.785 1.00 11.30 230 GLY C O 1
ATOM 5110 N N . GLY C 1 254 ? 60.693 21.929 55.025 1.00 11.60 231 GLY C N 1
ATOM 5111 C CA . GLY C 1 254 ? 59.335 22.151 54.562 1.00 10.51 231 GLY C CA 1
ATOM 5112 C C . GLY C 1 254 ? 58.290 21.257 55.209 1.00 15.82 231 GLY C C 1
ATOM 5113 O O . GLY C 1 254 ? 57.141 21.264 54.793 1.00 12.98 231 GLY C O 1
ATOM 5122 N N . SER C 1 256 ? 56.650 21.326 57.892 1.00 11.60 233 SER C N 1
ATOM 5123 C CA . SER C 1 256 ? 55.509 21.899 58.592 1.00 18.86 233 SER C CA 1
ATOM 5124 C C . SER C 1 256 ? 54.562 22.629 57.646 1.00 19.98 233 SER C C 1
ATOM 5125 O O . SER C 1 256 ? 53.554 23.161 58.082 1.00 18.56 233 SER C O 1
ATOM 5128 N N . LEU C 1 257 ? 54.881 22.656 56.355 1.00 21.07 234 LEU C N 1
ATOM 5129 C CA . LEU C 1 257 ? 53.990 23.276 55.365 1.00 18.51 234 LEU C CA 1
ATOM 5130 C C . LEU C 1 257 ? 52.691 22.490 55.216 1.00 25.23 234 LEU C C 1
ATOM 5131 O O . LEU C 1 257 ? 51.602 23.069 55.160 1.00 23.75 234 LEU C O 1
ATOM 5145 N N . LYS D 1 25 ? 21.886 25.352 74.952 1.00 39.06 2 LYS D N 1
ATOM 5146 C CA . LYS D 1 25 ? 22.896 24.825 74.032 1.00 38.11 2 LYS D CA 1
ATOM 5147 C C . LYS D 1 25 ? 23.510 23.504 74.501 1.00 34.22 2 LYS D C 1
ATOM 5148 O O . LYS D 1 25 ? 24.173 22.823 73.716 1.00 37.34 2 LYS D O 1
ATOM 5154 N N . LEU D 1 26 ? 23.287 23.133 75.760 1.00 25.46 3 LEU D N 1
ATOM 5155 C CA . LEU D 1 26 ? 23.939 21.945 76.319 1.00 31.15 3 LEU D CA 1
ATOM 5156 C C . LEU D 1 26 ? 23.010 20.997 77.078 1.00 32.81 3 LEU D C 1
ATOM 5157 O O . LEU D 1 26 ? 23.456 20.314 78.008 1.00 29.73 3 LEU D O 1
ATOM 5162 N N . LYS D 1 27 ? 21.738 20.941 76.700 1.00 34.03 4 LYS D N 1
ATOM 5163 C CA . LYS D 1 27 ? 20.750 20.313 77.577 1.00 39.43 4 LYS D CA 1
ATOM 5164 C C . LYS D 1 27 ? 21.024 18.836 77.890 1.00 42.40 4 LYS D C 1
ATOM 5165 O O . LYS D 1 27 ? 20.776 18.381 79.009 1.00 56.56 4 LYS D O 1
ATOM 5171 N N . GLY D 1 28 ? 21.543 18.084 76.931 1.00 35.13 5 GLY D N 1
ATOM 5172 C CA . GLY D 1 28 ? 21.798 16.675 77.188 1.00 45.18 5 GLY D CA 1
ATOM 5173 C C . GLY D 1 28 ? 23.024 16.356 78.038 1.00 49.07 5 GLY D C 1
ATOM 5174 O O . GLY D 1 28 ? 23.088 15.305 78.690 1.00 47.15 5 GLY D O 1
ATOM 5175 N N . LYS D 1 29 ? 23.978 17.280 78.071 1.00 38.14 6 LYS D N 1
ATOM 5176 C CA . LYS D 1 29 ? 25.374 16.923 78.340 1.00 36.18 6 LYS D CA 1
ATOM 5177 C C . LYS D 1 29 ? 25.882 16.931 79.790 1.00 31.48 6 LYS D C 1
ATOM 5178 O O . LYS D 1 29 ? 25.550 17.804 80.592 1.00 36.33 6 LYS D O 1
ATOM 5184 N N . LYS D 1 30 ? 26.712 15.940 80.102 1.00 25.15 7 LYS D N 1
ATOM 5185 C CA . LYS D 1 30 ? 27.390 15.871 81.390 1.00 30.18 7 LYS D CA 1
ATOM 5186 C C . LYS D 1 30 ? 28.740 16.556 81.287 1.00 26.86 7 LYS D C 1
ATOM 5187 O O . LYS D 1 30 ? 29.553 16.219 80.428 1.00 24.91 7 LYS D O 1
ATOM 5193 N N . ALA D 1 31 ? 28.973 17.520 82.169 1.00 24.70 8 ALA D N 1
ATOM 5194 C CA . ALA D 1 31 ? 30.215 18.270 82.147 1.00 22.22 8 ALA D CA 1
ATOM 5195 C C . ALA D 1 31 ? 30.942 18.198 83.477 1.00 27.52 8 ALA D C 1
ATOM 5196 O O . ALA D 1 31 ? 30.334 18.276 84.543 1.00 32.35 8 ALA D O 1
ATOM 5198 N N . LEU D 1 32 ? 32.257 18.050 83.397 1.00 21.60 9 LEU D N 1
ATOM 5199 C CA . LEU D 1 32 ? 33.134 18.158 84.548 1.00 25.90 9 LEU D CA 1
ATOM 5200 C C . LEU D 1 32 ? 33.974 19.415 84.395 1.00 24.94 9 LEU D C 1
ATOM 5201 O O . LEU D 1 32 ? 34.651 19.584 83.378 1.00 26.23 9 LEU D O 1
ATOM 5206 N N . VAL D 1 33 ? 33.945 20.285 85.403 1.00 23.65 10 VAL D N 1
ATOM 5207 C CA . VAL D 1 33 ? 34.785 21.480 85.391 1.00 20.39 10 VAL D CA 1
ATOM 5208 C C . VAL D 1 33 ? 35.797 21.446 86.533 1.00 22.88 10 VAL D C 1
ATOM 5209 O O . VAL D 1 33 ? 35.430 21.487 87.709 1.00 26.92 10 VAL D O 1
ATOM 5213 N N . ILE D 1 34 ? 37.075 21.367 86.179 1.00 19.75 11 ILE D N 1
ATOM 5214 C CA . ILE D 1 34 ? 38.148 21.316 87.164 1.00 21.29 11 ILE D CA 1
ATOM 5215 C C . ILE D 1 34 ? 38.610 22.733 87.515 1.00 27.54 11 ILE D C 1
ATOM 5216 O O . ILE D 1 34 ? 38.909 23.533 86.626 1.00 23.39 11 ILE D O 1
ATOM 5221 N N . ALA D 1 35 ? 38.663 22.998 88.824 1.00 26.74 12 ALA D N 1
ATOM 5222 C CA . ALA D 1 35 ? 38.815 24.326 89.440 1.00 24.28 12 ALA D CA 1
ATOM 5223 C C . ALA D 1 35 ? 37.588 25.187 89.180 1.00 31.66 12 ALA D C 1
ATOM 5224 O O . ALA D 1 35 ? 37.686 26.308 88.681 1.00 28.24 12 ALA D O 1
ATOM 5226 N N . ALA D 1 36 ? 36.426 24.655 89.547 1.00 27.17 13 ALA D N 1
ATOM 5227 C CA . ALA D 1 36 ? 35.169 25.341 89.310 1.00 27.04 13 ALA D CA 1
ATOM 5228 C C . ALA D 1 36 ? 34.803 26.281 90.453 1.00 23.03 13 ALA D C 1
ATOM 5229 O O . ALA D 1 36 ? 33.712 26.838 90.455 1.00 28.13 13 ALA D O 1
ATOM 5231 N N . GLY D 1 37 ? 35.709 26.446 91.416 1.00 30.76 14 GLY D N 1
ATOM 5232 C CA . GLY D 1 37 ? 35.409 27.161 92.648 1.00 28.26 14 GLY D CA 1
ATOM 5233 C C . GLY D 1 37 ? 35.268 28.664 92.496 1.00 30.02 14 GLY D C 1
ATOM 5234 O O . GLY D 1 37 ? 34.438 29.287 93.163 1.00 28.92 14 GLY D O 1
ATOM 5235 N N . GLN D 1 38 ? 36.058 29.251 91.604 1.00 29.54 15 GLN D N 1
ATOM 5236 C CA . GLN D 1 38 ? 36.056 30.704 91.437 1.00 29.28 15 GLN D CA 1
ATOM 5237 C C . GLN D 1 38 ? 36.541 31.128 90.051 1.00 24.29 15 GLN D C 1
ATOM 5238 O O . GLN D 1 38 ? 36.972 30.300 89.256 1.00 24.59 15 GLN D O 1
ATOM 5244 N N . GLY D 1 39 ? 36.457 32.424 89.768 1.00 21.84 16 GLY D N 1
ATOM 5245 C CA . GLY D 1 39 ? 36.924 32.953 88.496 1.00 21.60 16 GLY D CA 1
ATOM 5246 C C . GLY D 1 39 ? 36.282 32.366 87.243 1.00 25.67 16 GLY D C 1
ATOM 5247 O O . GLY D 1 39 ? 35.054 32.212 87.144 1.00 20.59 16 GLY D O 1
ATOM 5248 N N . ILE D 1 40 ? 37.141 32.040 86.278 1.00 24.56 17 ILE D N 1
ATOM 5249 C CA . ILE D 1 40 ? 36.717 31.566 84.976 1.00 17.12 17 ILE D CA 1
ATOM 5250 C C . ILE D 1 40 ? 36.079 30.181 85.089 1.00 21.54 17 ILE D C 1
ATOM 5251 O O . ILE D 1 40 ? 35.027 29.930 84.505 1.00 20.24 17 ILE D O 1
ATOM 5256 N N . GLY D 1 41 ? 36.692 29.293 85.869 1.00 18.38 18 GLY D N 1
ATOM 5257 C CA . GLY D 1 41 ? 36.121 27.973 86.075 1.00 21.37 18 GLY D CA 1
ATOM 5258 C C . GLY D 1 41 ? 34.693 28.033 86.602 1.00 22.45 18 GLY D C 1
ATOM 5259 O O . GLY D 1 41 ? 33.806 27.316 86.136 1.00 21.26 18 GLY D O 1
ATOM 5260 N N . ARG D 1 42 ? 34.457 28.895 87.581 1.00 18.76 19 ARG D N 1
ATOM 5261 C CA . ARG D 1 42 ? 33.117 29.018 88.123 1.00 20.41 19 ARG D CA 1
ATOM 5262 C C . ARG D 1 42 ? 32.158 29.628 87.109 1.00 20.25 19 ARG D C 1
ATOM 5263 O O . ARG D 1 42 ? 30.984 29.242 87.039 1.00 22.33 19 ARG D O 1
ATOM 5271 N N . ALA D 1 43 ? 32.654 30.583 86.327 1.00 22.73 20 ALA D N 1
ATOM 5272 C CA . ALA D 1 43 ? 31.800 31.245 85.355 1.00 22.47 20 ALA D CA 1
ATOM 5273 C C . ALA D 1 43 ? 31.384 30.220 84.320 1.00 20.47 20 ALA D C 1
ATOM 5274 O O . ALA D 1 43 ? 30.243 30.208 83.857 1.00 24.15 20 ALA D O 1
ATOM 5276 N N . ILE D 1 44 ? 32.311 29.337 83.981 1.00 17.42 21 ILE D N 1
ATOM 5277 C CA . ILE D 1 44 ? 32.024 28.286 83.013 1.00 20.11 21 ILE D CA 1
ATOM 5278 C C . ILE D 1 44 ? 31.000 27.308 83.595 1.00 25.26 21 ILE D C 1
ATOM 5279 O O . ILE D 1 44 ? 30.007 26.971 82.928 1.00 20.11 21 ILE D O 1
ATOM 5284 N N . ALA D 1 45 ? 31.217 26.884 84.842 1.00 23.18 22 ALA D N 1
ATOM 5285 C CA . ALA D 1 45 ? 30.288 25.969 85.515 1.00 27.52 22 ALA D CA 1
ATOM 5286 C C . ALA D 1 45 ? 28.867 26.543 85.576 1.00 25.36 22 ALA D C 1
ATOM 5287 O O . ALA D 1 45 ? 27.900 25.878 85.199 1.00 26.43 22 ALA D O 1
ATOM 5289 N N . GLU D 1 46 ? 28.749 27.782 86.035 1.00 29.40 23 GLU D N 1
ATOM 5290 C CA . GLU D 1 46 ? 27.449 28.449 86.090 1.00 27.69 23 GLU D CA 1
ATOM 5291 C C . GLU D 1 46 ? 26.804 28.571 84.709 1.00 21.34 23 GLU D C 1
ATOM 5292 O O . GLU D 1 46 ? 25.612 28.341 84.554 1.00 29.62 23 GLU D O 1
ATOM 5298 N N . ALA D 1 47 ? 27.598 28.919 83.702 1.00 20.30 24 ALA D N 1
ATOM 5299 C CA . ALA D 1 47 ? 27.088 29.083 82.345 1.00 22.16 24 ALA D CA 1
ATOM 5300 C C . ALA D 1 47 ? 26.644 27.743 81.766 1.00 25.15 24 ALA D C 1
ATOM 5301 O O . ALA D 1 47 ? 25.610 27.667 81.089 1.00 26.76 24 ALA D O 1
ATOM 5303 N N . PHE D 1 48 ? 27.415 26.689 82.046 1.00 21.13 25 PHE D N 1
ATOM 5304 C CA . PHE D 1 48 ? 27.094 25.356 81.553 1.00 20.15 25 PHE D CA 1
ATOM 5305 C C . PHE D 1 48 ? 25.745 24.943 82.176 1.00 24.63 25 PHE D C 1
ATOM 5306 O O . PHE D 1 48 ? 24.863 24.421 81.488 1.00 30.23 25 PHE D O 1
ATOM 5314 N N . GLN D 1 49 ? 25.598 25.203 83.475 1.00 24.87 26 GLN D N 1
ATOM 5315 C CA . GLN D 1 49 ? 24.352 24.943 84.212 1.00 27.07 26 GLN D CA 1
ATOM 5316 C C . GLN D 1 49 ? 23.174 25.643 83.537 1.00 32.69 26 GLN D C 1
ATOM 5317 O O . GLN D 1 49 ? 22.147 25.021 83.238 1.00 27.84 26 GLN D O 1
ATOM 5323 N N . ARG D 1 50 ? 23.339 26.938 83.275 1.00 27.23 27 ARG D N 1
ATOM 5324 C CA . ARG D 1 50 ? 22.282 27.726 82.650 1.00 31.72 27 ARG D CA 1
ATOM 5325 C C . ARG D 1 50 ? 21.896 27.204 81.267 1.00 32.09 27 ARG D C 1
ATOM 5326 O O . ARG D 1 50 ? 20.741 27.320 80.861 1.00 38.15 27 ARG D O 1
ATOM 5334 N N . GLU D 1 51 ? 22.844 26.607 80.557 1.00 28.94 28 GLU D N 1
ATOM 5335 C CA . GLU D 1 51 ? 22.592 26.144 79.193 1.00 26.82 28 GLU D CA 1
ATOM 5336 C C . GLU D 1 51 ? 22.057 24.701 79.128 1.00 28.67 28 GLU D C 1
ATOM 5337 O O . GLU D 1 51 ? 21.989 24.111 78.051 1.00 34.48 28 GLU D O 1
ATOM 5343 N N . GLY D 1 52 ? 21.662 24.146 80.271 1.00 37.08 29 GLY D N 1
ATOM 5344 C CA . GLY D 1 52 ? 21.039 22.829 80.299 1.00 40.56 29 GLY D CA 1
ATOM 5345 C C . GLY D 1 52 ? 21.902 21.637 80.666 1.00 39.50 29 GLY D C 1
ATOM 5346 O O . GLY D 1 52 ? 21.399 20.521 80.771 1.00 35.19 29 GLY D O 1
ATOM 5347 N N . ALA D 1 53 ? 23.187 21.865 80.919 1.00 42.58 30 ALA D N 1
ATOM 5348 C CA . ALA D 1 53 ? 24.091 20.758 81.235 1.00 35.80 30 ALA D CA 1
ATOM 5349 C C . ALA D 1 53 ? 24.027 20.336 82.707 1.00 35.70 30 ALA D C 1
ATOM 5350 O O . ALA D 1 53 ? 23.802 21.151 83.599 1.00 33.38 30 ALA D O 1
ATOM 5352 N N . GLU D 1 54 ? 24.234 19.046 82.944 1.00 32.37 31 GLU D N 1
ATOM 5353 C CA . GLU D 1 54 ? 24.476 18.533 84.283 1.00 38.24 31 GLU D CA 1
ATOM 5354 C C . GLU D 1 54 ? 25.945 18.718 84.604 1.00 33.85 31 GLU D C 1
ATOM 5355 O O . GLU D 1 54 ? 26.806 18.054 84.023 1.00 35.90 31 GLU D O 1
ATOM 5361 N N . VAL D 1 55 ? 26.228 19.625 85.527 1.00 33.18 32 VAL D N 1
ATOM 5362 C CA . VAL D 1 55 ? 27.599 20.020 85.797 1.00 35.32 32 VAL D CA 1
ATOM 5363 C C . VAL D 1 55 ? 28.110 19.465 87.112 1.00 34.91 32 VAL D C 1
ATOM 5364 O O . VAL D 1 55 ? 27.422 19.509 88.139 1.00 31.63 32 VAL D O 1
ATOM 5368 N N . LEU D 1 56 ? 29.320 18.927 87.068 1.00 31.03 33 LEU D N 1
ATOM 5369 C CA . LEU D 1 56 ? 30.049 18.600 88.281 1.00 32.46 33 LEU D CA 1
ATOM 5370 C C . LEU D 1 56 ? 31.216 19.559 88.412 1.00 35.67 33 LEU D C 1
ATOM 5371 O O . LEU D 1 56 ? 32.069 19.640 87.517 1.00 34.21 33 LEU D O 1
ATOM 5376 N N . GLY D 1 57 ? 31.248 20.293 89.515 1.00 30.10 34 GLY D N 1
ATOM 5377 C CA . GLY D 1 57 ? 32.312 21.245 89.755 1.00 29.82 34 GLY D CA 1
ATOM 5378 C C . GLY D 1 57 ? 33.338 20.707 90.731 1.00 45.58 34 GLY D C 1
ATOM 5379 O O . GLY D 1 57 ? 33.051 20.522 91.911 1.00 43.79 34 GLY D O 1
ATOM 5380 N N . ALA D 1 58 ? 34.543 20.448 90.240 1.00 29.27 35 ALA D N 1
ATOM 5381 C CA . ALA D 1 58 ? 35.628 20.011 91.112 1.00 29.44 35 ALA D CA 1
ATOM 5382 C C . ALA D 1 58 ? 36.482 21.203 91.510 1.00 32.83 35 ALA D C 1
ATOM 5383 O O . ALA D 1 58 ? 36.789 22.040 90.676 1.00 30.64 35 ALA D O 1
ATOM 5385 N N . THR D 1 59 ? 36.850 21.283 92.787 1.00 30.12 36 THR D N 1
ATOM 5386 C CA . THR D 1 59 ? 37.672 22.385 93.290 1.00 34.73 36 THR D CA 1
ATOM 5387 C C . THR D 1 59 ? 38.240 22.094 94.677 1.00 32.38 36 THR D C 1
ATOM 5388 O O . THR D 1 59 ? 37.746 21.223 95.392 1.00 32.58 36 THR D O 1
ATOM 5392 N N . LEU D 1 60 ? 39.269 22.842 95.061 1.00 31.60 37 LEU D N 1
ATOM 5393 C CA . LEU D 1 60 ? 39.827 22.730 96.405 1.00 39.13 37 LEU D CA 1
ATOM 5394 C C . LEU D 1 60 ? 38.833 23.172 97.476 1.00 43.78 37 LEU D C 1
ATOM 5395 O O . LEU D 1 60 ? 38.878 22.692 98.612 1.00 50.03 37 LEU D O 1
ATOM 5400 N N . HIS D 1 61 ? 37.930 24.078 97.112 1.00 42.63 38 HIS D N 1
ATOM 5401 C CA . HIS D 1 61 ? 36.961 24.627 98.065 1.00 41.38 38 HIS D CA 1
ATOM 5402 C C . HIS D 1 61 ? 35.522 24.488 97.574 1.00 35.38 38 HIS D C 1
ATOM 5403 O O . HIS D 1 61 ? 34.933 25.445 97.071 1.00 44.65 38 HIS D O 1
ATOM 5410 N N . PRO D 1 62 ? 34.953 23.283 97.718 1.00 39.23 39 PRO D N 1
ATOM 5411 C CA . PRO D 1 62 ? 33.625 22.901 97.224 1.00 37.02 39 PRO D CA 1
ATOM 5412 C C . PRO D 1 62 ? 32.464 23.699 97.828 1.00 45.54 39 PRO D C 1
ATOM 5413 O O . PRO D 1 62 ? 31.351 23.657 97.297 1.00 44.81 39 PRO D O 1
ATOM 5417 N N . GLU D 1 63 ? 32.714 24.416 98.915 1.00 48.81 40 GLU D N 1
ATOM 5418 C CA . GLU D 1 63 ? 31.642 25.150 99.583 1.00 52.54 40 GLU D CA 1
ATOM 5419 C C . GLU D 1 63 ? 31.215 26.359 98.749 1.00 47.53 40 GLU D C 1
ATOM 5420 O O . GLU D 1 63 ? 30.083 26.837 98.853 1.00 41.18 40 GLU D O 1
ATOM 5426 N N . LYS D 1 64 ? 32.119 26.831 97.895 1.00 41.49 41 LYS D N 1
ATOM 5427 C CA . LYS D 1 64 ? 31.849 28.010 97.083 1.00 38.03 41 LYS D CA 1
ATOM 5428 C C . LYS D 1 64 ? 30.782 27.725 96.040 1.00 35.73 41 LYS D C 1
ATOM 5429 O O . LYS D 1 64 ? 30.177 28.639 95.493 1.00 43.08 41 LYS D O 1
ATOM 5435 N N . LEU D 1 65 ? 30.544 26.448 95.774 1.00 35.19 42 LEU D N 1
ATOM 5436 C CA . LEU D 1 65 ? 29.551 26.063 94.784 1.00 37.94 42 LEU D CA 1
ATOM 5437 C C . LEU D 1 65 ? 28.242 25.601 95.435 1.00 42.44 42 LEU D C 1
ATOM 5438 O O . LEU D 1 65 ? 27.369 25.034 94.771 1.00 39.51 42 LEU D O 1
ATOM 5443 N N . GLN D 1 66 ? 28.105 25.854 96.731 1.00 47.03 43 GLN D N 1
ATOM 5444 C CA . GLN D 1 66 ? 26.908 25.440 97.457 1.00 52.20 43 GLN D CA 1
ATOM 5445 C C . GLN D 1 66 ? 25.679 26.187 96.964 1.00 49.65 43 GLN D C 1
ATOM 5446 O O . GLN D 1 66 ? 25.621 27.417 97.023 1.00 44.38 43 GLN D O 1
ATOM 5452 N N . GLY D 1 67 ? 24.704 25.432 96.464 1.00 55.97 44 GLY D N 1
ATOM 5453 C CA . GLY D 1 67 ? 23.484 26.006 95.928 1.00 54.20 44 GLY D CA 1
ATOM 5454 C C . GLY D 1 67 ? 23.669 26.549 94.525 1.00 53.05 44 GLY D C 1
ATOM 5455 O O . GLY D 1 67 ? 22.741 27.110 93.943 1.00 57.76 44 GLY D O 1
ATOM 5456 N N . VAL D 1 68 ? 24.867 26.384 93.975 1.00 48.30 45 VAL D N 1
ATOM 5457 C CA . VAL D 1 68 ? 25.167 26.915 92.647 1.00 40.36 45 VAL D CA 1
ATOM 5458 C C . VAL D 1 68 ? 25.253 25.798 91.627 1.00 42.23 45 VAL D C 1
ATOM 5459 O O . VAL D 1 68 ? 24.513 25.780 90.644 1.00 47.50 45 VAL D O 1
ATOM 5463 N N . VAL D 1 69 ? 26.163 24.866 91.882 1.00 38.11 46 VAL D N 1
ATOM 5464 C CA . VAL D 1 69 ? 26.400 23.731 91.011 1.00 33.51 46 VAL D CA 1
ATOM 5465 C C . VAL D 1 69 ? 26.808 22.540 91.880 1.00 33.64 46 VAL D C 1
ATOM 5466 O O . VAL D 1 69 ? 27.477 22.721 92.898 1.00 38.29 46 VAL D O 1
ATOM 5470 N N . PRO D 1 70 ? 26.374 21.323 91.515 1.00 35.38 47 PRO D N 1
ATOM 5471 C CA . PRO D 1 70 ? 26.878 20.145 92.232 1.00 34.26 47 PRO D CA 1
ATOM 5472 C C . PRO D 1 70 ? 28.407 20.117 92.236 1.00 36.23 47 PRO D C 1
ATOM 5473 O O . PRO D 1 70 ? 29.028 20.365 91.192 1.00 32.82 47 PRO D O 1
ATOM 5477 N N . ALA D 1 71 ? 29.003 19.857 93.396 1.00 34.10 48 ALA D N 1
ATOM 5478 C CA . ALA D 1 71 ? 30.453 19.957 93.538 1.00 37.78 48 ALA D CA 1
ATOM 5479 C C . ALA D 1 71 ? 31.109 18.731 94.186 1.00 42.34 48 ALA D C 1
ATOM 5480 O O . ALA D 1 71 ? 30.446 17.920 94.833 1.00 39.65 48 ALA D O 1
ATOM 5482 N N . VAL D 1 72 ? 32.420 18.610 93.981 1.00 35.84 49 VAL D N 1
ATOM 5483 C CA . VAL D 1 72 ? 33.248 17.596 94.627 1.00 34.50 49 VAL D CA 1
ATOM 5484 C C . VAL D 1 72 ? 34.602 18.199 94.988 1.00 36.06 49 VAL D C 1
ATOM 5485 O O . VAL D 1 72 ? 35.102 19.085 94.287 1.00 34.50 49 VAL D O 1
ATOM 5489 N N . ARG D 1 73 ? 35.198 17.712 96.072 1.00 36.58 50 ARG D N 1
ATOM 5490 C CA . ARG D 1 73 ? 36.514 18.181 96.509 1.00 40.44 50 ARG D CA 1
ATOM 5491 C C . ARG D 1 73 ? 37.608 17.518 95.658 1.00 37.01 50 ARG D C 1
ATOM 5492 O O . ARG D 1 73 ? 37.619 16.298 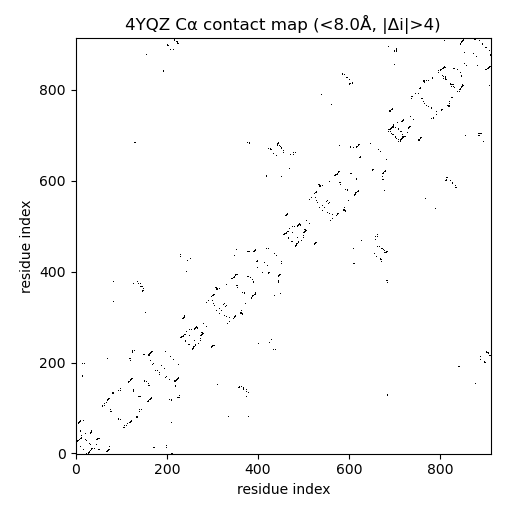95.494 1.00 31.75 50 ARG D O 1
ATOM 5500 N N . LEU D 1 74 ? 38.503 18.323 95.092 1.00 31.09 51 LEU D N 1
ATOM 5501 C CA . LEU D 1 74 ? 39.588 17.788 94.272 1.00 31.40 51 LEU D CA 1
ATOM 5502 C C . LEU D 1 74 ? 40.837 18.659 94.303 1.00 32.07 51 LEU D C 1
ATOM 5503 O O . LEU D 1 74 ? 40.779 19.874 94.081 1.00 29.50 51 LEU D O 1
ATOM 5508 N N . ASP D 1 75 ? 41.966 18.023 94.586 1.00 29.40 52 ASP D N 1
ATOM 5509 C CA . ASP D 1 75 ? 43.269 18.666 94.438 1.00 31.64 52 ASP D CA 1
ATOM 5510 C C . ASP D 1 75 ? 43.889 18.232 93.111 1.00 28.53 52 ASP D C 1
ATOM 5511 O O . ASP D 1 75 ? 44.427 17.129 93.002 1.00 31.47 52 ASP D O 1
ATOM 5516 N N . ALA D 1 76 ? 43.837 19.108 92.111 1.00 29.37 53 ALA D N 1
ATOM 5517 C CA . ALA D 1 76 ? 44.325 18.775 90.770 1.00 26.87 53 ALA D CA 1
ATOM 5518 C C . ALA D 1 76 ? 45.810 18.414 90.733 1.00 26.23 53 ALA D C 1
ATOM 5519 O O . ALA D 1 76 ? 46.291 17.877 89.738 1.00 26.25 53 ALA D O 1
ATOM 5521 N N . ARG D 1 77 ? 46.540 18.699 91.809 1.00 30.11 54 ARG D N 1
ATOM 5522 C CA . ARG D 1 77 ? 47.957 18.333 91.880 1.00 33.97 54 ARG D CA 1
ATOM 5523 C C . ARG D 1 77 ? 48.151 16.854 92.199 1.00 30.19 54 ARG D C 1
ATOM 5524 O O . ARG D 1 77 ? 49.264 16.332 92.092 1.00 34.12 54 ARG D O 1
ATOM 5532 N N . ASP D 1 78 ? 47.065 16.188 92.591 1.00 27.04 55 ASP D N 1
ATOM 5533 C CA . ASP D 1 78 ? 47.096 14.777 92.967 1.00 29.21 55 ASP D CA 1
ATOM 5534 C C . ASP D 1 78 ? 46.657 13.865 91.806 1.00 27.51 55 ASP D C 1
ATOM 5535 O O . ASP D 1 78 ? 45.463 13.777 91.488 1.00 27.32 55 ASP D O 1
ATOM 5540 N N . LYS D 1 79 ? 47.618 13.174 91.195 1.00 27.91 56 LYS D N 1
ATOM 5541 C CA . LYS D 1 79 ? 47.339 12.338 90.029 1.00 27.51 56 LYS D CA 1
ATOM 5542 C C . LYS D 1 79 ? 46.254 11.293 90.292 1.00 27.18 56 LYS D C 1
ATOM 5543 O O . LYS D 1 79 ? 45.352 11.116 89.472 1.00 29.44 56 LYS D O 1
ATOM 5549 N N . GLU D 1 80 ? 46.348 10.595 91.422 1.00 26.35 57 GLU D N 1
ATOM 5550 C CA . GLU D 1 80 ? 45.397 9.536 91.737 1.00 26.95 57 GLU D CA 1
ATOM 5551 C C . GLU D 1 80 ? 43.986 10.080 91.856 1.00 29.70 57 GLU D C 1
ATOM 5552 O O . GLU D 1 80 ? 43.032 9.477 91.353 1.00 29.03 57 GLU D O 1
ATOM 5558 N N . ALA D 1 81 ? 43.866 11.232 92.511 1.00 27.78 58 ALA D N 1
ATOM 5559 C CA . ALA D 1 81 ? 42.576 11.886 92.704 1.00 34.05 58 ALA D CA 1
ATOM 5560 C C . ALA D 1 81 ? 41.932 12.279 91.374 1.00 31.50 58 ALA D C 1
ATOM 5561 O O . ALA D 1 81 ? 40.726 12.119 91.188 1.00 27.91 58 ALA D O 1
ATOM 5563 N N . VAL D 1 82 ? 42.748 12.799 90.463 1.00 27.95 59 VAL D N 1
ATOM 5564 C CA . VAL D 1 82 ? 42.289 13.208 89.144 1.00 25.96 59 VAL D CA 1
ATOM 5565 C C . VAL D 1 82 ? 41.779 12.002 88.359 1.00 34.39 59 VAL D C 1
ATOM 5566 O O . VAL D 1 82 ? 40.681 12.030 87.797 1.00 27.25 59 VAL D O 1
ATOM 5570 N N . PHE D 1 83 ? 42.575 10.939 88.337 1.00 25.58 60 PHE D N 1
ATOM 5571 C CA . PHE D 1 83 ? 42.181 9.715 87.651 1.00 31.99 60 PHE D CA 1
ATOM 5572 C C . PHE D 1 83 ? 40.957 9.071 88.309 1.00 33.14 60 PHE D C 1
ATOM 5573 O O . PHE D 1 83 ? 40.048 8.625 87.616 1.00 31.51 60 PHE D O 1
ATOM 5581 N N . ARG D 1 84 ? 40.917 9.049 89.639 1.00 28.62 61 ARG D N 1
ATOM 5582 C CA . ARG D 1 84 ? 39.794 8.427 90.347 1.00 32.23 61 ARG D CA 1
ATOM 5583 C C . ARG D 1 84 ? 38.480 9.138 90.029 1.00 36.12 61 ARG D C 1
ATOM 5584 O O . ARG D 1 84 ? 37.462 8.499 89.755 1.00 35.32 61 ARG D O 1
ATOM 5592 N N . LEU D 1 85 ? 38.517 10.466 90.064 1.00 32.02 62 LEU D N 1
ATOM 5593 C CA . LEU D 1 85 ? 37.352 11.276 89.758 1.00 31.93 62 LEU D CA 1
ATOM 5594 C C . LEU D 1 85 ? 36.817 10.960 88.368 1.00 31.07 62 LEU D C 1
ATOM 5595 O O . LEU D 1 85 ? 35.662 10.557 88.211 1.00 28.88 62 LEU D O 1
ATOM 5600 N N . ILE D 1 86 ? 37.674 11.116 87.363 1.00 27.27 63 ILE D N 1
ATOM 5601 C CA . ILE D 1 86 ? 37.258 11.002 85.972 1.00 25.98 63 ILE D CA 1
ATOM 5602 C C . ILE D 1 86 ? 36.894 9.573 85.586 1.00 37.39 63 ILE D C 1
ATOM 5603 O O . ILE D 1 86 ? 35.883 9.347 84.922 1.00 35.90 63 ILE D O 1
ATOM 5608 N N . GLN D 1 87 ? 37.697 8.604 86.018 1.00 32.13 64 GLN D N 1
ATOM 5609 C CA . GLN D 1 87 ? 37.394 7.206 85.723 1.00 36.14 64 GLN D CA 1
ATOM 5610 C C . GLN D 1 87 ? 36.162 6.725 86.494 1.00 38.30 64 GLN D C 1
ATOM 5611 O O . GLN D 1 87 ? 35.553 5.722 86.134 1.00 38.38 64 GLN D O 1
ATOM 5617 N N . GLY D 1 88 ? 35.792 7.453 87.541 1.00 33.57 65 GLY D N 1
ATOM 5618 C CA . GLY D 1 88 ? 34.643 7.091 88.351 1.00 38.04 65 GLY D CA 1
ATOM 5619 C C . GLY D 1 88 ? 33.336 7.585 87.765 1.00 39.74 65 GLY D C 1
ATOM 5620 O O . GLY D 1 88 ? 32.257 7.141 88.164 1.00 40.87 65 GLY D O 1
ATOM 5621 N N . LEU D 1 89 ? 33.427 8.505 86.812 1.00 40.43 66 LEU D N 1
ATOM 5622 C CA . LEU D 1 89 ? 32.237 9.070 86.179 1.00 40.65 66 LEU D CA 1
ATOM 5623 C C . LEU D 1 89 ? 31.625 8.089 85.196 1.00 42.10 66 LEU D C 1
ATOM 5624 O O . LEU D 1 89 ? 32.332 7.392 84.478 1.00 43.61 66 LEU D O 1
ATOM 5629 N N . ASP D 1 90 ? 30.301 8.030 85.180 1.00 45.72 67 ASP D N 1
ATOM 5630 C CA . ASP D 1 90 ? 29.602 7.114 84.298 1.00 49.37 67 ASP D CA 1
ATOM 5631 C C . ASP D 1 90 ? 29.798 7.548 82.859 1.00 47.20 67 ASP D C 1
ATOM 5632 O O . ASP D 1 90 ? 30.330 6.806 82.035 1.00 49.16 67 ASP D O 1
ATOM 5637 N N . ARG D 1 91 ? 29.380 8.767 82.562 1.00 47.18 68 ARG D N 1
ATOM 5638 C CA . ARG D 1 91 ? 29.578 9.316 81.237 1.00 48.79 68 ARG D CA 1
ATOM 5639 C C . ARG D 1 91 ? 30.048 10.761 81.337 1.00 44.09 68 ARG D C 1
ATOM 5640 O O . ARG D 1 91 ? 29.634 11.505 82.230 1.00 43.87 68 ARG D O 1
ATOM 5648 N N . LEU D 1 92 ? 30.927 11.151 80.424 1.00 38.22 69 LEU D N 1
ATOM 5649 C CA . LEU D 1 92 ? 31.475 12.495 80.431 1.00 28.19 69 LEU D CA 1
ATOM 5650 C C . LEU D 1 92 ? 31.446 13.092 79.032 1.00 27.46 69 LEU D C 1
ATOM 5651 O O . LEU D 1 92 ? 32.187 12.658 78.152 1.00 29.48 69 LEU D O 1
ATOM 5656 N N . ASP D 1 93 ? 30.595 14.091 78.822 1.00 24.35 70 ASP D N 1
ATOM 5657 C CA . ASP D 1 93 ? 30.517 14.750 77.515 1.00 22.97 70 ASP D CA 1
ATOM 5658 C C . ASP D 1 93 ? 31.498 15.913 77.350 1.00 20.89 70 ASP D C 1
ATOM 5659 O O . ASP D 1 93 ? 32.024 16.133 76.256 1.00 24.94 70 ASP D O 1
ATOM 5664 N N . VAL D 1 94 ? 31.730 16.657 78.425 1.00 22.36 71 VAL D N 1
ATOM 5665 C CA . VAL D 1 94 ? 32.587 17.843 78.376 1.00 22.92 71 VAL D CA 1
ATOM 5666 C C . VAL D 1 94 ? 33.553 17.857 79.552 1.00 25.61 71 VAL D C 1
ATOM 5667 O O . VAL D 1 94 ? 33.145 17.672 80.699 1.00 21.63 71 VAL D O 1
ATOM 5671 N N . LEU D 1 95 ? 34.835 18.068 79.270 1.00 19.19 72 LEU D N 1
ATOM 5672 C CA . LEU D 1 95 ? 35.819 18.280 80.328 1.00 24.29 72 LEU D CA 1
ATOM 5673 C C . LEU D 1 95 ? 36.414 19.665 80.196 1.00 25.03 72 LEU D C 1
ATOM 5674 O O . LEU D 1 95 ? 36.930 20.023 79.136 1.00 25.36 72 LEU D O 1
ATOM 5679 N N . VAL D 1 96 ? 36.357 20.439 81.271 1.00 20.38 73 VAL D N 1
ATOM 5680 C CA . VAL D 1 96 ? 36.970 21.768 81.274 1.00 18.45 73 VAL D CA 1
ATOM 5681 C C . VAL D 1 96 ? 38.110 21.824 82.268 1.00 20.56 73 VAL D C 1
ATOM 5682 O O . VAL D 1 96 ? 37.905 21.642 83.467 1.00 19.85 73 VAL D O 1
ATOM 5686 N N . ASN D 1 97 ? 39.317 22.045 81.764 1.00 20.70 74 ASN D N 1
ATOM 5687 C CA . ASN D 1 97 ? 40.469 22.229 82.622 1.00 19.66 74 ASN D CA 1
ATOM 5688 C C . ASN D 1 97 ? 40.719 23.710 82.890 1.00 19.99 74 ASN D C 1
ATOM 5689 O O . ASN D 1 97 ? 41.400 24.382 82.123 1.00 16.81 74 ASN D O 1
ATOM 5694 N N . ALA D 1 98 ? 40.144 24.225 83.971 1.00 20.09 75 ALA D N 1
ATOM 5695 C CA . ALA D 1 98 ? 40.314 25.629 84.306 1.00 18.97 75 ALA D CA 1
ATOM 5696 C C . ALA D 1 98 ? 41.316 25.833 85.443 1.00 19.92 75 ALA D C 1
ATOM 5697 O O . ALA D 1 98 ? 41.478 26.949 85.928 1.00 21.53 75 ALA D O 1
ATOM 5699 N N . GLN D 1 99 ? 42.014 24.773 85.843 1.00 18.25 76 GLN D N 1
ATOM 5700 C CA . GLN D 1 99 ? 42.964 24.889 86.949 1.00 22.24 76 GLN D CA 1
ATOM 5701 C C . GLN D 1 99 ? 44.179 25.685 86.534 1.00 28.86 76 GLN D C 1
ATOM 5702 O O . GLN D 1 99 ? 44.549 25.708 85.359 1.00 29.66 76 GLN D O 1
ATOM 5708 N N . GLY D 1 100 ? 44.800 26.358 87.492 1.00 32.17 77 GLY D N 1
ATOM 5709 C CA . GLY D 1 100 ? 46.002 27.101 87.174 1.00 26.96 77 GLY D CA 1
ATOM 5710 C C . GLY D 1 100 ? 46.516 28.006 88.273 1.00 27.99 77 GLY D C 1
ATOM 5711 O O . GLY D 1 100 ? 45.790 28.366 89.196 1.00 28.27 77 GLY D O 1
ATOM 5712 N N . VAL D 1 101 ? 47.790 28.367 88.165 1.00 27.07 78 VAL D N 1
ATOM 5713 C CA . VAL D 1 101 ? 48.416 29.320 89.075 1.00 23.93 78 VAL D CA 1
ATOM 5714 C C . VAL D 1 101 ? 49.215 30.300 88.229 1.00 27.18 78 VAL D C 1
ATOM 5715 O O . VAL D 1 101 ? 49.725 29.938 87.171 1.00 26.80 78 VAL D O 1
ATOM 5719 N N . VAL D 1 102 ? 49.290 31.551 88.671 1.00 24.95 79 VAL D N 1
ATOM 5720 C CA . VAL D 1 102 ? 49.972 32.582 87.900 1.00 22.61 79 VAL D CA 1
ATOM 5721 C C . VAL D 1 102 ? 51.146 33.107 88.711 1.00 28.78 79 VAL D C 1
ATOM 5722 O O . VAL D 1 102 ? 51.023 34.115 89.412 1.00 26.53 79 VAL D O 1
ATOM 5726 N N . PRO D 1 103 ? 52.297 32.417 88.633 1.00 28.24 80 PRO D N 1
ATOM 5727 C CA . PRO D 1 103 ? 53.474 32.992 89.280 1.00 24.17 80 PRO D CA 1
ATOM 5728 C C . PRO D 1 103 ? 53.814 34.310 88.622 1.00 26.50 80 PRO D C 1
ATOM 5729 O O . PRO D 1 103 ? 53.474 34.554 87.460 1.00 22.89 80 PRO D O 1
ATOM 5733 N N . VAL D 1 104 ? 54.470 35.165 89.387 1.00 24.14 81 VAL D N 1
ATOM 5734 C CA . VAL D 1 104 ? 54.787 36.509 88.949 1.00 24.73 81 VAL D CA 1
ATOM 5735 C C . VAL D 1 104 ? 56.302 36.662 88.934 1.00 25.73 81 VAL D C 1
ATOM 5736 O O . VAL D 1 104 ? 56.989 36.171 89.840 1.00 25.50 81 VAL D O 1
ATOM 5740 N N . GLY D 1 105 ? 56.828 37.310 87.900 1.00 26.95 82 GLY D N 1
ATOM 5741 C CA . GLY D 1 105 ? 58.248 37.580 87.845 1.00 27.02 82 GLY D CA 1
ATOM 5742 C C . GLY D 1 105 ? 58.938 37.357 86.517 1.00 26.57 82 GLY D C 1
ATOM 5743 O O . GLY D 1 105 ? 58.530 36.522 85.687 1.00 24.89 82 GLY D O 1
ATOM 5744 N N . GLY D 1 106 ? 60.011 38.112 86.321 1.00 19.18 83 GLY D N 1
ATOM 5745 C CA . GLY D 1 106 ? 60.855 37.931 85.159 1.00 18.67 83 GLY D CA 1
ATOM 5746 C C . GLY D 1 106 ? 61.783 36.756 85.392 1.00 22.79 83 GLY D C 1
ATOM 5747 O O . GLY D 1 106 ? 61.631 36.022 86.378 1.00 24.58 83 GLY D O 1
ATOM 5748 N N . LEU D 1 107 ? 62.754 36.601 84.496 1.00 25.84 84 LEU D N 1
ATOM 5749 C CA . LEU D 1 107 ? 63.642 35.446 84.479 1.00 23.23 84 LEU D CA 1
ATOM 5750 C C . LEU D 1 107 ? 64.397 35.225 85.793 1.00 23.92 84 LEU D C 1
ATOM 5751 O O . LEU D 1 107 ? 64.467 34.102 86.295 1.00 26.67 84 LEU D O 1
ATOM 5756 N N . LEU D 1 108 ? 64.956 36.297 86.341 1.00 21.44 85 LEU D N 1
ATOM 5757 C CA . LEU D 1 108 ? 65.797 36.192 87.533 1.00 29.86 85 LEU D CA 1
ATOM 5758 C C . LEU D 1 108 ? 64.990 36.148 88.831 1.00 32.94 85 LEU D C 1
ATOM 5759 O O . LEU D 1 108 ? 65.475 35.651 89.850 1.00 36.25 85 LEU D O 1
ATOM 5764 N N . GLU D 1 109 ? 63.768 36.673 88.803 1.00 31.45 86 GLU D N 1
ATOM 5765 C CA . GLU D 1 109 ? 62.904 36.634 89.983 1.00 32.65 86 GLU D CA 1
ATOM 5766 C C . GLU D 1 109 ? 62.263 35.249 90.110 1.00 33.70 86 GLU D C 1
ATOM 5767 O O . GLU D 1 109 ? 61.902 34.820 91.206 1.00 31.60 86 GLU D O 1
ATOM 5773 N N . ALA D 1 110 ? 62.134 34.549 88.982 1.00 27.86 87 ALA D N 1
ATOM 5774 C CA . ALA D 1 110 ? 61.535 33.210 88.960 1.00 27.69 87 ALA D CA 1
ATOM 5775 C C . ALA D 1 110 ? 62.384 32.200 89.718 1.00 27.27 87 ALA D C 1
ATOM 5776 O O . ALA D 1 110 ? 63.607 32.155 89.552 1.00 22.43 87 ALA D O 1
ATOM 5778 N N . THR D 1 111 ? 61.729 31.365 90.518 1.00 25.73 88 THR D N 1
ATOM 5779 C CA . THR D 1 111 ? 62.423 30.318 91.255 1.00 28.17 88 THR D CA 1
ATOM 5780 C C . THR D 1 111 ? 62.097 28.917 90.738 1.00 27.48 88 THR D C 1
ATOM 5781 O O . THR D 1 111 ? 61.109 28.712 90.013 1.00 24.53 88 THR D O 1
ATOM 5785 N N . ASP D 1 112 ? 62.926 27.954 91.135 1.00 21.96 89 ASP D N 1
ATOM 5786 C CA . ASP D 1 112 ? 62.644 26.550 90.873 1.00 26.18 89 ASP D CA 1
ATOM 5787 C C . ASP D 1 112 ? 61.311 26.118 91.481 1.00 27.45 89 ASP D C 1
ATOM 5788 O O . ASP D 1 112 ? 60.627 25.254 90.942 1.00 29.01 89 ASP D O 1
ATOM 5793 N N . GLN D 1 113 ? 60.948 26.703 92.618 1.00 27.54 90 GLN D N 1
ATOM 5794 C CA . GLN D 1 113 ? 59.682 26.356 93.240 1.00 28.17 90 GLN D CA 1
ATOM 5795 C C . GLN D 1 113 ? 58.510 26.841 92.384 1.00 26.99 90 GLN D C 1
ATOM 5796 O O . GLN D 1 113 ? 57.511 26.131 92.245 1.00 22.84 90 GLN D O 1
ATOM 5802 N N . ASP D 1 114 ? 58.636 28.042 91.815 1.00 23.20 91 ASP D N 1
ATOM 5803 C CA . ASP D 1 114 ? 57.623 28.570 90.905 1.00 23.24 91 ASP D CA 1
ATOM 5804 C C . ASP D 1 114 ? 57.464 27.626 89.729 1.00 27.60 91 ASP D C 1
ATOM 5805 O O . ASP D 1 114 ? 56.351 27.287 89.325 1.00 24.49 91 ASP D O 1
ATOM 5810 N N . TRP D 1 115 ? 58.604 27.223 89.178 1.00 21.02 92 TRP D N 1
ATOM 5811 C CA . TRP D 1 115 ? 58.651 26.334 88.032 1.00 19.20 92 TRP D CA 1
ATOM 5812 C C . TRP D 1 115 ? 57.883 25.053 88.323 1.00 19.60 92 TRP D C 1
ATOM 5813 O O . TRP D 1 115 ? 56.982 24.677 87.570 1.00 17.84 92 TRP D O 1
ATOM 5824 N N . GLU D 1 116 ? 58.253 24.382 89.409 1.00 18.08 93 GLU D N 1
ATOM 5825 C CA . GLU D 1 116 ? 57.679 23.076 89.710 1.00 18.28 93 GLU D CA 1
ATOM 5826 C C . GLU D 1 116 ? 56.203 23.201 90.015 1.00 20.38 93 GLU D C 1
ATOM 5827 O O . GLU D 1 116 ? 55.402 22.411 89.527 1.00 26.73 93 GLU D O 1
ATOM 5833 N N . GLU D 1 117 ? 55.834 24.208 90.796 1.00 24.16 94 GLU D N 1
ATOM 5834 C CA . GLU D 1 117 ? 54.429 24.378 91.168 1.00 25.59 94 GLU D CA 1
ATOM 5835 C C . GLU D 1 117 ? 53.564 24.699 89.947 1.00 26.20 94 GLU D C 1
ATOM 5836 O O . GLU D 1 117 ? 52.480 24.126 89.778 1.00 24.43 94 GLU D O 1
ATOM 5842 N N . ALA D 1 118 ? 54.045 25.602 89.097 1.00 21.70 95 ALA D N 1
ATOM 5843 C CA . ALA D 1 118 ? 53.266 26.041 87.945 1.00 19.79 95 ALA D CA 1
ATOM 5844 C C . ALA D 1 118 ? 53.210 24.964 86.859 1.00 19.84 95 ALA D C 1
ATOM 5845 O O . ALA D 1 118 ? 52.180 24.760 86.237 1.00 17.85 95 ALA D O 1
ATOM 5847 N N . PHE D 1 119 ? 54.305 24.267 86.611 1.00 21.14 96 PHE D N 1
ATOM 5848 C CA . PHE D 1 119 ? 54.224 23.235 85.591 1.00 20.00 96 PHE D CA 1
ATOM 5849 C C . PHE D 1 119 ? 53.351 22.079 86.075 1.00 20.02 96 PHE D C 1
ATOM 5850 O O . PHE D 1 119 ? 52.665 21.456 85.274 1.00 20.83 96 PHE D O 1
ATOM 5858 N N . LEU D 1 120 ? 53.354 21.818 87.381 1.00 20.51 97 LEU D N 1
ATOM 5859 C CA . LEU D 1 120 ? 52.536 20.739 87.936 1.00 22.84 97 LEU D CA 1
ATOM 5860 C C . LEU D 1 120 ? 51.055 21.031 87.718 1.00 23.64 97 LEU D C 1
ATOM 5861 O O . LEU D 1 120 ? 50.322 20.217 87.154 1.00 22.03 97 LEU D O 1
ATOM 5866 N N . LEU D 1 121 ? 50.622 22.212 88.143 1.00 17.88 98 LEU D N 1
ATOM 5867 C CA . LEU D 1 121 ? 49.206 22.532 88.106 1.00 21.71 98 LEU D CA 1
ATOM 5868 C C . LEU D 1 121 ? 48.727 22.969 86.719 1.00 24.51 98 LEU D C 1
ATOM 5869 O O . LEU D 1 121 ? 47.656 22.562 86.279 1.00 24.72 98 LEU D O 1
ATOM 5874 N N . ASN D 1 122 ? 49.519 23.784 86.029 1.00 21.25 99 ASN D N 1
ATOM 5875 C CA . ASN D 1 122 ? 49.072 24.379 84.769 1.00 15.71 99 ASN D CA 1
ATOM 5876 C C . ASN D 1 122 ? 49.121 23.408 83.604 1.00 15.91 99 ASN D C 1
ATOM 5877 O O . ASN D 1 122 ? 48.384 23.566 82.615 1.00 20.71 99 ASN D O 1
ATOM 5882 N N . ALA D 1 123 ? 49.995 22.411 83.708 1.00 17.97 100 ALA D N 1
ATOM 5883 C CA . ALA D 1 123 ? 50.302 21.566 82.565 1.00 13.34 100 ALA D CA 1
ATOM 5884 C C . ALA D 1 123 ? 50.221 20.079 82.900 1.00 16.85 100 ALA D C 1
ATOM 5885 O O . ALA D 1 123 ? 49.474 19.326 82.276 1.00 17.75 100 ALA D O 1
ATOM 5887 N N . LYS D 1 124 ? 50.981 19.644 83.891 1.00 23.59 101 LYS D N 1
ATOM 5888 C CA . LYS D 1 124 ? 50.991 18.223 84.212 1.00 18.43 101 LYS D CA 1
ATOM 5889 C C . LYS D 1 124 ? 49.600 17.719 84.629 1.00 18.31 101 LYS D C 1
ATOM 5890 O O . LYS D 1 124 ? 49.189 16.629 84.227 1.00 18.65 101 LYS D O 1
ATOM 5896 N N . SER D 1 125 ? 48.853 18.504 85.399 1.00 18.45 102 SER D N 1
ATOM 5897 C CA . SER D 1 125 ? 47.534 18.043 85.833 1.00 20.42 102 SER D CA 1
ATOM 5898 C C . SER D 1 125 ? 46.580 17.910 84.646 1.00 18.41 102 SER D C 1
ATOM 5899 O O . SER D 1 125 ? 45.690 17.067 84.659 1.00 20.47 102 SER D O 1
ATOM 5902 N N . VAL D 1 126 ? 46.773 18.731 83.614 1.00 18.56 103 VAL D N 1
ATOM 5903 C CA . VAL D 1 126 ? 45.944 18.637 82.408 1.00 19.48 103 VAL D CA 1
ATOM 5904 C C . VAL D 1 126 ? 46.322 17.380 81.619 1.00 17.99 103 VAL D C 1
ATOM 5905 O O . VAL D 1 126 ? 45.465 16.685 81.073 1.00 18.06 103 VAL D O 1
ATOM 5909 N N . PHE D 1 127 ? 47.617 17.090 81.599 1.00 18.49 104 PHE D N 1
ATOM 5910 C CA . PHE D 1 127 ? 48.155 15.868 81.008 1.00 21.24 104 PHE D CA 1
ATOM 5911 C C . PHE D 1 127 ? 47.448 14.664 81.637 1.00 22.23 104 PHE D C 1
ATOM 5912 O O . PHE D 1 127 ? 46.929 13.797 80.935 1.00 20.39 104 PHE D O 1
ATOM 5920 N N . TRP D 1 128 ? 47.384 14.643 82.964 1.00 20.80 105 TRP D N 1
ATOM 5921 C CA . TRP D 1 128 ? 46.688 13.573 83.691 1.00 22.24 105 TRP D CA 1
ATOM 5922 C C . TRP D 1 128 ? 45.180 13.531 83.405 1.00 19.70 105 TRP D C 1
ATOM 5923 O O . TRP D 1 128 ? 44.614 12.462 83.140 1.00 18.98 105 TRP D O 1
ATOM 5934 N N . ALA D 1 129 ? 44.530 14.692 83.475 1.00 20.83 106 ALA D N 1
ATOM 5935 C CA . ALA D 1 129 ? 43.093 14.782 83.217 1.00 21.46 106 ALA D CA 1
ATOM 5936 C C . ALA D 1 129 ? 42.757 14.254 81.830 1.00 20.37 106 ALA D C 1
ATOM 5937 O O . ALA D 1 129 ? 41.769 13.530 81.647 1.00 19.29 106 ALA D O 1
ATOM 5947 N N . GLN D 1 131 ? 44.642 12.177 80.033 1.00 19.40 108 GLN D N 1
ATOM 5948 C CA . GLN D 1 131 ? 44.937 10.748 79.981 1.00 19.01 108 GLN D CA 1
ATOM 5949 C C . GLN D 1 131 ? 43.769 9.961 80.544 1.00 19.48 108 GLN D C 1
ATOM 5950 O O . GLN D 1 131 ? 43.436 8.883 80.055 1.00 22.02 108 GLN D O 1
ATOM 5956 N N . ALA D 1 132 ? 43.125 10.512 81.561 1.00 23.98 109 ALA D N 1
ATOM 5957 C CA . ALA D 1 132 ? 41.981 9.834 82.164 1.00 26.49 109 ALA D CA 1
ATOM 5958 C C . ALA D 1 132 ? 40.741 9.919 81.274 1.00 20.49 109 ALA D C 1
ATOM 5959 O O . ALA D 1 132 ? 40.047 8.935 81.082 1.00 24.47 109 ALA D O 1
ATOM 5961 N N . ALA D 1 133 ? 40.477 11.095 80.719 1.00 20.24 110 ALA D N 1
ATOM 5962 C CA . ALA D 1 133 ? 39.202 11.364 80.066 1.00 24.00 110 ALA D CA 1
ATOM 5963 C C . ALA D 1 133 ? 39.116 10.945 78.590 1.00 28.48 110 ALA D C 1
ATOM 5964 O O . ALA D 1 133 ? 38.079 10.446 78.151 1.00 27.41 110 ALA D O 1
ATOM 5966 N N . LEU D 1 134 ? 40.183 11.154 77.823 1.00 23.98 111 LEU D N 1
ATOM 5967 C CA . LEU D 1 134 ? 40.124 10.921 76.374 1.00 21.98 111 LEU D CA 1
ATOM 5968 C C . LEU D 1 134 ? 39.803 9.465 75.964 1.00 27.70 111 LEU D C 1
ATOM 5969 O O . LEU D 1 134 ? 39.011 9.261 75.046 1.00 27.71 111 LEU D O 1
ATOM 5974 N N . PRO D 1 135 ? 40.399 8.453 76.631 1.00 26.37 112 PRO D N 1
ATOM 5975 C CA . PRO D 1 135 ? 39.991 7.078 76.298 1.00 30.39 112 PRO D CA 1
ATOM 5976 C C . PRO D 1 135 ? 38.518 6.817 76.571 1.00 26.74 112 PRO D C 1
ATOM 5977 O O . PRO D 1 135 ? 37.845 6.172 75.772 1.00 30.02 112 PRO D O 1
ATOM 5981 N N . LYS D 1 136 ? 38.041 7.310 77.707 1.00 32.69 113 LYS D N 1
ATOM 5982 C CA . LYS D 1 136 ? 36.659 7.136 78.128 1.00 31.08 113 LYS D CA 1
ATOM 5983 C C . LYS D 1 136 ? 35.705 7.808 77.138 1.00 30.06 113 LYS D C 1
ATOM 5984 O O . LYS D 1 136 ? 34.681 7.240 76.763 1.00 29.63 113 LYS D O 1
ATOM 5998 N N . ALA D 1 138 ? 36.521 8.659 73.917 1.00 23.01 115 ALA D N 1
ATOM 5999 C CA . ALA D 1 138 ? 36.712 7.910 72.682 1.00 35.13 115 ALA D CA 1
ATOM 6000 C C . ALA D 1 138 ? 35.753 6.727 72.598 1.00 32.09 115 ALA D C 1
ATOM 6001 O O . ALA D 1 138 ? 35.089 6.525 71.584 1.00 35.28 115 ALA D O 1
ATOM 6003 N N . ALA D 1 139 ? 35.687 5.952 73.674 1.00 32.56 116 ALA D N 1
ATOM 6004 C CA . ALA D 1 139 ? 34.863 4.750 73.701 1.00 37.55 116 ALA D CA 1
ATOM 6005 C C . ALA D 1 139 ? 33.369 5.072 73.593 1.00 43.09 116 ALA D C 1
ATOM 6006 O O . ALA D 1 139 ? 32.611 4.326 72.971 1.00 52.60 116 ALA D O 1
ATOM 6008 N N . GLN D 1 140 ? 32.952 6.183 74.190 1.00 38.23 117 GLN D N 1
ATOM 6009 C CA . GLN D 1 140 ? 31.538 6.556 74.221 1.00 41.87 117 GLN D CA 1
ATOM 6010 C C . GLN D 1 140 ? 31.117 7.270 72.940 1.00 44.25 117 GLN D C 1
ATOM 6011 O O . GLN D 1 140 ? 29.960 7.662 72.790 1.00 51.31 117 GLN D O 1
ATOM 6017 N N . GLY D 1 141 ? 32.065 7.453 72.028 1.00 38.86 118 GLY D N 1
ATOM 6018 C CA . GLY D 1 141 ? 31.764 7.977 70.708 1.00 42.13 118 GLY D CA 1
ATOM 6019 C C . GLY D 1 141 ? 32.126 9.434 70.466 1.00 39.34 118 GLY D C 1
ATOM 6020 O O . GLY D 1 141 ? 31.932 9.947 69.363 1.00 40.33 118 GLY D O 1
ATOM 6021 N N . GLY D 1 142 ? 32.652 10.112 71.479 1.00 28.64 119 GLY D N 1
ATOM 6022 C CA . GLY D 1 142 ? 32.979 11.517 71.304 1.00 22.58 119 GLY D CA 1
ATOM 6023 C C . GLY D 1 142 ? 32.857 12.345 72.565 1.00 25.14 119 GLY D C 1
ATOM 6024 O O . GLY D 1 142 ? 32.550 11.829 73.636 1.00 31.25 119 GLY D O 1
ATOM 6025 N N . GLY D 1 143 ? 33.100 13.645 72.429 1.00 26.22 120 GLY D N 1
ATOM 6026 C CA . GLY D 1 143 ? 33.082 14.550 73.561 1.00 22.39 120 GLY D CA 1
ATOM 6027 C C . GLY D 1 143 ? 33.935 15.772 73.262 1.00 19.19 120 GLY D C 1
ATOM 6028 O O . GLY D 1 143 ? 34.423 15.937 72.146 1.00 21.19 120 GLY D O 1
ATOM 6029 N N . SER D 1 144 ? 34.120 16.625 74.261 1.00 18.79 121 SER D N 1
ATOM 6030 C CA . SER D 1 144 ? 34.756 17.915 74.050 1.00 16.20 121 SER D CA 1
ATOM 6031 C C . SER D 1 144 ? 35.579 18.279 75.274 1.00 24.29 121 SER D C 1
ATOM 6032 O O . SER D 1 144 ? 35.050 18.342 76.383 1.00 24.99 121 SER D O 1
ATOM 6035 N N . VAL D 1 145 ? 36.878 18.491 75.068 1.00 19.19 122 VAL D N 1
ATOM 6036 C CA . VAL D 1 145 ? 37.776 18.930 76.129 1.00 20.36 122 VAL D CA 1
ATOM 6037 C C . VAL D 1 145 ? 38.215 20.367 75.890 1.00 18.68 122 VAL D C 1
ATOM 6038 O O . VAL D 1 145 ? 38.671 20.711 74.795 1.00 15.73 122 VAL D O 1
ATOM 6042 N N . ILE D 1 146 ? 38.093 21.198 76.918 1.00 15.43 123 ILE D N 1
ATOM 6043 C CA . ILE D 1 146 ? 38.370 22.631 76.792 1.00 14.12 123 ILE D CA 1
ATOM 6044 C C . ILE D 1 146 ? 39.411 23.041 77.813 1.00 16.13 123 ILE D C 1
ATOM 6045 O O . ILE D 1 146 ? 39.152 23.014 79.024 1.00 18.38 123 ILE D O 1
ATOM 6050 N N . ASN D 1 147 ? 40.597 23.406 77.336 1.00 14.17 124 ASN D N 1
ATOM 6051 C CA . ASN D 1 147 ? 41.651 23.843 78.237 1.00 16.43 124 ASN D CA 1
ATOM 6052 C C . ASN D 1 147 ? 41.717 25.354 78.298 1.00 19.38 124 ASN D C 1
ATOM 6053 O O . ASN D 1 147 ? 41.708 26.036 77.277 1.00 16.53 124 ASN D O 1
ATOM 6058 N N . ILE D 1 148 ? 41.756 25.881 79.506 1.00 17.11 125 ILE D N 1
ATOM 6059 C CA . ILE D 1 148 ? 41.877 27.320 79.667 1.00 15.04 125 ILE D CA 1
ATOM 6060 C C . ILE D 1 148 ? 43.358 27.644 79.798 1.00 18.55 125 ILE D C 1
ATOM 6061 O O . ILE D 1 148 ? 43.994 27.393 80.831 1.00 20.16 125 ILE D O 1
ATOM 6066 N N . ALA D 1 149 ? 43.907 28.166 78.709 1.00 16.93 126 ALA D N 1
ATOM 6067 C CA . ALA D 1 149 ? 45.313 28.508 78.644 1.00 13.20 126 ALA D CA 1
ATOM 6068 C C . ALA D 1 149 ? 45.449 29.993 78.925 1.00 19.64 126 ALA D C 1
ATOM 6069 O O . ALA D 1 149 ? 44.978 30.474 79.965 1.00 22.19 126 ALA D O 1
ATOM 6071 N N . SER D 1 150 ? 46.069 30.718 78.002 1.00 16.39 127 SER D N 1
ATOM 6072 C CA . SER D 1 150 ? 46.305 32.156 78.173 1.00 15.49 127 SER D CA 1
ATOM 6073 C C . SER D 1 150 ? 46.920 32.725 76.914 1.00 18.46 127 SER D C 1
ATOM 6074 O O . SER D 1 150 ? 47.608 32.010 76.193 1.00 18.01 127 SER D O 1
ATOM 6077 N N . VAL D 1 151 ? 46.687 34.011 76.654 1.00 16.94 128 VAL D N 1
ATOM 6078 C CA . VAL D 1 151 ? 47.290 34.652 75.497 1.00 20.46 128 VAL D CA 1
ATOM 6079 C C . VAL D 1 151 ? 48.796 34.764 75.732 1.00 21.78 128 VAL D C 1
ATOM 6080 O O . VAL D 1 151 ? 49.575 35.007 74.804 1.00 19.66 128 VAL D O 1
ATOM 6084 N N . ALA D 1 152 ? 49.209 34.546 76.979 1.00 19.84 129 ALA D N 1
ATOM 6085 C CA . ALA D 1 152 ? 50.627 34.504 77.300 1.00 15.41 129 ALA D CA 1
ATOM 6086 C C . ALA D 1 152 ? 51.329 33.340 76.589 1.00 14.69 129 ALA D C 1
ATOM 6087 O O . ALA D 1 152 ? 52.570 33.305 76.510 1.00 20.06 129 ALA D O 1
ATOM 6089 N N . ALA D 1 153 ? 50.552 32.391 76.061 1.00 16.54 130 ALA D N 1
ATOM 6090 C CA . ALA D 1 153 ? 51.130 31.288 75.300 1.00 15.51 130 ALA D CA 1
ATOM 6091 C C . ALA D 1 153 ? 51.697 31.805 73.989 1.00 23.51 130 ALA D C 1
ATOM 6092 O O . ALA D 1 153 ? 52.533 31.156 73.373 1.00 25.22 130 ALA D O 1
ATOM 6094 N N . PHE D 1 154 ? 51.225 32.975 73.564 1.00 17.89 131 PHE D N 1
ATOM 6095 C CA . PHE D 1 154 ? 51.612 33.522 72.268 1.00 22.97 131 PHE D CA 1
ATOM 6096 C C . PHE D 1 154 ? 52.274 34.875 72.383 1.00 22.71 131 PHE D C 1
ATOM 6097 O O . PHE D 1 154 ? 53.198 35.186 71.631 1.00 26.63 131 PHE D O 1
ATOM 6105 N N . LYS D 1 155 ? 51.765 35.689 73.301 1.00 20.67 132 LYS D N 1
ATOM 6106 C CA . LYS D 1 155 ? 52.205 37.081 73.455 1.00 18.52 132 LYS D CA 1
ATOM 6107 C C . LYS D 1 155 ? 53.115 37.271 74.660 1.00 21.72 132 LYS D C 1
ATOM 6108 O O . LYS D 1 155 ? 52.713 37.041 75.796 1.00 21.27 132 LYS D O 1
ATOM 6114 N N . THR D 1 156 ? 54.340 37.707 74.405 1.00 19.00 133 THR D N 1
ATOM 6115 C CA . THR D 1 156 ? 55.302 37.971 75.464 1.00 22.60 133 THR D CA 1
ATOM 6116 C C . THR D 1 156 ? 55.032 39.281 76.201 1.00 31.21 133 THR D C 1
ATOM 6117 O O . THR D 1 156 ? 55.021 40.343 75.587 1.00 24.55 133 THR D O 1
ATOM 6121 N N . VAL D 1 157 ? 54.827 39.197 77.515 1.00 33.29 134 VAL D N 1
ATOM 6122 C CA . VAL D 1 157 ? 54.699 40.386 78.358 1.00 38.77 134 VAL D CA 1
ATOM 6123 C C . VAL D 1 157 ? 55.696 40.320 79.512 1.00 38.45 134 VAL D C 1
ATOM 6124 O O . VAL D 1 157 ? 56.146 39.235 79.884 1.00 40.90 134 VAL D O 1
ATOM 6128 N N . PRO D 1 158 ? 56.061 41.480 80.077 1.00 31.68 135 PRO D N 1
ATOM 6129 C CA . PRO D 1 158 ? 57.015 41.430 81.193 1.00 26.81 135 PRO D CA 1
ATOM 6130 C C . PRO D 1 158 ? 56.463 40.713 82.423 1.00 27.54 135 PRO D C 1
ATOM 6131 O O . PRO D 1 158 ? 55.245 40.691 82.649 1.00 25.88 135 PRO D O 1
ATOM 6135 N N . GLY D 1 159 ? 57.364 40.127 83.202 1.00 26.99 136 GLY D N 1
ATOM 6136 C CA . GLY D 1 159 ? 57.013 39.562 84.492 1.00 26.05 136 GLY D CA 1
ATOM 6137 C C . GLY D 1 159 ? 56.138 38.327 84.446 1.00 31.86 136 GLY D C 1
ATOM 6138 O O . GLY D 1 159 ? 55.413 38.060 85.402 1.00 31.66 136 GLY D O 1
ATOM 6139 N N . ARG D 1 160 ? 56.211 37.568 83.351 1.00 27.48 137 ARG D N 1
ATOM 6140 C CA . ARG D 1 160 ? 55.438 36.329 83.239 1.00 25.29 137 ARG D CA 1
ATOM 6141 C C . ARG D 1 160 ? 56.264 35.180 82.662 1.00 21.17 137 ARG D C 1
ATOM 6142 O O . ARG D 1 160 ? 55.780 34.414 81.831 1.00 21.89 137 ARG D O 1
ATOM 6150 N N . PHE D 1 161 ? 57.500 35.038 83.120 1.00 18.84 138 PHE D N 1
ATOM 6151 C CA . PHE D 1 161 ? 58.396 34.071 82.505 1.00 17.54 138 PHE D CA 1
ATOM 6152 C C . PHE D 1 161 ? 57.914 32.618 82.657 1.00 21.77 138 PHE D C 1
ATOM 6153 O O . PHE D 1 161 ? 57.787 31.901 81.653 1.00 18.05 138 PHE D O 1
ATOM 6161 N N . ILE D 1 162 ? 57.651 32.186 83.891 1.00 19.54 139 ILE D N 1
ATOM 6162 C CA . ILE D 1 162 ? 57.203 30.814 84.129 1.00 22.28 139 ILE D CA 1
ATOM 6163 C C . ILE D 1 162 ? 55.807 30.578 83.550 1.00 19.64 139 ILE D C 1
ATOM 6164 O O . ILE D 1 162 ? 55.556 29.578 82.875 1.00 14.62 139 ILE D O 1
ATOM 6169 N N . TYR D 1 163 ? 54.898 31.505 83.828 1.00 19.82 140 TYR D N 1
ATOM 6170 C CA . TYR D 1 163 ? 53.509 31.386 83.398 1.00 24.73 140 TYR D CA 1
ATOM 6171 C C . TYR D 1 163 ? 53.405 31.147 81.886 1.00 18.77 140 TYR D C 1
ATOM 6172 O O . TYR D 1 163 ? 52.719 30.215 81.428 1.00 18.06 140 TYR D O 1
ATOM 6181 N N . SER D 1 164 ? 54.117 31.972 81.129 1.00 16.71 141 SER D N 1
ATOM 6182 C CA . SER D 1 164 ? 54.131 31.891 79.673 1.00 18.77 141 SER D CA 1
ATOM 6183 C C . SER D 1 164 ? 54.641 30.548 79.163 1.00 14.89 141 SER D C 1
ATOM 6184 O O . SER D 1 164 ? 54.122 30.030 78.189 1.00 14.88 141 SER D O 1
ATOM 6187 N N . ALA D 1 165 ? 55.667 30.006 79.806 1.00 17.01 142 ALA D N 1
ATOM 6188 C CA . ALA D 1 165 ? 56.198 28.714 79.379 1.00 16.27 142 ALA D CA 1
ATOM 6189 C C . ALA D 1 165 ? 55.164 27.622 79.598 1.00 16.23 142 ALA D C 1
ATOM 6190 O O . ALA D 1 165 ? 54.999 26.758 78.739 1.00 14.83 142 ALA D O 1
ATOM 6192 N N . THR D 1 166 ? 54.470 27.656 80.741 1.00 14.40 143 THR D N 1
ATOM 6193 C CA . THR D 1 166 ? 53.498 26.608 81.046 1.00 19.34 143 THR D CA 1
ATOM 6194 C C . THR D 1 166 ? 52.321 26.668 80.097 1.00 16.47 143 THR D C 1
ATOM 6195 O O . THR D 1 166 ? 51.794 25.632 79.699 1.00 16.79 143 THR D O 1
ATOM 6199 N N . LYS D 1 167 ? 51.905 27.875 79.734 1.00 15.52 144 LYS D N 1
ATOM 6200 C CA . LYS D 1 167 ? 50.738 28.031 78.874 1.00 12.50 144 LYS D CA 1
ATOM 6201 C C . LYS D 1 167 ? 51.064 27.683 77.411 1.00 13.82 144 LYS D C 1
ATOM 6202 O O . LYS D 1 167 ? 50.213 27.134 76.700 1.00 16.05 144 LYS D O 1
ATOM 6208 N N . ALA D 1 168 ? 52.294 27.962 76.965 1.00 14.71 145 ALA D N 1
ATOM 6209 C CA . ALA D 1 168 ? 52.740 27.479 75.662 1.00 11.36 145 ALA D CA 1
ATOM 6210 C C . ALA D 1 168 ? 52.796 25.954 75.636 1.00 14.29 145 ALA D C 1
ATOM 6211 O O . ALA D 1 168 ? 52.351 25.336 74.659 1.00 13.57 145 ALA D O 1
ATOM 6213 N N . ALA D 1 169 ? 53.345 25.341 76.689 1.00 12.51 146 ALA D N 1
ATOM 6214 C CA . ALA D 1 169 ? 53.288 23.880 76.799 1.00 14.55 146 ALA D CA 1
ATOM 6215 C C . ALA D 1 169 ? 51.844 23.393 76.656 1.00 15.49 146 ALA D C 1
ATOM 6216 O O . ALA D 1 169 ? 51.568 22.479 75.883 1.00 13.83 146 ALA D O 1
ATOM 6218 N N . LEU D 1 170 ? 50.927 24.016 77.401 1.00 14.25 147 LEU D N 1
ATOM 6219 C CA . LEU D 1 170 ? 49.519 23.612 77.395 1.00 14.44 147 LEU D CA 1
ATOM 6220 C C . LEU D 1 170 ? 48.861 23.680 76.005 1.00 13.10 147 LEU D C 1
ATOM 6221 O O . LEU D 1 170 ? 48.111 22.774 75.625 1.00 16.85 147 LEU D O 1
ATOM 6226 N N . VAL D 1 171 ? 49.115 24.746 75.253 1.00 12.01 148 VAL D N 1
ATOM 6227 C CA . VAL D 1 171 ? 48.539 24.853 73.911 1.00 12.69 148 VAL D CA 1
ATOM 6228 C C . VAL D 1 171 ? 49.118 23.741 73.009 1.00 12.86 148 VAL D C 1
ATOM 6229 O O . VAL D 1 171 ? 48.403 23.133 72.207 1.00 14.56 148 VAL D O 1
ATOM 6233 N N . ALA D 1 172 ? 50.409 23.461 73.142 1.00 13.63 149 ALA D N 1
ATOM 6234 C CA . ALA D 1 172 ? 51.013 22.396 72.344 1.00 12.98 149 ALA D CA 1
ATOM 6235 C C . ALA D 1 172 ? 50.371 21.043 72.660 1.00 13.48 149 ALA D C 1
ATOM 6236 O O . ALA D 1 172 ? 50.088 20.260 71.745 1.00 14.29 149 ALA D O 1
ATOM 6246 N N . THR D 1 174 ? 47.406 20.635 73.892 1.00 11.55 151 THR D N 1
ATOM 6247 C CA . THR D 1 174 ? 46.035 20.705 73.388 1.00 18.18 151 THR D CA 1
ATOM 6248 C C . THR D 1 174 ? 45.981 20.248 71.932 1.00 18.65 151 THR D C 1
ATOM 6249 O O . THR D 1 174 ? 45.158 19.403 71.558 1.00 14.24 151 THR D O 1
ATOM 6253 N N . LYS D 1 175 ? 46.888 20.773 71.114 1.00 14.19 152 LYS D N 1
ATOM 6254 C CA . LYS D 1 175 ? 46.922 20.401 69.701 1.00 10.15 152 LYS D CA 1
ATOM 6255 C C . LYS D 1 175 ? 47.308 18.929 69.488 1.00 11.12 152 LYS D C 1
ATOM 6256 O O . LYS D 1 175 ? 46.785 18.268 68.579 1.00 11.03 152 LYS D O 1
ATOM 6262 N N . ALA D 1 176 ? 48.222 18.421 70.311 1.00 12.06 153 ALA D N 1
ATOM 6263 C CA . ALA D 1 176 ? 48.691 17.042 70.156 1.00 12.50 153 ALA D CA 1
ATOM 6264 C C . ALA D 1 176 ? 47.546 16.066 70.429 1.00 16.98 153 ALA D C 1
ATOM 6265 O O . ALA D 1 176 ? 47.326 15.107 69.677 1.00 14.04 153 ALA D O 1
ATOM 6267 N N . ALA D 1 177 ? 46.835 16.313 71.527 1.00 13.38 154 ALA D N 1
ATOM 6268 C CA . ALA D 1 177 ? 45.688 15.481 71.894 1.00 15.47 154 ALA D CA 1
ATOM 6269 C C . ALA D 1 177 ? 44.595 15.582 70.835 1.00 13.86 154 ALA D C 1
ATOM 6270 O O . ALA D 1 177 ? 43.938 14.594 70.510 1.00 18.83 154 ALA D O 1
ATOM 6272 N N . ALA D 1 178 ? 44.388 16.785 70.311 1.00 12.19 155 ALA D N 1
ATOM 6273 C CA . ALA D 1 178 ? 43.379 16.997 69.289 1.00 12.06 155 ALA D CA 1
ATOM 6274 C C . ALA D 1 178 ? 43.667 16.140 68.067 1.00 14.89 155 ALA D C 1
ATOM 6275 O O . ALA D 1 178 ? 42.778 15.457 67.560 1.00 17.41 155 ALA D O 1
ATOM 6277 N N . LEU D 1 179 ? 44.907 16.173 67.592 1.00 11.98 156 LEU D N 1
ATOM 6278 C CA . LEU D 1 179 ? 45.261 15.384 66.427 1.00 11.49 156 LEU D CA 1
ATOM 6279 C C . LEU D 1 179 ? 45.031 13.910 66.694 1.00 12.33 156 LEU D C 1
ATOM 6280 O O . LEU D 1 179 ? 44.442 13.211 65.858 1.00 17.16 156 LEU D O 1
ATOM 6285 N N . GLU D 1 180 ? 45.464 13.443 67.866 1.00 16.38 157 GLU D N 1
ATOM 6286 C CA . GLU D 1 180 ? 45.435 12.024 68.169 1.00 14.88 157 GLU D CA 1
ATOM 6287 C C . GLU D 1 180 ? 44.009 11.482 68.356 1.00 22.58 157 GLU D C 1
ATOM 6288 O O . GLU D 1 180 ? 43.739 10.323 68.026 1.00 23.27 157 GLU D O 1
ATOM 6294 N N . PHE D 1 181 ? 43.087 12.295 68.869 1.00 18.10 158 PHE D N 1
ATOM 6295 C CA . PHE D 1 181 ? 41.746 11.758 69.152 1.00 22.94 158 PHE D CA 1
ATOM 6296 C C . PHE D 1 181 ? 40.628 12.286 68.254 1.00 20.55 158 PHE D C 1
ATOM 6297 O O . PHE D 1 181 ? 39.463 11.908 68.417 1.00 23.42 158 PHE D O 1
ATOM 6305 N N . ALA D 1 182 ? 40.985 13.142 67.300 1.00 20.77 159 ALA D N 1
ATOM 6306 C CA . ALA D 1 182 ? 40.049 13.555 66.267 1.00 20.55 159 ALA D CA 1
ATOM 6307 C C . ALA D 1 182 ? 39.367 12.364 65.552 1.00 23.06 159 ALA D C 1
ATOM 6308 O O . ALA D 1 182 ? 38.159 12.415 65.321 1.00 23.07 159 ALA D O 1
ATOM 6310 N N . PRO D 1 183 ? 40.115 11.292 65.213 1.00 23.93 160 PRO D N 1
ATOM 6311 C CA . PRO D 1 183 ? 39.390 10.168 64.598 1.00 30.00 160 PRO D CA 1
ATOM 6312 C C . PRO D 1 183 ? 38.337 9.523 65.504 1.00 31.46 160 PRO D C 1
ATOM 6313 O O . PRO D 1 183 ? 37.441 8.839 65.002 1.00 31.40 160 PRO D O 1
ATOM 6317 N N . LYS D 1 184 ? 38.450 9.723 66.813 1.00 30.79 161 LYS D N 1
ATOM 6318 C CA . LYS D 1 184 ? 37.503 9.125 67.750 1.00 29.93 161 LYS D CA 1
ATOM 6319 C C . LYS D 1 184 ? 36.390 10.096 68.121 1.00 30.74 161 LYS D C 1
ATOM 6320 O O . LYS D 1 184 ? 35.573 9.804 68.989 1.00 35.29 161 LYS D O 1
ATOM 6326 N N . GLY D 1 185 ? 36.370 11.251 67.466 1.00 31.69 162 GLY D N 1
ATOM 6327 C CA . GLY D 1 185 ? 35.322 12.232 67.672 1.00 32.09 162 GLY D CA 1
ATOM 6328 C C . GLY D 1 185 ? 35.445 13.014 68.961 1.00 29.75 162 GLY D C 1
ATOM 6329 O O . GLY D 1 185 ? 34.476 13.611 69.430 1.00 37.04 162 GLY D O 1
ATOM 6330 N N . VAL D 1 186 ? 36.631 13.011 69.556 1.00 25.52 163 VAL D N 1
ATOM 6331 C CA . VAL D 1 186 ? 36.843 13.807 70.756 1.00 21.42 163 VAL D CA 1
ATOM 6332 C C . VAL D 1 186 ? 37.584 15.099 70.400 1.00 26.22 163 VAL D C 1
ATOM 6333 O O . VAL D 1 186 ? 38.751 15.059 69.998 1.00 32.46 163 VAL D O 1
ATOM 6337 N N . ARG D 1 187 ? 36.913 16.240 70.534 1.00 15.48 164 ARG D N 1
ATOM 6338 C CA . ARG D 1 187 ? 37.557 17.525 70.246 1.00 13.05 164 ARG D CA 1
ATOM 6339 C C . ARG D 1 187 ? 38.356 18.019 71.442 1.00 19.60 164 ARG D C 1
ATOM 6340 O O . ARG D 1 187 ? 37.954 17.821 72.592 1.00 21.13 164 ARG D O 1
ATOM 6348 N N . VAL D 1 188 ? 39.484 18.678 71.171 1.00 13.30 165 VAL D N 1
ATOM 6349 C CA . VAL D 1 188 ? 40.302 19.239 72.232 1.00 14.05 165 VAL D CA 1
ATOM 6350 C C . VAL D 1 188 ? 40.717 20.619 71.763 1.00 16.63 165 VAL D C 1
ATOM 6351 O O . VAL D 1 188 ? 41.340 20.756 70.722 1.00 13.74 165 VAL D O 1
ATOM 6355 N N . ASN D 1 189 ? 40.332 21.637 72.513 1.00 10.62 166 ASN D N 1
ATOM 6356 C CA . ASN D 1 189 ? 40.600 23.021 72.139 1.00 10.46 166 ASN D CA 1
ATOM 6357 C C . ASN D 1 189 ? 41.056 23.800 73.349 1.00 18.60 166 ASN D C 1
ATOM 6358 O O . ASN D 1 189 ? 40.782 23.406 74.480 1.00 18.15 166 ASN D O 1
ATOM 6363 N N . ALA D 1 190 ? 41.718 24.925 73.107 1.00 14.02 167 ALA D N 1
ATOM 6364 C CA . ALA D 1 190 ? 42.122 25.822 74.179 1.00 11.77 167 ALA D CA 1
ATOM 6365 C C . ALA D 1 190 ? 41.466 27.175 73.998 1.00 16.00 167 ALA D C 1
ATOM 6366 O O . ALA D 1 190 ? 41.294 27.644 72.869 1.00 17.59 167 ALA D O 1
ATOM 6368 N N . ILE D 1 191 ? 41.082 27.795 75.107 1.00 15.27 168 ILE D N 1
ATOM 6369 C CA . ILE D 1 191 ? 40.721 29.205 75.089 1.00 15.27 168 ILE D CA 1
ATOM 6370 C C . ILE D 1 191 ? 41.869 29.963 75.723 1.00 17.09 168 ILE D C 1
ATOM 6371 O O . ILE D 1 191 ? 42.420 29.518 76.730 1.00 16.19 168 ILE D O 1
ATOM 6376 N N . CYS D 1 192 ? 42.243 31.088 75.120 1.00 13.33 169 CYS D N 1
ATOM 6377 C CA . CYS D 1 192 ? 43.401 31.850 75.570 1.00 13.39 169 CYS D CA 1
ATOM 6378 C C . CYS D 1 192 ? 42.999 33.251 76.000 1.00 14.15 169 CYS D C 1
ATOM 6379 O O . CYS D 1 192 ? 43.099 34.202 75.217 1.00 14.64 169 CYS D O 1
ATOM 6382 N N . PRO D 1 193 ? 42.558 33.392 77.256 1.00 16.13 170 PRO D N 1
ATOM 6383 C CA . PRO D 1 193 ? 42.124 34.690 77.793 1.00 17.00 170 PRO D CA 1
ATOM 6384 C C . PRO D 1 193 ? 43.256 35.702 77.944 1.00 20.14 170 PRO D C 1
ATOM 6385 O O . PRO D 1 193 ? 44.420 35.334 78.130 1.00 18.34 170 PRO D O 1
ATOM 6389 N N . GLY D 1 194 ? 42.896 36.979 77.886 1.00 17.29 171 GLY D N 1
ATOM 6390 C CA . GLY D 1 194 ? 43.818 38.034 78.239 1.00 17.67 171 GLY D CA 1
ATOM 6391 C C . GLY D 1 194 ? 43.645 38.271 79.721 1.00 15.61 171 GLY D C 1
ATOM 6392 O O . GLY D 1 194 ? 43.528 37.330 80.503 1.00 19.37 171 GLY D O 1
ATOM 6393 N N . THR D 1 195 ? 43.602 39.534 80.111 1.00 18.08 172 THR D N 1
ATOM 6394 C CA . THR D 1 195 ? 43.502 39.867 81.514 1.00 21.80 172 THR D CA 1
ATOM 6395 C C . THR D 1 195 ? 42.040 39.951 81.911 1.00 18.21 172 THR D C 1
ATOM 6396 O O . THR D 1 195 ? 41.320 40.856 81.495 1.00 22.42 172 THR D O 1
ATOM 6400 N N . VAL D 1 196 ? 41.619 38.991 82.723 1.00 21.18 173 VAL D N 1
ATOM 6401 C CA . VAL D 1 196 ? 40.227 38.874 83.122 1.00 21.58 173 VAL D CA 1
ATOM 6402 C C . VAL D 1 196 ? 40.078 39.136 84.619 1.00 14.69 173 VAL D C 1
ATOM 6403 O O . VAL D 1 196 ? 40.912 38.718 85.417 1.00 17.35 173 VAL D O 1
ATOM 6407 N N . ASP D 1 197 ? 39.018 39.844 84.997 1.00 18.67 174 ASP D N 1
ATOM 6408 C CA . ASP D 1 197 ? 38.784 40.166 86.406 1.00 20.34 174 ASP D CA 1
ATOM 6409 C C . ASP D 1 197 ? 38.345 38.916 87.151 1.00 24.53 174 ASP D C 1
ATOM 6410 O O . ASP D 1 197 ? 37.232 38.435 86.950 1.00 24.88 174 ASP D O 1
ATOM 6415 N N . THR D 1 198 ? 39.236 38.397 87.994 1.00 26.41 175 THR D N 1
ATOM 6416 C CA . THR D 1 198 ? 38.984 37.210 88.801 1.00 28.70 175 THR D CA 1
ATOM 6417 C C . THR D 1 198 ? 39.420 37.465 90.233 1.00 29.04 175 THR D C 1
ATOM 6418 O O . THR D 1 198 ? 40.205 38.384 90.479 1.00 24.20 175 THR D O 1
ATOM 6422 N N . PRO D 1 199 ? 38.918 36.655 91.185 1.00 29.47 176 PRO D N 1
ATOM 6423 C CA . PRO D 1 199 ? 39.447 36.710 92.552 1.00 32.18 176 PRO D CA 1
ATOM 6424 C C . PRO D 1 199 ? 40.969 36.563 92.599 1.00 30.22 176 PRO D C 1
ATOM 6425 O O . PRO D 1 199 ? 41.605 37.272 93.375 1.00 28.68 176 PRO D O 1
ATOM 6429 N N . SER D 1 200 ? 41.540 35.694 91.767 1.00 28.22 177 SER D N 1
ATOM 6430 C CA . SER D 1 200 ? 42.982 35.449 91.802 1.00 35.92 177 SER D CA 1
ATOM 6431 C C . SER D 1 200 ? 43.792 36.628 91.256 1.00 34.35 177 SER D C 1
ATOM 6432 O O . SER D 1 200 ? 44.876 36.925 91.761 1.00 36.55 177 SER D O 1
ATOM 6435 N N . LEU D 1 201 ? 43.273 37.298 90.232 1.00 31.73 178 LEU D N 1
ATOM 6436 C CA . LEU D 1 201 ? 43.907 38.520 89.739 1.00 28.31 178 LEU D CA 1
ATOM 6437 C C . LEU D 1 201 ? 43.868 39.608 90.821 1.00 25.51 178 LEU D C 1
ATOM 6438 O O . LEU D 1 201 ? 44.838 40.346 91.012 1.00 28.88 178 LEU D O 1
ATOM 6443 N N . ARG D 1 202 ? 42.742 39.703 91.525 1.00 19.83 179 ARG D N 1
ATOM 6444 C CA . ARG D 1 202 ? 42.578 40.700 92.574 1.00 22.07 179 ARG D CA 1
ATOM 6445 C C . ARG D 1 202 ? 43.547 40.443 93.718 1.00 31.88 179 ARG D C 1
ATOM 6446 O O . ARG D 1 202 ? 44.107 41.380 94.288 1.00 32.09 179 ARG D O 1
ATOM 6454 N N . GLU D 1 203 ? 43.757 39.173 94.047 1.00 33.61 180 GLU D N 1
ATOM 6455 C CA . GLU D 1 203 ? 44.729 38.832 95.083 1.00 35.59 180 GLU D CA 1
ATOM 6456 C C . GLU D 1 203 ? 46.138 39.123 94.591 1.00 30.25 180 GLU D C 1
ATOM 6457 O O . GLU D 1 203 ? 46.967 39.631 95.352 1.00 35.63 180 GLU D O 1
ATOM 6463 N N . ARG D 1 204 ? 46.398 38.804 93.326 1.00 34.13 181 ARG D N 1
ATOM 6464 C CA . ARG D 1 204 ? 47.643 39.181 92.660 1.00 39.31 181 ARG D CA 1
ATOM 6465 C C . ARG D 1 204 ? 47.904 40.686 92.814 1.00 34.59 181 ARG D C 1
ATOM 6466 O O . ARG D 1 204 ? 48.937 41.091 93.342 1.00 35.31 181 ARG D O 1
ATOM 6474 N N . ALA D 1 205 ? 46.941 41.500 92.382 1.00 35.14 182 ALA D N 1
ATOM 6475 C CA . ALA D 1 205 ? 47.075 42.963 92.351 1.00 35.91 182 ALA D CA 1
ATOM 6476 C C . ALA D 1 205 ? 47.055 43.612 93.731 1.00 33.19 182 ALA D C 1
ATOM 6477 O O . ALA D 1 205 ? 47.129 44.839 93.846 1.00 30.71 182 ALA D O 1
ATOM 6479 N N . GLY D 1 206 ? 46.948 42.794 94.774 1.00 31.47 183 GLY D N 1
ATOM 6480 C CA . GLY D 1 206 ? 46.998 43.282 96.141 1.00 39.45 183 GLY D CA 1
ATOM 6481 C C . GLY D 1 206 ? 45.668 43.832 96.613 1.00 41.05 183 GLY D C 1
ATOM 6482 O O . GLY D 1 206 ? 45.567 44.414 97.698 1.00 43.36 183 GLY D O 1
ATOM 6483 N N . GLY D 1 207 ? 44.644 43.640 95.793 1.00 37.54 184 GLY D N 1
ATOM 6484 C CA . GLY D 1 207 ? 43.324 44.154 96.091 1.00 40.54 184 GLY D CA 1
ATOM 6485 C C . GLY D 1 207 ? 42.644 44.805 94.896 1.00 41.32 184 GLY D C 1
ATOM 6486 O O . GLY D 1 207 ? 43.246 45.057 93.856 1.00 36.81 184 GLY D O 1
ATOM 6487 N N . GLU D 1 208 ? 41.363 45.091 95.064 1.00 45.84 185 GLU D N 1
ATOM 6488 C CA . GLU D 1 208 ? 40.560 45.744 94.042 1.00 49.06 185 GLU D CA 1
ATOM 6489 C C . GLU D 1 208 ? 41.103 47.132 93.698 1.00 40.21 185 GLU D C 1
ATOM 6490 O O . GLU D 1 208 ? 40.891 47.628 92.589 1.00 42.49 185 GLU D O 1
ATOM 6496 N N . GLU D 1 209 ? 41.811 47.751 94.642 1.00 32.93 186 GLU D N 1
ATOM 6497 C CA . GLU D 1 209 ? 42.429 49.049 94.396 1.00 39.57 186 GLU D CA 1
ATOM 6498 C C . GLU D 1 209 ? 43.468 48.958 93.280 1.00 37.32 186 GLU D C 1
ATOM 6499 O O . GLU D 1 209 ? 43.683 49.918 92.538 1.00 33.62 186 GLU D O 1
ATOM 6505 N N . GLY D 1 210 ? 44.106 47.795 93.166 1.00 37.08 187 GLY D N 1
ATOM 6506 C CA . GLY D 1 210 ? 45.140 47.577 92.168 1.00 25.59 187 GLY D CA 1
ATOM 6507 C C . GLY D 1 210 ? 44.621 47.275 90.773 1.00 26.69 187 GLY D C 1
ATOM 6508 O O . GLY D 1 210 ? 45.398 47.233 89.822 1.00 26.84 187 GLY D O 1
ATOM 6509 N N . LEU D 1 211 ? 43.310 47.083 90.640 1.00 28.91 188 LEU D N 1
ATOM 6510 C CA . LEU D 1 211 ? 42.722 46.727 89.347 1.00 30.68 188 LEU D CA 1
ATOM 6511 C C . LEU D 1 211 ? 42.705 47.860 88.330 1.00 30.78 188 LEU D C 1
ATOM 6512 O O . LEU D 1 211 ? 42.917 47.617 87.139 1.00 27.04 188 LEU D O 1
ATOM 6517 N N . ARG D 1 212 ? 42.434 49.089 88.766 1.00 28.68 189 ARG D N 1
ATOM 6518 C CA . ARG D 1 212 ? 42.285 50.154 87.779 1.00 38.60 189 ARG D CA 1
ATOM 6519 C C . ARG D 1 212 ? 43.560 50.379 86.976 1.00 34.21 189 ARG D C 1
ATOM 6520 O O . ARG D 1 212 ? 43.493 50.731 85.801 1.00 33.74 189 ARG D O 1
ATOM 6528 N N . ALA D 1 213 ? 44.715 50.159 87.597 1.00 33.77 190 ALA D N 1
ATOM 6529 C CA . ALA D 1 213 ? 45.985 50.257 86.876 1.00 32.33 190 ALA D CA 1
ATOM 6530 C C . ALA D 1 213 ? 46.022 49.260 85.721 1.00 31.82 190 ALA D C 1
ATOM 6531 O O . ALA D 1 213 ? 46.415 49.603 84.609 1.00 32.22 190 ALA D O 1
ATOM 6533 N N . PHE D 1 214 ? 45.592 48.029 85.993 1.00 25.81 191 PHE D N 1
ATOM 6534 C CA . PHE D 1 214 ? 45.505 46.992 84.968 1.00 28.44 191 PHE D CA 1
ATOM 6535 C C . PHE D 1 214 ? 44.520 47.391 83.869 1.00 28.98 191 PHE D C 1
ATOM 6536 O O . PHE D 1 214 ? 44.803 47.222 82.684 1.00 24.18 191 PHE D O 1
ATOM 6544 N N . ALA D 1 215 ? 43.363 47.915 84.267 1.00 24.51 192 ALA D N 1
ATOM 6545 C CA . ALA D 1 215 ? 42.344 48.318 83.306 1.00 22.37 192 ALA D CA 1
ATOM 6546 C C . ALA D 1 215 ? 42.847 49.447 82.405 1.00 27.02 192 ALA D C 1
ATOM 6547 O O . ALA D 1 215 ? 42.629 49.421 81.193 1.00 30.12 192 ALA D O 1
ATOM 6549 N N . GLU D 1 216 ? 43.528 50.429 82.990 1.00 27.97 193 GLU D N 1
ATOM 6550 C CA . GLU D 1 216 ? 44.056 51.550 82.208 1.00 27.62 193 GLU D CA 1
ATOM 6551 C C . GLU D 1 216 ? 45.057 51.114 81.136 1.00 35.45 193 GLU D C 1
ATOM 6552 O O . GLU D 1 216 ? 45.225 51.798 80.128 1.00 32.89 193 GLU D O 1
ATOM 6558 N N . ARG D 1 217 ? 45.715 49.977 81.341 1.00 32.27 194 ARG D N 1
ATOM 6559 C CA . ARG D 1 217 ? 46.667 49.490 80.349 1.00 34.09 194 ARG D CA 1
ATOM 6560 C C . ARG D 1 217 ? 45.977 48.822 79.156 1.00 34.45 194 ARG D C 1
ATOM 6561 O O . ARG D 1 217 ? 46.602 48.619 78.120 1.00 34.86 194 ARG D O 1
ATOM 6569 N N . GLN D 1 218 ? 44.692 48.501 79.294 1.00 27.89 195 GLN D N 1
ATOM 6570 C CA . GLN D 1 218 ? 43.950 47.788 78.249 1.00 25.30 195 GLN D CA 1
ATOM 6571 C C . GLN D 1 218 ? 43.481 48.716 77.121 1.00 29.82 195 GLN D C 1
ATOM 6572 O O . GLN D 1 218 ? 43.083 49.861 77.365 1.00 22.88 195 GLN D O 1
ATOM 6578 N N . LEU D 1 219 ? 43.535 48.215 75.888 1.00 29.35 196 LEU D N 1
ATOM 6579 C CA . LEU D 1 219 ? 43.016 48.933 74.721 1.00 32.55 196 LEU D CA 1
ATOM 6580 C C . LEU D 1 219 ? 41.573 49.372 74.914 1.00 32.76 196 LEU D C 1
ATOM 6581 O O . LEU D 1 219 ? 41.180 50.476 74.521 1.00 27.42 196 LEU D O 1
ATOM 6586 N N . LEU D 1 220 ? 40.783 48.483 75.506 1.00 23.19 197 LEU D N 1
ATOM 6587 C CA . LEU D 1 220 ? 39.375 48.759 75.792 1.00 28.37 197 LEU D CA 1
ATOM 6588 C C . LEU D 1 220 ? 39.177 49.488 77.128 1.00 25.73 197 LEU D C 1
ATOM 6589 O O . LEU D 1 220 ? 38.046 49.825 77.481 1.00 27.29 197 LEU D O 1
ATOM 6594 N N . LYS D 1 221 ? 40.267 49.707 77.867 1.00 25.54 198 LYS D N 1
ATOM 6595 C CA . LYS D 1 221 ? 40.243 50.463 79.131 1.00 22.22 198 LYS D CA 1
ATOM 6596 C C . LYS D 1 221 ? 39.376 49.788 80.189 1.00 23.99 198 LYS D C 1
ATOM 6597 O O . LYS D 1 221 ? 38.846 50.427 81.108 1.00 23.80 198 LYS D O 1
ATOM 6603 N N . ARG D 1 222 ? 39.239 48.479 80.045 1.00 23.48 199 ARG D N 1
ATOM 6604 C CA . ARG D 1 222 ? 38.503 47.673 81.000 1.00 26.55 199 ARG D CA 1
ATOM 6605 C C . ARG D 1 222 ? 39.078 46.260 80.983 1.00 24.39 199 ARG D C 1
ATOM 6606 O O . ARG D 1 222 ? 39.697 45.846 80.009 1.00 23.40 199 ARG D O 1
ATOM 6614 N N . LEU D 1 223 ? 38.870 45.524 82.068 1.00 25.32 200 LEU D N 1
ATOM 6615 C CA . LEU D 1 223 ? 39.324 44.147 82.140 1.00 20.80 200 LEU D CA 1
ATOM 6616 C C . LEU D 1 223 ? 38.288 43.215 81.517 1.00 18.59 200 LEU D C 1
ATOM 6617 O O . LEU D 1 223 ? 37.124 43.581 81.365 1.00 17.65 200 LEU D O 1
ATOM 6622 N N . GLY D 1 224 ? 38.708 42.000 81.174 1.00 17.09 201 GLY D N 1
ATOM 6623 C CA . GLY D 1 224 ? 37.781 41.026 80.633 1.00 18.98 201 GLY D CA 1
ATOM 6624 C C . GLY D 1 224 ? 36.846 40.559 81.732 1.00 20.02 201 GLY D C 1
ATOM 6625 O O . GLY D 1 224 ? 37.161 40.707 82.920 1.00 25.90 201 GLY D O 1
ATOM 6626 N N . ARG D 1 225 ? 35.693 40.016 81.340 1.00 15.86 202 ARG D N 1
ATOM 6627 C CA . ARG D 1 225 ? 34.738 39.444 82.274 1.00 19.96 202 ARG D CA 1
ATOM 6628 C C . ARG D 1 225 ? 34.730 37.929 82.124 1.00 19.69 202 ARG D C 1
ATOM 6629 O O . ARG D 1 225 ? 34.751 37.427 81.012 1.00 17.73 202 ARG D O 1
ATOM 6637 N N . PRO D 1 226 ? 34.689 37.195 83.242 1.00 19.07 203 PRO D N 1
ATOM 6638 C CA . PRO D 1 226 ? 34.729 35.735 83.114 1.00 19.42 203 PRO D CA 1
ATOM 6639 C C . PRO D 1 226 ? 33.587 35.202 82.225 1.00 17.92 203 PRO D C 1
ATOM 6640 O O . PRO D 1 226 ? 33.777 34.214 81.525 1.00 20.27 203 PRO D O 1
ATOM 6644 N N . GLU D 1 227 ? 32.439 35.884 82.239 1.00 16.61 204 GLU D N 1
ATOM 6645 C CA . GLU D 1 227 ? 31.295 35.551 81.387 1.00 20.54 204 GLU D CA 1
ATOM 6646 C C . GLU D 1 227 ? 31.633 35.567 79.884 1.00 22.96 204 GLU D C 1
ATOM 6647 O O . GLU D 1 227 ? 31.045 34.821 79.081 1.00 22.15 204 GLU D O 1
ATOM 6653 N N . GLU D 1 228 ? 32.573 36.425 79.504 1.00 18.61 205 GLU D N 1
ATOM 6654 C CA . GLU D 1 228 ? 33.003 36.525 78.116 1.00 17.98 205 GLU D CA 1
ATOM 6655 C C . GLU D 1 228 ? 33.782 35.284 77.686 1.00 19.75 205 GLU D C 1
ATOM 6656 O O . GLU D 1 228 ? 33.729 34.876 76.522 1.00 20.95 205 GLU D O 1
ATOM 6662 N N . ILE D 1 229 ? 34.494 34.688 78.634 1.00 17.62 206 ILE D N 1
ATOM 6663 C CA . ILE D 1 229 ? 35.201 33.423 78.413 1.00 16.00 206 ILE D CA 1
ATOM 6664 C C . ILE D 1 229 ? 34.219 32.252 78.445 1.00 17.97 206 ILE D C 1
ATOM 6665 O O . ILE D 1 229 ? 34.292 31.333 77.614 1.00 15.41 206 ILE D O 1
ATOM 6670 N N . ALA D 1 230 ? 33.294 32.291 79.405 1.00 15.48 207 ALA D N 1
ATOM 6671 C CA . ALA D 1 230 ? 32.315 31.220 79.560 1.00 16.44 207 ALA D CA 1
ATOM 6672 C C . ALA D 1 230 ? 31.448 31.022 78.302 1.00 14.86 207 ALA D C 1
ATOM 6673 O O . ALA D 1 230 ? 31.189 29.890 77.898 1.00 18.23 207 ALA D O 1
ATOM 6675 N N . ALA D 1 231 ? 30.979 32.114 77.703 1.00 17.20 208 ALA D N 1
ATOM 6676 C CA . ALA D 1 231 ? 30.153 32.034 76.497 1.00 15.03 208 ALA D CA 1
ATOM 6677 C C . ALA D 1 231 ? 30.896 31.302 75.384 1.00 18.07 208 ALA D C 1
ATOM 6678 O O . ALA D 1 231 ? 30.302 30.542 74.618 1.00 18.05 208 ALA D O 1
ATOM 6680 N N . LEU D 1 232 ? 32.199 31.526 75.293 1.00 14.88 209 LEU D N 1
ATOM 6681 C CA . LEU D 1 232 ? 32.973 30.817 74.289 1.00 16.45 209 LEU D CA 1
ATOM 6682 C C . LEU D 1 232 ? 33.117 29.328 74.635 1.00 14.97 209 LEU D C 1
ATOM 6683 O O . LEU D 1 232 ? 33.075 28.472 73.744 1.00 18.05 209 LEU D O 1
ATOM 6688 N N . ALA D 1 233 ? 33.279 29.014 75.918 1.00 15.06 210 ALA D N 1
ATOM 6689 C CA . ALA D 1 233 ? 33.376 27.614 76.310 1.00 13.13 210 ALA D CA 1
ATOM 6690 C C . ALA D 1 233 ? 32.056 26.892 75.996 1.00 16.18 210 ALA D C 1
ATOM 6691 O O . ALA D 1 233 ? 32.056 25.725 75.587 1.00 19.04 210 ALA D O 1
ATOM 6693 N N . VAL D 1 234 ? 30.939 27.597 76.156 1.00 16.66 211 VAL D N 1
ATOM 6694 C CA . VAL D 1 234 ? 29.638 27.022 75.820 1.00 17.74 211 VAL D CA 1
ATOM 6695 C C . VAL D 1 234 ? 29.604 26.674 74.337 1.00 16.07 211 VAL D C 1
ATOM 6696 O O . VAL D 1 234 ? 29.142 25.591 73.961 1.00 20.65 211 VAL D O 1
ATOM 6700 N N . TYR D 1 235 ? 30.131 27.558 73.487 1.00 16.38 212 TYR D N 1
ATOM 6701 C CA . TYR D 1 235 ? 30.166 27.235 72.071 1.00 13.88 212 TYR D CA 1
ATOM 6702 C C . TYR D 1 235 ? 30.985 25.964 71.837 1.00 14.87 212 TYR D C 1
ATOM 6703 O O . TYR D 1 235 ? 30.551 25.061 71.116 1.00 18.62 212 TYR D O 1
ATOM 6712 N N . LEU D 1 236 ? 32.152 25.879 72.460 1.00 18.73 213 LEU D N 1
ATOM 6713 C CA . LEU D 1 236 ? 33.035 24.734 72.241 1.00 17.14 213 LEU D CA 1
ATOM 6714 C C . LEU D 1 236 ? 32.497 23.429 72.841 1.00 18.64 213 LEU D C 1
ATOM 6715 O O . LEU D 1 236 ? 32.839 22.333 72.385 1.00 23.06 213 LEU D O 1
ATOM 6720 N N . ALA D 1 237 ? 31.660 23.549 73.863 1.00 12.51 214 ALA D N 1
ATOM 6721 C CA . ALA D 1 237 ? 31.066 22.379 74.498 1.00 20.93 214 ALA D CA 1
ATOM 6722 C C . ALA D 1 237 ? 29.834 21.907 73.731 1.00 26.92 214 ALA D C 1
ATOM 6723 O O . ALA D 1 237 ? 29.449 20.738 73.813 1.00 26.45 214 ALA D O 1
ATOM 6725 N N . SER D 1 238 ? 29.223 22.823 72.988 1.00 21.18 215 SER D N 1
ATOM 6726 C CA . SER D 1 238 ? 27.979 22.548 72.277 1.00 18.01 215 SER D CA 1
ATOM 6727 C C . SER D 1 238 ? 28.162 21.720 71.012 1.00 20.88 215 SER D C 1
ATOM 6728 O O . SER D 1 238 ? 29.268 21.598 70.483 1.00 19.75 215 SER D O 1
ATOM 6731 N N . ASP D 1 239 ? 27.058 21.161 70.517 1.00 17.92 216 ASP D N 1
ATOM 6732 C CA . ASP D 1 239 ? 27.096 20.441 69.249 1.00 23.21 216 ASP D CA 1
ATOM 6733 C C . ASP D 1 239 ? 27.537 21.347 68.107 1.00 24.82 216 ASP D C 1
ATOM 6734 O O . ASP D 1 239 ? 28.134 20.877 67.136 1.00 22.56 216 ASP D O 1
ATOM 6739 N N . GLU D 1 240 ? 27.263 22.644 68.234 1.00 22.34 217 GLU D N 1
ATOM 6740 C CA . GLU D 1 240 ? 27.635 23.610 67.202 1.00 23.51 217 GLU D CA 1
ATOM 6741 C C . GLU D 1 240 ? 29.138 23.861 67.150 1.00 21.58 217 GLU D C 1
ATOM 6742 O O . GLU D 1 240 ? 29.638 24.380 66.153 1.00 16.97 217 GLU D O 1
ATOM 6748 N N . GLY D 1 241 ? 29.853 23.486 68.212 1.00 15.53 218 GLY D N 1
ATOM 6749 C CA . GLY D 1 241 ? 31.294 23.666 68.261 1.00 19.02 218 GLY D CA 1
ATOM 6750 C C . GLY D 1 241 ? 32.045 22.434 67.798 1.00 18.64 218 GLY D C 1
ATOM 6751 O O . GLY D 1 241 ? 33.272 22.371 67.890 1.00 16.87 218 GLY D O 1
ATOM 6752 N N . ALA D 1 242 ? 31.310 21.468 67.258 1.00 19.74 219 ALA D N 1
ATOM 6753 C CA . ALA D 1 242 ? 31.879 20.150 66.995 1.00 14.79 219 ALA D CA 1
ATOM 6754 C C . ALA D 1 242 ? 32.879 20.112 65.845 1.00 22.29 219 ALA D C 1
ATOM 6755 O O . ALA D 1 242 ? 33.550 19.092 65.663 1.00 18.86 219 ALA D O 1
ATOM 6757 N N . PHE D 1 243 ? 32.988 21.194 65.069 1.00 16.29 220 PHE D N 1
ATOM 6758 C CA . PHE D 1 243 ? 33.973 21.209 63.989 1.00 18.16 220 PHE D CA 1
ATOM 6759 C C . PHE D 1 243 ? 35.254 21.928 64.393 1.00 18.05 220 PHE D C 1
ATOM 6760 O O . PHE D 1 243 ? 36.227 21.964 63.637 1.00 19.08 220 PHE D O 1
ATOM 6768 N N . ALA D 1 244 ? 35.266 22.492 65.589 1.00 17.69 221 ALA D N 1
ATOM 6769 C CA . ALA D 1 244 ? 36.498 23.073 66.109 1.00 18.25 221 ALA D CA 1
ATOM 6770 C C . ALA D 1 244 ? 37.312 22.037 66.857 1.00 16.20 221 ALA D C 1
ATOM 6771 O O . ALA D 1 244 ? 36.835 21.459 67.833 1.00 15.16 221 ALA D O 1
ATOM 6773 N N . THR D 1 245 ? 38.547 21.793 66.426 1.00 17.88 222 THR D N 1
ATOM 6774 C CA . THR D 1 245 ? 39.445 21.015 67.273 1.00 13.10 222 THR D CA 1
ATOM 6775 C C . THR D 1 245 ? 40.896 21.376 66.976 1.00 12.93 222 THR D C 1
ATOM 6776 O O . THR D 1 245 ? 41.262 21.668 65.827 1.00 18.40 222 THR D O 1
ATOM 6780 N N . GLY D 1 246 ? 41.706 21.421 68.030 1.00 13.86 223 GLY D N 1
ATOM 6781 C CA . GLY D 1 246 ? 43.103 21.815 67.883 1.00 13.05 223 GLY D CA 1
ATOM 6782 C C . GLY D 1 246 ? 43.270 23.328 67.789 1.00 15.42 223 GLY D C 1
ATOM 6783 O O . GLY D 1 246 ? 44.365 23.819 67.527 1.00 16.38 223 GLY D O 1
ATOM 6784 N N . SER D 1 247 ? 42.189 24.072 67.997 1.00 19.29 224 SER D N 1
ATOM 6785 C CA . SER D 1 247 ? 42.257 25.520 67.901 1.00 14.02 224 SER D CA 1
ATOM 6786 C C . SER D 1 247 ? 42.611 26.139 69.252 1.00 16.05 224 SER D C 1
ATOM 6787 O O . SER D 1 247 ? 42.317 25.571 70.312 1.00 18.52 224 SER D O 1
ATOM 6790 N N . ALA D 1 248 ? 43.237 27.307 69.206 1.00 14.22 225 ALA D N 1
ATOM 6791 C CA . ALA D 1 248 ? 43.464 28.123 70.399 1.00 16.78 225 ALA D CA 1
ATOM 6792 C C . ALA D 1 248 ? 42.800 29.482 70.198 1.00 25.02 225 ALA D C 1
ATOM 6793 O O . ALA D 1 248 ? 43.272 30.307 69.405 1.00 21.68 225 ALA D O 1
ATOM 6795 N N . PHE D 1 249 ? 41.691 29.695 70.896 1.00 18.46 226 PHE D N 1
ATOM 6796 C CA . PHE D 1 249 ? 40.876 30.894 70.738 1.00 17.31 226 PHE D CA 1
ATOM 6797 C C . PHE D 1 249 ? 41.339 32.005 71.661 1.00 21.08 226 PHE D C 1
ATOM 6798 O O . PHE D 1 249 ? 41.190 31.916 72.885 1.00 22.16 226 PHE D O 1
ATOM 6806 N N . VAL D 1 250 ? 41.879 33.058 71.073 1.00 16.33 227 VAL D N 1
ATOM 6807 C CA . VAL D 1 250 ? 42.344 34.209 71.829 1.00 15.76 227 VAL D CA 1
ATOM 6808 C C . VAL D 1 250 ? 41.201 35.203 72.086 1.00 20.47 227 VAL D C 1
ATOM 6809 O O . VAL D 1 250 ? 40.516 35.633 71.158 1.00 17.27 227 VAL D O 1
ATOM 6813 N N . VAL D 1 251 ? 41.004 35.546 73.354 1.00 15.90 228 VAL D N 1
ATOM 6814 C CA . VAL D 1 251 ? 40.018 36.540 73.775 1.00 19.52 228 VAL D CA 1
ATOM 6815 C C . VAL D 1 251 ? 40.743 37.447 74.755 1.00 17.81 228 VAL D C 1
ATOM 6816 O O . VAL D 1 251 ? 40.773 37.186 75.952 1.00 18.20 228 VAL D O 1
ATOM 6820 N N . ASP D 1 252 ? 41.358 38.497 74.229 1.00 17.18 229 ASP D N 1
ATOM 6821 C CA . ASP D 1 252 ? 42.339 39.245 74.980 1.00 18.30 229 ASP D CA 1
ATOM 6822 C C . ASP D 1 252 ? 42.177 40.751 74.891 1.00 17.56 229 ASP D C 1
ATOM 6823 O O . ASP D 1 252 ? 43.088 41.483 75.244 1.00 16.20 229 ASP D O 1
ATOM 6828 N N . GLY D 1 253 ? 41.046 41.220 74.388 1.00 17.21 230 GLY D N 1
ATOM 6829 C CA . GLY D 1 253 ? 40.815 42.655 74.315 1.00 21.91 230 GLY D CA 1
ATOM 6830 C C . GLY D 1 253 ? 41.799 43.376 73.412 1.00 20.92 230 GLY D C 1
ATOM 6831 O O . GLY D 1 253 ? 41.994 44.586 73.522 1.00 19.83 230 GLY D O 1
ATOM 6832 N N . GLY D 1 254 ? 42.429 42.619 72.520 1.00 15.45 231 GLY D N 1
ATOM 6833 C CA . GLY D 1 254 ? 43.325 43.177 71.529 1.00 15.56 231 GLY D CA 1
ATOM 6834 C C . GLY D 1 254 ? 44.758 43.349 71.995 1.00 19.84 231 GLY D C 1
ATOM 6835 O O . GLY D 1 254 ? 45.568 43.953 71.295 1.00 18.38 231 GLY D O 1
ATOM 6844 N N . SER D 1 256 ? 47.303 41.490 72.293 1.00 21.22 233 SER D N 1
ATOM 6845 C CA . SER D 1 256 ? 48.417 40.867 71.588 1.00 24.30 233 SER D CA 1
ATOM 6846 C C . SER D 1 256 ? 48.589 41.428 70.177 1.00 26.98 233 SER D C 1
ATOM 6847 O O . SER D 1 256 ? 49.440 40.967 69.425 1.00 28.83 233 SER D O 1
ATOM 6850 N N . LEU D 1 257 ? 47.805 42.445 69.833 1.00 23.24 234 LEU D N 1
ATOM 6851 C CA . LEU D 1 257 ? 47.963 43.124 68.548 1.00 20.98 234 LEU D CA 1
ATOM 6852 C C . LEU D 1 257 ? 49.255 43.938 68.518 1.00 38.60 234 LEU D C 1
ATOM 6853 O O . LEU D 1 257 ? 50.009 43.900 67.541 1.00 37.02 234 LEU D O 1
#

Solvent-accessible surface area: 33439 Å² total

Radius of gyration: 27.12 Å; Cα contacts (8 Å, |Δi|>4): 2267; chains: 4; bounding box: 81×62×70 Å

CATH classification: 3.40.50.720